Protein 1XG5 (pdb70)

Secondary structure (DSSP, 8-state):
--TT-GGGTT-EEEEESTTSHHHHHHHHHHHHTT-EEEEEES-HHHHHHHHHHHHHTT-SSEEEEEE--TT-HHHHHHHHHHHHHHH---SEEEE---------TTT--HHHHHHHHIIIIIIHHHHHHHHHHHHHHTT--S-EEEEE--GGGTS--S-GGGHHHHHHHHHHHHHHHHHHHHHHHTT---EEEEEEES-B-SSHHHHHTTT-HHHHHHHH--B-HHHHHHHHHHHHHS-TTEEEEEEEEEETT-/--TT-GGGTT-EEEEESTTSHHHHHHHHHHHHTT-EEEEEES--HHHHHHHHHHHHTT-SSEEEEEE--TT-HHHHHHHHHHHHHHH---SEEEE---------TTT--HHHHHHHHIIIIIIHHHHHHHHHHHHHHTT--S-EEEEE--GGGTS--S-GGGHHHHHHHHHHHHHHHHHHHHHHHTT---EEEEEEE-SB--HHHHHH----B-HHHHHHHHHHHHHS-TTEEEEEEEEEETT-/--TT-GGGTT-EEEEESTTSHHHHHHHHHHHHTT-EEEEEES-HHHHHHHHHHHHHHT-SSEEEEEE--TT-HHHHHHHHHHHHHHH---SEEEE---------TTT--HHHHHHHHIIIIIIHHHHHHHHHHHHHHTT--S-EEEEE--GGGTS--S-GGGHHHHHHHHHHHHHHHHHHHHHHHTT---EEEEEEES-B-SSHHHHHTTT-HHHHHHHHHHS--B-HHHHHHHHHHHHHS-TTEEEEEEEEEETT-/--TT-GGGTT-EEEEESTTSHHHHHHHHHHHHTT-EEEEEES-HHHHHHHHHHHHHHT-SSEEEEEE--TT-HHHHHHHHHHHHHTT---SEEEE---------TTT--HHHHHHHHIIIIIIHHHHHHHHHHHHHHTT--S-EEEEE--GGGTS--S-GGGHHHHHHHHHHHHHHHHHHHHHHHTT---EEEEEEES-B-SSHHHHHTTT-HHHHHHHHHSS--B-HHHHHHHHHHHHHS-TTEEEEEEEEEETT-

Foldseek 3Di:
DPALLPVQAAAEEEQEPCLWFLSVLLLLLNQLSHYAYEYEDQPQVSQVVSQVVSVVVVGNYGYDYDYADLLDLVRVVVVQVCCCVPVVAHQEYELEDAAFAQAFPVGGDPVRLSVRCSRLPVSLVSSLVSRVVSCVVVVNQQGEYEYEAAVLLVDPDPDRRCRSVSVSSVNVLVVQVVSQVVSVVVVGLYAGAYEHEYAEPICRLCNNPVVPNVVSCVSPCWHYSNNVSVVVVVQSSDPSVDHHHYHYYYPPPD/DPALLVVQAAAEEEQEPCQDFLNVLLQLLNQLSHYAYEYEDQDFVSQVVSQVVSVVVVRNHGYHYDHADLLDLVSVVVVQVCCCVPPNAHQEYELEDADFFQAFPVGGDPVRLSVRCSRLPVSLVSSLVSRVVSCVVVVNQQGEYEYEAAVLLVDPDPDRRGRSVSVSSVVVLVVQVVSQVVSVVVVGLYAGAYEYEYAADDVVDVVVDVQHHGSNNSSVVVVVQSSPPSVDHHHYHYYYDPVD/DPQQLPVQAAAEEEQEPCLWFLSVLLLLVNQLSHYAYEYEEQPQVSQVVSQVVSVVVVRNYGYHGDYAHLLDLVSVVVVQVCCCVPPNAHQEYELEDAAFAQAFPVGGDPVRLSVRCSRLPVSLVSSVVSRVVSCVVVVNQQGEYEYEAAVLLVDPDPDRRCRSVSVSSVNVLVVQVVSVVVSVVVVGLYAGAYEHEYDELICRLCNNPVVCVVRVVCSCPVDPWHYSNNVSVVVVVQSSPPSVDHYHYHYYTPPPD/DPFLLVVQAAAEEEQEPCLWFLSVLLLLLNQLSHYAYEYEEQVQVSQVVSQVVSVVVPRNYGYHYDYAHLLDLVSLVVVLVVQVVVVHAHQEYELEDAAFAQAFPVGGDPVRLSVRCSRLPVSLVSSLVSRVVRCVVVVNQQGEYEYAAAVLLVDPDPDRRCRSVSVSSVNVLVVQVVSQVVSVVVVGLYAGAYEHEYAEPICRLCVRPVVCNPVSVCVDVVDDFHYSNVVSVVVVVQSSPDSVDHHHYHYYYGPPD

Radius of gyration: 28.91 Å; Cα contacts (8 Å, |Δi|>4): 2492; chains: 4; bounding box: 65×73×88 Å

GO terms:
  GO:0005515 protein binding (F, IPI)
  GO:0072582 17-beta-hydroxysteroid dehydrogenase (NADP+) activity (F, EXP)
  GO:0072582 17-beta-hydroxysteroid dehydrogenase (NADP+) activity (F, IDA)
  GO:0000253 3-beta-hydroxysteroid 3-dehydrogenase (NADP+) activity (F, IDA)
  GO:0004303 estradiol 17-beta-dehydrogenase [NAD(P)+] activity (F, IDA)
  GO:0006694 steroid biosynthetic process (P, IDA)

InterPro domains:
  IPR002347 Short-chain dehydrogenase/reductase SDR [PF00106] (13-210)
  IPR002347 Short-chain dehydrogenase/reductase SDR [PR00080] (89-100)
  IPR002347 Short-chain dehydrogenase/reductase SDR [PR00080] (144-152)
  IPR002347 Short-chain dehydrogenase/reductase SDR [PR00080] (166-185)
  IPR002347 Short-chain dehydrogenase/reductase SDR [PR00081] (13-30)
  IPR002347 Short-chain dehydrogenase/reductase SDR [PR00081] (89-100)
  IPR002347 Short-chain dehydrogenase/reductase SDR [PR00081] (138-154)
  IPR002347 Short-chain dehydrogenase/reductase SDR [PR00081] (166-185)
  IPR002347 Short-chain dehydrogenase/reductase SDR [PR00081] (189-206)
  IPR002347 Short-chain dehydrogenase/reductase SDR [PR00081] (222-242)
  IPR020904 Short-chain dehydrogenase/reductase, conserved site [PS00061] (153-181)
  IPR036291 NAD(P)-binding domain superfamily [SSF51735] (6-250)

Solvent-accessible surface area: 35896 Å² total; per-residue (Å²): 98,85,105,25,0,108,79,0,167,88,51,7,0,0,0,4,16,1,27,35,26,25,0,22,10,0,0,68,12,0,0,69,19,6,0,48,0,1,0,0,8,177,79,38,41,76,0,90,51,16,20,62,92,3,125,102,62,63,58,101,14,76,11,36,47,56,98,1,48,16,66,77,46,121,47,0,57,60,0,15,66,19,3,88,94,129,56,79,4,0,11,0,0,0,5,19,23,31,43,2,70,51,20,25,6,15,78,7,50,9,67,5,0,82,69,0,7,43,26,2,4,15,3,11,4,2,1,6,21,38,0,14,60,8,0,123,99,72,135,24,67,42,0,0,1,0,2,9,4,12,25,15,2,56,56,17,100,91,85,14,36,18,1,2,23,2,0,5,11,30,5,0,31,1,4,0,59,0,3,40,37,4,3,50,115,42,165,22,82,4,2,0,0,4,0,0,7,19,71,15,90,21,106,62,5,74,124,8,36,66,136,74,84,73,35,0,43,75,55,34,126,60,0,47,22,104,12,0,3,72,0,0,4,19,0,0,21,6,66,48,37,3,13,1,9,7,0,27,0,40,14,18,27,60,101,83,107,26,0,109,80,0,67,104,51,7,0,0,0,3,18,1,30,13,22,32,0,22,10,0,0,64,11,0,0,65,20,3,0,57,0,2,0,0,13,178,97,33,43,81,0,91,52,19,20,58,108,4,175,105,64,59,62,100,14,66,12,37,42,55,121,1,44,19,60,76,49,121,20,0,53,58,0,16,66,18,3,86,94,124,44,77,3,0,12,0,0,0,4,22,22,42,53,56,76,99,15,25,6,12,78,7,47,10,66,0,0,86,40,0,7,45,20,2,6,14,2,10,4,2,1,6,20,38,0,14,58,10,0,117,104,71,138,25,65,44,0,0,0,0,2,10,5,12,21,19,2,55,65,16,86,86,100,14,59,34,1,2,40,2,1,6,9,33,4,0,35,1,5,7,44,0,3,32,21,4,2,128,112,43,111,20,93,4,2,2,0,4,0,0,5,12,90,30,56,78,71,150,41,130,137,124,190,145,77,42,0,49,18,104,10,0,4,74,0,0,3,21,0,0,20,8,70,44,73,4,4,0,11,10,0,30,0,65,0,8,41,69,98,85,115,24,0,114,81,0,66,117,53,9,0,0,0,4,15,1,29,35,28,25,0,16,4,0,0,61,14,0,0,67,22,4,0,26,0,1,0,0,10,168,78,16,33,67,0,91,124,11,19,59,74,4,107,102,57,61,64,100,13,78,10,35,42,56,164,1,48,16,64,68,49,120,55,0,54,61,0,18,69,20,3,148,78,126,66,76,4,1,12,0,0,0,4,20,23,31,43,3,55,46,18,24,7,15,79,6,55,8,65,4,0,83,66,0,8,41,26,2,6,15,3,12,4,2,1,6,22,36,0,14,59,12,0,118,100,71,136,24,65,42,0,0,1,0,2,9,4,12,6,14,2,54,79,17,78,101,85,12,34,16,2,1,22,1,0,6,9,31,5,0,32,0,4,8,42,0,2,27,11,4,3,71,112,43,166,19,96,4,2,2,0,5,0,0,7,19,67,14,71,23,107,62,7,68,120,9,30,77,126,42,80,80,130,0,29,54,46,22,140,92,60,131,1,0,60,19,88,12,0,4,74,0,0,4,20,0,0,20,7,71,44,72,3,6,0,12,8,0,26,0,20,2,9,27,47,96,89,105,25,0,111,81,0,67,108,52,12,0,0,0,3,15,1,29,35,26,26,0,12,4,0,0,78,10,0,0,71,22,6,0,86,0,8,0,0,8,169,75,37,40,66,0,87,105,11,18,61,91,6,178,105,63,59,67,102,14,65,10,64,42,65,122,1,31,15,56,72,55,113,26,0,54,48,0,8,54,38,18,98,72,139,176,42,6,0,11,0,0,0,6,19,23,31,40,1,59,50,18,24,6,15,80,6,53,10,64,5,0,83,65,0,7,42,24,2,4,13,2,10,5,2,1,6,21,26,0,12,51,8,0,129,106,77,137,24,62,45,0,0,1,0,2,9,4,13,7,15,2,58,80,17,76,104,91,13,34,18,1,2,23,1,0,5,9,30,5,0,34,1,4,7,43,0,3,25,12,4,2,75,116,42,164,19,94,4,2,2,0,4,0,0,7,16,66,14,84,20,102,60,5,71,119,8,24,83,122,66,87,75,78,0,44,43,48,17,96,147,43,70,17,0,59,19,92,11,0,4,77,0,0,3,22,0,0,18,7,68,42,27,4,3,0,13,11,0,28,0,23,5,9,29,63

B-factor: mean 19.42, std 6.47, range [5.46, 55.23]

CATH classification: 3.40.50.720

Organism: Homo sapiens (NCBI:txid9606)

Sequence (1012 aa):
ARPGMERWRDRLALVTGASGGIGAAVARALVQQGLKVVGCARTVGNIEELAAECKSAGYPGTLIPYRCDLSNEEDILSMFSSAIRSQHSGVDICINNAGLARPDTLLSGSTSGWKDMFNVNVLALSICTREAYQSMKERNVDDGHIININSMSGHRVLPLSVTHFYSSATKYAVTALTEGLRQELREAQTHIRATCCISPGVVETQFAFKLHDKDPEKAAATYECLKPEDVAEAVIYVLSTPAHIQIGDIQMRPTGSARPGMERWRDRLALVTGASSGGGIGAAVARALVQQGLKVVGCARTVGNIEELAAECKSAGYPGTLIPYRCDLSNEEDILSMFSAIRSQHSGVDICINNAGLARPDTLLSGSTSGWKDMFNVNVLALSICTREAYQSMKERNVDDGHIININSMSGHRVLPLSVTHFYSATKYAVTALTEGLRRQELREAQTHIRATCCISPGGVVETQFAFKLHMKCLKPEDVAEAVIYVLSTPAHIQIGDIQMMRPTGSARPGMERWRDRLALVTGASGGIGAAVARALVQQGLKVVGCARTVGNIEELAAECKSAGYPGTLIPYRCDLSNEEDILSMFSAIRSQHSGVDICINNAGLARPDTLLSGSTSGWKDMFNVNVLALSICTREAYQSMKERNVDDGHIININSMSGHRVLPLSVTHFYSSATKYAVTALTEGLRQELREAQTHIRATCCISPGVVETQFAFKLHDKDPEKAAATYEQMKCLKPEDVAEAVIYVLSTPAHIQIGDIQMRPTGSARPGMERWRDRLLALVTGASGGIGAAVARRALVQQGLKVVGCARTVGNIEEELAAECKSAGYPGTLIPYRCDLSNEEDILSMFSSAIRSQHSGVDICINNAGLARPDTLLSGSTSGWKDMFNVNVLALSICTREAYQSMKERNVDDGHIININSMSGHRVLPLSVTHFYSSATKYAVTALTEGLRQELREAQTHIRATCCISPGVVETQFAFKLHDKDPEKAAATYEQMKCLKPEDVAEAVIYVLSTPAHIQIGDIQMMRPTGS

Nearest PDB structures (foldseek):
  1xg5-assembly2_A  TM=1.004E+00  e=4.475E-54  Homo sapiens
  1xg5-assembly1_C  TM=1.003E+00  e=2.222E-51  Homo sapiens
  1xg5-assembly2_B-2  TM=9.754E-01  e=6.259E-47  Homo sapiens
  4is3-assembly1_A  TM=8.538E-01  e=1.773E-18  [Clostridium] scindens
  3ioy-assembly1_A  TM=8.410E-01  e=2.670E-17  Novosphingobium aromaticivorans DSM 12444

Structure (mmCIF, N/CA/C/O backbone):
data_1XG5
#
_entry.id   1XG5
#
_cell.length_a   54.710
_cell.length_b   124.669
_cell.length_c   75.130
_cell.angle_alpha   90.00
_cell.angle_beta   97.23
_cell.angle_gamma   90.00
#
_symmetry.space_group_name_H-M   'P 1 21 1'
#
loop_
_entity.id
_entity.type
_entity.pdbx_description
1 polymer ARPG836
2 non-polymer 'NADP NICOTINAMIDE-ADENINE-DINUCLEOTIDE PHOSPHATE'
3 non-polymer 'ACETIC ACID'
4 water water
#
loop_
_atom_site.group_PDB
_atom_site.id
_atom_site.type_symbol
_atom_site.label_atom_id
_atom_site.label_alt_id
_atom_site.label_comp_id
_atom_site.label_asym_id
_atom_site.label_entity_id
_atom_site.label_seq_id
_atom_site.pdbx_PDB_ins_code
_atom_site.Cartn_x
_atom_site.Cartn_y
_atom_site.Cartn_z
_atom_site.occupancy
_atom_site.B_iso_or_equiv
_atom_site.auth_seq_id
_atom_site.auth_comp_id
_atom_site.auth_asym_id
_atom_site.auth_atom_id
_atom_site.pdbx_PDB_model_num
ATOM 1 N N . ALA A 1 23 ? 15.276 70.101 40.987 1.00 28.48 2 ALA A N 1
ATOM 2 C CA . ALA A 1 23 ? 14.732 69.978 39.598 1.00 28.46 2 ALA A CA 1
ATOM 3 C C . ALA A 1 23 ? 15.088 71.199 38.745 1.00 27.81 2 ALA A C 1
ATOM 4 O O . ALA A 1 23 ? 15.195 72.325 39.262 1.00 28.16 2 ALA A O 1
ATOM 6 N N . ARG A 1 24 ? 15.283 70.957 37.452 1.00 26.90 3 ARG A N 1
ATOM 7 C CA . ARG A 1 24 ? 15.517 72.013 36.471 1.00 26.83 3 ARG A CA 1
ATOM 8 C C . ARG A 1 24 ? 14.343 72.990 36.447 1.00 25.78 3 ARG A C 1
ATOM 9 O O . ARG A 1 24 ? 13.182 72.574 36.570 1.00 24.76 3 ARG A O 1
ATOM 17 N N . PRO A 1 25 ? 14.641 74.299 36.309 1.00 24.92 4 PRO A N 1
ATOM 18 C CA . PRO A 1 25 ? 13.558 75.276 36.126 1.00 23.74 4 PRO A CA 1
ATOM 19 C C . PRO A 1 25 ? 12.639 74.821 34.995 1.00 21.68 4 PRO A C 1
ATOM 20 O O . PRO A 1 25 ? 13.123 74.416 33.920 1.00 21.67 4 PRO A O 1
ATOM 24 N N . GLY A 1 26 ? 11.328 74.870 35.247 1.00 19.32 5 GLY A N 1
ATOM 25 C CA . GLY A 1 26 ? 10.320 74.419 34.293 1.00 17.36 5 GLY A CA 1
ATOM 26 C C . GLY A 1 26 ? 9.872 72.981 34.540 1.00 15.78 5 GLY A C 1
ATOM 27 O O . GLY A 1 26 ? 8.856 72.555 34.016 1.00 15.67 5 GLY A O 1
ATOM 28 N N . MET A 1 27 ? 10.640 72.229 35.330 1.00 15.62 6 MET A N 1
ATOM 29 C CA . MET A 1 27 ? 10.297 70.816 35.575 1.00 16.55 6 MET A CA 1
ATOM 30 C C . MET A 1 27 ? 9.463 70.621 36.847 1.00 15.83 6 MET A C 1
ATOM 31 O O . MET A 1 27 ? 8.938 69.526 37.072 1.00 16.21 6 MET A O 1
ATOM 36 N N . GLU A 1 28 ? 9.321 71.665 37.663 1.00 15.07 7 GLU A N 1
ATOM 37 C CA . GLU A 1 28 ? 8.532 71.543 38.903 1.00 15.90 7 GLU A CA 1
ATOM 38 C C . GLU A 1 28 ? 7.098 71.092 38.650 1.00 15.45 7 GLU A C 1
ATOM 39 O O . GLU A 1 28 ? 6.534 70.295 39.418 1.00 16.19 7 GLU A O 1
ATOM 45 N N . ARG A 1 29 ? 6.505 71.603 37.566 1.00 14.90 8 ARG A N 1
ATOM 46 C CA . ARG A 1 29 ? 5.093 71.351 37.299 1.00 15.58 8 ARG A CA 1
ATOM 47 C C . ARG A 1 29 ? 4.830 69.895 36.925 1.00 15.99 8 ARG A C 1
ATOM 48 O O . ARG A 1 29 ? 3.673 69.460 36.878 1.00 18.06 8 ARG A O 1
ATOM 56 N N . TRP A 1 30 ? 5.908 69.160 36.680 1.00 15.23 9 TRP A N 1
ATOM 57 C CA . TRP A 1 30 ? 5.801 67.760 36.289 1.00 15.60 9 TRP A CA 1
ATOM 58 C C . TRP A 1 30 ? 6.027 66.828 37.490 1.00 15.81 9 TRP A C 1
ATOM 59 O O . TRP A 1 30 ? 5.883 65.611 37.338 1.00 15.84 9 TRP A O 1
ATOM 70 N N . ARG A 1 31 ? 6.370 67.384 38.658 1.00 16.51 10 ARG A N 1
ATOM 71 C CA . ARG A 1 31 ? 6.644 66.567 39.848 1.00 17.46 10 ARG A CA 1
ATOM 72 C C . ARG A 1 31 ? 5.548 65.542 40.104 1.00 18.02 10 ARG A C 1
ATOM 73 O O . ARG A 1 31 ? 4.357 65.892 40.173 1.00 17.30 10 ARG A O 1
ATOM 81 N N . ASP A 1 32 ? 5.964 64.281 40.246 1.00 18.23 11 ASP A N 1
ATOM 82 C CA . ASP A 1 32 ? 5.037 63.165 40.574 1.00 19.55 11 ASP A CA 1
ATOM 83 C C . ASP A 1 32 ? 4.015 62.822 39.491 1.00 19.25 11 ASP A C 1
ATOM 84 O O . ASP A 1 32 ? 3.084 62.041 39.751 1.00 20.85 11 ASP A O 1
ATOM 89 N N . ARG A 1 33 ? 4.127 63.449 38.319 1.00 18.63 12 ARG A N 1
ATOM 90 C CA . ARG A 1 33 ? 3.241 63.105 37.207 1.00 18.45 12 ARG A CA 1
ATOM 91 C C . ARG A 1 33 ? 3.875 61.942 36.461 1.00 18.81 12 ARG A C 1
ATOM 92 O O . ARG A 1 33 ? 5.088 61.718 36.590 1.00 19.66 12 ARG A O 1
ATOM 100 N N . LEU A 1 34 ? 3.061 61.186 35.715 1.00 17.44 13 LEU A N 1
ATOM 101 C CA . LEU A 1 34 ? 3.505 59.921 35.170 1.00 17.32 13 LEU A CA 1
ATOM 102 C C . LEU A 1 34 ? 3.865 60.031 33.704 1.00 16.38 13 LEU A C 1
ATOM 103 O O . LEU A 1 34 ? 3.058 60.515 32.891 1.00 15.89 13 LEU A O 1
ATOM 108 N N . ALA A 1 35 ? 5.075 59.575 33.371 1.00 16.71 14 ALA A N 1
ATOM 109 C CA . ALA A 1 35 ? 5.521 59.455 31.979 1.00 16.42 14 ALA A CA 1
ATOM 110 C C . ALA A 1 35 ? 5.683 58.006 31.626 1.00 16.68 14 ALA A C 1
ATOM 111 O O . ALA A 1 35 ? 6.279 57.255 32.398 1.00 17.13 14 ALA A O 1
ATOM 113 N N . LEU A 1 36 ? 5.154 57.626 30.469 1.00 16.06 15 LEU A N 1
ATOM 114 C CA . LEU A 1 36 ? 5.457 56.318 29.859 1.00 16.11 15 LEU A CA 1
ATOM 115 C C . LEU A 1 36 ? 6.668 56.522 28.935 1.00 15.29 15 LEU A C 1
ATOM 116 O O . LEU A 1 36 ? 6.683 57.438 28.097 1.00 16.12 15 LEU A O 1
ATOM 121 N N . VAL A 1 37 ? 7.682 55.679 29.100 1.00 15.52 16 VAL A N 1
ATOM 122 C CA . VAL A 1 37 ? 8.809 55.656 28.160 1.00 15.58 16 VAL A CA 1
ATOM 123 C C . VAL A 1 37 ? 8.922 54.275 27.528 1.00 14.84 16 VAL A C 1
ATOM 124 O O . VAL A 1 37 ? 9.225 53.299 28.229 1.00 17.10 16 VAL A O 1
ATOM 128 N N . THR A 1 38 ? 8.639 54.200 26.226 1.00 14.90 17 THR A N 1
ATOM 129 C CA . THR A 1 38 ? 8.694 52.896 25.559 1.00 15.82 17 THR A CA 1
ATOM 130 C C . THR A 1 38 ? 10.141 52.602 25.172 1.00 15.79 17 THR A C 1
ATOM 131 O O . THR A 1 38 ? 10.892 53.530 24.861 1.00 16.70 17 THR A O 1
ATOM 135 N N . GLY A 1 39 ? 10.500 51.321 25.131 1.00 15.98 18 GLY A N 1
ATOM 136 C CA . GLY A 1 39 ? 11.888 50.925 24.859 1.00 16.08 18 GLY A CA 1
ATOM 137 C C . GLY A 1 39 ? 12.862 51.441 25.900 1.00 16.35 18 GLY A C 1
ATOM 138 O O . GLY A 1 39 ? 13.851 52.072 25.544 1.00 16.89 18 GLY A O 1
ATOM 139 N N . ALA A 1 40 ? 12.589 51.170 27.184 1.00 14.90 19 ALA A N 1
ATOM 140 C CA . ALA A 1 40 ? 13.375 51.760 28.286 1.00 14.94 19 ALA A CA 1
ATOM 141 C C . ALA A 1 40 ? 14.481 50.820 28.727 1.00 14.95 19 ALA A C 1
ATOM 142 O O . ALA A 1 40 ? 15.202 51.095 29.692 1.00 14.57 19 ALA A O 1
ATOM 144 N N . SER A 1 41 ? 14.628 49.695 28.019 1.00 15.13 20 SER A N 1
ATOM 145 C CA . SER A 1 41 ? 15.613 48.690 28.444 1.00 15.84 20 SER A CA 1
ATOM 146 C C . SER A 1 41 ? 17.044 48.944 27.969 1.00 16.06 20 SER A C 1
ATOM 147 O O . SER A 1 41 ? 17.958 48.206 28.338 1.00 16.44 20 SER A O 1
ATOM 150 N N . GLY A 1 42 ? 17.246 49.957 27.137 1.00 15.99 21 GLY A N 1
ATOM 151 C CA . GLY A 1 42 ? 18.605 50.353 26.777 1.00 15.85 21 GLY A CA 1
ATOM 152 C C . GLY A 1 42 ? 18.583 51.635 25.977 1.00 15.19 21 GLY A C 1
ATOM 153 O O . GLY A 1 42 ? 17.543 52.235 25.800 1.00 14.36 21 GLY A O 1
ATOM 154 N N . GLY A 1 43 ? 19.756 52.078 25.540 1.00 15.57 22 GLY A N 1
ATOM 155 C CA . GLY A 1 43 ? 19.788 53.158 24.541 1.00 14.04 22 GLY A CA 1
ATOM 156 C C . GLY A 1 43 ? 19.148 54.447 25.000 1.00 13.74 22 GLY A C 1
ATOM 157 O O . GLY A 1 43 ? 19.229 54.820 26.192 1.00 14.17 22 GLY A O 1
ATOM 158 N N . ILE A 1 44 ? 18.498 55.125 24.048 1.00 13.87 23 ILE A N 1
ATOM 159 C CA . ILE A 1 44 ? 17.922 56.422 24.296 1.00 14.30 23 ILE A CA 1
ATOM 160 C C . ILE A 1 44 ? 16.848 56.306 25.371 1.00 14.27 23 ILE A C 1
ATOM 161 O O . ILE A 1 44 ? 16.780 57.135 26.278 1.00 14.46 23 ILE A O 1
ATOM 166 N N . GLY A 1 45 ? 16.010 55.267 25.233 1.00 14.98 24 GLY A N 1
ATOM 167 C CA . GLY A 1 45 ? 14.920 55.044 26.174 1.00 15.78 24 GLY A CA 1
ATOM 168 C C . GLY A 1 45 ? 15.336 54.963 27.635 1.00 15.82 24 GLY A C 1
ATOM 169 O O . GLY A 1 45 ? 14.685 55.565 28.518 1.00 16.75 24 GLY A O 1
ATOM 170 N N . ALA A 1 46 ? 16.411 54.210 27.907 1.00 14.92 25 ALA A N 1
ATOM 171 C CA . ALA A 1 46 ? 16.958 54.090 29.252 1.00 15.71 25 ALA A CA 1
ATOM 172 C C . ALA A 1 46 ? 17.426 55.460 29.758 1.00 15.71 25 ALA A C 1
ATOM 173 O O . ALA A 1 46 ? 17.145 55.840 30.902 1.00 15.73 25 ALA A O 1
ATOM 175 N N . ALA A 1 47 ? 18.119 56.204 28.890 1.00 15.59 26 ALA A N 1
ATOM 176 C CA . ALA A 1 47 ? 18.617 57.537 29.262 1.00 15.95 26 ALA A CA 1
ATOM 177 C C . ALA A 1 47 ? 17.466 58.522 29.559 1.00 15.03 26 ALA A C 1
ATOM 178 O O . ALA A 1 47 ? 17.521 59.250 30.552 1.00 15.17 26 ALA A O 1
ATOM 180 N N . VAL A 1 48 ? 16.415 58.489 28.743 1.00 14.71 27 VAL A N 1
ATOM 181 C CA . VAL A 1 48 ? 15.229 59.331 28.965 1.00 15.80 27 VAL A CA 1
ATOM 182 C C . VAL A 1 48 ? 14.552 58.940 30.282 1.00 15.12 27 VAL A C 1
ATOM 183 O O . VAL A 1 48 ? 14.221 59.822 31.112 1.00 14.79 27 VAL A O 1
ATOM 187 N N . ALA A 1 49 ? 14.366 57.638 30.490 1.00 15.39 28 ALA A N 1
ATOM 188 C CA . ALA A 1 49 ? 13.769 57.163 31.750 1.00 15.81 28 ALA A CA 1
ATOM 189 C C . ALA A 1 49 ? 14.544 57.656 32.971 1.00 15.31 28 ALA A C 1
ATOM 190 O O . ALA A 1 49 ? 13.948 58.237 33.888 1.00 16.65 28 ALA A O 1
ATOM 192 N N . ARG A 1 50 ? 15.861 57.463 32.966 1.00 15.33 29 ARG A N 1
ATOM 193 C CA . ARG A 1 50 ? 16.712 57.888 34.100 1.00 15.44 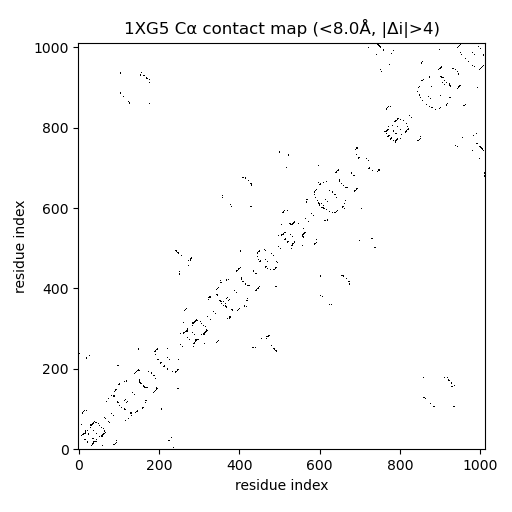29 ARG A CA 1
ATOM 194 C C . ARG A 1 50 ? 16.596 59.408 34.303 1.00 15.44 29 ARG A C 1
ATOM 195 O O . ARG A 1 50 ? 16.490 59.879 35.449 1.00 16.14 29 ARG A O 1
ATOM 203 N N . ALA A 1 51 ? 16.611 60.172 33.201 1.00 15.12 30 ALA A N 1
ATOM 204 C CA . ALA A 1 51 ? 16.558 61.644 33.307 1.00 16.03 30 ALA A CA 1
ATOM 205 C C . ALA A 1 51 ? 15.240 62.099 33.925 1.00 15.27 30 ALA A C 1
ATOM 206 O O . ALA A 1 51 ? 15.231 63.001 34.773 1.00 16.83 30 ALA A O 1
ATOM 208 N N . LEU A 1 52 ? 14.136 61.448 33.554 1.00 15.59 31 LEU A N 1
ATOM 209 C CA . LEU A 1 52 ? 12.835 61.858 34.067 1.00 15.71 31 LEU A CA 1
ATOM 210 C C . LEU A 1 52 ? 12.681 61.514 35.548 1.00 15.88 31 LEU A C 1
ATOM 211 O O . LEU A 1 52 ? 12.047 62.251 36.315 1.00 16.50 31 LEU A O 1
ATOM 216 N N . VAL A 1 53 ? 13.271 60.393 35.948 1.00 15.53 32 VAL A N 1
ATOM 217 C CA . VAL A 1 53 ? 13.246 59.984 37.359 1.00 15.46 32 VAL A CA 1
ATOM 218 C C . VAL A 1 53 ? 14.121 60.949 38.203 1.00 16.33 32 VAL A C 1
ATOM 219 O O . VAL A 1 53 ? 13.772 61.317 39.350 1.00 17.03 32 VAL A O 1
ATOM 223 N N . GLN A 1 54 ? 15.250 61.379 37.632 1.00 17.66 33 GLN A N 1
ATOM 224 C CA . GLN A 1 54 ? 16.101 62.409 38.267 1.00 19.10 33 GLN A CA 1
ATOM 225 C C . GLN A 1 54 ? 15.332 63.697 38.504 1.00 18.56 33 GLN A C 1
ATOM 226 O O . GLN A 1 54 ? 15.552 64.388 39.489 1.00 17.95 33 GLN A O 1
ATOM 232 N N . GLN A 1 55 ? 14.414 64.000 37.591 1.00 18.62 34 GLN A N 1
ATOM 233 C CA . GLN A 1 55 ? 13.617 65.228 37.651 1.00 19.29 34 GLN A CA 1
ATOM 234 C C . GLN A 1 55 ? 12.308 65.114 38.447 1.00 19.49 34 GLN A C 1
ATOM 235 O O . GLN A 1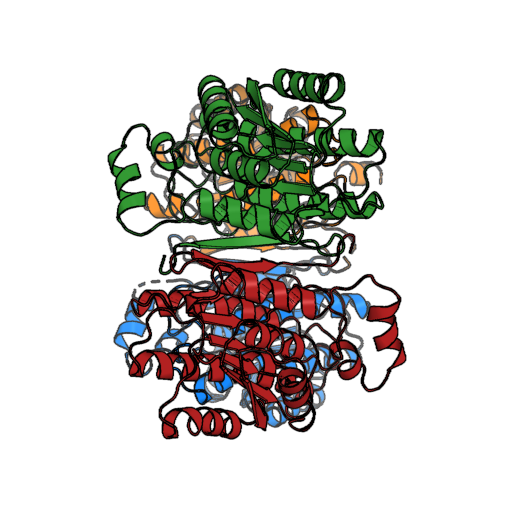 55 ? 11.505 66.040 38.432 1.00 20.43 34 GLN A O 1
ATOM 241 N N . GLY A 1 56 ? 12.095 63.989 39.139 1.00 18.68 35 GLY A N 1
ATOM 242 C CA . GLY A 1 56 ? 10.950 63.867 40.050 1.00 18.67 35 GLY A CA 1
ATOM 243 C C . GLY A 1 56 ? 9.650 63.317 39.493 1.00 18.48 35 GLY A C 1
ATOM 244 O O . GLY A 1 56 ? 8.625 63.346 40.172 1.00 19.00 35 GLY A O 1
ATOM 245 N N . LEU A 1 57 ? 9.703 62.776 38.280 1.00 17.96 36 LEU A N 1
ATOM 246 C CA . LEU A 1 57 ? 8.545 62.111 37.667 1.00 17.92 36 LEU A CA 1
ATOM 247 C C . LEU A 1 57 ? 8.407 60.649 38.100 1.00 17.64 36 LEU A C 1
ATOM 248 O O . LEU A 1 57 ? 9.387 60.021 38.527 1.00 17.49 36 LEU A O 1
ATOM 253 N N . LYS A 1 58 ? 7.178 60.125 38.024 1.00 17.90 37 LYS A N 1
ATOM 254 C CA . LYS A 1 58 ? 6.943 58.666 38.058 1.00 18.96 37 LYS A CA 1
ATOM 255 C C . LYS A 1 58 ? 7.048 58.229 36.605 1.00 18.06 37 LYS A C 1
ATOM 256 O O . LYS A 1 58 ? 6.412 58.827 35.743 1.00 18.50 37 LYS A O 1
ATOM 260 N N . VAL A 1 59 ? 7.866 57.220 36.327 1.00 17.83 38 VAL A N 1
ATOM 261 C CA . VAL A 1 59 ? 8.118 56.782 34.951 1.00 17.78 38 VAL A CA 1
ATOM 262 C C . VAL A 1 59 ? 7.755 55.310 34.867 1.00 17.43 38 VAL A C 1
ATOM 263 O O . VAL A 1 59 ? 8.271 54.510 35.636 1.00 17.75 38 VAL A O 1
ATOM 267 N N . VAL A 1 60 ? 6.846 54.965 33.950 1.00 16.53 39 VAL A N 1
ATOM 268 C CA . VAL A 1 60 ? 6.642 53.572 33.574 1.00 16.98 39 VAL A CA 1
ATOM 269 C C . VAL A 1 60 ? 7.553 53.303 32.370 1.00 16.62 39 VAL A C 1
ATOM 270 O O . VAL A 1 60 ? 7.413 53.925 31.325 1.00 17.60 39 VAL A O 1
ATOM 274 N N . GLY A 1 61 ? 8.532 52.430 32.551 1.00 16.67 40 GLY A N 1
ATOM 275 C CA . GLY A 1 61 ? 9.492 52.133 31.513 1.00 16.13 40 GLY A CA 1
ATOM 276 C C . GLY A 1 61 ? 9.188 50.750 30.981 1.00 15.95 40 GLY A C 1
ATOM 277 O O . GLY A 1 61 ? 9.184 49.795 31.747 1.00 15.65 40 GLY A O 1
ATOM 278 N N . CYS A 1 62 ? 8.910 50.625 29.682 1.00 15.99 41 CYS A N 1
ATOM 279 C CA . CYS A 1 62 ? 8.524 49.298 29.172 1.00 16.64 41 CYS A CA 1
ATOM 280 C C . CYS A 1 62 ? 9.437 48.811 28.066 1.00 16.57 41 CYS A C 1
ATOM 281 O O . CYS A 1 62 ? 10.020 49.609 27.331 1.00 16.62 41 CYS A O 1
ATOM 284 N N . ALA A 1 63 ? 9.565 47.500 27.955 1.00 17.32 42 ALA A N 1
ATOM 285 C CA . ALA A 1 63 ? 10.315 46.881 26.865 1.00 17.35 42 ALA A CA 1
ATOM 286 C C . ALA A 1 63 ? 10.089 45.384 26.992 1.00 16.77 42 ALA A C 1
ATOM 287 O O . ALA A 1 63 ? 9.437 44.922 27.935 1.00 16.25 42 ALA A O 1
ATOM 289 N N . ARG A 1 64 ? 10.669 44.606 26.083 1.00 16.34 43 ARG A N 1
ATOM 290 C CA . ARG A 1 64 ? 10.640 43.145 26.270 1.00 17.40 43 ARG A CA 1
ATOM 291 C C . ARG A 1 64 ? 11.628 42.648 27.349 1.00 17.92 43 ARG A C 1
ATOM 292 O O . ARG A 1 64 ? 11.333 41.720 28.099 1.00 18.19 43 ARG A O 1
ATOM 300 N N . THR A 1 65 ? 12.788 43.303 27.434 1.00 18.98 44 THR A N 1
ATOM 301 C CA . THR A 1 65 ? 13.856 42.888 28.335 1.00 20.35 44 THR A CA 1
ATOM 302 C C . THR A 1 65 ? 13.677 43.638 29.654 1.00 20.06 44 THR A C 1
ATOM 303 O O . THR A 1 65 ? 14.406 44.607 29.941 1.00 20.53 44 THR A O 1
ATOM 307 N N . VAL A 1 66 ? 12.699 43.192 30.447 1.00 19.60 45 VAL A N 1
ATOM 308 C CA . VAL A 1 66 ? 12.281 43.943 31.630 1.00 19.69 45 VAL A CA 1
ATOM 309 C C . VAL A 1 66 ? 13.364 43.975 32.735 1.00 18.98 45 VAL A C 1
ATOM 310 O O . VAL A 1 66 ? 13.380 44.890 33.577 1.00 18.92 45 VAL A O 1
ATOM 314 N N . GLY A 1 67 ? 14.275 42.997 32.709 1.00 19.39 46 GLY A N 1
ATOM 315 C CA . GLY A 1 67 ? 15.343 42.881 33.715 1.00 19.18 46 GLY A CA 1
ATOM 316 C C . GLY A 1 67 ? 16.290 44.062 33.753 1.00 19.53 46 GLY A C 1
ATOM 317 O O . GLY A 1 67 ? 16.716 44.474 34.832 1.00 19.48 46 GLY A O 1
ATOM 318 N N . ASN A 1 68 ? 16.612 44.605 32.574 1.00 19.44 47 ASN A N 1
ATOM 319 C CA . ASN A 1 68 ? 17.410 45.843 32.441 1.00 19.84 47 ASN A CA 1
ATOM 320 C C . ASN A 1 68 ? 16.731 47.060 33.061 1.00 19.73 47 ASN A C 1
ATOM 321 O O . ASN A 1 68 ? 17.394 47.916 33.672 1.00 20.57 47 ASN A O 1
ATOM 326 N N . ILE A 1 69 ? 15.415 47.167 32.850 1.00 18.96 48 ILE A N 1
ATOM 327 C CA . ILE A 1 69 ? 14.642 48.296 33.355 1.00 18.77 48 ILE A CA 1
ATOM 328 C C . ILE A 1 69 ? 14.557 48.180 34.876 1.00 19.97 48 ILE A C 1
ATOM 329 O O . ILE A 1 69 ? 14.581 49.179 35.606 1.00 20.54 48 ILE A O 1
ATOM 334 N N . GLU A 1 70 ? 14.434 46.948 35.350 1.00 22.54 49 GLU A N 1
ATOM 335 C CA . GLU A 1 70 ? 14.457 46.743 36.785 1.00 23.86 49 GLU A CA 1
ATOM 336 C C . GLU A 1 70 ? 15.803 47.221 37.302 1.00 24.99 49 GLU A C 1
ATOM 337 O O . GLU A 1 70 ? 15.868 47.852 38.363 1.00 26.37 49 GLU A O 1
ATOM 343 N N . GLU A 1 71 ? 16.859 46.951 36.531 1.00 26.02 50 GLU A N 1
ATOM 344 C CA . GLU A 1 71 ? 18.212 47.257 36.970 1.00 26.97 50 GLU A CA 1
ATOM 345 C C . GLU A 1 71 ? 18.398 48.765 37.040 1.00 25.66 50 GLU A C 1
ATOM 346 O O . GLU A 1 71 ? 18.963 49.280 38.014 1.00 27.87 50 GLU A O 1
ATOM 348 N N . LEU A 1 72 ? 17.896 49.464 36.022 1.00 25.71 51 LEU A N 1
ATOM 349 C CA . LEU A 1 72 ? 17.961 50.910 36.016 1.00 24.61 51 LEU A CA 1
ATOM 350 C C . LEU A 1 72 ? 17.210 51.460 37.301 1.00 24.77 51 LEU A C 1
ATOM 351 O O . LEU A 1 72 ? 17.703 52.394 37.970 1.00 23.98 51 LEU A O 1
ATOM 356 N N . ALA A 1 73 ? 16.043 50.816 37.725 1.00 25.02 52 ALA A N 1
ATOM 357 C CA . ALA A 1 73 ? 15.293 51.172 39.005 1.00 25.22 52 ALA A CA 1
ATOM 358 C C . ALA A 1 73 ? 16.067 51.046 40.327 1.00 25.90 52 ALA A C 1
ATOM 359 O O . ALA A 1 73 ? 15.913 51.913 41.212 1.00 25.47 52 ALA A O 1
ATOM 361 N N . ALA A 1 74 ? 16.862 49.974 40.481 1.00 24.59 53 ALA A N 1
ATOM 362 C CA . ALA A 1 74 ? 17.669 49.798 41.685 1.00 25.28 53 ALA A CA 1
ATOM 363 C C . ALA A 1 74 ? 18.769 50.893 41.707 1.00 25.12 53 ALA A C 1
ATOM 364 O O . ALA A 1 74 ? 19.081 51.446 42.769 1.00 24.28 53 ALA A O 1
ATOM 366 N N . GLU A 1 75 ? 19.312 51.253 40.524 1.00 25.27 54 GLU A N 1
ATOM 367 C CA . GLU A 1 75 ? 20.369 52.288 40.415 1.00 26.09 54 GLU A CA 1
ATOM 368 C C . GLU A 1 75 ? 19.794 53.657 40.726 1.00 25.43 54 GLU A C 1
ATOM 369 O O . GLU A 1 75 ? 20.396 54.422 41.504 1.00 25.02 54 GLU A O 1
ATOM 375 N N . CYS A 1 76 ? 18.620 53.951 40.098 1.00 24.14 55 CYS A N 1
ATOM 376 C CA . CYS A 1 76 ? 17.891 55.216 40.314 1.00 24.35 55 CYS A CA 1
ATOM 377 C C . CYS A 1 76 ? 17.589 55.386 41.798 1.00 24.24 55 CYS A C 1
ATOM 378 O O . CYS A 1 76 ? 17.812 56.463 42.392 1.00 24.70 55 CYS A O 1
ATOM 381 N N . LYS A 1 77 ? 17.110 54.289 42.387 1.00 24.46 56 LYS A N 1
ATOM 382 C CA . LYS A 1 77 ? 16.778 54.228 43.802 1.00 24.71 56 LYS A CA 1
ATOM 383 C C . LYS A 1 77 ? 18.017 54.336 44.725 1.00 25.10 56 LYS A C 1
ATOM 384 O O . LYS A 1 77 ? 17.973 55.077 45.718 1.00 25.37 56 LYS A O 1
ATOM 388 N N . SER A 1 78 ? 19.114 53.634 44.368 1.00 25.72 57 SER A N 1
ATOM 389 C CA . SER A 1 78 ? 20.405 53.667 45.121 1.00 26.90 57 SER A CA 1
ATOM 390 C C . SER A 1 78 ? 21.013 55.075 45.185 1.00 27.08 57 SER A C 1
ATOM 391 O O . SER A 1 78 ? 21.639 55.466 46.192 1.00 26.66 57 SER A O 1
ATOM 394 N N . ALA A 1 79 ? 20.833 55.816 44.091 1.00 27.57 58 ALA A N 1
ATOM 395 C CA . ALA A 1 79 ? 21.358 57.162 43.942 1.00 28.09 58 ALA A CA 1
ATOM 396 C C . ALA A 1 79 ? 20.520 58.182 44.697 1.00 28.10 58 ALA A C 1
ATOM 397 O O . ALA A 1 79 ? 20.850 59.380 44.740 1.00 28.40 58 ALA A O 1
ATOM 399 N N . GLY A 1 80 ? 19.444 57.691 45.268 1.00 27.25 59 GLY A N 1
ATOM 400 C CA . GLY A 1 80 ? 18.490 58.545 46.053 1.00 25.24 59 GLY A CA 1
ATOM 401 C C . GLY A 1 80 ? 17.730 59.603 45.214 1.00 24.91 59 GLY A C 1
ATOM 402 O O . GLY A 1 80 ? 17.457 60.707 45.708 1.00 24.32 59 GLY A O 1
ATOM 403 N N . TYR A 1 81 ? 17.380 59.291 43.960 1.00 23.32 60 TYR A N 1
ATOM 404 C CA . TYR A 1 81 ? 16.615 60.226 43.077 1.00 23.35 60 TYR A CA 1
ATOM 405 C C . TYR A 1 81 ? 15.195 60.448 43.649 1.00 22.13 60 TYR A C 1
ATOM 406 O O . TYR A 1 81 ? 14.633 59.571 44.318 1.00 21.49 60 TYR A O 1
ATOM 415 N N . PRO A 1 82 ? 14.569 61.620 43.295 1.00 21.00 61 PRO A N 1
ATOM 416 C CA . PRO A 1 82 ? 13.232 61.946 43.815 1.00 20.23 61 PRO A CA 1
ATOM 417 C C . PRO A 1 82 ? 12.086 61.223 43.096 1.00 19.95 61 PRO A C 1
ATOM 418 O O . PRO A 1 82 ? 11.033 61.020 43.697 1.00 19.37 61 PRO A O 1
ATOM 422 N N . GLY A 1 83 ? 12.275 60.866 41.818 1.00 18.99 62 GLY A N 1
ATOM 423 C CA . GLY A 1 83 ? 11.239 60.142 41.069 1.00 19.15 62 GLY A CA 1
ATOM 424 C C . GLY A 1 83 ? 11.274 58.639 41.329 1.00 18.95 62 GLY A C 1
ATOM 425 O O . GLY A 1 83 ? 12.050 58.142 42.153 1.00 18.31 62 GLY A O 1
ATOM 426 N N . THR A 1 84 ? 10.425 57.914 40.611 1.00 18.57 63 THR A N 1
ATOM 427 C CA . THR A 1 84 ? 10.366 56.464 40.715 1.00 19.15 63 THR A CA 1
ATOM 428 C C . THR A 1 84 ? 10.261 55.865 39.312 1.00 19.08 63 THR A C 1
ATOM 429 O O . THR A 1 84 ? 9.490 56.344 38.493 1.00 19.06 63 THR A O 1
ATOM 433 N N . LEU A 1 85 ? 11.030 54.806 39.076 1.00 18.93 64 LEU A N 1
ATOM 434 C CA . LEU A 1 85 ? 10.926 54.006 37.886 1.00 19.39 64 LEU A CA 1
ATOM 435 C C . LEU A 1 85 ? 10.173 52.711 38.172 1.00 18.81 64 LEU A C 1
ATOM 436 O O . LEU A 1 85 ? 10.518 51.917 39.085 1.00 20.03 64 LEU A O 1
ATOM 441 N N . ILE A 1 86 ? 9.128 52.508 37.382 1.00 19.60 65 ILE A N 1
ATOM 442 C CA . ILE A 1 86 ? 8.250 51.353 37.501 1.00 19.22 65 ILE A CA 1
ATOM 443 C C . ILE A 1 86 ? 8.543 50.457 36.286 1.00 19.96 65 ILE A C 1
ATOM 444 O O . ILE A 1 86 ? 8.113 50.777 35.170 1.00 20.17 65 ILE A O 1
ATOM 449 N N . PRO A 1 87 ? 9.257 49.309 36.502 1.00 18.99 66 PRO A N 1
ATOM 450 C CA . PRO A 1 87 ? 9.419 48.521 35.223 1.00 18.87 66 PRO A CA 1
ATOM 451 C C . PRO A 1 87 ? 8.125 47.837 34.717 1.00 18.12 66 PRO A C 1
ATOM 452 O O . PRO A 1 87 ? 7.306 47.399 35.537 1.00 18.55 66 PRO A O 1
ATOM 456 N N . TYR A 1 88 ? 7.960 47.720 33.391 1.00 17.97 67 TYR A N 1
ATOM 457 C CA . TYR A 1 88 ? 6.801 47.017 32.815 1.00 17.87 67 TYR A CA 1
ATOM 458 C C . TYR A 1 88 ? 7.202 46.190 31.587 1.00 16.81 67 TYR A C 1
ATOM 459 O O . TYR A 1 88 ? 7.799 46.719 30.657 1.00 16.53 67 TYR A O 1
ATOM 468 N N . ARG A 1 89 ? 6.886 44.896 31.600 1.00 16.65 68 ARG A N 1
ATOM 469 C CA . ARG A 1 89 ? 7.161 44.033 30.451 1.00 15.99 68 ARG A CA 1
ATOM 470 C C . ARG A 1 89 ? 6.073 44.225 29.380 1.00 16.93 68 ARG A C 1
ATOM 471 O O . ARG A 1 89 ? 4.895 43.947 29.627 1.00 17.68 68 ARG A O 1
ATOM 475 N N . CYS A 1 90 ? 6.462 44.677 28.191 1.00 17.47 69 CYS A N 1
ATOM 476 C CA . CYS A 1 90 ? 5.494 44.856 27.099 1.00 17.43 69 CYS A CA 1
ATOM 477 C C . CYS A 1 90 ? 6.175 44.686 25.743 1.00 17.26 69 CYS A C 1
ATOM 478 O O . CYS A 1 90 ? 7.187 45.343 25.446 1.00 17.60 69 CYS A O 1
ATOM 481 N N . ASP A 1 91 ? 5.623 43.767 24.953 1.00 16.55 70 ASP A N 1
ATOM 482 C CA . ASP A 1 91 ? 6.016 43.613 23.549 1.00 16.53 70 ASP A CA 1
ATOM 483 C C . ASP A 1 91 ? 5.116 44.503 22.694 1.00 16.73 70 ASP A C 1
ATOM 484 O O . ASP A 1 91 ? 3.932 44.217 22.508 1.00 16.83 70 ASP A O 1
ATOM 489 N N . LEU A 1 92 ? 5.703 45.581 22.181 1.00 15.93 71 LEU A N 1
ATOM 490 C CA . LEU A 1 92 ? 4.966 46.585 21.441 1.00 15.49 71 LEU A CA 1
ATOM 491 C C . LEU A 1 92 ? 4.474 46.119 20.090 1.00 15.51 71 LEU A C 1
ATOM 492 O O . LEU A 1 92 ? 3.688 46.832 19.442 1.00 15.51 71 LEU A O 1
ATOM 501 N N . SER A 1 93 ? 4.933 44.939 19.662 1.00 16.52 72 SER A N 1
ATOM 502 C CA . SER A 1 93 ? 4.469 44.404 18.392 1.00 17.83 72 SER A CA 1
ATOM 503 C C . SER A 1 93 ? 3.118 43.705 18.609 1.00 16.92 72 SER A C 1
ATOM 504 O O . SER A 1 93 ? 2.495 43.256 17.653 1.00 18.86 72 SER A O 1
ATOM 507 N N . ASN A 1 94 ? 2.655 43.638 19.861 1.00 15.77 73 ASN A N 1
ATOM 508 C CA . ASN A 1 94 ? 1.373 43.010 20.145 1.00 15.77 73 ASN A CA 1
ATOM 509 C C . ASN A 1 94 ? 0.405 44.035 20.774 1.00 16.68 73 ASN A C 1
ATOM 510 O O . ASN A 1 94 ? 0.600 44.463 21.926 1.00 16.62 73 ASN A O 1
ATOM 515 N N . GLU A 1 95 ? -0.649 44.398 20.038 1.00 17.06 74 GLU A N 1
ATOM 516 C CA . GLU A 1 95 ? -1.566 45.454 20.517 1.00 18.49 74 GLU A CA 1
ATOM 517 C C . GLU A 1 95 ? -2.236 45.105 21.835 1.00 18.13 74 GLU A C 1
ATOM 518 O O . GLU A 1 95 ? -2.342 45.952 22.724 1.00 17.04 74 GLU A O 1
ATOM 524 N N . GLU A 1 96 ? -2.688 43.850 21.986 1.00 18.04 75 GLU A N 1
ATOM 525 C CA . GLU A 1 96 ? -3.291 43.426 23.246 1.00 19.20 75 GLU A CA 1
ATOM 526 C C . GLU A 1 96 ? -2.342 43.632 24.442 1.00 18.65 75 GLU A C 1
ATOM 527 O O . GLU A 1 96 ? -2.777 44.040 25.531 1.00 18.16 75 GLU A O 1
ATOM 533 N N . ASP A 1 97 ? -1.048 43.369 24.233 1.00 18.84 76 ASP A N 1
ATOM 534 C CA . ASP A 1 97 ? -0.037 43.608 25.278 1.00 18.74 76 ASP A CA 1
ATOM 535 C C . ASP A 1 97 ? -0.004 45.097 25.668 1.00 18.38 76 ASP A C 1
ATOM 536 O O . ASP A 1 97 ? 0.006 45.454 26.862 1.00 17.69 76 ASP A O 1
ATOM 541 N N . ILE A 1 98 ? -0.021 45.965 24.656 1.00 17.16 77 ILE A N 1
ATOM 542 C CA . ILE A 1 98 ? -0.027 47.420 24.898 1.00 16.37 77 ILE A CA 1
ATOM 543 C C . ILE A 1 98 ? -1.306 47.837 25.614 1.00 16.78 77 ILE A C 1
ATOM 544 O O . ILE A 1 98 ? -1.247 48.631 26.559 1.00 17.11 77 ILE A O 1
ATOM 549 N N . LEU A 1 99 ? -2.456 47.281 25.205 1.00 16.06 78 LEU A N 1
ATOM 550 C CA . LEU A 1 99 ? -3.733 47.669 25.839 1.00 17.29 78 LEU A CA 1
ATOM 551 C C . LEU A 1 99 ? -3.763 47.274 27.306 1.00 17.35 78 LEU A C 1
ATOM 552 O O . LEU A 1 99 ? -4.248 48.048 28.137 1.00 17.42 78 LEU A O 1
ATOM 557 N N . SER A 1 100 ? -3.232 46.086 27.606 1.00 18.03 79 SER A N 1
ATOM 558 C CA . SER A 1 100 ? -3.101 45.576 28.976 1.00 18.59 79 SER A CA 1
ATOM 559 C C . SER A 1 100 ? -2.224 46.476 29.809 1.00 17.51 79 SER A C 1
ATOM 560 O O . SER A 1 100 ? -2.523 46.715 30.972 1.00 18.14 79 SER A O 1
ATOM 563 N N . MET A 1 101 ? -1.134 46.958 29.194 1.00 17.09 80 MET A N 1
ATOM 564 C CA . MET A 1 101 ? -0.214 47.861 29.886 1.00 17.09 80 MET A CA 1
ATOM 565 C C . MET A 1 101 ? -0.911 49.165 30.307 1.00 17.44 80 MET A C 1
ATOM 566 O O . MET A 1 101 ? -0.825 49.569 31.476 1.00 17.58 80 MET A O 1
ATOM 571 N N . PHE A 1 102 ? -1.616 49.799 29.364 1.00 17.29 81 PHE A N 1
ATOM 572 C CA . PHE A 1 102 ? -2.359 51.027 29.671 1.00 17.40 81 PHE A CA 1
ATOM 573 C C . PHE A 1 102 ? -3.447 50.809 30.690 1.00 17.74 81 PHE A C 1
ATOM 574 O O . PHE A 1 102 ? -3.747 51.681 31.519 1.00 17.46 81 PHE A O 1
ATOM 582 N N . SER A 1 103 ? -4.044 49.627 30.624 1.00 18.66 82 SER A N 1
ATOM 583 C CA A SER A 1 103 ? -5.028 49.258 31.611 0.50 18.84 82 SER A CA 1
ATOM 584 C CA B SER A 1 103 ? -5.034 49.261 31.621 0.50 19.28 82 SER A CA 1
ATOM 585 C C . SER A 1 103 ? -4.402 49.199 33.007 1.00 19.52 82 SER A C 1
ATOM 586 O O . SER A 1 103 ? -4.998 49.665 33.985 1.00 20.07 82 SER A O 1
ATOM 591 N N . ALA A 1 104 ? -3.200 48.625 33.108 1.00 19.66 83 ALA A N 1
ATOM 592 C CA . ALA A 1 104 ? -2.542 48.516 34.427 1.00 20.32 83 ALA A CA 1
ATOM 593 C C . ALA A 1 104 ? -2.088 49.887 34.900 1.00 21.23 83 ALA A C 1
ATOM 594 O O . ALA A 1 104 ? -2.206 50.216 36.088 1.00 20.77 83 ALA A O 1
ATOM 596 N N . ILE A 1 105 ? -1.612 50.712 33.970 1.00 21.09 84 ILE A N 1
ATOM 597 C CA . ILE A 1 105 ? -1.257 52.085 34.321 1.00 22.12 84 ILE A CA 1
ATOM 598 C C . ILE A 1 105 ? -2.454 52.858 34.844 1.00 22.18 84 ILE A C 1
ATOM 599 O O . ILE A 1 105 ? -2.332 53.573 35.836 1.00 22.17 84 ILE A O 1
ATOM 604 N N . ARG A 1 106 ? -3.599 52.725 34.184 1.00 22.98 85 ARG A N 1
ATOM 605 C CA . ARG A 1 106 ? -4.794 53.459 34.602 1.00 24.74 85 ARG A CA 1
ATOM 606 C C . ARG A 1 106 ? -5.316 52.957 35.953 1.00 25.23 85 ARG A C 1
ATOM 607 O O . ARG A 1 106 ? -5.662 53.754 36.840 1.00 26.01 85 ARG A O 1
ATOM 612 N N . SER A 1 107 ? -5.368 51.642 36.133 1.00 25.83 86 SER A N 1
ATOM 613 C CA . SER A 1 107 ? -5.972 51.094 37.348 1.00 26.00 86 SER A CA 1
ATOM 614 C C . SER A 1 107 ? -5.041 51.113 38.561 1.00 25.55 86 SER A C 1
ATOM 615 O O . SER A 1 107 ? -5.513 51.047 39.694 1.00 25.87 86 SER A O 1
ATOM 618 N N . GLN A 1 108 ? -3.733 51.218 38.326 1.00 24.95 87 GLN A N 1
ATOM 619 C CA . GLN A 1 108 ? -2.723 51.190 39.391 1.00 25.16 87 GLN A CA 1
ATOM 620 C C . GLN A 1 108 ? -2.028 52.508 39.634 1.00 24.59 87 GLN A C 1
ATOM 621 O O . GLN A 1 108 ? -1.541 52.745 40.735 1.00 24.15 87 GLN A O 1
ATOM 627 N N . HIS A 1 109 ? -1.940 53.349 38.597 1.00 24.29 88 HIS A N 1
ATOM 628 C CA . HIS A 1 109 ? -1.159 54.583 38.680 1.00 25.15 88 HIS A CA 1
ATOM 629 C C . HIS A 1 109 ? -1.957 55.805 38.209 1.00 24.57 88 HIS A C 1
ATOM 630 O O . HIS A 1 109 ? -1.380 56.876 37.980 1.00 25.99 88 HIS A O 1
ATOM 637 N N . SER A 1 110 ? -3.271 55.616 38.048 1.00 24.11 89 SER A N 1
ATOM 638 C CA . SER A 1 110 ? -4.241 56.636 37.602 1.00 24.17 89 SER A CA 1
ATOM 639 C C . SER A 1 110 ? -4.250 56.875 36.071 1.00 24.13 89 SER A C 1
ATOM 640 O O . SER A 1 110 ? -5.308 56.816 35.420 1.00 24.99 89 SER A O 1
ATOM 643 N N . GLY A 1 111 ? -3.081 57.086 35.496 1.00 22.26 90 GLY A N 1
ATOM 644 C CA . GLY A 1 111 ? -3.024 57.466 34.102 1.00 20.36 90 GLY A CA 1
ATOM 645 C C . GLY A 1 111 ? -1.673 57.982 33.679 1.00 19.45 90 GLY A C 1
ATOM 646 O O . GLY A 1 111 ? -0.745 58.073 34.492 1.00 19.17 90 GLY A O 1
ATOM 647 N N . VAL A 1 112 ? -1.610 58.367 32.414 1.00 18.92 91 VAL A N 1
ATOM 648 C CA . VAL A 1 112 ? -0.366 58.754 31.763 1.00 18.85 91 VAL A CA 1
ATOM 649 C C . VAL A 1 112 ? -0.490 60.218 31.338 1.00 17.94 91 VAL A C 1
ATOM 650 O O . VAL A 1 112 ? -1.441 60.574 30.639 1.00 17.31 91 VAL A O 1
ATOM 654 N N . ASP A 1 113 ? 0.460 61.057 31.766 1.00 17.35 92 ASP A N 1
ATOM 655 C CA . ASP A 1 113 ? 0.476 62.482 31.392 1.00 17.30 92 ASP A CA 1
ATOM 656 C C . ASP A 1 113 ? 1.501 62.825 30.333 1.00 17.46 92 ASP A C 1
ATOM 657 O O . ASP A 1 113 ? 1.325 63.814 29.617 1.00 16.27 92 ASP A O 1
ATOM 662 N N . ILE A 1 114 ? 2.556 62.002 30.214 1.00 16.17 93 ILE A N 1
ATOM 663 C CA . ILE A 1 114 ? 3.617 62.205 29.207 1.00 17.13 93 ILE A CA 1
ATOM 664 C C . ILE A 1 114 ? 3.833 60.842 28.544 1.00 16.48 93 ILE A C 1
ATOM 665 O O . ILE A 1 114 ? 3.967 59.823 29.236 1.00 16.99 93 ILE A O 1
ATOM 670 N N . CYS A 1 115 ? 3.853 60.835 27.213 1.00 16.08 94 CYS A N 1
ATOM 671 C CA . CYS A 1 115 ? 4.127 59.612 26.483 1.00 16.57 94 CYS A CA 1
ATOM 672 C C . CYS A 1 115 ? 5.332 59.833 25.601 1.00 16.83 94 CYS A C 1
ATOM 673 O O . CYS A 1 115 ? 5.288 60.671 24.719 1.00 16.90 94 CYS A O 1
ATOM 676 N N . ILE A 1 116 ? 6.417 59.110 25.873 1.00 16.26 95 ILE A N 1
ATOM 677 C CA . ILE A 1 116 ? 7.624 59.153 25.027 1.00 17.08 95 ILE A CA 1
ATOM 678 C C . ILE A 1 116 ? 7.668 57.885 24.155 1.00 17.00 95 ILE A C 1
ATOM 679 O O . ILE A 1 116 ? 7.985 56.796 24.657 1.00 16.08 95 ILE A O 1
ATOM 684 N N . ASN A 1 117 ? 7.347 58.058 22.868 1.00 16.62 96 ASN A N 1
ATOM 685 C CA . ASN A 1 117 ? 7.354 56.956 21.897 1.00 16.98 96 ASN A CA 1
ATOM 686 C C . ASN A 1 117 ? 8.757 56.813 21.375 1.00 16.01 96 ASN A C 1
ATOM 687 O O . ASN A 1 117 ? 9.115 57.405 20.371 1.00 15.84 96 ASN A O 1
ATOM 692 N N . ASN A 1 118 ? 9.537 56.022 22.103 1.00 15.60 97 ASN A N 1
ATOM 693 C CA . ASN A 1 118 ? 10.936 55.844 21.816 1.00 15.27 97 ASN A CA 1
ATOM 694 C C . ASN A 1 118 ? 11.291 54.517 21.106 1.00 15.56 97 ASN A C 1
ATOM 695 O O . ASN A 1 118 ? 12.210 54.461 20.315 1.00 16.00 97 ASN A O 1
ATOM 700 N N . ALA A 1 119 ? 10.615 53.424 21.474 1.00 15.94 98 ALA A N 1
ATOM 701 C CA . ALA A 1 119 ? 10.979 52.107 20.917 1.00 15.11 98 ALA A CA 1
ATOM 702 C C . ALA A 1 119 ? 10.964 52.208 19.395 1.00 15.83 98 ALA A C 1
ATOM 703 O O . ALA A 1 119 ? 10.033 52.761 18.814 1.00 15.77 98 ALA A O 1
ATOM 705 N N . GLY A 1 120 ? 11.997 51.653 18.770 1.00 16.05 99 GLY A N 1
ATOM 706 C CA . GLY A 1 120 ? 12.095 51.642 17.303 1.00 15.93 99 GLY A CA 1
ATOM 707 C C . GLY A 1 120 ? 13.260 50.773 16.915 1.00 16.41 99 GLY A C 1
ATOM 708 O O . GLY A 1 120 ? 14.115 50.470 17.749 1.00 16.43 99 GLY A O 1
ATOM 709 N N . LEU A 1 121 ? 13.277 50.385 15.644 1.00 16.51 100 LEU A N 1
ATOM 710 C CA . LEU A 1 121 ? 14.336 49.496 15.122 1.00 17.34 100 LEU A CA 1
ATOM 711 C C . LEU A 1 121 ? 14.452 49.651 13.613 1.00 17.10 100 LEU A C 1
ATOM 712 O O . LEU A 1 121 ? 13.520 50.142 12.940 1.00 16.20 100 LEU A O 1
ATOM 717 N N . ALA A 1 122 ? 15.600 49.223 13.088 1.00 15.82 101 ALA A N 1
ATOM 718 C CA . ALA A 1 122 ? 15.783 49.095 11.622 1.00 15.82 101 ALA A CA 1
ATOM 719 C C . ALA A 1 122 ? 16.239 47.672 11.344 1.00 16.70 101 ALA A C 1
ATOM 720 O O . ALA A 1 122 ? 17.083 47.160 12.046 1.00 17.26 101 ALA A O 1
ATOM 722 N N . ARG A 1 123 ? 15.627 47.036 10.351 1.00 16.42 102 ARG A N 1
ATOM 723 C CA . ARG A 1 123 ? 16.080 45.747 9.845 1.00 15.37 102 ARG A CA 1
ATOM 724 C C . ARG A 1 123 ? 16.611 46.007 8.440 1.00 15.05 102 ARG A C 1
ATOM 725 O O . ARG A 1 123 ? 16.054 46.868 7.754 1.00 16.53 102 ARG A O 1
ATOM 739 N N . PRO A 1 124 ? 17.674 45.299 8.029 1.00 14.09 103 PRO A N 1
ATOM 740 C CA . PRO A 1 124 ? 18.390 45.603 6.775 1.00 14.53 103 PRO A CA 1
ATOM 741 C C . PRO A 1 124 ? 17.700 45.034 5.544 1.00 14.96 103 PRO A C 1
ATOM 742 O O . PRO A 1 124 ? 18.304 44.333 4.753 1.00 16.88 103 PRO A O 1
ATOM 746 N N . ASP A 1 125 ? 16.453 45.432 5.358 1.00 14.74 104 ASP A N 1
ATOM 747 C CA . ASP A 1 125 ? 15.618 44.921 4.257 1.00 15.37 104 ASP A CA 1
ATOM 748 C C . ASP A 1 125 ? 15.476 45.988 3.197 1.00 13.74 104 ASP A C 1
ATOM 749 O O . ASP A 1 125 ? 14.653 46.903 3.317 1.00 15.73 104 ASP A O 1
ATOM 754 N N . THR A 1 126 ? 16.328 45.864 2.173 1.00 14.71 105 THR A N 1
ATOM 755 C CA . THR A 1 126 ? 16.353 46.907 1.135 1.00 13.93 105 THR A CA 1
ATOM 756 C C . THR A 1 126 ? 15.037 46.936 0.334 1.00 13.21 105 THR A C 1
ATOM 757 O O . THR A 1 126 ? 14.266 45.975 0.399 1.00 15.22 105 THR A O 1
ATOM 761 N N . LEU A 1 127 ? 14.825 48.006 -0.441 1.00 13.03 106 LEU A N 1
ATOM 762 C CA . LEU A 1 127 ? 13.617 48.076 -1.249 1.00 14.29 106 LEU A CA 1
ATOM 763 C C . LEU A 1 127 ? 13.696 47.093 -2.394 1.00 14.21 106 LEU A C 1
ATOM 764 O O . LEU A 1 127 ? 12.654 46.615 -2.836 1.00 14.73 106 LEU A O 1
ATOM 769 N N . LEU A 1 128 ? 14.896 46.784 -2.904 1.00 12.87 107 LEU A N 1
ATOM 770 C CA . LEU A 1 128 ? 14.992 45.896 -4.081 1.00 12.66 107 LEU A CA 1
ATOM 771 C C . LEU A 1 128 ? 14.968 44.405 -3.761 1.00 12.77 107 LEU A C 1
ATOM 772 O O . LEU A 1 128 ? 14.633 43.576 -4.613 1.00 13.56 107 LEU A O 1
ATOM 777 N N . SER A 1 129 ? 15.323 44.041 -2.529 1.00 13.54 108 SER A N 1
ATOM 778 C CA . SER A 1 129 ? 15.437 42.611 -2.236 1.00 14.01 108 SER A CA 1
ATOM 779 C C . SER A 1 129 ? 15.063 42.280 -0.772 1.00 14.63 108 SER A C 1
ATOM 780 O O . SER A 1 129 ? 15.281 41.145 -0.351 1.00 15.77 108 SER A O 1
ATOM 783 N N . GLY A 1 130 ? 14.514 43.252 -0.027 1.00 13.84 109 GLY A N 1
ATOM 784 C CA . GLY A 1 130 ? 14.232 43.037 1.408 1.00 14.50 109 GLY A CA 1
ATOM 785 C C . GLY A 1 130 ? 13.096 42.048 1.700 1.00 16.14 109 GLY A C 1
ATOM 786 O O . GLY A 1 130 ? 12.273 41.733 0.827 1.00 16.24 109 GLY A O 1
ATOM 787 N N . SER A 1 131 ? 13.101 41.492 2.918 1.00 15.73 110 SER A N 1
ATOM 788 C CA . SER A 1 131 ? 12.000 40.610 3.351 1.00 14.54 110 SER A CA 1
ATOM 789 C C . SER A 1 131 ? 10.795 41.434 3.809 1.00 14.00 110 SER A C 1
ATOM 790 O O . SER A 1 131 ? 10.941 42.428 4.547 1.00 14.53 110 SER A O 1
ATOM 793 N N . THR A 1 132 ? 9.610 40.946 3.440 1.00 14.44 111 THR A N 1
ATOM 794 C CA . THR A 1 132 ? 8.394 41.585 3.881 1.00 15.85 111 THR A CA 1
ATOM 795 C C . THR A 1 132 ? 8.318 41.525 5.403 1.00 15.20 111 THR A C 1
ATOM 796 O O . THR A 1 132 ? 7.825 42.486 6.017 1.00 16.31 111 THR A O 1
ATOM 800 N N . SER A 1 133 ? 8.803 40.427 6.006 1.00 14.46 112 SER A N 1
ATOM 801 C CA . SER A 1 133 ? 8.693 40.307 7.478 1.00 15.67 112 SER A CA 1
ATOM 802 C C . SER A 1 133 ? 9.432 41.459 8.169 1.00 15.59 112 SER A C 1
ATOM 803 O O . SER A 1 133 ? 8.937 42.056 9.141 1.00 15.80 112 SER A O 1
ATOM 806 N N . GLY A 1 134 ? 10.594 41.810 7.633 1.00 15.74 113 GLY A N 1
ATOM 807 C CA . GLY A 1 134 ? 11.374 42.950 8.174 1.00 15.51 113 GLY A CA 1
ATOM 808 C C . GLY A 1 134 ? 10.688 44.305 8.029 1.00 15.16 113 GLY A C 1
ATOM 809 O O . GLY A 1 134 ? 10.703 45.110 8.960 1.00 16.07 113 GLY A O 1
ATOM 810 N N . TRP A 1 135 ? 10.094 44.561 6.850 1.00 15.25 114 TRP A N 1
ATOM 811 C CA . TRP A 1 135 ? 9.310 45.755 6.642 1.00 15.63 114 TRP A CA 1
ATOM 812 C C . TRP A 1 135 ? 8.162 45.819 7.653 1.00 16.33 114 TRP A C 1
ATOM 813 O O . TRP A 1 135 ? 7.914 46.883 8.261 1.00 16.83 114 TRP A O 1
ATOM 824 N N . LYS A 1 136 ? 7.455 44.693 7.826 1.00 15.64 115 LYS A N 1
ATOM 825 C CA . LYS A 1 136 ? 6.303 44.676 8.740 1.00 15.46 115 LYS A CA 1
ATOM 826 C C . LYS A 1 136 ? 6.747 44.965 10.173 1.00 16.33 115 LYS A C 1
ATOM 827 O O . LYS A 1 136 ? 6.069 45.697 10.905 1.00 16.84 115 LYS A O 1
ATOM 833 N N . ASP A 1 137 ? 7.873 44.367 10.561 1.00 16.25 116 ASP A N 1
ATOM 834 C CA . ASP A 1 137 ? 8.416 44.555 11.919 1.00 17.72 116 ASP A CA 1
ATOM 835 C C . ASP A 1 137 ? 8.764 46.019 12.198 1.00 17.76 116 ASP A C 1
ATOM 836 O O . ASP A 1 137 ? 8.424 46.557 13.258 1.00 18.10 116 ASP A O 1
ATOM 841 N N . MET A 1 138 ? 9.416 46.675 11.243 1.00 16.55 117 MET A N 1
ATOM 842 C CA . MET A 1 138 ? 9.703 48.095 11.409 1.00 16.50 117 MET A CA 1
ATOM 843 C C . MET A 1 138 ? 8.416 48.899 11.509 1.00 16.07 117 MET A C 1
ATOM 844 O O . MET A 1 138 ? 8.328 49.756 12.376 1.00 16.01 117 MET A O 1
ATOM 849 N N . PHE A 1 139 ? 7.444 48.648 10.622 1.00 16.58 118 PHE A N 1
ATOM 850 C CA . PHE A 1 139 ? 6.173 49.344 10.720 1.00 17.15 118 PHE A CA 1
ATOM 851 C C . PHE A 1 139 ? 5.507 49.100 12.087 1.00 16.96 118 PHE A C 1
ATOM 852 O O . PHE A 1 139 ? 5.047 50.034 12.725 1.00 17.72 118 PHE A O 1
ATOM 860 N N . ASN A 1 140 ? 5.455 47.845 12.517 1.00 15.78 119 ASN A N 1
ATOM 861 C CA . ASN A 1 140 ? 4.742 47.452 13.736 1.00 16.25 119 ASN A CA 1
ATOM 862 C C . ASN A 1 140 ? 5.191 48.210 14.976 1.00 17.35 119 ASN A C 1
ATOM 863 O O . ASN A 1 140 ? 4.341 48.626 15.773 1.00 17.33 119 ASN A O 1
ATOM 868 N N . VAL A 1 141 ? 6.496 48.430 15.115 1.00 16.73 120 VAL A N 1
ATOM 869 C CA . VAL A 1 141 ? 7.025 49.159 16.279 1.00 16.79 120 VAL A CA 1
ATOM 870 C C . VAL A 1 141 ? 7.127 50.661 16.011 1.00 15.77 120 VAL A C 1
ATOM 871 O O . VAL A 1 141 ? 6.624 51.479 16.812 1.00 16.32 120 VAL A O 1
ATOM 875 N N . ASN A 1 142 ? 7.723 51.044 14.874 1.00 16.08 121 ASN A N 1
ATOM 876 C CA . ASN A 1 142 ? 8.074 52.450 14.657 1.00 16.00 121 ASN A CA 1
ATOM 877 C C . ASN A 1 142 ? 6.846 53.303 14.391 1.00 16.99 121 ASN A C 1
ATOM 878 O O . ASN A 1 142 ? 6.892 54.497 14.628 1.00 18.47 121 ASN A O 1
ATOM 883 N N . VAL A 1 143 ? 5.797 52.679 13.843 1.00 15.27 122 VAL A N 1
ATOM 884 C CA . VAL A 1 143 ? 4.632 53.451 13.396 1.00 16.70 122 VAL A CA 1
ATOM 885 C C . VAL A 1 143 ? 3.353 52.989 14.114 1.00 16.08 122 VAL A C 1
ATOM 886 O O . VAL A 1 143 ? 2.647 53.799 14.724 1.00 16.34 122 VAL A O 1
ATOM 890 N N . LEU A 1 144 ? 3.034 51.701 14.016 1.00 16.19 123 LEU A N 1
ATOM 891 C CA . LEU A 1 144 ? 1.796 51.210 14.615 1.00 16.77 123 LEU A CA 1
ATOM 892 C C . LEU A 1 144 ? 1.792 51.336 16.1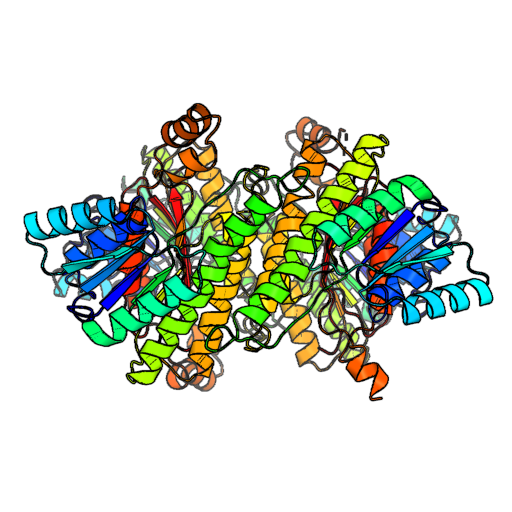37 1.00 16.24 123 LEU A C 1
ATOM 893 O O . LEU A 1 144 ? 0.846 51.907 16.714 1.00 16.79 123 LEU A O 1
ATOM 898 N N . ALA A 1 145 ? 2.815 50.792 16.789 1.00 16.79 124 ALA A N 1
ATOM 899 C CA . ALA A 1 145 ? 2.895 50.860 18.288 1.00 16.29 124 ALA A CA 1
ATOM 900 C C . ALA A 1 145 ? 2.950 52.330 18.759 1.00 15.90 124 ALA A C 1
ATOM 901 O O . ALA A 1 145 ? 2.305 52.724 19.742 1.00 15.93 124 ALA A O 1
ATOM 903 N N . LEU A 1 146 ? 3.678 53.153 17.998 1.00 17.01 125 LEU A N 1
ATOM 904 C CA . LEU A 1 146 ? 3.786 54.582 18.307 1.00 16.82 125 LEU A CA 1
ATOM 905 C C . LEU A 1 146 ? 2.384 55.227 18.262 1.00 16.88 125 LEU A C 1
ATOM 906 O O . LEU A 1 146 ? 2.006 56.036 19.122 1.00 16.90 125 LEU A O 1
ATOM 911 N N . SER A 1 147 ? 1.603 54.825 17.270 1.00 15.71 126 SER A N 1
ATOM 912 C CA . SER A 1 147 ? 0.238 55.356 17.095 1.00 15.81 126 SER A CA 1
ATOM 913 C C . SER A 1 147 ? -0.745 54.798 18.130 1.00 16.24 126 SER A C 1
ATOM 914 O O . SER A 1 147 ? -1.582 55.534 18.656 1.00 15.33 126 SER A O 1
ATOM 917 N N . ILE A 1 148 ? -0.583 53.529 18.486 1.00 16.14 127 ILE A N 1
ATOM 918 C CA . ILE A 1 148 ? -1.461 52.921 19.509 1.00 15.45 127 ILE A CA 1
ATOM 919 C C . ILE A 1 148 ? -1.193 53.601 20.862 1.00 16.31 127 ILE A C 1
ATOM 920 O O . ILE A 1 148 ? -2.125 53.977 21.575 1.00 15.86 127 ILE A O 1
ATOM 925 N N . CYS A 1 149 ? 0.088 53.711 21.225 1.00 15.82 128 CYS A N 1
ATOM 926 C CA . CYS A 1 149 ? 0.442 54.389 22.488 1.00 15.96 128 CYS A CA 1
ATOM 927 C C . CYS A 1 149 ? -0.033 55.855 22.526 1.00 15.73 128 CYS A C 1
ATOM 928 O O . CYS A 1 149 ? -0.492 56.330 23.571 1.00 16.55 128 CYS A O 1
ATOM 931 N N . THR A 1 150 ? 0.123 56.577 21.411 1.00 14.95 129 THR A N 1
ATOM 932 C CA . THR A 1 150 ? -0.383 57.956 21.313 1.00 15.25 129 THR A CA 1
ATOM 933 C C . THR A 1 150 ? -1.893 58.016 21.603 1.00 15.59 129 THR A C 1
ATOM 934 O O . THR A 1 150 ? -2.352 58.834 22.387 1.00 15.46 129 THR A O 1
ATOM 938 N N . ARG A 1 151 ? -2.635 57.128 20.948 1.00 14.71 130 ARG A N 1
ATOM 939 C CA . ARG A 1 151 ? -4.078 57.096 21.082 1.00 14.72 130 ARG A CA 1
ATOM 940 C C . ARG A 1 151 ? -4.432 56.811 22.532 1.00 14.98 130 ARG A C 1
ATOM 941 O O . ARG A 1 151 ? -5.292 57.510 23.131 1.00 13.55 130 ARG A O 1
ATOM 949 N N . GLU A 1 152 ? -3.818 55.775 23.113 1.00 14.75 131 GLU A N 1
ATOM 950 C CA . GLU A 1 152 ? -4.217 55.381 24.494 1.00 14.98 131 GLU A CA 1
ATOM 951 C C . GLU A 1 152 ? -3.786 56.444 25.519 1.00 15.28 131 GLU A C 1
ATOM 952 O O . GLU A 1 152 ? -4.521 56.671 26.511 1.00 15.65 131 GLU A O 1
ATOM 958 N N . ALA A 1 153 ? -2.626 57.073 25.307 1.00 15.69 132 ALA A N 1
ATOM 959 C CA . ALA A 1 153 ? -2.165 58.114 26.239 1.00 15.36 132 ALA A CA 1
ATOM 960 C C . ALA A 1 153 ? -3.135 59.304 26.178 1.00 14.98 132 ALA A C 1
ATOM 961 O O . ALA A 1 153 ? -3.552 59.835 27.216 1.00 16.46 132 ALA A O 1
ATOM 963 N N . TYR A 1 154 ? -3.451 59.741 24.956 1.00 15.22 133 TYR A N 1
ATOM 964 C CA . TYR A 1 154 ? -4.445 60.795 24.798 1.00 15.12 133 TYR A CA 1
ATOM 965 C C . TYR A 1 154 ? -5.759 60.446 25.514 1.00 16.06 133 TYR A C 1
ATOM 966 O O . TYR A 1 154 ? -6.289 61.275 26.287 1.00 15.54 133 TYR A O 1
ATOM 975 N N . GLN A 1 155 ? -6.279 59.234 25.288 1.00 15.59 134 GLN A N 1
ATOM 976 C CA . GLN A 1 155 ? -7.526 58.836 25.928 1.00 16.01 134 GLN A CA 1
ATOM 977 C C . GLN A 1 155 ? -7.466 58.868 27.474 1.00 15.65 134 GLN A C 1
ATOM 978 O O . GLN A 1 155 ? -8.427 59.276 28.151 1.00 15.40 134 GLN A O 1
ATOM 984 N N . SER A 1 156 ? -6.320 58.468 28.015 1.00 15.37 135 SER A N 1
ATOM 985 C CA . SER A 1 156 ? -6.065 58.592 29.445 1.00 16.12 135 SER A CA 1
ATOM 986 C C . SER A 1 156 ? -6.151 60.058 29.887 1.00 15.99 135 SER A C 1
ATOM 987 O O . SER A 1 156 ? -6.820 60.386 30.884 1.00 15.53 135 SER A O 1
ATOM 990 N N . MET A 1 157 ? -5.479 60.947 29.148 1.00 14.87 136 MET A N 1
ATOM 991 C CA . MET A 1 157 ? -5.546 62.370 29.499 1.00 15.61 136 MET A CA 1
ATOM 992 C C . MET A 1 157 ? -6.972 62.906 29.415 1.00 14.87 136 MET A C 1
ATOM 993 O O . MET A 1 157 ? -7.435 63.610 30.310 1.00 15.51 136 MET A O 1
ATOM 998 N N . LYS A 1 158 ? -7.690 62.529 28.356 1.00 16.52 137 LYS A N 1
ATOM 999 C CA . LYS A 1 158 ? -9.067 62.996 28.156 1.00 16.71 137 LYS A CA 1
ATOM 1000 C C . LYS A 1 158 ? -9.982 62.620 29.322 1.00 17.60 137 LYS A C 1
ATOM 1001 O O . LYS A 1 158 ? -10.772 63.432 29.815 1.00 16.98 137 LYS A O 1
ATOM 1007 N N . GLU A 1 159 ? -9.883 61.369 29.751 1.00 18.00 138 GLU A N 1
ATOM 1008 C CA . GLU A 1 159 ? -10.798 60.882 30.793 1.00 19.09 138 GLU A CA 1
ATOM 1009 C C . GLU A 1 159 ? -10.515 61.510 32.167 1.00 18.48 138 GLU A C 1
ATOM 1010 O O . GLU A 1 159 ? -11.396 61.536 33.037 1.00 17.58 138 GLU A O 1
ATOM 1016 N N . ARG A 1 160 ? -9.292 62.006 32.353 1.00 18.61 139 ARG A N 1
ATOM 1017 C CA . ARG A 1 160 ? -8.905 62.663 33.608 1.00 18.69 139 ARG A CA 1
ATOM 1018 C C . ARG A 1 160 ? -8.921 64.206 33.503 1.00 18.98 139 ARG A C 1
ATOM 1019 O O . ARG A 1 160 ? -8.465 64.908 34.425 1.00 20.17 139 ARG A O 1
ATOM 1027 N N . ASN A 1 161 ? -9.460 64.722 32.391 1.00 18.78 140 ASN A N 1
ATOM 1028 C CA . ASN A 1 161 ? -9.486 66.165 32.108 1.00 19.21 140 ASN A CA 1
ATOM 1029 C C . ASN A 1 161 ? -8.110 66.802 32.208 1.00 19.15 140 ASN A C 1
ATOM 1030 O O . ASN A 1 161 ? -7.958 67.926 32.716 1.00 19.15 140 ASN A O 1
ATOM 1035 N N . VAL A 1 162 ? -7.105 66.055 31.750 1.00 17.27 141 VAL A N 1
ATOM 1036 C CA . VAL A 1 162 ? -5.753 66.581 31.653 1.00 17.69 141 VAL A CA 1
ATOM 1037 C C . VAL A 1 162 ? -5.644 67.396 30.342 1.00 16.99 141 VAL A C 1
ATOM 1038 O O . VAL A 1 162 ? -5.848 66.858 29.221 1.00 18.44 141 VAL A O 1
ATOM 1042 N N . ASP A 1 163 ? -5.342 68.686 30.501 1.00 17.98 142 ASP A N 1
ATOM 1043 C CA . ASP A 1 163 ? -5.331 69.602 29.368 1.00 17.91 142 ASP A CA 1
ATOM 1044 C C . ASP A 1 163 ? -3.915 69.990 28.940 1.00 17.90 142 ASP A C 1
ATOM 1045 O O . ASP A 1 163 ? -3.741 70.755 27.986 1.00 17.87 142 ASP A O 1
ATOM 1050 N N . ASP A 1 164 ? -2.898 69.447 29.611 1.00 17.73 143 ASP A N 1
ATOM 1051 C CA . ASP A 1 164 ? -1.536 69.949 29.446 1.00 18.15 143 ASP A CA 1
ATOM 1052 C C . ASP A 1 164 ? -0.494 68.839 29.345 1.00 17.83 143 ASP A C 1
ATOM 1053 O O . ASP A 1 164 ? 0.700 69.076 29.618 1.00 17.75 143 ASP A O 1
ATOM 1058 N N . GLY A 1 165 ? -0.930 67.644 28.933 1.00 15.84 144 GLY A N 1
ATOM 1059 C CA . GLY A 1 165 ? -0.007 66.515 28.782 1.00 15.87 144 GLY A CA 1
ATOM 1060 C C . GLY A 1 165 ? 0.942 66.720 27.606 1.00 15.31 144 GLY A C 1
ATOM 1061 O O . GLY A 1 165 ? 0.864 67.759 26.921 1.00 15.37 144 GLY A O 1
ATOM 1062 N N . HIS A 1 166 ? 1.837 65.758 27.361 1.00 14.92 145 HIS A N 1
ATOM 1063 C CA . HIS A 1 166 ? 2.844 65.933 26.303 1.00 15.84 145 HIS A CA 1
ATOM 1064 C C . HIS A 1 166 ? 3.165 64.587 25.695 1.00 16.75 145 HIS A C 1
ATOM 1065 O O . HIS A 1 166 ? 3.489 63.656 26.428 1.00 16.00 145 HIS A O 1
ATOM 1072 N N . ILE A 1 167 ? 3.066 64.526 24.369 1.00 16.88 146 ILE A N 1
ATOM 1073 C CA . ILE A 1 167 ? 3.476 63.340 23.615 1.00 17.40 146 ILE A CA 1
ATOM 1074 C C . ILE A 1 167 ? 4.698 63.685 22.824 1.00 17.16 146 ILE A C 1
ATOM 1075 O O . ILE A 1 167 ? 4.704 64.689 22.101 1.00 17.32 146 ILE A O 1
ATOM 1080 N N . ILE A 1 168 ? 5.759 62.892 23.016 1.00 16.32 147 ILE A N 1
ATOM 1081 C CA . ILE A 1 168 ? 7.066 63.146 22.359 1.00 16.21 147 ILE A CA 1
ATOM 1082 C C . ILE A 1 168 ? 7.456 61.883 21.585 1.00 16.32 147 ILE A C 1
ATOM 1083 O O . ILE A 1 168 ? 7.598 60.794 22.174 1.00 15.84 147 ILE A O 1
ATOM 1088 N N . ASN A 1 169 ? 7.552 62.062 20.270 1.00 15.31 148 ASN A N 1
ATOM 1089 C CA . ASN A 1 169 ? 7.953 60.985 19.373 1.00 16.94 148 ASN A CA 1
ATOM 1090 C C . ASN A 1 169 ? 9.429 61.070 19.092 1.00 16.62 148 ASN A C 1
ATOM 1091 O O . ASN A 1 169 ? 9.957 62.136 18.696 1.00 16.17 148 ASN A O 1
ATOM 1096 N N . ILE A 1 170 ? 10.121 59.949 19.318 1.00 16.19 149 ILE A N 1
ATOM 1097 C CA . ILE A 1 170 ? 11.505 59.900 18.893 1.00 16.62 149 ILE A CA 1
ATOM 1098 C C . ILE A 1 170 ? 11.565 59.578 17.379 1.00 17.52 149 ILE A C 1
ATOM 1099 O O . ILE A 1 170 ? 11.318 58.427 16.951 1.00 18.34 149 ILE A O 1
ATOM 1104 N N . ASN A 1 171 ? 11.878 60.621 16.613 1.00 17.16 150 ASN A N 1
ATOM 1105 C CA . ASN A 1 171 ? 12.008 60.569 15.153 1.00 17.10 150 ASN A CA 1
ATOM 1106 C C . ASN A 1 171 ? 13.470 60.267 14.792 1.00 17.69 150 ASN A C 1
ATOM 1107 O O . ASN A 1 171 ? 14.131 59.497 15.483 1.00 20.47 150 ASN A O 1
ATOM 1112 N N . SER A 1 172 ? 13.964 60.850 13.708 1.00 16.29 151 SER A N 1
ATOM 1113 C CA . SER A 1 172 ? 15.347 60.690 13.275 1.00 16.97 151 SER A CA 1
ATOM 1114 C C . SER A 1 172 ? 15.566 61.722 12.172 1.00 15.91 151 SER A C 1
ATOM 1115 O O . SER A 1 172 ? 14.602 62.175 11.514 1.00 16.60 151 SER A O 1
ATOM 1118 N N . MET A 1 173 ? 16.837 62.062 11.946 1.00 16.21 152 MET A N 1
ATOM 1119 C CA . MET A 1 173 ? 17.154 62.867 10.769 1.00 15.50 152 MET A CA 1
ATOM 1120 C C . MET A 1 173 ? 16.622 62.096 9.515 1.00 16.42 152 MET A C 1
ATOM 1121 O O . MET A 1 173 ? 16.290 62.709 8.496 1.00 16.83 152 MET A O 1
ATOM 1126 N N . SER A 1 174 ? 16.525 60.760 9.640 1.00 17.59 153 SER A N 1
ATOM 1127 C CA . SER A 1 174 ? 16.030 59.926 8.519 1.00 17.87 153 SER A CA 1
ATOM 1128 C C . SER A 1 174 ? 14.552 60.046 8.293 1.00 17.17 153 SER A C 1
ATOM 1129 O O . SER A 1 174 ? 14.018 59.496 7.321 1.00 17.52 153 SER A O 1
ATOM 1132 N N . GLY A 1 175 ? 13.874 60.786 9.173 1.00 16.81 154 GLY A N 1
ATOM 1133 C CA . GLY A 1 175 ? 12.485 61.148 8.967 1.00 16.15 154 GLY A CA 1
ATOM 1134 C C . GLY A 1 175 ? 12.322 62.420 8.140 1.00 16.01 154 GLY A C 1
ATOM 1135 O O . GLY A 1 175 ? 11.202 62.879 7.895 1.00 16.80 154 GLY A O 1
ATOM 1136 N N . HIS A 1 176 ? 13.434 63.025 7.728 1.00 16.60 155 HIS A N 1
ATOM 1137 C CA . HIS A 1 176 ? 13.442 64.292 6.964 1.00 16.77 155 HIS A CA 1
ATOM 1138 C C . HIS A 1 176 ? 14.256 64.279 5.680 1.00 16.84 155 HIS A C 1
ATOM 1139 O O . HIS A 1 176 ? 14.112 65.175 4.897 1.00 17.45 155 HIS A O 1
ATOM 1146 N N . ARG A 1 177 ? 15.111 63.285 5.511 1.00 16.63 156 ARG A N 1
ATOM 1147 C CA . ARG A 1 177 ? 15.862 63.104 4.262 1.00 18.15 156 ARG A CA 1
ATOM 1148 C C . ARG A 1 177 ? 16.140 61.620 4.119 1.00 17.96 156 ARG A C 1
ATOM 1149 O O . ARG A 1 177 ? 16.204 60.903 5.111 1.00 18.48 156 ARG A O 1
ATOM 1152 N N . VAL A 1 178 ? 16.248 61.160 2.881 1.00 16.79 157 VAL A N 1
ATOM 1153 C CA . VAL A 1 178 ? 16.518 59.761 2.606 1.00 16.57 157 VAL A CA 1
ATOM 1154 C C . VAL A 1 178 ? 17.998 59.614 2.255 1.00 15.60 157 VAL A C 1
ATOM 1155 O O . VAL A 1 178 ? 18.436 60.067 1.221 1.00 15.75 157 VAL A O 1
ATOM 1159 N N . LEU A 1 179 ? 18.743 58.984 3.172 1.00 17.08 158 LEU A N 1
ATOM 1160 C CA . LEU A 1 179 ? 20.175 58.772 2.943 1.00 17.44 158 LEU A CA 1
ATOM 1161 C C . LEU A 1 179 ? 20.397 57.570 2.029 1.00 17.40 158 LEU A C 1
ATOM 1162 O O . LEU A 1 179 ? 19.659 56.589 2.093 1.00 16.16 158 LEU A O 1
ATOM 1167 N N . PRO A 1 180 ? 21.435 57.626 1.195 1.00 16.55 159 PRO A N 1
ATOM 1168 C CA . PRO A 1 180 ? 21.686 56.537 0.228 1.00 18.12 159 PRO A CA 1
ATOM 1169 C C . PRO A 1 180 ? 22.333 55.296 0.852 1.00 18.89 159 PRO A C 1
ATOM 1170 O O . PRO A 1 180 ? 23.459 54.909 0.467 1.00 20.34 159 PRO A O 1
ATOM 1174 N N . LEU A 1 181 ? 21.650 54.746 1.850 1.00 17.46 160 LEU A N 1
ATOM 1175 C CA . LEU A 1 181 ? 22.093 53.523 2.514 1.00 18.40 160 LEU A CA 1
ATOM 1176 C C . LEU A 1 181 ? 20.922 52.571 2.340 1.00 15.51 160 LEU A C 1
ATOM 1177 O O . LEU A 1 181 ? 19.860 52.784 2.934 1.00 14.37 160 LEU A O 1
ATOM 1182 N N . SER A 1 182 ? 21.094 51.571 1.489 1.00 16.24 161 SER A N 1
ATOM 1183 C CA . SER A 1 182 ? 19.936 50.772 1.075 1.00 14.57 161 SER A CA 1
ATOM 1184 C C . SER A 1 182 ? 19.264 50.051 2.262 1.00 15.55 161 SER A C 1
ATOM 1185 O O . SER A 1 182 ? 18.017 49.951 2.309 1.00 16.59 161 SER A O 1
ATOM 1188 N N . VAL A 1 183 ? 20.108 49.559 3.196 1.00 14.98 162 VAL A N 1
ATOM 1189 C CA . VAL A 1 183 ? 19.586 48.863 4.367 1.00 15.42 162 VAL A CA 1
ATOM 1190 C C . VAL A 1 183 ? 18.762 49.698 5.347 1.00 16.06 162 VAL A C 1
ATOM 1191 O O . VAL A 1 183 ? 18.143 49.143 6.261 1.00 17.31 162 VAL A O 1
ATOM 1195 N N . THR A 1 184 ? 18.732 51.020 5.168 1.00 14.45 163 THR A N 1
ATOM 1196 C CA . THR A 1 184 ? 17.872 51.859 6.019 1.00 15.13 163 THR A CA 1
ATOM 1197 C C . THR A 1 184 ? 16.807 52.612 5.227 1.00 14.14 163 THR A C 1
ATOM 1198 O O . THR A 1 184 ? 16.092 53.428 5.821 1.00 14.29 163 THR A O 1
ATOM 1202 N N . HIS A 1 185 ? 16.637 52.298 3.928 1.00 14.00 164 HIS A N 1
ATOM 1203 C CA . HIS A 1 185 ? 15.554 52.990 3.181 1.00 14.66 164 HIS A CA 1
ATOM 1204 C C . HIS A 1 185 ? 14.149 52.780 3.761 1.00 14.18 164 HIS A C 1
ATOM 1205 O O . HIS A 1 185 ? 13.370 53.741 3.914 1.00 14.91 164 HIS A O 1
ATOM 1212 N N . PHE A 1 186 ? 13.806 51.534 4.078 1.00 14.01 165 PHE A N 1
ATOM 1213 C CA . PHE A 1 186 ? 12.442 51.291 4.588 1.00 14.46 165 PHE A CA 1
ATOM 1214 C C . PHE A 1 186 ? 12.257 51.945 5.970 1.00 15.34 165 PHE A C 1
ATOM 1215 O O . PHE A 1 186 ? 11.231 52.584 6.251 1.00 15.14 165 PHE A O 1
ATOM 1223 N N . TYR A 1 187 ? 13.275 51.779 6.816 1.00 15.52 166 TYR A N 1
ATOM 1224 C CA . TYR A 1 187 ? 13.336 52.469 8.098 1.00 15.86 166 TYR A CA 1
ATOM 1225 C C . TYR A 1 187 ? 13.076 53.979 7.919 1.00 15.27 166 TYR A C 1
ATOM 1226 O O . TYR A 1 187 ? 12.254 54.591 8.643 1.00 16.45 166 TYR A O 1
ATOM 1235 N N . SER A 1 188 ? 13.764 54.608 6.973 1.00 15.98 167 SER A N 1
ATOM 1236 C CA A SER A 1 188 ? 13.579 56.030 6.698 0.50 15.20 167 SER A CA 1
ATOM 1237 C CA B SER A 1 188 ? 13.568 56.043 6.715 0.50 16.03 167 SER A CA 1
ATOM 1238 C C . SER A 1 188 ? 12.117 56.334 6.367 1.00 16.18 167 SER A C 1
ATOM 1239 O O . SER A 1 188 ? 11.531 57.319 6.885 1.00 15.60 167 SER A O 1
ATOM 1244 N N . ALA A 1 189 ? 11.519 55.471 5.548 1.00 15.53 168 ALA A N 1
ATOM 1245 C CA . ALA A 1 189 ? 10.103 55.665 5.200 1.00 15.06 168 ALA A CA 1
ATOM 1246 C C . ALA A 1 189 ? 9.227 55.610 6.442 1.00 16.27 168 ALA A C 1
ATOM 1247 O O . ALA A 1 189 ? 8.269 56.396 6.567 1.00 16.17 168 ALA A O 1
ATOM 1249 N N . THR A 1 190 ? 9.543 54.714 7.398 1.00 16.22 169 THR A N 1
ATOM 1250 C CA . THR A 1 190 ? 8.720 54.710 8.640 1.00 15.96 169 THR A CA 1
ATOM 1251 C C . THR A 1 190 ? 8.930 55.988 9.440 1.00 16.11 169 THR A C 1
ATOM 1252 O O . THR A 1 190 ? 7.990 56.458 10.097 1.00 16.24 169 THR A O 1
ATOM 1256 N N . LYS A 1 191 ? 10.129 56.559 9.409 1.00 14.60 170 LYS A N 1
ATOM 1257 C CA . LYS A 1 191 ? 10.377 57.852 10.106 1.00 15.55 170 LYS A CA 1
ATOM 1258 C C . LYS A 1 191 ? 9.712 59.048 9.403 1.00 15.64 170 LYS A C 1
ATOM 1259 O O . LYS A 1 191 ? 9.189 59.978 10.075 1.00 16.86 170 LYS A O 1
ATOM 1265 N N . TYR A 1 192 ? 9.645 59.014 8.074 1.00 15.01 171 TYR A N 1
ATOM 1266 C CA . TYR A 1 192 ? 8.822 60.016 7.363 1.00 15.98 171 TYR A CA 1
ATOM 1267 C C . TYR A 1 192 ? 7.348 59.933 7.847 1.00 16.10 171 TYR A C 1
ATOM 1268 O O . TYR A 1 192 ? 6.665 60.964 8.008 1.00 17.01 171 TYR A O 1
ATOM 1277 N N . ALA A 1 193 ? 6.858 58.707 8.047 1.00 16.59 172 ALA A N 1
ATOM 1278 C CA . ALA A 1 193 ? 5.490 58.543 8.564 1.00 16.19 172 ALA A CA 1
ATOM 1279 C C . ALA A 1 193 ? 5.390 59.193 9.954 1.00 16.56 172 ALA A C 1
ATOM 1280 O O . ALA A 1 193 ? 4.443 59.958 10.220 1.00 16.67 172 ALA A O 1
ATOM 1282 N N . VAL A 1 194 ? 6.386 58.969 10.805 1.00 16.43 173 VAL A N 1
ATOM 1283 C CA . VAL A 1 194 ? 6.438 59.648 12.126 1.00 16.60 173 VAL A CA 1
ATOM 1284 C C . VAL A 1 194 ? 6.401 61.186 11.994 1.00 17.10 173 VAL A C 1
ATOM 1285 O O . VAL A 1 194 ? 5.666 61.848 12.760 1.00 17.16 173 VAL A O 1
ATOM 1289 N N . THR A 1 195 ? 7.178 61.747 11.053 1.00 16.79 174 THR A N 1
ATOM 1290 C CA . THR A 1 195 ? 7.123 63.189 10.837 1.00 16.42 174 THR A CA 1
ATOM 1291 C C . THR A 1 195 ? 5.696 63.659 10.595 1.00 15.70 174 THR A C 1
ATOM 1292 O O . THR A 1 195 ? 5.216 64.601 11.246 1.00 16.25 174 THR A O 1
ATOM 1296 N N . ALA A 1 196 ? 4.996 62.931 9.707 1.00 15.25 175 ALA A N 1
ATOM 1297 C CA . ALA A 1 196 ? 3.628 63.342 9.341 1.00 14.32 175 ALA A CA 1
ATOM 1298 C C . ALA A 1 196 ? 2.667 63.100 10.497 1.00 15.41 175 ALA A C 1
ATOM 1299 O O . ALA A 1 196 ? 1.788 63.890 10.707 1.00 15.63 175 ALA A O 1
ATOM 1301 N N . LEU A 1 197 ? 2.822 61.981 11.206 1.00 15.45 176 LEU A N 1
ATOM 1302 C CA . LEU A 1 197 ? 1.901 61.692 12.316 1.00 14.49 176 LEU A CA 1
ATOM 1303 C C . LEU A 1 197 ? 2.025 62.707 13.429 1.00 15.12 176 LEU A C 1
ATOM 1304 O O . LEU A 1 197 ? 1.029 63.039 14.088 1.00 16.68 176 LEU A O 1
ATOM 1309 N N . THR A 1 198 ? 3.243 63.157 13.710 1.00 14.59 177 THR A N 1
ATOM 1310 C CA . THR A 1 198 ? 3.411 64.127 14.811 1.00 15.55 177 THR A CA 1
ATOM 1311 C C . THR A 1 198 ? 2.749 65.465 14.484 1.00 16.21 177 THR A C 1
ATOM 1312 O O . THR A 1 198 ? 2.133 66.097 15.352 1.00 17.14 177 THR A O 1
ATOM 1316 N N . GLU A 1 199 ? 2.892 65.911 13.237 1.00 16.62 178 GLU A N 1
ATOM 1317 C CA . GLU A 1 199 ? 2.156 67.107 12.789 1.00 16.28 178 GLU A CA 1
ATOM 1318 C C . GLU A 1 199 ? 0.626 66.898 12.819 1.00 16.60 178 GLU A C 1
ATOM 1319 O O . GLU A 1 199 ? -0.095 67.756 13.317 1.00 16.29 178 GLU A O 1
ATOM 1325 N N . GLY A 1 200 ? 0.162 65.755 12.306 1.00 15.35 179 GLY A N 1
ATOM 1326 C CA . GLY A 1 200 ? -1.272 65.379 12.366 1.00 15.47 179 GLY A CA 1
ATOM 1327 C C . GLY A 1 200 ? -1.761 65.393 13.810 1.00 15.69 179 GLY A C 1
ATOM 1328 O O . GLY A 1 200 ? -2.869 65.922 14.094 1.00 15.48 179 GLY A O 1
ATOM 1329 N N . LEU A 1 201 ? -0.956 64.849 14.723 1.00 15.66 180 LEU A N 1
ATOM 1330 C CA . LEU A 1 201 ? -1.305 64.828 16.136 1.00 14.95 180 LEU A CA 1
ATOM 1331 C C . LEU A 1 201 ? -1.512 66.226 16.677 1.00 15.58 180 LEU A C 1
ATOM 1332 O O . LEU A 1 201 ? -2.522 66.492 17.330 1.00 16.30 180 LEU A O 1
ATOM 1337 N N . ARG A 1 202 ? -0.561 67.127 16.403 1.00 15.44 181 ARG A N 1
ATOM 1338 C CA . ARG A 1 202 ? -0.704 68.520 16.848 1.00 16.07 181 ARG A CA 1
ATOM 1339 C C . ARG A 1 202 ? -2.057 69.086 16.358 1.00 15.14 181 ARG A C 1
ATOM 1340 O O . ARG A 1 202 ? -2.780 69.719 17.122 1.00 14.86 181 ARG A O 1
ATOM 1348 N N . GLN A 1 203 ? -2.364 68.870 15.086 1.00 14.58 182 GLN A N 1
ATOM 1349 C CA . GLN A 1 203 ? -3.584 69.399 14.505 1.00 15.42 182 GLN A CA 1
ATOM 1350 C C . GLN A 1 203 ? -4.831 68.846 15.224 1.00 14.75 182 GLN A C 1
ATOM 1351 O O . GLN A 1 203 ? -5.774 69.583 15.468 1.00 14.96 182 GLN A O 1
ATOM 1357 N N . GLU A 1 204 ? -4.798 67.555 15.564 1.00 15.10 183 GLU A N 1
ATOM 1358 C CA . GLU A 1 204 ? -5.938 66.924 16.243 1.00 14.41 183 GLU A CA 1
ATOM 1359 C C . GLU A 1 204 ? -6.104 67.422 17.656 1.00 14.29 183 GLU A C 1
ATOM 1360 O O . GLU A 1 204 ? -7.221 67.604 18.131 1.00 13.79 183 GLU A O 1
ATOM 1366 N N . LEU A 1 205 ? -4.983 67.681 18.311 1.00 14.21 184 LEU A N 1
ATOM 1367 C CA . LEU A 1 205 ? -5.022 68.195 19.694 1.00 15.82 184 LEU A CA 1
ATOM 1368 C C . LEU A 1 205 ? -5.566 69.622 19.764 1.00 15.99 184 LEU A C 1
ATOM 1369 O O . LEU A 1 205 ? -6.218 70.017 20.759 1.00 16.59 184 LEU A O 1
ATOM 1374 N N . ARG A 1 206 ? -5.352 70.362 18.675 1.00 15.93 185 ARG A N 1
ATOM 1375 C CA . ARG A 1 206 ? -5.851 71.723 18.546 1.00 16.78 185 ARG A CA 1
ATOM 1376 C C . ARG A 1 206 ? -7.345 71.650 18.233 1.00 16.76 185 ARG A C 1
ATOM 1377 O O . ARG A 1 206 ? -8.136 72.398 18.808 1.00 16.80 185 ARG A O 1
ATOM 1379 N N . GLU A 1 207 ? -7.727 70.707 17.366 1.00 15.60 186 GLU A N 1
ATOM 1380 C CA . GLU A 1 207 ? -9.148 70.527 17.016 1.00 15.44 186 GLU A CA 1
ATOM 1381 C C . GLU A 1 207 ? -9.957 70.118 18.247 1.00 15.51 186 GLU A C 1
ATOM 1382 O O . GLU A 1 207 ? -11.106 70.559 18.421 1.00 16.24 186 GLU A O 1
ATOM 1388 N N . ALA A 1 208 ? -9.339 69.295 19.099 1.00 15.99 187 ALA A N 1
ATOM 1389 C CA . ALA A 1 208 ? -9.918 68.856 20.376 1.00 15.99 187 ALA A CA 1
ATOM 1390 C C . ALA A 1 208 ? -9.995 69.955 21.433 1.00 17.01 187 ALA A C 1
ATOM 1391 O O . ALA A 1 208 ? -10.533 69.722 22.523 1.00 17.30 187 ALA A O 1
ATOM 1393 N N . GLN A 1 209 ? -9.487 71.145 21.095 1.00 17.07 188 GLN A N 1
ATOM 1394 C CA . GLN A 1 209 ? -9.458 72.301 21.995 1.00 19.09 188 GLN A CA 1
ATOM 1395 C C . GLN A 1 209 ? -8.711 71.989 23.295 1.00 18.42 188 GLN A C 1
ATOM 1396 O O . GLN A 1 209 ? -9.197 72.312 24.376 1.00 18.59 188 GLN A O 1
ATOM 1402 N N . THR A 1 210 ? -7.533 71.363 23.171 1.00 17.40 189 THR A N 1
ATOM 1403 C CA . THR A 1 210 ? -6.712 71.049 24.337 1.00 17.62 189 THR A CA 1
ATOM 1404 C C . THR A 1 210 ? -5.427 71.845 24.254 1.00 17.10 189 THR A C 1
ATOM 1405 O O . THR A 1 210 ? -5.113 72.408 23.199 1.00 17.31 189 THR A O 1
ATOM 1409 N N . HIS A 1 211 ? -4.666 71.840 25.346 1.00 16.88 190 HIS A N 1
ATOM 1410 C CA . HIS A 1 211 ? -3.316 72.381 25.333 1.00 15.75 190 HIS A CA 1
ATOM 1411 C C . HIS A 1 211 ? -2.320 71.243 25.494 1.00 16.10 190 HIS A C 1
ATOM 1412 O O . HIS A 1 211 ? -1.199 71.439 25.955 1.00 15.63 190 HIS A O 1
ATOM 1419 N N . ILE A 1 212 ? -2.733 70.044 25.092 1.00 14.35 191 ILE A N 1
ATOM 1420 C CA . ILE A 1 212 ? -1.794 68.913 25.085 1.00 14.61 191 ILE A CA 1
ATOM 1421 C C . ILE A 1 212 ? -0.781 69.139 23.975 1.00 15.81 191 ILE A C 1
ATOM 1422 O O . ILE A 1 212 ? -1.119 69.589 22.890 1.00 16.80 191 ILE A O 1
ATOM 1427 N N . ARG A 1 213 ? 0.485 68.876 24.295 1.00 15.87 192 ARG A N 1
ATOM 1428 C CA . ARG A 1 213 ? 1.574 69.161 23.349 1.00 15.18 192 ARG A CA 1
ATOM 1429 C C . ARG A 1 213 ? 2.109 67.921 22.615 1.00 16.17 192 ARG A C 1
ATOM 1430 O O . ARG A 1 213 ? 2.090 66.804 23.145 1.00 16.51 192 ARG A O 1
ATOM 1438 N N . ALA A 1 214 ? 2.572 68.145 21.391 1.00 16.11 193 ALA A N 1
ATOM 1439 C CA . ALA A 1 214 ? 3.090 67.056 20.562 1.00 16.76 193 ALA A CA 1
ATOM 1440 C C . ALA A 1 214 ? 4.379 67.513 19.907 1.00 17.37 193 ALA A C 1
ATOM 1441 O O . ALA A 1 214 ? 4.399 68.551 19.240 1.00 17.61 193 ALA A O 1
ATOM 1443 N N . THR A 1 215 ? 5.444 66.729 20.077 1.00 15.90 194 THR A N 1
ATOM 1444 C CA . THR A 1 215 ? 6.765 67.135 19.651 1.00 17.05 194 THR A CA 1
ATOM 1445 C C . THR A 1 215 ? 7.500 65.931 19.061 1.00 16.83 194 THR A C 1
ATOM 1446 O O . THR A 1 215 ? 7.315 64.822 19.555 1.00 17.62 194 THR A O 1
ATOM 1450 N N . CYS A 1 216 ? 8.334 66.136 18.050 1.00 16.31 195 CYS A N 1
ATOM 1451 C CA A CYS A 1 216 ? 9.300 65.077 17.820 0.50 16.58 195 CYS A CA 1
ATOM 1452 C CA B CYS A 1 216 ? 9.362 65.170 17.632 0.50 16.84 195 CYS A CA 1
ATOM 1453 C C . CYS A 1 216 ? 10.729 65.575 18.083 1.00 16.33 195 CYS A C 1
ATOM 1454 O O . CYS A 1 216 ? 11.039 66.774 18.088 1.00 16.97 195 CYS A O 1
ATOM 1459 N N . ILE A 1 217 ? 11.579 64.591 18.382 1.00 16.55 196 ILE A N 1
ATOM 1460 C CA . ILE A 1 217 ? 12.999 64.868 18.486 1.00 16.31 196 ILE A CA 1
ATOM 1461 C C . ILE A 1 217 ? 13.646 64.009 17.392 1.00 15.78 196 ILE A C 1
ATOM 1462 O O . ILE A 1 217 ? 13.370 62.824 17.311 1.00 16.61 196 ILE A O 1
ATOM 1467 N N . SER A 1 218 ? 14.469 64.630 16.557 1.00 14.79 197 SER A N 1
ATOM 1468 C CA . SER A 1 218 ? 14.997 64.012 15.335 1.00 14.85 197 SER A CA 1
ATOM 1469 C C . SER A 1 218 ? 16.522 63.960 15.378 1.00 16.02 197 SER A C 1
ATOM 1470 O O . SER A 1 218 ? 17.212 64.847 14.810 1.00 15.64 197 SER A O 1
ATOM 1473 N N . PRO A 1 219 ? 17.086 62.916 16.045 1.00 15.81 198 PRO A N 1
ATOM 1474 C CA . PRO A 1 219 ? 18.565 62.809 16.073 1.00 15.69 198 PRO A CA 1
ATOM 1475 C C . PRO A 1 219 ? 19.202 62.192 14.824 1.00 15.25 198 PRO A C 1
ATOM 1476 O O . PRO A 1 219 ? 18.546 61.417 14.098 1.00 15.40 198 PRO A O 1
ATOM 1480 N N . GLY A 1 220 ? 20.454 62.581 14.584 1.00 15.16 199 GLY A N 1
ATOM 1481 C CA . GLY A 1 220 ? 21.379 61.845 13.723 1.00 16.34 199 GLY A CA 1
ATOM 1482 C C . GLY A 1 220 ? 21.915 60.666 14.523 1.00 15.28 199 GLY A C 1
ATOM 1483 O O . GLY A 1 220 ? 21.254 60.202 15.455 1.00 16.30 199 GLY A O 1
ATOM 1484 N N . VAL A 1 221 ? 23.071 60.159 14.124 1.00 16.10 200 VAL A N 1
ATOM 1485 C CA . VAL A 1 221 ? 23.641 58.933 14.726 1.00 16.55 200 VAL A CA 1
ATOM 1486 C C . VAL A 1 221 ? 23.818 59.050 16.240 1.00 15.89 200 VAL A C 1
ATOM 1487 O O . VAL A 1 221 ? 24.401 60.011 16.751 1.00 15.76 200 VAL A O 1
ATOM 1491 N N . VAL A 1 222 ? 23.233 58.080 16.955 1.00 15.22 201 VAL A N 1
ATOM 1492 C CA . VAL A 1 222 ? 23.390 57.999 18.425 1.00 14.48 201 VAL A CA 1
ATOM 1493 C C . VAL A 1 222 ? 24.013 56.644 18.776 1.00 15.00 201 VAL A C 1
ATOM 1494 O O . VAL A 1 222 ? 23.588 55.595 18.256 1.00 15.32 201 VAL A O 1
ATOM 1498 N N . GLU A 1 223 ? 25.011 56.679 19.652 1.00 14.35 202 GLU A N 1
ATOM 1499 C CA . GLU A 1 223 ? 25.710 55.444 20.019 1.00 15.81 202 GLU A CA 1
ATOM 1500 C C . GLU A 1 223 ? 24.869 54.603 20.994 1.00 16.84 202 GLU A C 1
ATOM 1501 O O . GLU A 1 223 ? 24.907 54.826 22.205 1.00 18.29 202 GLU A O 1
ATOM 1507 N N . THR A 1 224 ? 24.139 53.635 20.446 1.00 16.69 203 THR A N 1
ATOM 1508 C CA . THR A 1 224 ? 23.272 52.748 21.228 1.00 16.77 203 THR A CA 1
ATOM 1509 C C . THR A 1 224 ? 23.484 51.302 20.728 1.00 16.50 203 THR A C 1
ATOM 1510 O O . THR A 1 224 ? 24.520 50.983 20.153 1.00 17.73 203 THR A O 1
ATOM 1514 N N . GLN A 1 225 ? 22.488 50.441 20.890 1.00 17.25 204 GLN A N 1
ATOM 1515 C CA . GLN A 1 225 ? 22.600 49.098 20.312 1.00 17.59 204 GLN A CA 1
ATOM 1516 C C . GLN A 1 225 ? 21.973 49.075 18.917 1.00 16.54 204 GLN A C 1
ATOM 1517 O O . GLN A 1 225 ? 22.010 48.045 18.246 1.00 17.30 204 GLN A O 1
ATOM 1523 N N . PHE A 1 226 ? 21.378 50.202 18.493 1.00 15.65 205 PHE A N 1
ATOM 1524 C CA . PHE A 1 226 ? 20.623 50.258 17.264 1.00 16.18 205 PHE A CA 1
ATOM 1525 C C . PHE A 1 226 ? 21.387 49.680 16.048 1.00 16.76 205 PHE A C 1
ATOM 1526 O O . PHE A 1 226 ? 20.836 48.855 15.289 1.00 16.54 205 PHE A O 1
ATOM 1534 N N . ALA A 1 227 ? 22.637 50.102 15.846 1.00 16.00 206 ALA A N 1
ATOM 1535 C CA . ALA A 1 227 ? 23.374 49.665 14.660 1.00 16.89 206 ALA A CA 1
ATOM 1536 C C . ALA A 1 227 ? 23.783 48.200 14.774 1.00 17.01 206 ALA A C 1
ATOM 1537 O O . ALA A 1 227 ? 23.907 47.510 13.768 1.00 17.34 206 ALA A O 1
ATOM 1539 N N . PHE A 1 228 ? 24.053 47.735 15.993 1.00 18.27 207 PHE A N 1
ATOM 1540 C CA . PHE A 1 228 ? 24.425 46.331 16.209 1.00 18.81 207 PHE A CA 1
ATOM 1541 C C . PHE A 1 228 ? 23.296 45.401 15.851 1.00 19.74 207 PHE A C 1
ATOM 1542 O O . PHE A 1 228 ? 23.541 44.295 15.355 1.00 20.88 207 PHE A O 1
ATOM 1550 N N . LYS A 1 229 ? 22.065 45.866 16.056 1.00 19.99 208 LYS A N 1
ATOM 1551 C CA . LYS A 1 229 ? 20.879 45.087 15.691 1.00 20.88 208 LYS A CA 1
ATOM 1552 C C . LYS A 1 229 ? 20.648 45.133 14.196 1.00 21.15 208 LYS A C 1
ATOM 1553 O O . LYS A 1 229 ? 20.454 44.086 13.559 1.00 21.37 208 LYS A O 1
ATOM 1559 N N . LEU A 1 230 ? 20.689 46.339 13.625 1.00 20.77 209 LEU A N 1
ATOM 1560 C CA . LEU A 1 230 ? 20.558 46.476 12.172 1.00 21.34 209 LEU A CA 1
ATOM 1561 C C . LEU A 1 230 ? 21.596 45.612 11.450 1.00 22.14 209 LEU A C 1
ATOM 1562 O O . LEU A 1 230 ? 21.259 44.883 10.512 1.00 21.49 209 LEU A O 1
ATOM 1567 N N . HIS A 1 231 ? 22.852 45.675 11.889 1.00 22.81 210 HIS A N 1
ATOM 1568 C CA . HIS A 1 231 ? 23.919 44.899 11.249 1.00 25.43 210 HIS A CA 1
ATOM 1569 C C . HIS A 1 231 ? 24.210 43.606 12.027 1.00 27.02 210 HIS A C 1
ATOM 1570 O O . HIS A 1 231 ? 25.384 43.246 12.257 1.00 28.27 210 HIS A O 1
ATOM 1577 N N . ASP A 1 232 ? 23.144 42.912 12.433 1.00 29.52 211 ASP A N 1
ATOM 1578 C CA . ASP A 1 232 ? 23.246 41.688 13.237 1.00 32.39 211 ASP A CA 1
ATOM 1579 C C . ASP A 1 232 ? 24.120 40.633 12.553 1.00 34.36 211 ASP A C 1
ATOM 1580 O O . ASP A 1 232 ? 24.781 39.847 13.241 1.00 34.19 211 ASP A O 1
ATOM 1582 N N . LYS A 1 233 ? 24.140 40.645 11.215 1.00 36.83 212 LYS A N 1
ATOM 1583 C CA . LYS A 1 233 ? 24.989 39.732 10.430 1.00 39.71 212 LYS A CA 1
ATOM 1584 C C . LYS A 1 233 ? 26.382 40.297 10.098 1.00 41.12 212 LYS A C 1
ATOM 1585 O O . LYS A 1 233 ? 27.210 39.605 9.491 1.00 41.66 212 LYS A O 1
ATOM 1588 N N . ASP A 1 234 ? 26.647 41.534 10.517 1.00 42.65 213 ASP A N 1
ATOM 1589 C CA . ASP A 1 234 ? 27.949 42.179 10.293 1.00 44.01 213 ASP A CA 1
ATOM 1590 C C . ASP A 1 234 ? 28.300 43.173 11.422 1.00 44.33 213 ASP A C 1
ATOM 1591 O O . ASP A 1 234 ? 28.269 44.393 11.212 1.00 44.22 213 ASP A O 1
ATOM 1596 N N . PRO A 1 235 ? 28.637 42.653 12.626 1.00 44.84 214 PRO A N 1
ATOM 1597 C CA . PRO A 1 235 ? 28.920 43.527 13.788 1.00 45.25 214 PRO A CA 1
ATOM 1598 C C . PRO A 1 235 ? 30.112 44.491 13.602 1.00 45.53 214 PRO A C 1
ATOM 1599 O O . PRO A 1 235 ? 30.196 45.506 14.313 1.00 46.01 214 PRO A O 1
ATOM 1603 N N . GLU A 1 236 ? 31.009 44.178 12.662 1.00 45.24 215 GLU A N 1
ATOM 1604 C CA . GLU A 1 236 ? 32.113 45.070 12.292 1.00 44.76 215 GLU A CA 1
ATOM 1605 C C . GLU A 1 236 ? 31.613 46.383 11.673 1.00 44.26 215 GLU A C 1
ATOM 1606 O O . GLU A 1 236 ? 32.169 47.448 11.949 1.00 43.98 215 GLU A O 1
ATOM 1608 N N . LYS A 1 237 ? 30.569 46.294 10.841 1.00 43.93 216 LYS A N 1
ATOM 1609 C CA . LYS A 1 237 ? 29.915 47.468 10.239 1.00 43.51 216 LYS A CA 1
ATOM 1610 C C . LYS A 1 237 ? 29.204 48.304 11.304 1.00 43.16 216 LYS A C 1
ATOM 1611 O O . LYS A 1 237 ? 29.146 49.535 11.209 1.00 43.38 216 LYS A O 1
ATOM 1613 N N . ALA A 1 238 ? 28.664 47.621 12.314 1.00 42.52 217 ALA A N 1
ATOM 1614 C CA . ALA A 1 238 ? 27.984 48.272 13.431 1.00 41.98 217 ALA A CA 1
ATOM 1615 C C . ALA A 1 238 ? 28.987 49.064 14.262 1.00 41.93 217 ALA A C 1
ATOM 1616 O O . ALA A 1 238 ? 28.717 50.208 14.624 1.00 41.73 217 ALA A O 1
ATOM 1618 N N . ALA A 1 239 ? 30.144 48.450 14.541 1.00 41.64 218 ALA A N 1
ATOM 1619 C CA . ALA A 1 239 ? 31.253 49.103 15.257 1.00 41.56 218 ALA A CA 1
ATOM 1620 C C . ALA A 1 239 ? 31.847 50.309 14.507 1.00 41.42 218 ALA A C 1
ATOM 1621 O O . ALA A 1 239 ? 32.232 51.303 15.135 1.00 41.70 218 ALA A O 1
ATOM 1623 N N . ALA A 1 240 ? 31.927 50.212 13.176 1.00 40.84 219 ALA A N 1
ATOM 1624 C CA . ALA A 1 240 ? 32.401 51.315 12.326 1.00 40.05 219 ALA A CA 1
ATOM 1625 C C . ALA A 1 240 ? 31.495 52.563 12.433 1.00 39.54 219 ALA A C 1
ATOM 1626 O O . ALA A 1 240 ? 31.989 53.705 12.437 1.00 39.76 219 ALA A O 1
ATOM 1628 N N . THR A 1 241 ? 30.183 52.332 12.531 1.00 38.16 220 THR A N 1
ATOM 1629 C CA . THR A 1 241 ? 29.192 53.392 12.736 1.00 37.31 220 THR A CA 1
ATOM 1630 C C . THR A 1 241 ? 29.578 54.305 13.911 1.00 36.18 220 THR A C 1
ATOM 1631 O O . THR A 1 241 ? 29.377 55.521 13.848 1.00 36.29 220 THR A O 1
ATOM 1635 N N . TYR A 1 242 ? 30.138 53.711 14.965 1.00 34.35 221 TYR A N 1
ATOM 1636 C CA . TYR A 1 242 ? 30.355 54.421 16.212 1.00 33.23 221 TYR A CA 1
ATOM 1637 C C . TYR A 1 242 ? 31.837 54.726 16.490 1.00 34.03 221 TYR A C 1
ATOM 1638 O O . TYR A 1 242 ? 32.146 55.741 17.120 1.00 34.26 221 TYR A O 1
ATOM 1647 N N . GLU A 1 243 ? 32.737 53.843 16.044 1.00 34.85 222 GLU A N 1
ATOM 1648 C CA . GLU A 1 243 ? 34.180 54.039 16.199 1.00 35.75 222 GLU A CA 1
ATOM 1649 C C . GLU A 1 243 ? 34.780 54.593 14.910 1.00 36.11 222 GLU A C 1
ATOM 1650 O O . GLU A 1 243 ? 35.196 55.755 14.869 1.00 36.73 222 GLU A O 1
ATOM 1652 N N . CYS A 1 247 ? 29.633 60.660 17.441 1.00 21.72 226 CYS A N 1
ATOM 1653 C CA . CYS A 1 247 ? 28.203 60.381 17.574 1.00 20.77 226 CYS A CA 1
ATOM 1654 C C . CYS A 1 247 ? 27.607 61.065 18.787 1.00 18.94 226 CYS A C 1
ATOM 1655 O O . CYS A 1 247 ? 28.310 61.395 19.743 1.00 17.62 226 CYS A O 1
ATOM 1658 N N . LEU A 1 248 ? 26.292 61.216 18.755 1.00 16.30 227 LEU A N 1
ATOM 1659 C CA . LEU A 1 248 ? 25.516 61.631 19.911 1.00 15.78 227 LEU A CA 1
ATOM 1660 C C . LEU A 1 248 ? 25.467 60.467 20.895 1.00 16.72 227 LEU A C 1
ATOM 1661 O O . LEU A 1 248 ? 25.645 59.297 20.506 1.00 16.14 227 LEU A O 1
ATOM 1666 N N . LYS A 1 249 ? 25.247 60.814 22.154 1.00 15.93 228 LYS A N 1
ATOM 1667 C CA . LYS A 1 249 ? 25.088 59.840 23.239 1.00 15.91 228 LYS A CA 1
ATOM 1668 C C . LYS A 1 249 ? 23.621 59.847 23.620 1.00 15.15 228 LYS A C 1
ATOM 1669 O O . LYS A 1 249 ? 22.933 60.856 23.443 1.00 15.62 228 LYS A O 1
ATOM 1672 N N . PRO A 1 250 ? 23.128 58.729 24.162 1.00 15.81 229 PRO A N 1
ATOM 1673 C CA . PRO A 1 250 ? 21.701 58.672 24.554 1.00 16.09 229 PRO A CA 1
ATOM 1674 C C . PRO A 1 250 ? 21.314 59.805 25.542 1.00 15.13 229 PRO A C 1
ATOM 1675 O O . PRO A 1 250 ? 20.195 60.322 25.500 1.00 14.19 229 PRO A O 1
ATOM 1679 N N . GLU A 1 251 ? 22.239 60.169 26.430 1.00 14.45 230 GLU A N 1
ATOM 1680 C CA . GLU A 1 251 ? 22.039 61.271 27.402 1.00 15.21 230 GLU A CA 1
ATOM 1681 C C . GLU A 1 251 ? 21.733 62.604 26.710 1.00 14.66 230 GLU A C 1
ATOM 1682 O O . GLU A 1 251 ? 21.028 63.458 27.279 1.00 14.50 230 GLU A O 1
ATOM 1688 N N . ASP A 1 252 ? 22.298 62.775 25.512 1.00 14.49 231 ASP A N 1
ATOM 1689 C CA . ASP A 1 252 ? 22.078 63.982 24.682 1.00 14.24 231 ASP A CA 1
ATOM 1690 C C . ASP A 1 252 ? 20.646 64.129 24.253 1.00 15.08 231 ASP A C 1
ATOM 1691 O O . ASP A 1 252 ? 20.103 65.251 24.262 1.00 14.16 231 ASP A O 1
ATOM 1696 N N . VAL A 1 253 ? 20.038 63.005 23.857 1.00 14.71 232 VAL A N 1
ATOM 1697 C CA . VAL A 1 253 ? 18.649 62.974 23.461 1.00 15.29 232 VAL A CA 1
ATOM 1698 C C . VAL A 1 253 ? 17.752 63.150 24.695 1.00 15.32 232 VAL A C 1
ATOM 1699 O O . VAL A 1 253 ? 16.742 63.876 24.671 1.00 14.72 232 VAL A O 1
ATOM 1703 N N . ALA A 1 254 ? 18.157 62.552 25.812 1.00 14.41 233 ALA A N 1
ATOM 1704 C CA . ALA A 1 254 ? 17.425 62.765 27.051 1.00 14.69 233 ALA A CA 1
ATOM 1705 C C . ALA A 1 254 ? 17.419 64.240 27.468 1.00 15.09 233 ALA A C 1
ATOM 1706 O O . ALA A 1 254 ? 16.380 64.748 27.929 1.00 16.22 233 ALA A O 1
ATOM 1708 N N . GLU A 1 255 ? 18.541 64.935 27.242 1.00 14.17 234 GLU A N 1
ATOM 1709 C CA . GLU A 1 255 ? 18.613 66.358 27.581 1.00 14.08 234 GLU A CA 1
ATOM 1710 C C . GLU A 1 255 ? 17.661 67.167 26.688 1.00 13.33 234 GLU A C 1
ATOM 1711 O O . GLU A 1 255 ? 17.095 68.148 27.147 1.00 14.15 234 GLU A O 1
ATOM 1717 N N . ALA A 1 256 ? 17.512 66.767 25.431 1.00 13.87 235 ALA A N 1
ATOM 1718 C CA . ALA A 1 256 ? 16.528 67.428 24.537 1.00 14.52 235 ALA A CA 1
ATOM 1719 C C . ALA A 1 256 ? 15.083 67.192 25.042 1.00 15.20 235 ALA A C 1
ATOM 1720 O O . ALA A 1 256 ? 14.244 68.116 25.015 1.00 16.31 235 ALA A O 1
ATOM 1722 N N . VAL A 1 257 ? 14.807 65.978 25.536 1.00 15.24 236 VAL A N 1
ATOM 1723 C CA . VAL A 1 257 ? 13.483 65.684 26.111 1.00 16.02 236 VAL A CA 1
ATOM 1724 C C . VAL A 1 257 ? 13.226 66.582 27.339 1.00 15.76 236 VAL A C 1
ATOM 1725 O O . VAL A 1 257 ? 12.141 67.156 27.485 1.00 15.91 236 VAL A O 1
ATOM 1729 N N . ILE A 1 258 ? 14.245 66.750 28.190 1.00 14.68 237 ILE A N 1
ATOM 1730 C CA . ILE A 1 258 ? 14.116 67.642 29.349 1.00 14.65 237 ILE A CA 1
ATOM 1731 C C . ILE A 1 258 ? 13.880 69.084 28.918 1.00 14.67 237 ILE A C 1
ATOM 1732 O O . ILE A 1 258 ? 13.013 69.764 29.478 1.00 14.11 237 ILE A O 1
ATOM 1737 N N . TYR A 1 259 ? 14.625 69.559 27.919 1.00 14.77 238 TYR A N 1
ATOM 1738 C CA . TYR A 1 259 ? 14.389 70.909 27.454 1.00 15.30 238 TYR A CA 1
ATOM 1739 C C . TYR A 1 259 ? 12.928 71.029 26.999 1.00 14.50 238 TYR A C 1
ATOM 1740 O O . TYR A 1 259 ? 12.217 71.949 27.413 1.00 15.72 238 TYR A O 1
ATOM 1749 N N . VAL A 1 260 ? 12.478 70.094 26.179 1.00 14.38 239 VAL A N 1
ATOM 1750 C CA . VAL A 1 260 ? 11.083 70.142 25.663 1.00 13.91 239 VAL A CA 1
ATOM 1751 C C . VAL A 1 260 ? 10.044 70.181 26.804 1.00 14.09 239 VAL A C 1
ATOM 1752 O O . VAL A 1 260 ? 9.156 71.038 26.808 1.00 15.53 239 VAL A O 1
ATOM 1756 N N . LEU A 1 261 ? 10.164 69.277 27.760 1.00 13.49 240 LEU A N 1
ATOM 1757 C CA . LEU A 1 261 ? 9.200 69.266 28.839 1.00 15.20 240 LEU A CA 1
ATOM 1758 C C . LEU A 1 261 ? 9.283 70.530 29.678 1.00 14.89 240 LEU A C 1
ATOM 1759 O O . LEU A 1 261 ? 8.245 71.015 30.180 1.00 16.83 240 LEU A O 1
ATOM 1764 N N . SER A 1 262 ? 10.498 71.075 29.829 1.00 14.36 241 SER A N 1
ATOM 1765 C CA . SER A 1 262 ? 10.739 72.252 30.691 1.00 14.88 241 SER A CA 1
ATOM 1766 C C . SER A 1 262 ? 10.173 73.561 30.123 1.00 15.03 241 SER A C 1
ATOM 1767 O O . SER A 1 262 ? 10.068 74.561 30.864 1.00 16.16 241 SER A O 1
ATOM 1772 N N . THR A 1 263 ? 9.799 73.546 28.843 1.00 14.41 242 THR A N 1
ATOM 1773 C CA . THR A 1 263 ? 9.316 74.784 28.225 1.00 15.32 242 THR A CA 1
ATOM 1774 C C . THR A 1 263 ? 7.960 75.129 28.814 1.00 14.64 242 THR A C 1
ATOM 1775 O O . THR A 1 263 ? 7.167 74.227 29.122 1.00 16.01 242 THR A O 1
ATOM 1779 N N . PRO A 1 264 ? 7.718 76.423 29.051 1.00 15.21 243 PRO A N 1
ATOM 1780 C CA . PRO A 1 264 ? 6.386 76.899 29.422 1.00 14.36 243 PRO A CA 1
ATOM 1781 C C . PRO A 1 264 ? 5.250 76.237 28.631 1.00 14.86 243 PRO A C 1
ATOM 1782 O O . PRO A 1 264 ? 5.388 75.919 27.455 1.00 14.75 243 PRO A O 1
ATOM 1786 N N . ALA A 1 265 ? 4.094 76.097 29.303 1.00 15.14 244 ALA A N 1
ATOM 1787 C CA . ALA A 1 265 ? 2.944 75.415 28.712 1.00 15.60 244 ALA A CA 1
ATOM 1788 C C . ALA A 1 265 ? 2.484 75.996 27.380 1.00 15.08 244 ALA A C 1
ATOM 1789 O O . ALA A 1 265 ? 1.980 75.230 26.527 1.00 15.63 244 ALA A O 1
ATOM 1791 N N . HIS A 1 266 ? 2.684 77.308 27.182 1.00 15.14 245 HIS A N 1
ATOM 1792 C CA . HIS A 1 266 ? 2.207 77.979 25.953 1.00 14.01 245 HIS A CA 1
ATOM 1793 C C . HIS A 1 266 ? 3.165 77.762 24.782 1.00 14.77 245 HIS A C 1
ATOM 1794 O O . HIS A 1 266 ? 2.872 78.247 23.681 1.00 15.07 245 HIS A O 1
ATOM 1801 N N . ILE A 1 267 ? 4.285 77.056 24.991 1.00 14.46 246 ILE A N 1
ATOM 1802 C CA . ILE A 1 267 ? 5.232 76.790 23.874 1.00 15.83 246 ILE A CA 1
ATOM 1803 C C . ILE A 1 267 ? 5.069 75.351 23.431 1.00 15.47 246 ILE A C 1
ATOM 1804 O O . ILE A 1 267 ? 5.096 74.450 24.281 1.00 16.63 246 ILE A O 1
ATOM 1809 N N . GLN A 1 268 ? 4.944 75.139 22.124 1.00 14.91 247 GLN A N 1
ATOM 1810 C CA . GLN A 1 268 ? 4.903 73.798 21.609 1.00 16.13 247 GLN A CA 1
ATOM 1811 C C . GLN A 1 268 ? 6.109 73.634 20.680 1.00 16.51 247 GLN A C 1
ATOM 1812 O O . GLN A 1 268 ? 6.103 74.147 19.555 1.00 17.02 247 GLN A O 1
ATOM 1818 N N . ILE A 1 269 ? 7.150 72.972 21.190 1.00 15.23 248 ILE A N 1
ATOM 1819 C CA . ILE A 1 269 ? 8.272 72.637 20.336 1.00 16.12 248 ILE A CA 1
ATOM 1820 C C . ILE A 1 269 ? 7.742 71.607 19.310 1.00 16.68 248 ILE A C 1
ATOM 1821 O O . ILE A 1 269 ? 7.198 70.549 19.674 1.00 17.91 248 ILE A O 1
ATOM 1826 N N . GLY A 1 270 ? 7.900 71.881 18.021 1.00 16.17 249 GLY A N 1
ATOM 1827 C CA . GLY A 1 270 ? 7.427 70.942 17.024 1.00 16.77 249 GLY A CA 1
ATOM 1828 C C . GLY A 1 270 ? 8.467 69.868 16.705 1.00 16.78 249 GLY A C 1
ATOM 1829 O O . GLY A 1 270 ? 8.149 68.702 16.514 1.00 17.73 249 GLY A O 1
ATOM 1830 N N . ASP A 1 271 ? 9.727 70.299 16.640 1.00 16.38 250 ASP A N 1
ATOM 1831 C CA . ASP A 1 271 ? 10.832 69.379 16.276 1.00 16.31 250 ASP A CA 1
ATOM 1832 C C . ASP A 1 271 ? 12.134 69.966 16.733 1.00 16.68 250 ASP A C 1
ATOM 1833 O O . ASP A 1 271 ? 12.341 71.182 16.679 1.00 16.63 250 ASP A O 1
ATOM 1838 N N . ILE A 1 272 ? 13.011 69.089 17.187 1.00 15.83 251 ILE A N 1
ATOM 1839 C CA . ILE A 1 272 ? 14.418 69.471 17.427 1.00 15.47 251 ILE A CA 1
ATOM 1840 C C . ILE A 1 272 ? 15.226 68.517 16.566 1.00 15.79 251 ILE A C 1
ATOM 1841 O O . ILE A 1 272 ? 15.220 67.294 16.827 1.00 16.39 251 ILE A O 1
ATOM 1846 N N . GLN A 1 273 ? 15.889 69.073 15.561 1.00 15.73 252 GLN A N 1
ATOM 1847 C CA . GLN A 1 273 ? 16.789 68.277 14.713 1.00 15.71 252 GLN A CA 1
ATOM 1848 C C . GLN A 1 273 ? 18.196 68.419 15.276 1.00 15.70 252 GLN A C 1
ATOM 1849 O O . GLN A 1 273 ? 18.665 69.542 15.485 1.00 16.67 252 GLN A O 1
ATOM 1855 N N . MET A 1 274 ? 18.879 67.287 15.505 1.00 15.42 253 MET A N 1
ATOM 1856 C CA . MET A 1 274 ? 20.191 67.377 16.157 1.00 16.80 253 MET A CA 1
ATOM 1857 C C . MET A 1 274 ? 21.137 66.346 15.544 1.00 15.45 253 MET A C 1
ATOM 1858 O O . MET A 1 274 ? 20.682 65.248 15.243 1.00 16.08 253 MET A O 1
ATOM 1863 N N . ARG A 1 275 ? 22.404 66.702 15.340 1.00 14.93 254 ARG A N 1
ATOM 1864 C CA . ARG A 1 275 ? 23.359 65.758 14.755 1.00 15.37 254 ARG A CA 1
ATOM 1865 C C . ARG A 1 275 ? 24.664 65.884 15.535 1.00 14.17 254 ARG A C 1
ATOM 1866 O O . ARG A 1 275 ? 24.920 66.890 16.214 1.00 12.56 254 ARG A O 1
ATOM 1874 N N . PRO A 1 276 ? 25.538 64.857 15.410 1.00 13.98 255 PRO A N 1
ATOM 1875 C CA . PRO A 1 276 ? 26.870 65.062 15.990 1.00 14.04 255 PRO A CA 1
ATOM 1876 C C . PRO A 1 276 ? 27.598 66.201 15.270 1.00 15.69 255 PRO A C 1
ATOM 1877 O O . PRO A 1 276 ? 27.460 66.347 14.050 1.00 15.75 255 PRO A O 1
ATOM 1881 N N . THR A 1 277 ? 28.346 67.009 16.012 1.00 15.62 256 THR A N 1
ATOM 1882 C CA . THR A 1 277 ? 29.112 68.102 15.408 1.00 16.67 256 THR A CA 1
ATOM 1883 C C . THR A 1 277 ? 30.120 67.566 14.400 1.00 19.56 256 THR A C 1
ATOM 1884 O O . THR A 1 277 ? 30.830 66.604 14.690 1.00 20.42 256 THR A O 1
ATOM 1888 N N . GLY A 1 278 ? 30.166 68.171 13.218 1.00 22.30 257 GLY A N 1
ATOM 1889 C CA . GLY A 1 278 ? 31.085 67.755 12.167 1.00 27.09 257 GLY A CA 1
ATOM 1890 C C . GLY A 1 278 ? 30.688 66.505 11.392 1.00 30.05 257 GLY A C 1
ATOM 1891 O O . GLY A 1 278 ? 31.463 66.016 10.551 1.00 31.04 257 GLY A O 1
ATOM 1892 N N . SER A 1 279 ? 29.494 65.979 11.665 1.00 32.55 258 SER A N 1
ATOM 1893 C CA . SER A 1 279 ? 29.000 64.795 10.961 1.00 35.07 258 SER A CA 1
ATOM 1894 C C . SER A 1 279 ? 28.364 65.178 9.625 1.00 36.16 258 SER A C 1
ATOM 1895 O O . SER A 1 279 ? 27.914 66.320 9.463 1.00 37.02 258 SER A O 1
ATOM 1899 N N . ALA B 1 23 ? 25.192 80.519 36.822 1.00 35.12 2 ALA B N 1
ATOM 1900 C CA . ALA B 1 23 ? 25.138 80.156 35.377 1.00 35.56 2 ALA B CA 1
ATOM 1901 C C . ALA B 1 23 ? 24.425 78.806 35.160 1.00 35.39 2 ALA B C 1
ATOM 1902 O O . ALA B 1 23 ? 24.681 77.850 35.901 1.00 35.94 2 ALA B O 1
ATOM 1904 N N . ARG B 1 24 ? 23.529 78.747 34.168 1.00 34.55 3 ARG B N 1
ATOM 1905 C CA . ARG B 1 24 ? 22.930 77.489 33.670 1.00 33.87 3 ARG B CA 1
ATOM 1906 C C . ARG B 1 24 ? 24.005 76.451 33.346 1.00 32.71 3 ARG B C 1
ATOM 1907 O O . ARG B 1 24 ? 25.087 76.805 32.858 1.00 32.34 3 ARG B O 1
ATOM 1915 N N . PRO B 1 25 ? 23.725 75.164 33.643 1.00 31.26 4 PRO B N 1
ATOM 1916 C CA . PRO B 1 25 ? 24.716 74.145 33.321 1.00 29.83 4 PRO B CA 1
ATOM 1917 C C . PRO B 1 25 ? 24.935 74.061 31.812 1.00 28.25 4 PRO B C 1
ATOM 1918 O O . PRO B 1 25 ? 23.973 74.043 31.029 1.00 28.15 4 PRO B O 1
ATOM 1922 N N . GLY B 1 26 ? 26.205 74.052 31.426 1.00 26.21 5 GLY B N 1
ATOM 1923 C CA . GLY B 1 26 ? 26.583 74.050 30.032 1.00 23.73 5 GLY B CA 1
ATOM 1924 C C . GLY B 1 26 ? 26.985 75.427 29.528 1.00 21.38 5 GLY B C 1
ATOM 1925 O O . GLY B 1 26 ? 27.647 75.513 28.500 1.00 21.40 5 GLY B O 1
ATOM 1926 N N . MET B 1 27 ? 26.602 76.499 30.232 1.00 20.31 6 MET B N 1
ATOM 1927 C CA . MET B 1 27 ? 27.032 77.876 29.837 1.00 19.00 6 MET B CA 1
ATOM 1928 C C . MET B 1 27 ? 28.404 78.318 30.383 1.00 18.93 6 MET B C 1
ATOM 1929 O O . MET B 1 27 ? 28.990 79.319 29.920 1.00 18.62 6 MET B O 1
ATOM 1934 N N . GLU B 1 28 ? 28.931 77.553 31.329 1.00 19.31 7 GLU B N 1
ATOM 1935 C CA . GLU B 1 28 ? 30.222 77.890 31.931 1.00 19.10 7 GLU B CA 1
ATOM 1936 C C . GLU B 1 28 ? 31.321 78.103 30.904 1.00 18.95 7 GLU B C 1
ATOM 1937 O O . GLU B 1 28 ? 32.116 79.054 31.029 1.00 19.04 7 GLU B O 1
ATOM 1943 N N . ARG B 1 29 ? 31.367 77.246 29.887 1.00 18.30 8 ARG B N 1
ATOM 1944 C CA . ARG B 1 29 ? 32.448 77.310 28.912 1.00 18.29 8 ARG B CA 1
ATOM 1945 C C . ARG B 1 29 ? 32.346 78.551 28.000 1.00 18.47 8 ARG B C 1
ATOM 1946 O O . ARG B 1 29 ? 33.285 78.859 27.262 1.00 19.34 8 ARG B O 1
ATOM 1954 N N . TRP B 1 30 ? 31.214 79.262 28.055 1.00 17.16 9 TRP B N 1
ATOM 1955 C CA . TRP B 1 30 ? 31.066 80.475 27.273 1.00 16.93 9 TRP B CA 1
ATOM 1956 C C . TRP B 1 30 ? 31.398 81.766 28.025 1.00 17.67 9 TRP B C 1
ATOM 1957 O O . TRP B 1 30 ? 31.369 82.848 27.422 1.00 17.74 9 TRP B O 1
ATOM 1968 N N . ARG B 1 31 ? 31.717 81.638 29.317 1.00 18.12 10 ARG B N 1
ATOM 1969 C CA . ARG B 1 31 ? 32.007 82.797 30.174 1.00 19.14 10 ARG B CA 1
ATOM 1970 C C . ARG B 1 31 ? 33.067 83.692 29.551 1.00 19.73 10 ARG B C 1
ATOM 1971 O O . ARG B 1 31 ? 34.132 83.216 29.149 1.00 18.97 10 ARG B O 1
ATOM 1974 N N . ASP B 1 32 ? 32.751 84.984 29.485 1.00 20.89 11 ASP B N 1
ATOM 1975 C CA . ASP B 1 32 ? 33.651 86.014 28.950 1.00 21.92 11 ASP B CA 1
ATOM 1976 C C . ASP B 1 32 ? 33.925 85.926 27.438 1.00 21.64 11 ASP B C 1
ATOM 1977 O O . ASP B 1 32 ? 34.664 86.766 26.899 1.00 21.56 11 ASP B O 1
ATOM 1982 N N . ARG B 1 33 ? 33.333 84.944 26.752 1.00 19.93 12 ARG B N 1
ATOM 1983 C CA . ARG B 1 33 ? 33.474 84.865 25.290 1.00 19.26 12 ARG B CA 1
ATOM 1984 C C . ARG B 1 33 ? 32.491 85.842 24.650 1.00 19.05 12 ARG B C 1
ATOM 1985 O O . ARG B 1 33 ? 31.559 86.301 25.314 1.00 19.86 12 ARG B O 1
ATOM 1993 N N . LEU B 1 34 ? 32.757 86.236 23.405 1.00 16.63 13 LEU B N 1
ATOM 1994 C CA . LEU B 1 34 ? 32.005 87.335 22.797 1.00 16.99 13 LEU B CA 1
ATOM 1995 C C . LEU B 1 34 ? 30.921 86.829 21.844 1.00 16.28 13 LEU B C 1
ATOM 1996 O O . LEU B 1 34 ? 31.205 86.085 20.911 1.00 16.05 13 LEU B O 1
ATOM 2001 N N . ALA B 1 35 ? 29.693 87.301 22.065 1.00 15.89 14 ALA B N 1
ATOM 2002 C CA . ALA B 1 35 ? 28.565 87.027 21.177 1.00 14.77 14 ALA B CA 1
ATOM 2003 C C . ALA B 1 35 ? 28.130 88.315 20.481 1.00 16.00 14 ALA B C 1
ATOM 2004 O O . ALA B 1 35 ? 27.938 89.339 21.157 1.00 16.90 14 ALA B O 1
ATOM 2006 N N . LEU B 1 36 ? 27.974 88.265 19.162 1.00 14.76 15 LEU B N 1
ATOM 2007 C CA . LEU B 1 36 ? 27.351 89.340 18.420 1.00 15.20 15 LEU B CA 1
ATOM 2008 C C . LEU B 1 36 ? 25.883 88.999 18.317 1.00 14.44 15 LEU B C 1
ATOM 2009 O O . LEU B 1 36 ? 25.535 87.931 17.819 1.00 15.36 15 LEU B O 1
ATOM 2014 N N . VAL B 1 37 ? 25.028 89.934 18.729 1.00 15.65 16 VAL B N 1
ATOM 2015 C CA . VAL B 1 37 ? 23.590 89.767 18.543 1.00 15.58 16 VAL B CA 1
ATOM 2016 C C . VAL B 1 37 ? 23.092 90.923 17.676 1.00 15.13 16 VAL B C 1
ATOM 2017 O O . VAL B 1 37 ? 23.146 92.082 18.074 1.00 15.98 16 VAL B O 1
ATOM 2021 N N . THR B 1 38 ? 22.691 90.587 16.463 1.00 15.32 17 THR B N 1
ATOM 2022 C CA . THR B 1 38 ? 22.183 91.634 15.564 1.00 14.99 17 THR B CA 1
ATOM 2023 C C . THR B 1 38 ? 20.717 91.936 15.839 1.00 14.73 17 THR B C 1
ATOM 2024 O O . THR B 1 38 ? 19.954 91.049 16.242 1.00 15.91 17 THR B O 1
ATOM 2028 N N . GLY B 1 39 ? 20.313 93.179 15.614 1.00 15.75 18 GLY B N 1
ATOM 2029 C CA . GLY B 1 39 ? 18.962 93.607 15.982 1.00 16.61 18 GLY B CA 1
ATOM 2030 C C . GLY B 1 39 ? 18.678 93.467 17.476 1.00 16.41 18 GLY B C 1
ATOM 2031 O O . GLY B 1 39 ? 17.624 92.899 17.874 1.00 16.87 18 GLY B O 1
ATOM 2032 N N . ALA B 1 40 ? 19.604 93.960 18.308 1.00 15.49 19 ALA B N 1
ATOM 2033 C CA . ALA B 1 40 ? 19.505 93.844 19.757 1.00 15.69 19 ALA B CA 1
ATOM 2034 C C . ALA B 1 40 ? 18.665 94.912 20.441 1.00 16.08 19 ALA B C 1
ATOM 2035 O O . ALA B 1 40 ? 18.624 94.960 21.675 1.00 16.48 19 ALA B O 1
ATOM 2037 N N A SER B 1 41 ? 18.010 95.814 19.704 0.50 15.47 20 SER B N 1
ATOM 2038 N N B SER B 1 41 ? 18.055 95.769 19.619 0.50 16.06 20 SER B N 1
ATOM 2039 C CA A SER B 1 41 ? 17.395 96.985 20.380 0.50 15.32 20 SER B CA 1
ATOM 2040 C CA B SER B 1 41 ? 17.106 96.760 20.080 0.50 16.67 20 SER B CA 1
ATOM 2041 C C A SER B 1 41 ? 15.957 96.767 20.880 0.50 15.74 20 SER B C 1
ATOM 2042 C C B SER B 1 41 ? 15.739 96.065 20.095 0.50 17.45 20 SER B C 1
ATOM 2043 O O A SER B 1 41 ? 15.368 97.629 21.558 0.50 15.53 20 SER B O 1
ATOM 2044 O O B SER B 1 41 ? 15.276 95.538 19.084 0.50 18.04 20 SER B O 1
ATOM 2049 N N A GLY B 1 42 ? 15.402 95.605 20.552 0.50 16.18 21 GLY B N 1
ATOM 2050 N N B GLY B 1 42 ? 15.139 96.001 21.272 0.50 18.74 21 GLY B N 1
ATOM 2051 C CA A GLY B 1 42 ? 14.073 95.228 21.045 0.50 17.53 21 GLY B CA 1
ATOM 2052 C CA B GLY B 1 42 ? 13.873 95.299 21.455 0.50 18.80 21 GLY B CA 1
ATOM 2053 C C A GLY B 1 42 ? 13.712 93.801 20.674 0.50 17.75 21 GLY B C 1
ATOM 2054 C C B GLY B 1 42 ? 13.770 93.852 20.974 0.50 18.60 21 GLY B C 1
ATOM 2055 O O A GLY B 1 42 ? 14.452 93.168 19.932 0.50 18.15 21 GLY B O 1
ATOM 2056 O O B GLY B 1 42 ? 14.716 93.275 20.480 0.50 18.32 21 GLY B O 1
ATOM 2057 N N . GLY B 1 43 ? 12.575 93.300 21.183 1.00 19.47 22 GLY B N 1
ATOM 2058 C CA . GLY B 1 43 ? 12.093 92.020 20.694 1.00 17.83 22 GLY B CA 1
ATOM 2059 C C . GLY B 1 43 ? 12.985 90.853 21.041 1.00 17.11 22 GLY B C 1
ATOM 2060 O O . GLY B 1 43 ? 13.587 90.798 22.146 1.00 17.25 22 GLY B O 1
ATOM 2061 N N . ILE B 1 44 ? 13.099 89.930 20.098 1.00 15.72 23 ILE B N 1
ATOM 2062 C CA . ILE B 1 44 ? 13.914 88.740 20.305 1.00 15.52 23 ILE B CA 1
ATOM 2063 C C . ILE B 1 44 ? 15.375 89.078 20.586 1.00 14.99 23 ILE B C 1
ATOM 2064 O O . ILE B 1 44 ? 15.995 88.507 21.492 1.00 16.01 23 ILE B O 1
ATOM 2069 N N . GLY B 1 45 ? 15.930 89.998 19.787 1.00 14.67 24 GLY B N 1
ATOM 2070 C CA . GLY B 1 45 ? 17.341 90.354 19.957 1.00 13.91 24 GLY B CA 1
ATOM 2071 C C . GLY B 1 45 ? 17.655 90.900 21.339 1.00 14.29 24 GLY B C 1
ATOM 2072 O O . GLY B 1 45 ? 18.642 90.520 21.947 1.00 14.89 24 GLY B O 1
ATOM 2073 N N . ALA B 1 46 ? 16.800 91.770 21.875 1.00 14.31 25 ALA B N 1
ATOM 2074 C CA . ALA B 1 46 ? 17.040 92.310 23.206 1.00 14.10 25 ALA B CA 1
ATOM 2075 C C . ALA B 1 46 ? 16.966 91.183 24.259 1.00 14.11 25 ALA B C 1
ATOM 2076 O O . ALA B 1 46 ? 17.759 91.154 25.195 1.00 14.42 25 ALA B O 1
ATOM 2078 N N . ALA B 1 47 ? 16.001 90.276 24.085 1.00 14.48 26 ALA B N 1
ATOM 2079 C CA . ALA B 1 47 ? 15.833 89.169 25.043 1.00 14.69 26 ALA B CA 1
ATOM 2080 C C . ALA B 1 47 ? 17.050 88.253 24.993 1.00 13.44 26 ALA B C 1
ATOM 2081 O O . ALA B 1 47 ? 17.509 87.774 26.046 1.00 15.36 26 ALA B O 1
ATOM 2083 N N . VAL B 1 48 ? 17.525 87.974 23.779 1.00 13.47 27 VAL B N 1
ATOM 2084 C CA . VAL B 1 48 ? 18.690 87.122 23.594 1.00 13.94 27 VAL B CA 1
ATOM 2085 C C . VAL B 1 48 ? 19.900 87.793 24.209 1.00 13.66 27 VAL B C 1
ATOM 2086 O O . VAL B 1 48 ? 20.642 87.170 24.963 1.00 14.12 27 VAL B O 1
ATOM 2090 N N . ALA B 1 49 ? 20.078 89.087 23.943 1.00 12.93 28 ALA B N 1
ATOM 2091 C CA . ALA B 1 49 ? 21.249 89.803 24.515 1.00 13.09 28 ALA B CA 1
ATOM 2092 C C . ALA B 1 49 ? 21.218 89.776 26.054 1.00 13.55 28 ALA B C 1
ATOM 2093 O O . ALA B 1 49 ? 22.227 89.448 26.725 1.00 14.37 28 ALA B O 1
ATOM 2095 N N . ARG B 1 50 ? 20.069 90.108 26.638 1.00 13.39 29 ARG B N 1
ATOM 2096 C CA . ARG B 1 50 ? 19.903 90.092 28.124 1.00 14.69 29 ARG B CA 1
ATOM 2097 C C . ARG B 1 50 ? 20.257 88.708 28.691 1.00 13.97 29 ARG B C 1
ATOM 2098 O O . ARG B 1 50 ? 20.993 88.585 29.673 1.00 14.64 29 ARG B O 1
ATOM 2103 N N . ALA B 1 51 ? 19.758 87.666 28.018 1.00 14.73 30 ALA B N 1
ATOM 2104 C CA . ALA B 1 51 ? 19.967 86.318 28.528 1.00 14.51 30 ALA B CA 1
ATOM 2105 C C . ALA B 1 51 ? 21.442 85.931 28.488 1.00 14.62 30 ALA B C 1
ATOM 2106 O O . ALA B 1 51 ? 21.933 85.311 29.415 1.00 14.93 30 ALA B O 1
ATOM 2108 N N . LEU B 1 52 ? 22.155 86.332 27.437 1.00 14.86 31 LEU B N 1
ATOM 2109 C CA . LEU B 1 52 ? 23.561 85.995 27.300 1.00 14.13 31 LEU B CA 1
ATOM 2110 C C . LEU B 1 52 ? 24.401 86.796 28.311 1.00 14.39 31 LEU B C 1
ATOM 2111 O O . LEU B 1 52 ? 25.402 86.289 28.868 1.00 14.72 31 LEU B O 1
ATOM 2116 N N . VAL B 1 53 ? 23.983 88.040 28.563 1.00 13.67 32 VAL B N 1
ATOM 2117 C CA . VAL B 1 53 ? 24.673 88.864 29.582 1.00 14.25 32 VAL B CA 1
ATOM 2118 C C . VAL B 1 53 ? 24.469 88.234 30.972 1.00 15.57 32 VAL B C 1
ATOM 2119 O O . VAL B 1 53 ? 25.419 88.134 31.756 1.00 15.94 32 VAL B O 1
ATOM 2123 N N . GLN B 1 54 ? 23.254 87.746 31.233 1.00 15.84 33 GLN B N 1
ATOM 2124 C CA . GLN B 1 54 ? 22.977 87.081 32.520 1.00 17.84 33 GLN B CA 1
ATOM 2125 C C . GLN B 1 54 ? 23.867 85.859 32.676 1.00 16.72 33 GLN B C 1
ATOM 2126 O O . GLN B 1 54 ? 24.215 85.493 33.790 1.00 16.98 33 GLN B O 1
ATOM 2132 N N . GLN B 1 55 ? 24.195 85.206 31.562 1.00 15.92 34 GLN B N 1
ATOM 2133 C CA . GLN B 1 55 ? 25.036 84.016 31.581 1.00 17.69 34 GLN B CA 1
ATOM 2134 C C . GLN B 1 55 ? 26.543 84.305 31.544 1.00 18.87 34 GLN B C 1
ATOM 2135 O O . GLN B 1 55 ? 27.351 83.371 31.503 1.00 20.20 34 GLN B O 1
ATOM 2141 N N . GLY B 1 56 ? 26.918 85.585 31.541 1.00 18.43 35 GLY B N 1
ATOM 2142 C CA . GLY B 1 56 ? 28.315 85.991 31.722 1.00 18.81 35 GLY B CA 1
ATOM 2143 C C . GLY B 1 56 ? 29.107 86.157 30.428 1.00 19.00 35 GLY B C 1
ATOM 2144 O O . GLY B 1 56 ? 30.342 86.187 30.445 1.00 18.85 35 GLY B O 1
ATOM 2145 N N . LEU B 1 57 ? 28.398 86.278 29.315 1.00 18.68 36 LEU B N 1
ATOM 2146 C CA . LEU B 1 57 ? 29.029 86.552 28.029 1.00 18.60 36 LEU B CA 1
ATOM 2147 C C . LEU B 1 57 ? 29.320 88.045 27.836 1.00 18.71 36 LEU B C 1
ATOM 2148 O O . LEU B 1 57 ? 28.672 88.904 28.447 1.00 17.10 36 LEU B O 1
ATOM 2153 N N . LYS B 1 58 ? 30.327 88.346 27.012 1.00 18.74 37 LYS B N 1
ATOM 2154 C CA . LYS B 1 58 ? 30.485 89.691 26.469 1.00 19.14 37 LYS B CA 1
ATOM 2155 C C . LYS B 1 58 ? 29.585 89.721 25.249 1.00 17.82 37 LYS B C 1
ATOM 2156 O O . LYS B 1 58 ? 29.710 88.864 24.388 1.00 18.79 37 LYS B O 1
ATOM 2167 N N . VAL B 1 59 ? 28.644 90.648 25.195 1.00 15.93 38 VAL B N 1
ATOM 2168 C CA . VAL B 1 59 ? 27.723 90.700 24.086 1.00 15.68 38 VAL B CA 1
ATOM 2169 C C . VAL B 1 59 ? 27.843 92.048 23.373 1.00 15.94 38 VAL B C 1
ATOM 2170 O O . VAL B 1 59 ? 27.771 93.088 24.030 1.00 15.96 38 VAL B O 1
ATOM 2174 N N . VAL B 1 60 ? 28.070 92.010 22.058 1.00 14.73 39 VAL B N 1
ATOM 2175 C CA . VAL B 1 60 ? 27.933 93.210 21.218 1.00 14.65 39 VAL B CA 1
ATOM 2176 C C . VAL B 1 60 ? 26.547 93.166 20.598 1.00 14.88 39 VAL B C 1
ATOM 2177 O O . VAL B 1 60 ? 26.253 92.261 19.814 1.00 15.22 39 VAL B O 1
ATOM 2181 N N . GLY B 1 61 ? 25.711 94.144 20.949 1.00 14.78 40 GLY B N 1
ATOM 2182 C CA . GLY B 1 61 ? 24.366 94.223 20.396 1.00 15.09 40 GLY B CA 1
ATOM 2183 C C . GLY B 1 61 ? 24.301 95.414 19.468 1.00 14.57 40 GLY B C 1
ATOM 2184 O O . GLY B 1 61 ? 24.686 96.541 19.868 1.00 15.01 40 GLY B O 1
ATOM 2185 N N . CYS B 1 62 ? 23.850 95.158 18.236 1.00 15.25 41 CYS B N 1
ATOM 2186 C CA . CYS B 1 62 ? 23.787 96.208 17.239 1.00 16.15 41 CYS B CA 1
ATOM 2187 C C . CYS B 1 62 ? 22.379 96.447 16.702 1.00 16.25 41 CYS B C 1
ATOM 2188 O O . CYS B 1 62 ? 21.511 95.545 16.735 1.00 17.20 41 CYS B O 1
ATOM 2191 N N . ALA B 1 63 ? 22.179 97.661 16.216 1.00 16.23 42 ALA B N 1
ATOM 2192 C CA . ALA B 1 63 ? 20.928 98.057 15.583 1.00 17.11 42 ALA B CA 1
ATOM 2193 C C . ALA B 1 63 ? 21.188 99.423 14.974 1.00 18.24 42 ALA B C 1
ATOM 2194 O O . ALA B 1 63 ? 22.270 99.992 15.175 1.00 17.51 42 ALA B O 1
ATOM 2196 N N . ARG B 1 64 ? 20.215 99.968 14.250 1.00 18.18 43 ARG B N 1
ATOM 2197 C CA . ARG B 1 64 ? 20.403 101.273 13.589 1.00 18.97 43 ARG B CA 1
ATOM 2198 C C . ARG B 1 64 ? 20.481 102.448 14.513 1.00 19.89 43 ARG B C 1
ATOM 2199 O O . ARG B 1 64 ? 20.962 103.529 14.123 1.00 21.29 43 ARG B O 1
ATOM 2207 N N . THR B 1 65 ? 19.971 102.252 15.717 1.00 19.88 44 THR B N 1
ATOM 2208 C CA . THR B 1 65 ? 20.047 103.257 16.749 1.00 21.24 44 THR B CA 1
ATOM 2209 C C . THR B 1 65 ? 20.209 102.529 18.096 1.00 21.09 44 THR B C 1
ATOM 2210 O O . THR B 1 65 ? 19.581 101.515 18.347 1.00 22.41 44 THR B O 1
ATOM 2214 N N . VAL B 1 66 ? 21.060 103.062 18.957 1.00 20.98 45 VAL B N 1
ATOM 2215 C CA . VAL B 1 66 ? 21.586 102.316 20.095 1.00 21.49 45 VAL B CA 1
ATOM 2216 C C . VAL B 1 66 ? 20.954 102.652 21.445 1.00 21.04 45 VAL B C 1
ATOM 2217 O O . VAL B 1 66 ? 21.321 102.024 22.449 1.00 22.35 45 VAL B O 1
ATOM 2221 N N . GLY B 1 67 ? 20.077 103.664 21.498 1.00 20.99 46 GLY B N 1
ATOM 2222 C CA . GLY B 1 67 ? 19.482 104.125 22.778 1.00 19.83 46 GLY B CA 1
ATOM 2223 C C . GLY B 1 67 ? 18.894 103.009 23.631 1.00 19.93 46 GLY B C 1
ATOM 2224 O O . GLY B 1 67 ? 19.149 102.937 24.842 1.00 19.68 46 GLY B O 1
ATOM 2225 N N . ASN B 1 68 ? 18.117 102.123 22.988 1.00 20.35 47 ASN B N 1
ATOM 2226 C CA . ASN B 1 68 ? 17.504 100.997 23.701 1.00 20.41 47 ASN B CA 1
ATOM 2227 C C . ASN B 1 68 ? 18.542 99.998 24.197 1.00 19.27 47 ASN B C 1
ATOM 2228 O O . ASN B 1 68 ? 18.386 99.427 25.286 1.00 19.11 47 ASN B O 1
ATOM 2233 N N . ILE B 1 69 ? 19.605 99.817 23.410 1.00 17.34 48 ILE B N 1
ATOM 2234 C CA . ILE B 1 69 ? 20.681 98.885 23.787 1.00 17.99 48 ILE B CA 1
ATOM 2235 C C . ILE B 1 69 ? 21.517 99.467 24.944 1.00 17.87 48 ILE B C 1
ATOM 2236 O O . ILE B 1 69 ? 21.919 98.734 25.856 1.00 17.70 48 ILE B O 1
ATOM 2241 N N . GLU B 1 70 ? 21.742 100.785 24.930 1.00 17.63 49 GLU B N 1
ATOM 2242 C CA . GLU B 1 70 ? 22.350 101.479 26.072 1.00 18.10 49 GLU B CA 1
ATOM 2243 C C . GLU B 1 70 ? 21.512 101.319 27.331 1.00 17.65 49 GLU B C 1
ATOM 2244 O O . GLU B 1 70 ? 22.051 101.037 28.412 1.00 17.82 49 GLU B O 1
ATOM 2250 N N . GLU B 1 71 ? 20.194 101.471 27.197 1.00 17.12 50 GLU B N 1
ATOM 2251 C CA . GLU B 1 71 ? 19.305 101.363 28.353 1.00 17.61 50 GLU B CA 1
ATOM 2252 C C . GLU B 1 71 ? 19.347 99.922 28.874 1.00 17.54 50 GLU B C 1
ATOM 2253 O O . GLU B 1 71 ? 19.434 99.714 30.082 1.00 16.69 50 GLU B O 1
ATOM 2255 N N . LEU B 1 72 ? 19.337 98.946 27.955 1.00 17.00 51 LEU B N 1
ATOM 2256 C CA . LEU B 1 72 ? 19.477 97.544 28.356 1.00 17.19 51 LEU B CA 1
ATOM 2257 C C . LEU B 1 72 ? 20.820 97.261 29.078 1.00 17.17 51 LEU B C 1
ATOM 2258 O O . LEU B 1 72 ? 20.845 96.628 30.127 1.00 16.71 51 LEU B O 1
ATOM 2263 N N . ALA B 1 73 ? 21.924 97.765 28.530 1.00 17.33 52 ALA B N 1
ATOM 2264 C CA . ALA B 1 73 ? 23.230 97.604 29.161 1.00 16.99 52 ALA B CA 1
ATOM 2265 C C . ALA B 1 73 ? 23.255 98.161 30.595 1.00 17.41 52 ALA B C 1
ATOM 2266 O O . ALA B 1 73 ? 23.813 97.523 31.510 1.00 16.74 52 ALA B O 1
ATOM 2268 N N . ALA B 1 74 ? 22.637 99.329 30.783 1.00 16.62 53 ALA B N 1
ATOM 2269 C CA . ALA B 1 74 ? 22.498 99.935 32.124 1.00 17.49 53 ALA B CA 1
ATOM 2270 C C . ALA B 1 74 ? 21.627 99.093 33.073 1.00 17.85 53 ALA B C 1
ATOM 2271 O O . ALA B 1 74 ? 21.948 98.967 34.247 1.00 18.51 53 ALA B O 1
ATOM 2273 N N . GLU B 1 75 ? 20.531 98.532 32.558 1.00 18.40 54 GLU B N 1
ATOM 2274 C CA . GLU B 1 75 ? 19.689 97.603 33.329 1.00 19.37 54 GLU B CA 1
ATOM 2275 C C . GLU B 1 75 ? 20.469 96.359 33.780 1.00 19.24 54 GLU B C 1
ATOM 2276 O O . GLU B 1 75 ? 20.389 95.950 34.944 1.00 19.01 54 GLU B O 1
ATOM 2282 N N . CYS B 1 76 ? 21.227 95.768 32.854 1.00 18.59 55 CYS B N 1
ATOM 2283 C CA . CYS B 1 76 ? 22.084 94.621 33.163 1.00 19.02 55 CYS B CA 1
ATOM 2284 C C . CYS B 1 76 ? 23.135 94.933 34.207 1.00 19.26 55 CYS B C 1
ATOM 2285 O O . CYS B 1 76 ? 23.404 94.110 35.098 1.00 19.90 55 CYS B O 1
ATOM 2288 N N . LYS B 1 77 ? 23.733 96.117 34.099 1.00 19.88 56 LYS B N 1
ATOM 2289 C CA . LYS B 1 77 ? 24.758 96.531 35.062 1.00 20.78 56 LYS B CA 1
ATOM 2290 C C . LYS B 1 77 ? 24.138 96.769 36.447 1.00 20.99 56 LYS B C 1
ATOM 2291 O O . LYS B 1 77 ? 24.753 96.442 37.472 1.00 21.19 56 LYS B O 1
ATOM 2297 N N . SER B 1 78 ? 22.930 97.334 36.470 1.00 21.52 57 SER B N 1
ATOM 2298 C CA . SER B 1 78 ? 22.194 97.590 37.729 1.00 22.24 57 SER B CA 1
ATOM 2299 C C . SER B 1 78 ? 21.766 96.296 38.427 1.00 22.08 57 SER B C 1
ATOM 2300 O O . SER B 1 78 ? 21.753 96.226 39.658 1.00 21.77 57 SER B O 1
ATOM 2303 N N . ALA B 1 79 ? 21.409 95.292 37.623 1.00 21.76 58 ALA B N 1
ATOM 2304 C CA . ALA B 1 79 ? 21.020 93.975 38.121 1.00 21.81 58 ALA B CA 1
ATOM 2305 C C . ALA B 1 79 ? 22.209 93.136 38.589 1.00 21.88 58 ALA B C 1
ATOM 2306 O O . ALA B 1 79 ? 22.017 92.068 39.180 1.00 23.09 58 ALA B O 1
ATOM 2308 N N . GLY B 1 80 ? 23.427 93.599 38.318 1.00 21.38 59 GLY B N 1
ATOM 2309 C CA . GLY B 1 80 ? 24.636 92.879 38.730 1.00 20.59 59 GLY B CA 1
ATOM 2310 C C . GLY B 1 80 ? 24.946 91.652 37.882 1.00 20.53 59 GLY B C 1
ATOM 2311 O O . GLY B 1 80 ? 25.605 90.708 38.337 1.00 19.36 59 GLY B O 1
ATOM 2312 N N . TYR B 1 81 ? 24.468 91.647 36.644 1.00 20.20 60 TYR B N 1
ATOM 2313 C CA . TYR B 1 81 ? 24.766 90.534 35.747 1.00 20.03 60 TYR B CA 1
ATOM 2314 C C . TYR B 1 81 ? 26.297 90.362 35.572 1.00 19.91 60 TYR B C 1
ATOM 2315 O O . TYR B 1 81 ? 27.026 91.358 35.561 1.00 20.10 60 TYR B O 1
ATOM 2324 N N . PRO B 1 82 ? 26.780 89.102 35.465 1.00 19.54 61 PRO B N 1
ATOM 2325 C CA . PRO B 1 82 ? 28.227 88.862 35.297 1.00 19.41 61 PRO B CA 1
ATOM 2326 C C . PRO B 1 82 ? 28.777 89.262 33.919 1.00 19.15 61 PRO B C 1
ATOM 2327 O O . PRO B 1 82 ? 29.974 89.567 33.805 1.00 19.88 61 PRO B O 1
ATOM 2331 N N . GLY B 1 83 ? 27.926 89.271 32.890 1.00 17.50 62 GLY B N 1
ATOM 2332 C CA . GLY B 1 83 ? 28.392 89.658 31.565 1.00 16.70 62 GLY B CA 1
ATOM 2333 C C . GLY B 1 83 ? 28.340 91.158 31.351 1.00 16.56 62 GLY B C 1
ATOM 2334 O O . GLY B 1 83 ? 28.019 91.923 32.258 1.00 16.86 62 GLY B O 1
ATOM 2335 N N . THR B 1 84 ? 28.667 91.583 30.138 1.00 16.12 63 THR B N 1
ATOM 2336 C CA . THR B 1 84 ? 28.576 92.988 29.766 1.00 16.62 63 THR B CA 1
ATOM 2337 C C . THR B 1 84 ? 27.955 93.124 28.379 1.00 16.71 63 THR B C 1
ATOM 2338 O O . THR B 1 84 ? 28.200 92.292 27.511 1.00 16.22 63 THR B O 1
ATOM 2345 N N . LEU B 1 85 ? 27.118 94.139 28.200 1.00 15.63 64 LEU B N 1
ATOM 2346 C CA . LEU B 1 85 ? 26.498 94.420 26.922 1.00 16.41 64 LEU B CA 1
ATOM 2347 C C . LEU B 1 85 ? 27.155 95.692 26.348 1.00 16.26 64 LEU B C 1
ATOM 2348 O O . LEU B 1 85 ? 27.246 96.734 27.024 1.00 16.48 64 LEU B O 1
ATOM 2353 N N . ILE B 1 86 ? 27.620 95.568 25.109 1.00 16.07 65 ILE B N 1
ATOM 2354 C CA . ILE B 1 86 ? 28.293 96.638 24.392 1.00 16.63 65 ILE B CA 1
ATOM 2355 C C . ILE B 1 86 ? 27.443 97.077 23.204 1.00 17.03 65 ILE B C 1
ATOM 2356 O O . ILE B 1 86 ? 27.283 96.327 22.243 1.00 16.78 65 ILE B O 1
ATOM 2361 N N . PRO B 1 87 ? 26.830 98.266 23.284 1.00 17.12 66 PRO B N 1
ATOM 2362 C CA . PRO B 1 87 ? 26.047 98.769 22.154 1.00 17.25 66 PRO B CA 1
ATOM 2363 C C . PRO B 1 87 ? 26.928 99.114 20.948 1.00 17.33 66 PRO B C 1
ATOM 2364 O O . PRO B 1 87 ? 28.033 99.631 21.125 1.00 17.68 66 PRO B O 1
ATOM 2368 N N . TYR B 1 88 ? 26.447 98.807 19.748 1.00 17.15 67 TYR B N 1
ATOM 2369 C CA . TYR B 1 88 ? 27.140 99.200 18.512 1.00 16.53 67 TYR B CA 1
ATOM 2370 C C . TYR B 1 88 ? 26.085 99.638 17.515 1.00 16.62 67 TYR B C 1
ATOM 2371 O O . TYR B 1 88 ? 25.114 98.932 17.288 1.00 15.91 67 TYR B O 1
ATOM 2380 N N . ARG B 1 89 ? 26.275 100.813 16.922 1.00 16.92 68 ARG B N 1
ATOM 2381 C CA . ARG B 1 89 ? 25.355 101.297 15.891 1.00 17.75 68 ARG B CA 1
ATOM 2382 C C . ARG B 1 89 ? 25.774 100.715 14.556 1.00 17.80 68 ARG B C 1
ATOM 2383 O O . ARG B 1 89 ? 26.892 100.979 14.077 1.00 17.82 68 ARG B O 1
ATOM 2391 N N . CYS B 1 90 ? 24.869 99.983 13.914 1.00 18.03 69 CYS B N 1
ATOM 2392 C CA . CYS B 1 90 ? 25.188 99.432 12.616 1.00 17.26 69 CYS B CA 1
ATOM 2393 C C . CYS B 1 90 ? 23.903 99.275 11.802 1.00 17.47 69 CYS B C 1
ATOM 2394 O O . CYS B 1 90 ? 22.951 98.660 12.289 1.00 17.62 69 CYS B O 1
ATOM 2397 N N . ASP B 1 91 ? 23.888 99.853 10.596 1.00 17.04 70 ASP B N 1
ATOM 2398 C CA . ASP B 1 91 ? 22.816 99.602 9.615 1.00 16.82 70 ASP B CA 1
ATOM 2399 C C . ASP B 1 91 ? 23.222 98.408 8.729 1.00 16.79 70 ASP B C 1
ATOM 2400 O O . ASP B 1 91 ? 24.117 98.516 7.891 1.00 16.90 70 ASP B O 1
ATOM 2405 N N . LEU B 1 92 ? 22.560 97.273 8.957 1.00 16.14 71 LEU B N 1
ATOM 2406 C CA . LEU B 1 92 ? 22.858 96.028 8.258 1.00 17.74 71 LEU B CA 1
ATOM 2407 C C . LEU B 1 92 ? 22.570 96.062 6.753 1.00 18.38 71 LEU B C 1
ATOM 2408 O O . LEU B 1 92 ? 22.991 95.134 6.026 1.00 19.01 71 LEU B O 1
ATOM 2413 N N . SER B 1 93 ? 21.863 97.090 6.273 1.00 19.34 72 SER B N 1
ATOM 2414 C CA . SER B 1 93 ? 21.644 97.251 4.802 1.00 19.82 72 SER B CA 1
ATOM 2415 C C . SER B 1 93 ? 22.863 97.853 4.088 1.00 20.14 72 SER B C 1
ATOM 2416 O O . SER B 1 93 ? 22.903 97.925 2.853 1.00 20.90 72 SER B O 1
ATOM 2419 N N . ASN B 1 94 ? 23.858 98.262 4.877 1.00 18.47 73 ASN B N 1
ATOM 2420 C CA . ASN B 1 94 ? 25.082 98.857 4.363 1.00 18.79 73 ASN B CA 1
ATOM 2421 C C . ASN B 1 94 ? 26.272 97.925 4.679 1.00 18.93 73 ASN B C 1
ATOM 2422 O O . ASN B 1 94 ? 26.716 97.830 5.849 1.00 18.35 73 ASN B O 1
ATOM 2427 N N . GLU B 1 95 ? 26.794 97.234 3.661 1.00 19.09 74 GLU B N 1
ATOM 2428 C CA . GLU B 1 95 ? 27.908 96.303 3.893 1.00 19.88 74 GLU B CA 1
ATOM 2429 C C . GLU B 1 95 ? 29.131 96.948 4.571 1.00 19.30 74 GLU B C 1
ATOM 2430 O O . GLU B 1 95 ? 29.774 96.349 5.453 1.00 19.78 74 GLU B O 1
ATOM 2436 N N . GLU B 1 96 ? 29.503 98.145 4.132 1.00 18.86 75 GLU B N 1
ATOM 2437 C CA . GLU B 1 96 ? 30.601 98.838 4.775 1.00 19.12 75 GLU B CA 1
ATOM 2438 C C . GLU B 1 96 ? 30.382 99.051 6.281 1.00 17.36 75 GLU B C 1
ATOM 2439 O O . GLU B 1 96 ? 31.346 98.960 7.040 1.00 16.22 75 GLU B O 1
ATOM 2445 N N . ASP B 1 97 ? 29.142 99.313 6.706 1.00 16.51 76 ASP B N 1
ATOM 2446 C CA . ASP B 1 97 ? 28.826 99.477 8.133 1.00 16.97 76 ASP B CA 1
ATOM 2447 C C . ASP B 1 97 ? 29.092 98.120 8.811 1.00 16.96 76 ASP B C 1
ATOM 2448 O O . ASP B 1 97 ? 29.642 98.068 9.902 1.00 16.56 76 ASP B O 1
ATOM 2453 N N . ILE B 1 98 ? 28.716 97.029 8.152 1.00 15.78 77 ILE B N 1
ATOM 2454 C CA . ILE B 1 98 ? 28.900 95.735 8.792 1.00 15.19 77 ILE B CA 1
ATOM 2455 C C . ILE B 1 98 ? 30.380 95.416 8.921 1.00 14.91 77 ILE B C 1
ATOM 2456 O O . ILE B 1 98 ? 30.809 94.950 9.952 1.00 16.22 77 ILE B O 1
ATOM 2461 N N . LEU B 1 99 ? 31.162 95.690 7.877 1.00 14.49 78 LEU B N 1
ATOM 2462 C CA . LEU B 1 99 ? 32.591 95.356 7.895 1.00 15.25 78 LEU B CA 1
ATOM 2463 C C . LEU B 1 99 ? 33.258 96.196 8.959 1.00 14.79 78 LEU B C 1
ATOM 2464 O O . LEU B 1 99 ? 34.129 95.717 9.675 1.00 13.66 78 LEU B O 1
ATOM 2469 N N . SER B 1 100 ? 32.813 97.443 9.103 1.00 13.98 79 SER B N 1
ATOM 2470 C CA . SER B 1 100 ? 33.386 98.325 10.112 1.00 14.22 79 SER B CA 1
ATOM 2471 C C . SER B 1 100 ? 33.087 97.791 11.516 1.00 13.23 79 SER B C 1
ATOM 2472 O O . SER B 1 100 ? 33.924 97.906 12.429 1.00 14.02 79 SER B O 1
ATOM 2475 N N . MET B 1 101 ? 31.893 97.242 11.676 1.00 12.98 80 MET B N 1
ATOM 2476 C CA . MET B 1 101 ? 31.531 96.667 12.983 1.00 13.83 80 MET B CA 1
ATOM 2477 C C . MET B 1 101 ? 32.477 95.501 13.322 1.00 13.72 80 MET B C 1
ATOM 2478 O O . MET B 1 101 ? 32.998 95.429 14.449 1.00 13.50 80 MET B O 1
ATOM 2483 N N . PHE B 1 102 ? 32.676 94.583 12.368 1.00 13.93 81 PHE B N 1
ATOM 2484 C CA . PHE B 1 102 ? 33.616 93.470 12.631 1.00 13.03 81 PHE B CA 1
ATOM 2485 C C . PHE B 1 102 ? 35.058 93.953 12.880 1.00 12.99 81 PHE B C 1
ATOM 2486 O O . PHE B 1 102 ? 35.778 93.389 13.708 1.00 13.81 81 PHE B O 1
ATOM 2494 N N . SER B 1 103 ? 35.481 94.979 12.155 1.00 12.41 82 SER B N 1
ATOM 2495 C CA . SER B 1 103 ? 36.808 95.547 12.379 1.00 12.23 82 SER B CA 1
ATOM 2496 C C . SER B 1 103 ? 36.929 96.100 13.787 1.00 12.66 82 SER B C 1
ATOM 2497 O O . SER B 1 103 ? 37.958 95.956 14.418 1.00 13.29 82 SER B O 1
ATOM 2500 N N . ALA B 1 104 ? 35.874 96.755 14.271 1.00 11.90 83 ALA B N 1
ATOM 2501 C CA . ALA B 1 104 ? 35.890 97.303 15.628 1.00 12.50 83 ALA B CA 1
ATOM 2502 C C . ALA B 1 104 ? 35.899 96.187 16.680 1.00 11.57 83 ALA B C 1
ATOM 2503 O O . ALA B 1 104 ? 36.611 96.293 17.697 1.00 11.94 83 ALA B O 1
ATOM 2505 N N . ILE B 1 105 ? 35.070 95.173 16.449 1.00 12.03 84 ILE B N 1
ATOM 2506 C CA . ILE B 1 105 ? 35.042 94.041 17.373 1.00 12.75 84 ILE B CA 1
ATOM 2507 C C . ILE B 1 105 ? 36.427 93.382 17.429 1.00 13.43 84 ILE B C 1
ATOM 2508 O O . ILE B 1 105 ? 36.925 93.096 18.514 1.00 14.22 84 ILE B O 1
ATOM 2513 N N . ARG B 1 106 ? 37.060 93.177 16.266 1.00 13.38 85 ARG B N 1
ATOM 2514 C CA . ARG B 1 106 ? 38.407 92.561 16.237 1.00 15.78 85 ARG B CA 1
ATOM 2515 C C . ARG B 1 106 ? 39.435 93.420 17.011 1.00 15.05 85 ARG B C 1
ATOM 2516 O O . ARG B 1 106 ? 40.230 92.941 17.849 1.00 14.75 85 ARG B O 1
ATOM 2521 N N . SER B 1 107 ? 39.412 94.719 16.760 1.00 13.91 86 SER B N 1
ATOM 2522 C CA . SER B 1 107 ? 40.325 95.642 17.390 1.00 14.38 86 SER B CA 1
ATOM 2523 C C . SER B 1 107 ? 40.151 95.751 18.908 1.00 13.42 86 SER B C 1
ATOM 2524 O O . SER B 1 107 ? 41.144 95.755 19.648 1.00 15.45 86 SER B O 1
ATOM 2527 N N . GLN B 1 108 ? 38.890 95.881 19.352 1.00 13.62 87 GLN B N 1
ATOM 2528 C CA . GLN B 1 108 ? 38.623 96.288 20.739 1.00 15.14 87 GLN B CA 1
ATOM 2529 C C . GLN B 1 108 ? 38.270 95.099 21.630 1.00 15.71 87 GLN B C 1
ATOM 2530 O O . GLN B 1 108 ? 38.430 95.172 22.852 1.00 15.89 87 GLN B O 1
ATOM 2536 N N . HIS B 1 109 ? 37.799 94.023 21.010 1.00 15.96 88 HIS B N 1
ATOM 2537 C CA . HIS B 1 109 ? 37.324 92.870 21.766 1.00 16.99 88 HIS B CA 1
ATOM 2538 C C . HIS B 1 109 ? 37.769 91.498 21.202 1.00 17.46 88 HIS B C 1
ATOM 2539 O O . HIS B 1 109 ? 37.119 90.496 21.488 1.00 18.85 88 HIS B O 1
ATOM 2546 N N . SER B 1 110 ? 38.870 91.483 20.440 1.00 17.10 89 SER B N 1
ATOM 2547 C CA . SER B 1 110 ? 39.533 90.287 19.849 1.00 17.62 89 SER B CA 1
ATOM 2548 C C . SER B 1 110 ? 38.833 89.682 18.634 1.00 17.25 89 SER B C 1
ATOM 2549 O O . SER B 1 110 ? 39.467 89.478 17.576 1.00 16.69 89 SER B O 1
ATOM 2552 N N . GLY B 1 111 ? 37.549 89.372 18.794 1.00 17.71 90 GLY B N 1
ATOM 2553 C CA . GLY B 1 111 ? 36.823 88.689 17.737 1.00 16.30 90 GLY B CA 1
ATOM 2554 C C . GLY B 1 111 ? 35.478 88.199 18.209 1.00 17.25 90 GLY B C 1
ATOM 2555 O O . GLY B 1 111 ? 35.098 88.433 19.361 1.00 17.62 90 GLY B O 1
ATOM 2556 N N . VAL B 1 112 ? 34.778 87.503 17.317 1.00 16.05 91 VAL B N 1
ATOM 2557 C CA . VAL B 1 112 ? 33.418 87.035 17.573 1.00 15.87 91 VAL B CA 1
ATOM 2558 C C . VAL B 1 112 ? 33.487 85.500 17.705 1.00 15.48 91 VAL B C 1
ATOM 2559 O O . VAL B 1 112 ? 33.960 84.802 16.783 1.00 16.32 91 VAL B O 1
ATOM 2563 N N . ASP B 1 113 ? 32.973 84.976 18.820 1.00 15.08 92 ASP B N 1
ATOM 2564 C CA . ASP B 1 113 ? 32.881 83.528 19.014 1.00 15.75 92 ASP B CA 1
ATOM 2565 C C . ASP B 1 113 ? 31.488 82.949 18.784 1.00 16.05 92 ASP B C 1
ATOM 2566 O O . ASP B 1 113 ? 31.372 81.774 18.461 1.00 16.37 92 ASP B O 1
ATOM 2571 N N . ILE B 1 114 ? 30.457 83.783 18.979 1.00 15.35 93 ILE B N 1
ATOM 2572 C CA . ILE B 1 114 ? 29.055 83.401 18.723 1.00 14.54 93 ILE B CA 1
ATOM 2573 C C . ILE B 1 114 ? 28.438 84.522 17.886 1.00 14.34 93 ILE B C 1
ATOM 2574 O O . ILE B 1 114 ? 28.554 85.706 18.248 1.00 15.40 93 ILE B O 1
ATOM 2579 N N . CYS B 1 115 ? 27.807 84.150 16.773 1.00 14.96 94 CYS B N 1
ATOM 2580 C CA . CYS B 1 115 ? 27.074 85.119 15.981 1.00 14.78 94 CYS B CA 1
ATOM 2581 C C . CYS B 1 115 ? 25.595 84.721 15.978 1.00 15.15 94 CYS B C 1
ATOM 2582 O O . CYS B 1 115 ? 25.250 83.634 15.470 1.00 16.28 94 CYS B O 1
ATOM 2585 N N . ILE B 1 116 ? 24.745 85.630 16.482 1.00 15.25 95 ILE B N 1
ATOM 2586 C CA . ILE B 1 116 ? 23.288 85.423 16.445 1.00 15.68 95 ILE B CA 1
ATOM 2587 C C . ILE B 1 116 ? 22.743 86.358 15.386 1.00 15.43 95 ILE B C 1
ATOM 2588 O O . ILE B 1 116 ? 22.643 87.560 15.608 1.00 14.86 95 ILE B O 1
ATOM 2593 N N . ASN B 1 117 ? 22.402 85.786 14.226 1.00 14.87 96 ASN B N 1
ATOM 2594 C CA . ASN B 1 117 ? 21.813 86.562 13.145 1.00 15.61 96 ASN B CA 1
ATOM 2595 C C . ASN B 1 117 ? 20.303 86.698 13.374 1.00 16.20 96 ASN B C 1
ATOM 2596 O O . ASN B 1 117 ? 19.497 85.863 12.855 1.00 16.74 96 ASN B O 1
ATOM 2601 N N . ASN B 1 118 ? 19.932 87.712 14.155 1.00 16.13 97 ASN B N 1
ATOM 2602 C CA . ASN B 1 118 ? 18.551 87.913 14.586 1.00 15.98 97 ASN B CA 1
ATOM 2603 C C . ASN B 1 118 ? 17.873 89.043 13.784 1.00 16.58 97 ASN B C 1
ATOM 2604 O O . ASN B 1 118 ? 16.670 88.958 13.538 1.00 15.96 97 ASN B O 1
ATOM 2609 N N . ALA B 1 119 ? 18.612 90.071 13.368 1.00 15.70 98 ALA B N 1
ATOM 2610 C CA . ALA B 1 119 ? 17.944 91.180 12.638 1.00 16.30 98 ALA B CA 1
ATOM 2611 C C . ALA B 1 119 ? 17.192 90.637 11.441 1.00 15.39 98 ALA B C 1
ATOM 2612 O O . ALA B 1 119 ? 17.686 89.799 10.673 1.00 16.26 98 ALA B O 1
ATOM 2614 N N . GLY B 1 120 ? 16.012 91.191 11.232 1.00 16.49 99 GLY B N 1
ATOM 2615 C CA . GLY B 1 120 ? 15.121 90.625 10.215 1.00 17.22 99 GLY B CA 1
ATOM 2616 C C . GLY B 1 120 ? 13.966 91.571 10.061 1.00 18.37 99 GLY B C 1
ATOM 2617 O O . GLY B 1 120 ? 13.618 92.333 10.973 1.00 19.54 99 GLY B O 1
ATOM 2618 N N . LEU B 1 121 ? 13.348 91.522 8.887 1.00 17.70 100 LEU B N 1
ATOM 2619 C CA . LEU B 1 121 ? 12.086 92.231 8.734 1.00 18.90 100 LEU B CA 1
ATOM 2620 C C . LEU B 1 121 ? 11.167 91.667 7.686 1.00 17.19 100 LEU B C 1
ATOM 2621 O O . LEU B 1 121 ? 11.595 91.027 6.723 1.00 16.22 100 LEU B O 1
ATOM 2626 N N . ALA B 1 122 ? 9.869 91.898 7.919 1.00 16.64 101 ALA B N 1
ATOM 2627 C CA . ALA B 1 122 ? 8.817 91.518 6.997 1.00 14.84 101 ALA B CA 1
ATOM 2628 C C . ALA B 1 122 ? 8.129 92.796 6.565 1.00 14.54 101 ALA B C 1
ATOM 2629 O O . ALA B 1 122 ? 7.791 93.641 7.389 1.00 15.99 101 ALA B O 1
ATOM 2631 N N . ARG B 1 123 ? 7.938 92.945 5.265 1.00 14.25 102 ARG B N 1
ATOM 2632 C CA . ARG B 1 123 ? 7.236 94.080 4.692 1.00 13.36 102 ARG B CA 1
ATOM 2633 C C . ARG B 1 123 ? 6.105 93.484 3.825 1.00 12.16 102 ARG B C 1
ATOM 2634 O O . ARG B 1 123 ? 6.316 92.428 3.205 1.00 13.34 102 ARG B O 1
ATOM 2642 N N . PRO B 1 124 ? 4.963 94.175 3.778 1.00 12.68 103 PRO B N 1
ATOM 2643 C CA . PRO B 1 124 ? 3.778 93.577 3.162 1.00 13.08 103 PRO B CA 1
ATOM 2644 C C . PRO B 1 124 ? 3.720 93.767 1.629 1.00 12.44 103 PRO B C 1
ATOM 2645 O O . PRO B 1 124 ? 2.755 94.300 1.097 1.00 15.04 103 PRO B O 1
ATOM 2649 N N . ASP B 1 125 ? 4.792 93.341 0.972 1.00 11.83 104 ASP B N 1
ATOM 2650 C CA . ASP B 1 125 ? 4.897 93.503 -0.488 1.00 13.08 104 ASP B CA 1
ATOM 2651 C C . ASP B 1 125 ? 4.534 92.178 -1.136 1.00 11.97 104 ASP B C 1
ATOM 2652 O O . ASP B 1 125 ? 5.352 91.254 -1.191 1.00 13.28 104 ASP B O 1
ATOM 2657 N N . THR B 1 126 ? 3.286 92.111 -1.576 1.00 13.91 105 THR B N 1
ATOM 2658 C CA . THR B 1 126 ? 2.795 90.860 -2.146 1.00 13.17 105 THR B CA 1
ATOM 2659 C C . THR B 1 126 ? 3.517 90.499 -3.472 1.00 13.99 105 THR B C 1
ATOM 2660 O O . THR B 1 126 ? 4.177 91.346 -4.102 1.00 13.41 105 THR B O 1
ATOM 2664 N N . LEU B 1 127 ? 3.398 89.241 -3.882 1.00 12.83 106 LEU B N 1
ATOM 2665 C CA . LEU B 1 127 ? 3.972 88.834 -5.159 1.00 13.25 106 LEU B CA 1
ATOM 2666 C C . LEU B 1 127 ? 3.252 89.485 -6.337 1.00 14.39 106 LEU B C 1
ATOM 2667 O O . LEU B 1 127 ? 3.882 89.708 -7.384 1.00 14.34 106 LEU B O 1
ATOM 2672 N N . LEU B 1 128 ? 1.948 89.729 -6.210 1.00 13.42 107 LEU B N 1
ATOM 2673 C CA . LEU B 1 128 ? 1.196 90.249 -7.336 1.00 13.58 107 LEU B CA 1
ATOM 2674 C C . LEU B 1 128 ? 1.274 91.756 -7.485 1.00 14.43 107 LEU B C 1
ATOM 2675 O O . LEU B 1 128 ? 1.017 92.256 -8.569 1.00 13.54 107 LEU B O 1
ATOM 2680 N N . SER B 1 129 ? 1.547 92.471 -6.379 1.00 14.16 108 SER B N 1
ATOM 2681 C CA . SER B 1 129 ? 1.431 93.920 -6.369 1.00 15.62 108 SER B CA 1
ATOM 2682 C C . SER B 1 129 ? 2.529 94.634 -5.556 1.00 13.98 108 SER B C 1
ATOM 2683 O O . SER B 1 129 ? 2.448 95.866 -5.433 1.00 14.91 108 SER B O 1
ATOM 2686 N N . GLY B 1 130 ? 3.479 93.882 -4.980 1.00 13.71 109 GLY B N 1
ATOM 2687 C CA . GLY B 1 130 ? 4.435 94.435 -4.030 1.00 13.94 109 GLY B CA 1
ATOM 2688 C C . GLY B 1 130 ? 5.426 95.385 -4.646 1.00 13.88 109 GLY B C 1
ATOM 2689 O O . GLY B 1 130 ? 5.631 95.358 -5.856 1.00 14.20 109 GLY B O 1
ATOM 2690 N N . SER B 1 131 ? 6.032 96.225 -3.799 1.00 14.46 110 SER B N 1
ATOM 2691 C CA . SER B 1 131 ? 7.140 97.115 -4.222 1.00 14.00 110 SER B CA 1
ATOM 2692 C C . SER B 1 131 ? 8.481 96.392 -4.296 1.00 14.38 110 SER B C 1
ATOM 2693 O O . SER B 1 131 ? 8.871 95.631 -3.411 1.00 13.54 110 SER B O 1
ATOM 2696 N N . THR B 1 132 ? 9.229 96.694 -5.363 1.00 13.20 111 THR B N 1
ATOM 2697 C CA . THR B 1 132 ? 10.559 96.165 -5.475 1.00 14.58 111 THR B CA 1
ATOM 2698 C C . THR B 1 132 ? 11.451 96.629 -4.319 1.00 13.83 111 THR B C 1
ATOM 2699 O O . THR B 1 132 ? 12.287 95.844 -3.833 1.00 13.37 111 THR B O 1
ATOM 2703 N N . SER B 1 133 ? 11.276 97.878 -3.879 1.00 15.47 112 SER B N 1
ATOM 2704 C CA . SER B 1 133 ? 12.093 98.401 -2.739 1.00 15.32 112 SER B CA 1
ATOM 2705 C C . SER B 1 133 ? 11.876 97.532 -1.498 1.00 14.21 112 SER B C 1
ATOM 2706 O O . SER B 1 133 ? 12.845 97.209 -0.799 1.00 14.79 112 SER B O 1
ATOM 2709 N N . GLY B 1 134 ? 10.621 97.098 -1.257 1.00 13.77 113 GLY B N 1
ATOM 2710 C CA . GLY B 1 134 ? 10.364 96.230 -0.077 1.00 13.81 113 GLY B CA 1
ATOM 2711 C C . GLY B 1 134 ? 10.986 94.849 -0.212 1.00 15.18 113 GLY B C 1
ATOM 2712 O O . GLY B 1 134 ? 11.586 94.324 0.741 1.00 15.02 113 GLY B O 1
ATOM 2713 N N . TRP B 1 135 ? 10.903 94.243 -1.412 1.00 14.01 114 TRP B N 1
ATOM 2714 C CA . TRP B 1 135 ? 11.555 92.970 -1.654 1.00 14.76 114 TRP B CA 1
ATOM 2715 C C . TRP B 1 135 ? 13.035 93.090 -1.419 1.00 14.39 114 TRP B C 1
ATOM 2716 O O . TRP B 1 135 ? 13.623 92.240 -0.765 1.00 15.51 114 TRP B O 1
ATOM 2727 N N . LYS B 1 136 ? 13.645 94.137 -1.969 1.00 14.83 115 LYS B N 1
ATOM 2728 C CA . LYS B 1 136 ? 15.078 94.302 -1.808 1.00 15.64 115 LYS B CA 1
ATOM 2729 C C . LYS B 1 136 ? 15.488 94.495 -0.341 1.00 15.10 115 LYS B C 1
ATOM 2730 O O . LYS B 1 136 ? 16.475 93.921 0.113 1.00 15.42 115 LYS B O 1
ATOM 2736 N N . ASP B 1 137 ? 14.690 95.263 0.400 1.00 15.05 116 ASP B N 1
ATOM 2737 C CA . ASP B 1 137 ? 15.008 95.519 1.820 1.00 15.46 116 ASP B CA 1
ATOM 2738 C C . ASP B 1 137 ? 14.953 94.192 2.595 1.00 14.69 116 ASP B C 1
ATOM 2739 O O . ASP B 1 137 ? 15.847 93.875 3.394 1.00 15.66 116 ASP B O 1
ATOM 2744 N N . MET B 1 138 ? 13.896 93.406 2.382 1.00 14.50 117 MET B N 1
ATOM 2745 C CA . MET B 1 138 ? 13.829 92.108 3.041 1.00 14.34 117 MET B CA 1
ATOM 2746 C C . MET B 1 138 ? 14.993 91.206 2.697 1.00 14.32 117 MET B C 1
ATOM 2747 O O . MET B 1 138 ? 15.575 90.577 3.578 1.00 15.15 117 MET B O 1
ATOM 2752 N N . PHE B 1 139 ? 15.360 91.122 1.416 1.00 14.70 118 PHE B N 1
ATOM 2753 C CA . PHE B 1 139 ? 16.527 90.335 1.071 1.00 16.18 118 PHE B CA 1
ATOM 2754 C C . PHE B 1 139 ? 17.783 90.895 1.712 1.00 15.14 118 PHE B C 1
ATOM 2755 O O . PHE B 1 139 ? 18.611 90.135 2.261 1.00 16.21 118 PHE B O 1
ATOM 2763 N N . ASN B 1 140 ? 17.953 92.222 1.669 1.00 15.21 119 ASN B N 1
ATOM 2764 C CA . ASN B 1 140 ? 19.184 92.858 2.132 1.00 16.39 119 ASN B CA 1
ATOM 2765 C C . ASN B 1 140 ? 19.457 92.532 3.596 1.00 16.59 119 ASN B C 1
ATOM 2766 O O . ASN B 1 140 ? 20.603 92.284 3.973 1.00 17.47 119 ASN B O 1
ATOM 2771 N N . VAL B 1 141 ? 18.409 92.532 4.412 1.00 15.71 120 VAL B N 1
ATOM 2772 C CA . VAL B 1 141 ? 18.602 92.305 5.857 1.00 16.25 120 VAL B CA 1
ATOM 2773 C C . VAL B 1 141 ? 18.497 90.815 6.145 1.00 15.89 120 VAL B C 1
ATOM 2774 O O . VAL B 1 141 ? 19.383 90.268 6.817 1.00 16.54 120 VAL B O 1
ATOM 2778 N N . ASN B 1 142 ? 17.446 90.169 5.646 1.00 14.62 121 ASN B N 1
ATOM 2779 C CA . ASN B 1 142 ? 17.155 88.783 6.072 1.00 15.49 121 ASN B CA 1
ATOM 2780 C C . ASN B 1 142 ? 18.170 87.752 5.550 1.00 16.25 121 ASN B C 1
ATOM 2781 O O . ASN B 1 142 ? 18.430 86.728 6.206 1.00 15.88 121 ASN B O 1
ATOM 2786 N N . VAL B 1 143 ? 18.730 88.046 4.366 1.00 16.87 122 VAL B N 1
ATOM 2787 C CA . VAL B 1 143 ? 19.586 87.087 3.685 1.00 16.09 122 VAL B CA 1
ATOM 2788 C C . VAL B 1 143 ? 21.000 87.624 3.472 1.00 16.00 122 VAL B C 1
ATOM 2789 O O . VAL B 1 143 ? 21.974 86.960 3.859 1.00 16.56 122 VAL B O 1
ATOM 2793 N N . LEU B 1 144 ? 21.130 88.796 2.832 1.00 15.74 123 LEU B N 1
ATOM 2794 C CA . LEU B 1 144 ? 22.473 89.309 2.562 1.00 16.27 123 LEU B CA 1
ATOM 2795 C C . LEU B 1 144 ? 23.243 89.690 3.831 1.00 15.70 123 LEU B C 1
ATOM 2796 O O . LEU B 1 144 ? 24.393 89.238 3.988 1.00 16.78 123 LEU B O 1
ATOM 2801 N N . ALA B 1 145 ? 22.631 90.486 4.715 1.00 16.12 124 ALA B N 1
ATOM 2802 C CA . ALA B 1 145 ? 23.324 90.849 5.982 1.00 14.77 124 ALA B CA 1
ATOM 2803 C C . ALA B 1 145 ? 23.645 89.629 6.825 1.00 15.23 124 ALA B C 1
ATOM 2804 O O . ALA B 1 145 ? 24.739 89.508 7.404 1.00 16.11 124 ALA B O 1
ATOM 2806 N N . LEU B 1 146 ? 22.697 88.692 6.875 1.00 15.43 125 LEU B N 1
ATOM 2807 C CA . LEU B 1 146 ? 22.916 87.472 7.620 1.00 15.68 125 LEU B CA 1
ATOM 2808 C C . LEU B 1 146 ? 24.126 86.733 7.047 1.00 15.81 125 LEU B C 1
ATOM 2809 O O . LEU B 1 146 ? 24.930 86.179 7.791 1.00 16.41 125 LEU B O 1
ATOM 2814 N N . SER B 1 147 ? 24.232 86.702 5.704 1.00 15.17 126 SER B N 1
ATOM 2815 C CA . SER B 1 147 ? 25.317 85.961 5.064 1.00 15.20 126 SER B CA 1
ATOM 2816 C C . SER B 1 147 ? 26.652 86.722 5.262 1.00 15.32 126 SER B C 1
ATOM 2817 O O . SER B 1 147 ? 27.731 86.111 5.500 1.00 14.92 126 SER B O 1
ATOM 2820 N N . ILE B 1 148 ? 26.578 88.062 5.237 1.00 15.24 127 ILE B N 1
ATOM 2821 C CA . ILE B 1 148 ? 27.810 88.849 5.464 1.00 15.43 127 ILE B CA 1
ATOM 2822 C C . ILE B 1 148 ? 28.295 88.644 6.905 1.00 16.24 127 ILE B C 1
ATOM 2823 O O . ILE B 1 148 ? 29.496 88.398 7.142 1.00 15.69 127 ILE B O 1
ATOM 2828 N N . CYS B 1 149 ? 27.379 88.761 7.877 1.00 15.08 128 CYS B N 1
ATOM 2829 C CA . CYS B 1 149 ? 27.762 88.515 9.282 1.00 15.13 128 CYS B CA 1
ATOM 2830 C C . CYS B 1 149 ? 28.294 87.111 9.496 1.00 14.95 128 CYS B C 1
ATOM 2831 O O . CYS B 1 149 ? 29.306 86.936 10.191 1.00 14.75 128 CYS B O 1
ATOM 2834 N N . THR B 1 150 ? 27.655 86.108 8.869 1.00 14.72 129 THR B N 1
ATOM 2835 C CA . THR B 1 150 ? 28.132 84.715 8.957 1.00 15.79 129 THR B CA 1
ATOM 2836 C C . THR B 1 150 ? 29.594 84.570 8.518 1.00 15.46 129 THR B C 1
ATOM 2837 O O . THR B 1 150 ? 30.428 83.954 9.185 1.00 16.72 129 THR B O 1
ATOM 2841 N N . ARG B 1 151 ? 29.860 85.154 7.348 1.00 15.32 130 ARG B N 1
ATOM 2842 C CA . ARG B 1 151 ? 31.163 85.103 6.715 1.00 15.85 130 ARG B CA 1
ATOM 2843 C C . ARG B 1 151 ? 32.233 85.771 7.614 1.00 15.80 130 ARG B C 1
ATOM 2844 O O . ARG B 1 151 ? 33.283 85.189 7.892 1.00 15.09 130 ARG B O 1
ATOM 2852 N N . GLU B 1 152 ? 31.916 86.969 8.118 1.00 15.39 131 GLU B N 1
ATOM 2853 C CA . GLU B 1 152 ? 32.904 87.754 8.862 1.00 15.24 131 GLU B CA 1
ATOM 2854 C C . GLU B 1 152 ? 33.131 87.077 10.220 1.00 15.13 131 GLU B C 1
ATOM 2855 O O . GLU B 1 152 ? 34.257 87.052 10.761 1.00 15.09 131 GLU B O 1
ATOM 2861 N N . ALA B 1 153 ? 32.063 86.538 10.783 1.00 14.98 132 ALA B N 1
ATOM 2862 C CA . ALA B 1 153 ? 32.204 85.793 12.043 1.00 14.52 132 ALA B CA 1
ATOM 2863 C C . ALA B 1 153 ? 33.051 84.541 11.892 1.00 15.52 132 ALA B C 1
ATOM 2864 O O . ALA B 1 153 ? 33.910 84.279 12.718 1.00 15.95 132 ALA B O 1
ATOM 2866 N N . TYR B 1 154 ? 32.758 83.729 10.869 1.00 14.68 133 TYR B N 1
ATOM 2867 C CA . TYR B 1 154 ? 33.667 82.615 10.562 1.00 15.43 133 TYR B CA 1
ATOM 2868 C C . TYR B 1 154 ? 35.105 83.088 10.365 1.00 15.90 133 TYR B C 1
ATOM 2869 O O . TYR B 1 154 ? 36.013 82.494 10.926 1.00 13.97 133 TYR B O 1
ATOM 2878 N N . GLN B 1 155 ? 35.326 84.125 9.568 1.00 14.54 134 GLN B N 1
ATOM 2879 C CA . GLN B 1 155 ? 36.704 84.557 9.326 1.00 14.81 134 GLN B CA 1
ATOM 2880 C C . GLN B 1 155 ? 37.393 85.032 10.614 1.00 15.13 134 GLN B C 1
ATOM 2881 O O . GLN B 1 155 ? 38.590 84.790 10.812 1.00 15.31 134 GLN B O 1
ATOM 2887 N N . SER B 1 156 ? 36.608 85.628 11.524 1.00 15.84 135 SER B N 1
ATOM 2888 C CA . SER B 1 156 ? 37.121 86.002 12.845 1.00 15.33 135 SER B CA 1
ATOM 2889 C C . SER B 1 156 ? 37.570 84.752 13.620 1.00 15.46 135 SER B C 1
ATOM 2890 O O . SER B 1 156 ? 38.626 84.737 14.251 1.00 14.36 135 SER B O 1
ATOM 2893 N N . MET B 1 157 ? 36.762 83.701 13.592 1.00 12.91 136 MET B N 1
ATOM 2894 C CA . MET B 1 157 ? 37.113 82.490 14.327 1.00 14.42 136 MET B CA 1
ATOM 2895 C C . MET B 1 157 ? 38.311 81.851 13.709 1.00 13.81 136 MET B C 1
ATOM 2896 O O . MET B 1 157 ? 39.223 81.448 14.425 1.00 14.88 136 MET B O 1
ATOM 2901 N N . LYS B 1 158 ? 38.341 81.778 12.384 1.00 12.77 137 LYS B N 1
ATOM 2902 C CA . LYS B 1 158 ? 39.458 81.141 11.682 1.00 13.98 137 LYS B CA 1
ATOM 2903 C C . LYS B 1 158 ? 40.803 81.812 12.029 1.00 14.36 137 LYS B C 1
ATOM 2904 O O . LYS B 1 158 ? 41.807 81.126 12.287 1.00 15.04 137 LYS B O 1
ATOM 2910 N N . GLU B 1 159 ? 40.845 83.148 12.022 1.00 15.55 138 GLU B N 1
ATOM 2911 C CA . GLU B 1 159 ? 42.109 83.874 12.263 1.00 17.62 138 GLU B CA 1
ATOM 2912 C C . GLU B 1 159 ? 42.608 83.749 13.700 1.00 17.16 138 GLU B C 1
ATOM 2913 O O . GLU B 1 159 ? 43.786 83.998 13.968 1.00 17.63 138 GLU B O 1
ATOM 2919 N N . ARG B 1 160 ? 41.726 83.352 14.612 1.00 17.45 139 ARG B N 1
ATOM 2920 C CA . ARG B 1 160 ? 42.074 83.142 16.010 1.00 17.56 139 ARG B CA 1
ATOM 2921 C C . ARG B 1 160 ? 42.168 81.641 16.381 1.00 17.73 139 ARG B C 1
ATOM 2922 O O . ARG B 1 160 ? 42.394 81.274 17.566 1.00 18.11 139 ARG B O 1
ATOM 2930 N N . ASN B 1 161 ? 42.055 80.770 15.382 1.00 17.74 140 ASN B N 1
ATOM 2931 C CA . ASN B 1 161 ? 42.073 79.308 15.627 1.00 18.78 140 ASN B CA 1
ATOM 2932 C C . ASN B 1 161 ? 40.988 78.894 16.611 1.00 18.86 140 ASN B C 1
ATOM 2933 O O . ASN B 1 161 ? 41.207 78.044 17.525 1.00 18.92 140 ASN B O 1
ATOM 2938 N N . VAL B 1 162 ? 39.834 79.534 16.473 1.00 17.61 141 VAL B N 1
ATOM 2939 C CA . VAL B 1 162 ? 38.722 79.142 17.305 1.00 17.60 141 VAL B CA 1
ATOM 2940 C C . VAL B 1 162 ? 38.000 78.008 16.570 1.00 17.63 141 VAL B C 1
ATOM 2941 O O . VAL B 1 162 ? 37.571 78.182 15.429 1.00 16.58 141 VAL B O 1
ATOM 2945 N N . ASP B 1 163 ? 37.900 76.850 17.228 1.00 16.59 142 ASP B N 1
ATOM 2946 C CA . ASP B 1 163 ? 37.381 75.665 16.562 1.00 16.76 142 ASP B CA 1
ATOM 2947 C C . ASP B 1 163 ? 35.986 75.279 17.008 1.00 17.23 142 ASP B C 1
ATOM 2948 O O . ASP B 1 163 ? 35.435 74.292 16.512 1.00 17.00 142 ASP B O 1
ATOM 2953 N N . ASP B 1 164 ? 35.417 76.047 17.945 1.00 16.51 143 ASP B N 1
ATOM 2954 C CA . ASP B 1 164 ? 34.194 75.624 18.643 1.00 16.47 143 ASP B CA 1
ATOM 2955 C C . ASP B 1 164 ? 33.162 76.756 18.733 1.00 16.09 143 ASP B C 1
ATOM 2956 O O . ASP B 1 164 ? 32.319 76.748 19.638 1.00 16.66 143 ASP B O 1
ATOM 2961 N N . GLY B 1 165 ? 33.265 77.738 17.839 1.00 15.43 144 GLY B N 1
ATOM 2962 C CA . GLY B 1 165 ? 32.324 78.861 17.857 1.00 15.05 144 GLY B CA 1
ATOM 2963 C C . GLY B 1 165 ? 30.933 78.386 17.447 1.00 15.18 144 GLY B C 1
ATOM 2964 O O . GLY B 1 165 ? 30.711 77.186 17.158 1.00 15.78 144 GLY B O 1
ATOM 2965 N N . HIS B 1 166 ? 29.990 79.320 17.398 1.00 15.28 145 HIS B N 1
ATOM 2966 C CA . HIS B 1 166 ? 28.601 78.950 17.092 1.00 14.99 145 HIS B CA 1
ATOM 2967 C C . HIS B 1 166 ? 27.904 80.077 16.357 1.00 15.81 145 HIS B C 1
ATOM 2968 O O . HIS B 1 166 ? 27.918 81.201 16.799 1.00 16.50 145 HIS B O 1
ATOM 2975 N N . ILE B 1 167 ? 27.272 79.730 15.255 1.00 15.97 146 ILE B N 1
ATOM 2976 C CA . ILE B 1 167 ? 26.524 80.717 14.491 1.00 15.01 146 ILE B CA 1
ATOM 2977 C C . ILE B 1 167 ? 25.060 80.253 14.536 1.00 15.40 146 ILE B C 1
ATOM 2978 O O . ILE B 1 167 ? 24.774 79.103 14.229 1.00 15.29 146 ILE B O 1
ATOM 2983 N N . ILE B 1 168 ? 24.155 81.155 14.947 1.00 14.96 147 ILE B N 1
ATOM 2984 C CA . ILE B 1 168 ? 22.776 80.821 15.141 1.00 14.98 147 ILE B CA 1
ATOM 2985 C C . ILE B 1 168 ? 21.921 81.814 14.334 1.00 14.90 147 ILE B C 1
ATOM 2986 O O . ILE B 1 168 ? 22.039 83.022 14.546 1.00 15.15 147 ILE B O 1
ATOM 2991 N N . ASN B 1 169 ? 21.146 81.290 13.382 1.00 15.98 148 ASN B N 1
ATOM 2992 C CA . ASN B 1 169 ? 20.235 82.110 12.596 1.00 15.55 148 ASN B CA 1
ATOM 2993 C C . ASN B 1 169 ? 18.833 82.051 13.164 1.00 15.79 148 ASN B C 1
ATOM 2994 O O . ASN B 1 169 ? 18.303 80.952 13.364 1.00 16.00 148 ASN B O 1
ATOM 2999 N N . ILE B 1 170 ? 18.212 83.221 13.403 1.00 16.84 149 ILE B N 1
ATOM 3000 C CA . ILE B 1 170 ? 16.795 83.256 13.794 1.00 17.16 149 ILE B CA 1
ATOM 3001 C C . ILE B 1 170 ? 15.932 83.274 12.534 1.00 17.83 149 ILE B C 1
ATOM 3002 O O . ILE B 1 170 ? 15.952 84.253 11.722 1.00 18.49 149 ILE B O 1
ATOM 3007 N N . ASN B 1 171 ? 15.289 82.136 12.319 1.00 18.17 150 ASN B N 1
ATOM 3008 C CA . ASN B 1 171 ? 14.505 81.791 11.128 1.00 20.11 150 ASN B CA 1
ATOM 3009 C C . ASN B 1 171 ? 13.057 82.032 11.526 1.00 20.51 150 ASN B C 1
ATOM 3010 O O . ASN B 1 171 ? 12.752 82.971 12.262 1.00 21.57 150 ASN B O 1
ATOM 3015 N N . SER B 1 172 ? 12.148 81.208 11.011 1.00 19.51 151 SER B N 1
ATOM 3016 C CA . SER B 1 172 ? 10.717 81.398 11.229 1.00 19.02 151 SER B CA 1
ATOM 3017 C C . SER B 1 172 ? 10.075 80.122 10.760 1.00 19.08 151 SER B C 1
ATOM 3018 O O . SER B 1 172 ? 10.629 79.437 9.877 1.00 19.51 151 SER B O 1
ATOM 3021 N N . MET B 1 173 ? 8.913 79.792 11.305 1.00 17.98 152 MET B N 1
ATOM 3022 C CA . MET B 1 173 ? 8.134 78.710 10.734 1.00 19.18 152 MET B CA 1
ATOM 3023 C C . MET B 1 173 ? 7.793 79.040 9.254 1.00 19.74 152 MET B C 1
ATOM 3024 O O . MET B 1 173 ? 7.561 78.124 8.454 1.00 20.50 152 MET B O 1
ATOM 3029 N N . SER B 1 174 ? 7.760 80.332 8.897 1.00 21.48 153 SER B N 1
ATOM 3030 C CA . SER B 1 174 ? 7.593 80.732 7.469 1.00 22.55 153 SER B CA 1
ATOM 3031 C C . SER B 1 174 ? 8.756 80.279 6.604 1.00 21.88 153 SER B C 1
ATOM 3032 O O . SER B 1 174 ? 8.701 80.374 5.372 1.00 22.00 153 SER B O 1
ATOM 3035 N N . GLY B 1 175 ? 9.832 79.822 7.222 1.00 19.89 154 GLY B N 1
ATOM 3036 C CA . GLY B 1 175 ? 10.941 79.289 6.414 1.00 20.08 154 GLY B CA 1
ATOM 3037 C C . GLY B 1 175 ? 10.788 77.811 6.101 1.00 20.45 154 GLY B C 1
ATOM 3038 O O . GLY B 1 175 ? 11.679 77.191 5.510 1.00 20.40 154 GLY B O 1
ATOM 3039 N N . HIS B 1 176 ? 9.631 77.234 6.477 1.00 20.19 155 HIS B N 1
ATOM 3040 C CA . HIS B 1 176 ? 9.367 75.789 6.342 1.00 20.62 155 HIS B CA 1
ATOM 3041 C C . HIS B 1 176 ? 8.052 75.485 5.665 1.00 20.71 155 HIS B C 1
ATOM 3042 O O . HIS B 1 176 ? 7.796 74.341 5.248 1.00 22.68 155 HIS B O 1
ATOM 3049 N N . ARG B 1 177 ? 7.185 76.482 5.574 1.00 21.60 156 ARG B N 1
ATOM 3050 C CA . ARG B 1 177 ? 5.926 76.292 4.859 1.00 21.87 156 ARG B CA 1
ATOM 3051 C C . ARG B 1 177 ? 5.445 77.665 4.482 1.00 21.26 156 ARG B C 1
ATOM 3052 O O . ARG B 1 177 ? 5.802 78.657 5.144 1.00 22.41 156 ARG B O 1
ATOM 3060 N N . VAL B 1 178 ? 4.708 77.713 3.383 1.00 20.58 157 VAL B N 1
ATOM 3061 C CA . VAL B 1 178 ? 4.155 78.983 2.873 1.00 20.68 157 VAL B CA 1
ATOM 3062 C C . VAL B 1 178 ? 2.680 79.103 3.252 1.00 21.47 157 VAL B C 1
ATOM 3063 O O . VAL B 1 178 ? 1.811 78.343 2.753 1.00 21.17 157 VAL B O 1
ATOM 3067 N N . LEU B 1 179 ? 2.409 80.046 4.153 1.00 21.95 158 LEU B N 1
ATOM 3068 C CA . LEU B 1 179 ? 1.053 80.275 4.624 1.00 22.03 158 LEU B CA 1
ATOM 3069 C C . LEU B 1 179 ? 0.297 81.166 3.627 1.00 21.36 158 LEU B C 1
ATOM 3070 O O . LEU B 1 179 ? 0.939 82.047 3.017 1.00 22.27 158 LEU B O 1
ATOM 3075 N N . PRO B 1 180 ? -1.021 80.932 3.433 1.00 21.70 159 PRO B N 1
ATOM 3076 C CA . PRO B 1 180 ? -1.826 81.742 2.488 1.00 20.78 159 PRO B CA 1
ATOM 3077 C C . PRO B 1 180 ? -2.172 83.157 2.995 1.00 21.11 159 PRO B C 1
ATOM 3078 O O . PRO B 1 180 ? -3.345 83.568 3.007 1.00 23.24 159 PRO B O 1
ATOM 3082 N N . LEU B 1 181 ? -1.140 83.893 3.377 1.00 21.03 160 LEU B N 1
ATOM 3083 C CA . LEU B 1 181 ? -1.244 85.309 3.750 1.00 19.59 160 LEU B CA 1
ATOM 3084 C C . LEU B 1 181 ? -0.361 86.071 2.788 1.00 18.63 160 LEU B C 1
ATOM 3085 O O . LEU B 1 181 ? 0.893 85.942 2.856 1.00 18.73 160 LEU B O 1
ATOM 3090 N N . SER B 1 182 ? -0.973 86.858 1.915 1.00 18.75 161 SER B N 1
ATOM 3091 C CA . SER B 1 182 ? -0.248 87.399 0.751 1.00 17.16 161 SER B CA 1
ATOM 3092 C C . SER B 1 182 ? 0.873 88.294 1.161 1.00 17.67 161 SER B C 1
ATOM 3093 O O . SER B 1 182 ? 1.997 88.326 0.504 1.00 18.24 161 SER B O 1
ATOM 3096 N N . VAL B 1 183 ? 0.619 88.991 2.290 1.00 17.68 162 VAL B N 1
ATOM 3097 C CA . VAL B 1 183 ? 1.561 90.007 2.676 1.00 16.20 162 VAL B CA 1
ATOM 3098 C C . VAL B 1 183 ? 2.807 89.463 3.297 1.00 16.64 162 VAL B C 1
ATOM 3099 O O . VAL B 1 183 ? 3.718 90.244 3.588 1.00 19.28 162 VAL B O 1
ATOM 3103 N N . THR B 1 184 ? 2.886 88.148 3.521 1.00 14.26 163 THR B N 1
ATOM 3104 C CA . THR B 1 184 ? 4.148 87.601 4.051 1.00 15.87 163 THR B CA 1
ATOM 3105 C C . THR B 1 184 ? 4.842 86.627 3.073 1.00 15.28 163 THR B C 1
ATOM 3106 O O . THR B 1 184 ? 5.815 85.958 3.431 1.00 14.97 163 THR B O 1
ATOM 3110 N N . HIS B 1 185 ? 4.327 86.526 1.840 1.00 13.38 164 HIS B N 1
ATOM 3111 C CA . HIS B 1 185 ? 4.962 85.528 0.929 1.00 12.85 164 HIS B CA 1
ATOM 3112 C C . HIS B 1 185 ? 6.402 85.752 0.563 1.00 13.53 164 HIS B C 1
ATOM 3113 O O . HIS B 1 185 ? 7.176 84.805 0.557 1.00 13.93 164 HIS B O 1
ATOM 3120 N N . PHE B 1 186 ? 6.764 87.001 0.266 1.00 14.72 165 PHE B N 1
ATOM 3121 C CA . PHE B 1 186 ? 8.154 87.269 -0.044 1.00 13.46 165 PHE B CA 1
ATOM 3122 C C . PHE B 1 186 ? 9.029 87.056 1.207 1.00 13.03 165 PHE B C 1
ATOM 3123 O O . PHE B 1 186 ? 10.110 86.475 1.141 1.00 14.10 165 PHE B O 1
ATOM 3131 N N . TYR B 1 187 ? 8.522 87.545 2.350 1.00 14.50 166 TYR B N 1
ATOM 3132 C CA . TYR B 1 187 ? 9.239 87.305 3.604 1.00 13.39 166 TYR B CA 1
ATOM 3133 C C . TYR B 1 187 ? 9.463 85.797 3.806 1.00 13.31 166 TYR B C 1
ATOM 3134 O O . TYR B 1 187 ? 10.597 85.384 4.149 1.00 14.36 166 TYR B O 1
ATOM 3143 N N . SER B 1 188 ? 8.411 84.994 3.632 1.00 12.85 167 SER B N 1
ATOM 3144 C CA . SER B 1 188 ? 8.553 83.539 3.731 1.00 13.91 167 SER B CA 1
ATOM 3145 C C . SER B 1 188 ? 9.650 83.008 2.799 1.00 13.51 167 SER B C 1
ATOM 3146 O O . SER B 1 188 ? 10.433 82.160 3.215 1.00 14.22 167 SER B O 1
ATOM 3151 N N . ALA B 1 189 ? 9.741 83.537 1.579 1.00 13.66 168 ALA B N 1
ATOM 3152 C CA . ALA B 1 189 ? 10.739 83.058 0.632 1.00 14.43 168 ALA B CA 1
ATOM 3153 C C . ALA B 1 189 ? 12.112 83.400 1.194 1.00 14.04 168 ALA B C 1
ATOM 3154 O O . ALA B 1 189 ? 13.070 82.567 1.108 1.00 14.50 168 ALA B O 1
ATOM 3156 N N . THR B 1 190 ? 12.239 84.563 1.845 1.00 14.07 169 THR B N 1
ATOM 3157 C CA . THR B 1 190 ? 13.578 84.850 2.436 1.00 14.27 169 THR B CA 1
ATOM 3158 C C . THR B 1 190 ? 13.933 83.920 3.583 1.00 14.50 169 THR B C 1
ATOM 3159 O O . THR B 1 190 ? 15.107 83.553 3.769 1.00 15.14 169 THR B O 1
ATOM 3163 N N . LYS B 1 191 ? 12.922 83.481 4.321 1.00 14.45 170 LYS B N 1
ATOM 3164 C CA . LYS B 1 191 ? 13.167 82.523 5.405 1.00 15.85 170 LYS B CA 1
ATOM 3165 C C . LYS B 1 191 ? 13.478 81.117 4.886 1.00 14.88 170 LYS B C 1
ATOM 3166 O O . LYS B 1 191 ? 14.387 80.477 5.423 1.00 14.88 170 LYS B O 1
ATOM 3172 N N . TYR B 1 192 ? 12.849 80.704 3.789 1.00 14.54 171 TYR B N 1
ATOM 3173 C CA . TYR B 1 192 ? 13.289 79.451 3.117 1.00 16.05 171 TYR B CA 1
ATOM 3174 C C . TYR B 1 192 ? 14.758 79.549 2.701 1.00 15.46 171 TYR B C 1
ATOM 3175 O O . TYR B 1 192 ? 15.523 78.593 2.848 1.00 15.59 171 TYR B O 1
ATOM 3184 N N . ALA B 1 193 ? 15.1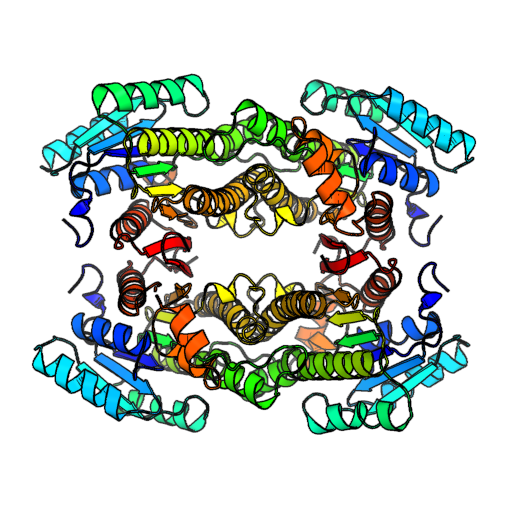46 80.705 2.153 1.00 15.43 172 ALA B N 1
ATOM 3185 C CA . ALA B 1 193 ? 16.571 80.898 1.856 1.00 14.67 172 ALA B CA 1
ATOM 3186 C C . ALA B 1 193 ? 17.474 80.697 3.106 1.00 15.14 172 ALA B C 1
ATOM 3187 O O . ALA B 1 193 ? 18.522 80.039 3.057 1.00 15.37 172 ALA B O 1
ATOM 3189 N N . VAL B 1 194 ? 17.009 81.236 4.237 1.00 15.08 173 VAL B N 1
ATOM 3190 C CA . VAL B 1 194 ? 17.816 81.092 5.466 1.00 15.31 173 VAL B CA 1
ATOM 3191 C C . VAL B 1 194 ? 17.904 79.599 5.886 1.00 16.03 173 VAL B C 1
ATOM 3192 O O . VAL B 1 194 ? 18.967 79.144 6.344 1.00 16.84 173 VAL B O 1
ATOM 3196 N N . THR B 1 195 ? 16.798 78.855 5.736 1.00 15.90 174 THR B N 1
ATOM 3197 C CA . THR B 1 195 ? 16.816 77.380 5.990 1.00 16.09 174 THR B CA 1
ATOM 3198 C C . THR B 1 195 ? 17.931 76.728 5.170 1.00 15.79 174 THR B C 1
ATOM 3199 O O . THR B 1 195 ? 18.809 76.025 5.716 1.00 15.83 174 THR B O 1
ATOM 3203 N N . ALA B 1 196 ? 17.969 77.063 3.877 1.00 15.11 175 ALA B N 1
ATOM 3204 C CA . ALA B 1 196 ? 19.000 76.502 3.018 1.00 15.81 175 ALA B CA 1
ATOM 3205 C C . ALA B 1 196 ? 20.428 76.981 3.370 1.00 14.68 175 ALA B C 1
ATOM 3206 O O . ALA B 1 196 ? 21.409 76.219 3.284 1.00 16.42 175 ALA B O 1
ATOM 3208 N N . LEU B 1 197 ? 20.567 78.253 3.717 1.00 13.87 176 LEU B N 1
ATOM 3209 C CA . LEU B 1 197 ? 21.911 78.781 4.096 1.00 14.50 176 LEU B CA 1
ATOM 3210 C C . LEU B 1 197 ? 22.429 78.123 5.353 1.00 15.40 176 LEU B C 1
ATOM 3211 O O . LEU B 1 197 ? 23.619 77.889 5.441 1.00 16.09 176 LEU B O 1
ATOM 3216 N N . THR B 1 198 ? 21.557 77.877 6.338 1.00 16.07 177 THR B N 1
ATOM 3217 C CA . THR B 1 198 ? 22.034 77.274 7.590 1.00 16.42 177 THR B CA 1
ATOM 3218 C C . THR B 1 198 ? 22.573 75.865 7.349 1.00 15.97 177 THR B C 1
ATOM 3219 O O . THR B 1 198 ? 23.613 75.512 7.912 1.00 17.16 177 THR B O 1
ATOM 3223 N N . GLU B 1 199 ? 21.882 75.103 6.498 1.00 15.90 178 GLU B N 1
ATOM 3224 C CA . GLU B 1 199 ? 22.341 73.749 6.143 1.00 15.68 178 GLU B CA 1
ATOM 3225 C C . GLU B 1 199 ? 23.648 73.818 5.329 1.00 15.72 178 GLU B C 1
ATOM 3226 O O . GLU B 1 199 ? 24.646 73.101 5.617 1.00 15.75 178 GLU B O 1
ATOM 3232 N N . GLY B 1 200 ? 23.687 74.730 4.342 1.00 15.73 179 GLY B N 1
ATOM 3233 C CA . GLY B 1 200 ? 24.920 74.891 3.559 1.00 16.52 179 GLY B CA 1
ATOM 3234 C C . GLY B 1 200 ? 26.096 75.316 4.468 1.00 15.23 179 GLY B C 1
ATOM 3235 O O . GLY B 1 200 ? 27.252 74.857 4.332 1.00 16.31 179 GLY B O 1
ATOM 3236 N N . LEU B 1 201 ? 25.806 76.161 5.449 1.00 15.06 180 LEU B N 1
ATOM 3237 C CA . LEU B 1 201 ? 26.830 76.611 6.418 1.00 14.81 180 LEU B CA 1
ATOM 3238 C C . LEU B 1 201 ? 27.392 75.436 7.226 1.00 15.88 180 LEU B C 1
ATOM 3239 O O . LEU B 1 201 ? 28.626 75.258 7.348 1.00 16.86 180 LEU B O 1
ATOM 3244 N N . ARG B 1 202 ? 26.492 74.596 7.750 1.00 15.44 181 ARG B N 1
ATOM 3245 C CA A ARG B 1 202 ? 26.903 73.362 8.420 0.50 15.70 181 ARG B CA 1
ATOM 3246 C CA B ARG B 1 202 ? 26.954 73.392 8.434 0.50 15.94 181 ARG B CA 1
ATOM 3247 C C . ARG B 1 202 ? 27.878 72.588 7.541 1.00 15.06 181 ARG B C 1
ATOM 3248 O O . ARG B 1 202 ? 28.947 72.150 7.994 1.00 15.95 181 ARG B O 1
ATOM 3263 N N . GLN B 1 203 ? 27.455 72.375 6.290 1.00 15.20 182 GLN B N 1
ATOM 3264 C CA . GLN B 1 203 ? 28.268 71.624 5.316 1.00 15.24 182 GLN B CA 1
ATOM 3265 C C . GLN B 1 203 ? 29.683 72.226 5.132 1.00 15.43 182 GLN B C 1
ATOM 3266 O O . GLN B 1 203 ? 30.694 71.499 5.126 1.00 16.10 182 GLN B O 1
ATOM 3272 N N . GLU B 1 204 ? 29.745 73.566 5.006 1.00 15.20 183 GLU B N 1
ATOM 3273 C CA . GLU B 1 204 ? 31.050 74.239 4.799 1.00 15.53 183 GLU B CA 1
ATOM 3274 C C . GLU B 1 204 ? 31.952 74.193 6.039 1.00 15.82 183 GLU B C 1
ATOM 3275 O O . GLU B 1 204 ? 33.158 74.035 5.910 1.00 16.02 183 GLU B O 1
ATOM 3281 N N . LEU B 1 205 ? 31.362 74.292 7.233 1.00 15.72 184 LEU B N 1
ATOM 3282 C CA . LEU B 1 205 ? 32.096 74.233 8.482 1.00 17.33 184 LEU B CA 1
ATOM 3283 C C . LEU B 1 205 ? 32.681 72.843 8.703 1.00 17.69 184 LEU B C 1
ATOM 3284 O O . LEU B 1 205 ? 33.796 72.693 9.250 1.00 17.77 184 LEU B O 1
ATOM 3289 N N . ARG B 1 206 ? 31.930 71.819 8.270 1.00 17.81 185 ARG B N 1
ATOM 3290 C CA . ARG B 1 206 ? 32.441 70.441 8.303 1.00 19.56 185 ARG B CA 1
ATOM 3291 C C . ARG B 1 206 ? 33.567 70.272 7.270 1.00 18.92 185 ARG B C 1
ATOM 3292 O O . ARG B 1 206 ? 34.617 69.685 7.553 1.00 18.93 185 ARG B O 1
ATOM 3300 N N . GLU B 1 207 ? 33.344 70.794 6.066 1.00 18.42 186 GLU B N 1
ATOM 3301 C CA . GLU B 1 207 ? 34.362 70.729 4.994 1.00 19.11 186 GLU B CA 1
ATOM 3302 C C . GLU B 1 207 ? 35.679 71.409 5.389 1.00 18.68 186 GLU B C 1
ATOM 3303 O O . GLU B 1 207 ? 36.755 70.928 5.029 1.00 17.97 186 GLU B O 1
ATOM 3309 N N . ALA B 1 208 ? 35.582 72.514 6.143 1.00 18.40 187 ALA B N 1
ATOM 3310 C CA . ALA B 1 208 ? 36.747 73.262 6.649 1.00 17.88 187 ALA B CA 1
ATOM 3311 C C . ALA B 1 208 ? 37.428 72.551 7.825 1.00 18.09 187 ALA B C 1
ATOM 3312 O O . ALA B 1 208 ? 38.406 73.063 8.397 1.00 18.80 187 ALA B O 1
ATOM 3314 N N . GLN B 1 209 ? 36.858 71.413 8.224 1.00 18.63 188 GLN B N 1
ATOM 3315 C CA . GLN B 1 209 ? 37.431 70.543 9.274 1.00 19.49 188 GLN B CA 1
ATOM 3316 C C . GLN B 1 209 ? 37.412 71.244 10.641 1.00 19.28 188 GLN B C 1
ATOM 3317 O O . GLN B 1 209 ? 38.359 71.146 11.409 1.00 20.89 188 GLN B O 1
ATOM 3320 N N . THR B 1 210 ? 36.299 71.914 10.930 1.00 17.99 189 THR B N 1
ATOM 3321 C CA . THR B 1 210 ? 36.118 72.625 12.205 1.00 17.64 189 THR B CA 1
ATOM 3322 C C . THR B 1 210 ? 34.987 71.983 12.978 1.00 16.57 189 THR B C 1
ATOM 3323 O O . THR B 1 210 ? 34.213 71.173 12.427 1.00 18.65 189 THR B O 1
ATOM 3327 N N . HIS B 1 211 ? 34.905 72.358 14.252 1.00 17.05 190 HIS B N 1
ATOM 3328 C CA . HIS B 1 211 ? 33.784 71.975 15.106 1.00 16.01 190 HIS B CA 1
ATOM 3329 C C . HIS B 1 211 ? 32.947 73.185 15.443 1.00 15.59 190 HIS B C 1
ATOM 3330 O O . HIS B 1 211 ? 32.256 73.192 16.443 1.00 14.46 190 HIS B O 1
ATOM 3337 N N . ILE B 1 212 ? 33.031 74.212 14.591 1.00 15.12 191 ILE B N 1
ATOM 3338 C CA . ILE B 1 212 ? 32.161 75.383 14.695 1.00 14.77 191 ILE B CA 1
ATOM 3339 C C . ILE B 1 212 ? 30.739 74.908 14.358 1.00 15.16 191 ILE B C 1
ATOM 3340 O O . ILE B 1 212 ? 30.543 74.125 13.398 1.00 15.46 191 ILE B O 1
ATOM 3345 N N . ARG B 1 213 ? 29.758 75.340 15.155 1.00 15.34 192 ARG B N 1
ATOM 3346 C CA . ARG B 1 213 ? 28.396 74.840 15.048 1.00 15.65 192 ARG B CA 1
ATOM 3347 C C . ARG B 1 213 ? 27.514 75.835 14.325 1.00 15.99 192 ARG B C 1
ATOM 3348 O O . ARG B 1 213 ? 27.775 77.030 14.377 1.00 15.20 192 ARG B O 1
ATOM 3356 N N . ALA B 1 214 ? 26.483 75.326 13.644 1.00 15.59 193 ALA B N 1
ATOM 3357 C CA . ALA B 1 214 ? 25.528 76.171 12.923 1.00 17.07 193 ALA B CA 1
ATOM 3358 C C . ALA B 1 214 ? 24.133 75.697 13.274 1.00 16.53 193 ALA B C 1
ATOM 3359 O O . ALA B 1 214 ? 23.848 74.507 13.154 1.00 18.47 193 ALA B O 1
ATOM 3361 N N . THR B 1 215 ? 23.232 76.622 13.616 1.00 15.09 194 THR B N 1
ATOM 3362 C CA . THR B 1 215 ? 21.904 76.230 14.083 1.00 16.04 194 THR B CA 1
ATOM 3363 C C . THR B 1 215 ? 20.899 77.243 13.571 1.00 16.01 194 THR B C 1
ATOM 3364 O O . THR B 1 215 ? 21.201 78.437 13.462 1.00 15.64 194 THR B O 1
ATOM 3368 N N . CYS B 1 216 ? 19.687 76.794 13.269 1.00 16.74 195 CYS B N 1
ATOM 3369 C CA A CYS B 1 216 ? 18.540 77.668 13.020 0.50 17.21 195 CYS B CA 1
ATOM 3370 C CA B CYS B 1 216 ? 18.638 77.818 13.171 0.50 16.54 195 CYS B CA 1
ATOM 3371 C C . CYS B 1 216 ? 17.557 77.557 14.193 1.00 16.88 195 CYS B C 1
ATOM 3372 O O . CYS B 1 216 ? 17.352 76.432 14.697 1.00 16.64 195 CYS B O 1
ATOM 3377 N N . ILE B 1 217 ? 16.938 78.662 14.607 1.00 14.73 196 ILE B N 1
ATOM 3378 C CA . ILE B 1 217 ? 15.811 78.565 15.523 1.00 14.67 196 ILE B CA 1
ATOM 3379 C C . ILE B 1 217 ? 14.629 79.126 14.731 1.00 14.08 196 ILE B C 1
ATOM 3380 O O . ILE B 1 217 ? 14.739 80.209 14.160 1.00 15.58 196 ILE B O 1
ATOM 3385 N N . SER B 1 218 ? 13.522 78.372 14.685 1.00 14.19 197 SER B N 1
ATOM 3386 C CA . SER B 1 218 ? 12.421 78.684 13.811 1.00 14.42 197 SER B CA 1
ATOM 3387 C C . SER B 1 218 ? 11.123 78.870 14.569 1.00 14.16 197 SER B C 1
ATOM 3388 O O . SER B 1 218 ? 10.294 77.978 14.615 1.00 13.79 197 SER B O 1
ATOM 3391 N N . PRO B 1 219 ? 10.942 80.050 15.156 1.00 14.43 198 PRO B N 1
ATOM 3392 C CA . PRO B 1 219 ? 9.661 80.263 15.863 1.00 14.92 198 PRO B CA 1
ATOM 3393 C C . PRO B 1 219 ? 8.493 80.721 14.975 1.00 16.04 198 PRO B C 1
ATOM 3394 O O . PRO B 1 219 ? 8.713 81.369 13.913 1.00 16.63 198 PRO B O 1
ATOM 3398 N N A GLY B 1 220 ? 7.273 80.389 15.373 0.60 14.25 199 GLY B N 1
ATOM 3399 N N B GLY B 1 220 ? 7.287 80.363 15.407 0.40 14.48 199 GLY B N 1
ATOM 3400 C CA A GLY B 1 220 ? 6.099 80.893 14.681 0.60 15.50 199 GLY B CA 1
ATOM 3401 C CA B GLY B 1 220 ? 6.040 80.808 14.808 0.40 14.92 199 GLY B CA 1
ATOM 3402 C C A GLY B 1 220 ? 5.783 82.259 15.259 0.60 16.04 199 GLY B C 1
ATOM 3403 C C B GLY B 1 220 ? 5.320 81.702 15.806 0.40 14.96 199 GLY B C 1
ATOM 3404 O O A GLY B 1 220 ? 6.693 82.999 15.636 0.60 17.80 199 GLY B O 1
ATOM 3405 O O B GLY B 1 220 ? 5.413 81.498 17.007 0.40 14.38 199 GLY B O 1
ATOM 3406 N N . VAL B 1 221 ? 4.506 82.603 15.274 1.00 15.58 200 VAL B N 1
ATOM 3407 C CA . VAL B 1 221 ? 4.052 83.852 15.904 1.00 18.16 200 VAL B CA 1
ATOM 3408 C C . VAL B 1 221 ? 4.596 84.281 17.249 1.00 17.68 200 VAL B C 1
ATOM 3409 O O . VAL B 1 221 ? 4.183 83.805 18.303 1.00 19.05 200 VAL B O 1
ATOM 3413 N N . VAL B 1 222 ? 5.481 85.245 17.162 1.00 17.16 201 VAL B N 1
ATOM 3414 C CA . VAL B 1 222 ? 6.070 85.857 18.331 1.00 17.34 201 VAL B CA 1
ATOM 3415 C C . VAL B 1 222 ? 5.430 87.240 18.518 1.00 17.10 201 VAL B C 1
ATOM 3416 O O . VAL B 1 222 ? 5.209 87.965 17.535 1.00 18.43 201 VAL B O 1
ATOM 3420 N N . GLU B 1 223 ? 5.130 87.599 19.754 1.00 17.74 202 GLU B N 1
ATOM 3421 C CA . GLU B 1 223 ? 4.680 88.951 20.077 1.00 18.75 202 GLU B CA 1
ATOM 3422 C C . GLU B 1 223 ? 5.670 90.000 19.577 1.00 18.87 202 GLU B C 1
ATOM 3423 O O . GLU B 1 223 ? 6.854 89.933 19.926 1.00 21.51 202 GLU B O 1
ATOM 3429 N N . THR B 1 224 ? 5.182 90.970 18.791 1.00 19.58 203 THR B N 1
ATOM 3430 C CA . THR B 1 224 ? 6.036 92.051 18.253 1.00 20.28 203 THR B CA 1
ATOM 3431 C C . THR B 1 224 ? 6.172 93.189 19.271 1.00 19.47 203 THR B C 1
ATOM 3432 O O . THR B 1 224 ? 5.341 93.338 20.148 1.00 18.91 203 THR B O 1
ATOM 3436 N N . GLN B 1 225 ? 7.210 94.016 19.120 1.00 19.90 204 GLN B N 1
ATOM 3437 C CA . GLN B 1 225 ? 7.429 95.146 20.003 1.00 20.09 204 GLN B CA 1
ATOM 3438 C C . GLN B 1 225 ? 6.279 96.139 19.828 1.00 18.30 204 GLN B C 1
ATOM 3439 O O . GLN B 1 225 ? 5.847 96.767 20.757 1.00 18.76 204 GLN B O 1
ATOM 3445 N N . PHE B 1 226 ? 5.823 96.245 18.590 1.00 18.64 205 PHE B N 1
ATOM 3446 C CA . PHE B 1 226 ? 4.658 97.062 18.292 1.00 17.72 205 PHE B CA 1
ATOM 3447 C C . PHE B 1 226 ? 3.482 96.707 19.225 1.00 17.36 205 PHE B C 1
ATOM 3448 O O . PHE B 1 226 ? 2.945 97.554 19.952 1.00 17.00 205 PHE B O 1
ATOM 3456 N N . ALA B 1 227 ? 3.092 95.435 19.183 1.00 17.93 206 ALA B N 1
ATOM 3457 C CA . ALA B 1 227 ? 2.003 94.933 20.018 1.00 18.95 206 ALA B CA 1
ATOM 3458 C C . ALA B 1 227 ? 2.287 95.134 21.485 1.00 20.72 206 ALA B C 1
ATOM 3459 O O . ALA B 1 227 ? 1.420 95.576 22.219 1.00 20.86 206 ALA B O 1
ATOM 3461 N N . PHE B 1 228 ? 3.506 94.795 21.899 1.00 22.46 207 PHE B N 1
ATOM 3462 C CA . PHE B 1 228 ? 3.901 94.978 23.282 1.00 25.60 207 PHE B CA 1
ATOM 3463 C C . PHE B 1 228 ? 3.654 96.435 23.729 1.00 26.12 207 PHE B C 1
ATOM 3464 O O . PHE B 1 228 ? 2.959 96.670 24.710 1.00 26.37 207 PHE B O 1
ATOM 3472 N N . LYS B 1 229 ? 4.183 97.403 22.975 1.00 26.95 208 LYS B N 1
ATOM 3473 C CA . LYS B 1 229 ? 4.022 98.837 23.317 1.00 27.97 208 LYS B CA 1
ATOM 3474 C C . LYS B 1 229 ? 2.577 99.339 23.296 1.00 29.01 208 LYS B C 1
ATOM 3475 O O . LYS B 1 229 ? 2.192 100.178 24.123 1.00 29.10 208 LYS B O 1
ATOM 3481 N N . LEU B 1 230 ? 1.765 98.831 22.365 1.00 29.85 209 LEU B N 1
ATOM 3482 C CA . LEU B 1 230 ? 0.354 99.213 22.298 1.00 30.78 209 LEU B CA 1
ATOM 3483 C C . LEU B 1 230 ? -0.411 98.819 23.548 1.00 32.17 209 LEU B C 1
ATOM 3484 O O . LEU B 1 230 ? -1.348 99.523 23.933 1.00 32.28 209 LEU B O 1
ATOM 3489 N N . HIS B 1 231 ? 0.017 97.714 24.175 1.00 33.58 210 HIS B N 1
ATOM 3490 C CA . HIS B 1 231 ? -0.707 97.026 25.265 1.00 34.84 210 HIS B CA 1
ATOM 3491 C C . HIS B 1 231 ? -2.064 96.514 24.763 1.00 35.57 210 HIS B C 1
ATOM 3492 O O . HIS B 1 231 ? -2.174 95.993 23.643 1.00 36.31 210 HIS B O 1
ATOM 3499 N N . MET B 1 245 ? -1.590 79.686 24.942 1.00 30.94 224 MET B N 1
ATOM 3500 C CA . MET B 1 245 ? -1.449 81.045 24.375 1.00 30.37 224 MET B CA 1
ATOM 3501 C C . MET B 1 245 ? -1.420 81.046 22.856 1.00 28.76 224 MET B C 1
ATOM 3502 O O . MET B 1 245 ? -1.084 80.033 22.220 1.00 27.73 224 MET B O 1
ATOM 3507 N N . LYS B 1 246 ? -1.736 82.207 22.283 1.00 26.45 225 LYS B N 1
ATOM 3508 C CA . LYS B 1 246 ? -1.798 82.374 20.845 1.00 25.52 225 LYS B CA 1
ATOM 3509 C C . LYS B 1 246 ? -0.505 82.977 20.314 1.00 23.19 225 LYS B C 1
ATOM 3510 O O . LYS B 1 246 ? -0.366 83.172 19.103 1.00 24.10 225 LYS B O 1
ATOM 3512 N N . CYS B 1 247 ? 0.444 83.276 21.212 1.00 22.10 226 CYS B N 1
ATOM 3513 C CA . CYS B 1 247 ? 1.767 83.806 20.803 1.00 20.39 226 CYS B CA 1
ATOM 3514 C C . CYS B 1 247 ? 2.977 83.367 21.659 1.00 17.87 226 CYS B C 1
ATOM 3515 O O . CYS B 1 247 ? 2.843 83.037 22.857 1.00 17.51 226 CYS B O 1
ATOM 3518 N N . LEU B 1 248 ? 4.128 83.321 21.009 1.00 15.16 227 LEU B N 1
ATOM 3519 C CA . LEU B 1 248 ? 5.413 83.141 21.681 1.00 14.19 227 LEU B CA 1
ATOM 3520 C C . LEU B 1 248 ? 5.868 84.497 22.178 1.00 15.10 227 LEU B C 1
ATOM 3521 O O . LEU B 1 248 ? 5.394 85.512 21.658 1.00 16.65 227 LEU B O 1
ATOM 3526 N N . LYS B 1 249 ? 6.690 84.523 23.231 1.00 13.59 228 LYS B N 1
ATOM 3527 C CA . LYS B 1 249 ? 7.349 85.761 23.684 1.00 14.26 228 LYS B CA 1
ATOM 3528 C C . LYS B 1 249 ? 8.810 85.744 23.315 1.00 14.47 228 LYS B C 1
ATOM 3529 O O . LYS B 1 249 ? 9.410 84.682 23.102 1.00 14.83 228 LYS B O 1
ATOM 3533 N N . PRO B 1 250 ? 9.434 86.940 23.193 1.00 14.28 229 PRO B N 1
ATOM 3534 C CA . PRO B 1 250 ? 10.864 87.002 22.865 1.00 14.08 229 PRO B CA 1
ATOM 3535 C C . PRO B 1 250 ? 11.731 86.136 23.821 1.00 13.94 229 PRO B C 1
ATOM 3536 O O . PRO B 1 250 ? 12.684 85.514 23.358 1.00 13.68 229 PRO B O 1
ATOM 3540 N N . GLU B 1 251 ? 11.374 86.086 25.111 1.00 13.15 230 GLU B N 1
ATOM 3541 C CA . GLU B 1 251 ? 12.083 85.289 26.102 1.00 13.23 230 GLU B CA 1
ATOM 3542 C C . GLU B 1 251 ? 12.101 83.785 25.757 1.00 13.27 230 GLU B C 1
ATOM 3543 O O . GLU B 1 251 ? 13.058 83.075 26.075 1.00 13.35 230 GLU B O 1
ATOM 3549 N N . ASP B 1 252 ? 11.032 83.321 25.100 1.00 13.09 231 ASP B N 1
ATOM 3550 C CA . ASP B 1 252 ? 10.927 81.904 24.695 1.00 12.93 231 ASP B CA 1
ATOM 3551 C C . ASP B 1 252 ? 11.997 81.605 23.670 1.00 13.04 231 ASP B C 1
ATOM 3552 O O . ASP B 1 252 ? 12.626 80.551 23.712 1.00 13.03 231 ASP B O 1
ATOM 3557 N N . VAL B 1 253 ? 12.222 82.548 22.769 1.00 12.80 232 VAL B N 1
ATOM 3558 C CA . VAL B 1 253 ? 13.246 82.341 21.760 1.00 13.39 232 VAL B CA 1
ATOM 3559 C C . VAL B 1 253 ? 14.643 82.437 22.396 1.00 14.12 232 VAL B C 1
ATOM 3560 O O . VAL B 1 253 ? 15.527 81.634 22.084 1.00 15.11 232 VAL B O 1
ATOM 3564 N N . ALA B 1 254 ? 14.833 83.385 23.308 1.00 13.21 233 ALA B N 1
ATOM 3565 C CA . ALA B 1 254 ? 16.089 83.476 24.046 1.00 13.42 233 ALA B CA 1
ATOM 3566 C C . ALA B 1 254 ? 16.397 82.172 24.810 1.00 13.79 233 ALA B C 1
ATOM 3567 O O . ALA B 1 254 ? 17.550 81.740 24.857 1.00 15.18 233 ALA B O 1
ATOM 3569 N N . GLU B 1 255 ? 15.390 81.566 25.444 1.00 12.88 234 GLU B N 1
ATOM 3570 C CA . GLU B 1 255 ? 15.593 80.292 26.120 1.00 13.92 234 GLU B CA 1
ATOM 3571 C C . GLU B 1 255 ? 16.015 79.170 25.148 1.00 13.71 234 GLU B C 1
ATOM 3572 O O . GLU B 1 255 ? 16.787 78.298 25.527 1.00 13.76 234 GLU B O 1
ATOM 3578 N N . ALA B 1 256 ? 15.545 79.217 23.907 1.00 12.59 235 ALA B N 1
ATOM 3579 C CA . ALA B 1 256 ? 15.973 78.215 22.920 1.00 12.43 235 ALA B CA 1
ATOM 3580 C C . ALA B 1 256 ? 17.417 78.451 22.528 1.00 13.34 235 ALA B C 1
ATOM 3581 O O . ALA B 1 256 ? 18.182 77.490 22.394 1.00 14.30 235 ALA B O 1
ATOM 3583 N N . VAL B 1 257 ? 17.808 79.721 22.406 1.00 14.44 236 VAL B N 1
ATOM 3584 C CA . VAL B 1 257 ? 19.247 80.070 22.190 1.00 15.12 236 VAL B CA 1
ATOM 3585 C C . VAL B 1 257 ? 20.135 79.559 23.329 1.00 15.24 236 VAL B C 1
ATOM 3586 O O . VAL B 1 257 ? 21.203 78.963 23.071 1.00 15.50 236 VAL B O 1
ATOM 3590 N N . ILE B 1 258 ? 19.706 79.770 24.589 1.00 13.58 237 ILE B N 1
ATOM 3591 C CA . ILE B 1 258 ? 20.480 79.259 25.740 1.00 13.76 237 ILE B CA 1
ATOM 3592 C C . ILE B 1 258 ? 20.581 77.728 25.694 1.00 13.48 237 ILE B C 1
ATOM 3593 O O . ILE B 1 258 ? 21.667 77.181 25.920 1.00 12.75 237 ILE B O 1
ATOM 3598 N N . TYR B 1 259 ? 19.480 77.041 25.388 1.00 14.25 238 TYR B N 1
ATOM 3599 C CA . TYR B 1 259 ? 19.532 75.575 25.270 1.00 13.52 238 TYR B CA 1
ATOM 3600 C C . TYR B 1 259 ? 20.577 75.200 24.183 1.00 13.18 238 TYR B C 1
ATOM 3601 O O . TYR B 1 259 ? 21.485 74.368 24.453 1.00 12.93 238 TYR B O 1
ATOM 3610 N N . VAL B 1 260 ? 20.477 75.808 23.014 1.00 13.06 239 VAL B N 1
ATOM 3611 C CA . VAL B 1 260 ? 21.424 75.498 21.934 1.00 13.24 239 VAL B CA 1
ATOM 3612 C C . VAL B 1 260 ? 22.895 75.727 22.362 1.00 14.39 239 VAL B C 1
ATOM 3613 O O . VAL B 1 260 ? 23.771 74.867 22.148 1.00 15.59 239 VAL B O 1
ATOM 3617 N N . LEU B 1 261 ? 23.192 76.883 22.965 1.00 14.11 240 LEU B N 1
ATOM 3618 C CA . LEU B 1 261 ? 24.573 77.170 23.324 1.00 14.16 240 LEU B CA 1
ATOM 3619 C C . LEU B 1 261 ? 25.022 76.251 24.445 1.00 15.51 240 LEU B C 1
ATOM 3620 O O . LEU B 1 261 ? 26.188 75.884 24.496 1.00 15.66 240 LEU B O 1
ATOM 3625 N N . SER B 1 262 ? 24.092 75.871 25.329 1.00 15.18 241 SER B N 1
ATOM 3626 C CA . SER B 1 262 ? 24.462 75.062 26.497 1.00 15.51 241 SER B CA 1
ATOM 3627 C C . SER B 1 262 ? 24.787 73.604 26.151 1.00 14.73 241 SER B C 1
ATOM 3628 O O . SER B 1 262 ? 25.427 72.913 26.964 1.00 15.16 241 SER B O 1
ATOM 3633 N N . THR B 1 263 ? 24.352 73.127 24.977 1.00 15.69 242 THR B N 1
ATOM 3634 C CA . THR B 1 263 ? 24.656 71.746 24.593 1.00 15.72 242 THR B CA 1
ATOM 3635 C C . THR B 1 263 ? 26.184 71.563 24.545 1.00 15.98 242 THR B C 1
ATOM 3636 O O . THR B 1 263 ? 26.884 72.445 24.041 1.00 16.59 242 THR B O 1
ATOM 3640 N N . PRO B 1 264 ? 26.694 70.427 25.065 1.00 16.17 243 PRO B N 1
ATOM 3641 C CA . PRO B 1 264 ? 28.114 70.144 24.924 1.00 16.65 243 PRO B CA 1
ATOM 3642 C C . PRO B 1 264 ? 28.565 70.237 23.460 1.00 16.31 243 PRO B C 1
ATOM 3643 O O . PRO B 1 264 ? 27.760 70.031 22.531 1.00 17.02 243 PRO B O 1
ATOM 3647 N N . ALA B 1 265 ? 29.868 70.483 23.297 1.00 15.79 244 ALA B N 1
ATOM 3648 C CA . ALA B 1 265 ? 30.456 70.795 21.991 1.00 15.97 244 ALA B CA 1
ATOM 3649 C C . ALA B 1 265 ? 30.221 69.750 20.893 1.00 16.11 244 ALA B C 1
ATOM 3650 O O . ALA B 1 265 ? 30.247 70.082 19.724 1.00 17.24 244 ALA B O 1
ATOM 3652 N N . HIS B 1 266 ? 30.020 68.490 21.266 1.00 15.82 245 HIS B N 1
ATOM 3653 C CA . HIS B 1 266 ? 29.891 67.419 20.267 1.00 15.30 245 HIS B CA 1
ATOM 3654 C C . HIS B 1 266 ? 28.476 67.325 19.705 1.00 15.67 245 HIS B C 1
ATOM 3655 O O . HIS B 1 266 ? 28.222 66.483 18.872 1.00 15.45 245 HIS B O 1
ATOM 3662 N N . ILE B 1 267 ? 27.580 68.168 20.220 1.00 15.59 246 ILE B N 1
ATOM 3663 C CA . ILE B 1 267 ? 26.185 68.182 19.794 1.00 16.63 246 ILE B CA 1
ATOM 3664 C C . ILE B 1 267 ? 25.982 69.396 18.914 1.00 17.04 246 ILE B C 1
ATOM 3665 O O . ILE B 1 267 ? 26.365 70.511 19.276 1.00 16.58 246 ILE B O 1
ATOM 3670 N N . GLN B 1 268 ? 25.375 69.169 17.756 1.00 16.21 247 GLN B N 1
ATOM 3671 C CA . GLN B 1 268 ? 24.993 70.257 16.882 1.00 17.54 247 GLN B CA 1
ATOM 3672 C C . GLN B 1 268 ? 23.482 70.288 16.607 1.00 17.68 247 GLN B C 1
ATOM 3673 O O . GLN B 1 268 ? 22.975 69.517 15.790 1.00 16.82 247 GLN B O 1
ATOM 3679 N N . ILE B 1 269 ? 22.765 71.167 17.302 1.00 16.26 248 ILE B N 1
ATOM 3680 C CA . ILE B 1 269 ? 21.349 71.350 17.049 1.00 16.10 248 ILE B CA 1
ATOM 3681 C C . ILE B 1 269 ? 21.226 71.976 15.657 1.00 15.41 248 ILE B C 1
ATOM 3682 O O . ILE B 1 269 ? 21.829 73.009 15.396 1.00 17.93 248 ILE B O 1
ATOM 3687 N N . GLY B 1 270 ? 20.466 71.365 14.754 1.00 15.88 249 GLY B N 1
ATOM 3688 C CA . GLY B 1 270 ? 20.305 71.954 13.442 1.00 15.81 249 GLY B CA 1
ATOM 3689 C C . GLY B 1 270 ? 19.131 72.932 13.380 1.00 16.20 249 GLY B C 1
ATOM 3690 O O . GLY B 1 270 ? 19.196 73.966 12.721 1.00 17.83 249 GLY B O 1
ATOM 3691 N N . ASP B 1 271 ? 18.026 72.566 14.007 1.00 15.21 250 ASP B N 1
ATOM 3692 C CA . ASP B 1 271 ? 16.809 73.413 13.934 1.00 14.92 250 ASP B CA 1
ATOM 3693 C C . ASP B 1 271 ? 15.981 73.138 15.150 1.00 14.71 250 ASP B C 1
ATOM 3694 O O . ASP B 1 271 ? 15.881 71.978 15.606 1.00 14.94 250 ASP B O 1
ATOM 3699 N N . ILE B 1 272 ? 15.370 74.195 15.676 1.00 14.46 251 ILE B N 1
ATOM 3700 C CA . ILE B 1 272 ? 14.308 74.008 16.674 1.00 14.04 251 ILE B CA 1
ATOM 3701 C C . ILE B 1 272 ? 13.087 74.726 16.138 1.00 13.99 251 ILE B C 1
ATOM 3702 O O . ILE B 1 272 ? 13.128 75.939 15.950 1.00 15.45 251 ILE B O 1
ATOM 3707 N N . GLN B 1 273 ? 12.033 73.979 15.836 1.00 12.18 252 GLN B N 1
ATOM 3708 C CA . GLN B 1 273 ? 10.800 74.571 15.311 1.00 11.97 252 GLN B CA 1
ATOM 3709 C C . GLN B 1 273 ? 9.880 74.703 16.505 1.00 12.58 252 GLN B C 1
ATOM 3710 O O . GLN B 1 273 ? 9.712 73.750 17.263 1.00 12.91 252 GLN B O 1
ATOM 3716 N N . MET B 1 274 ? 9.313 75.898 16.702 1.00 12.90 253 MET B N 1
ATOM 3717 C CA A MET B 1 274 ? 8.410 76.080 17.841 0.50 13.65 253 MET B CA 1
ATOM 3718 C CA B MET B 1 274 ? 8.457 76.126 17.873 0.50 12.53 253 MET B CA 1
ATOM 3719 C C . MET B 1 274 ? 7.268 77.012 17.497 1.00 12.53 253 MET B C 1
ATOM 3720 O O . MET B 1 274 ? 7.434 77.916 16.686 1.00 13.06 253 MET B O 1
ATOM 3729 N N . ARG B 1 275 ? 6.105 76.741 18.071 1.00 13.31 254 ARG B N 1
ATOM 3730 C CA . ARG B 1 275 ? 4.916 77.540 17.809 1.00 13.21 254 ARG B CA 1
ATOM 3731 C C . ARG B 1 275 ? 4.198 77.666 19.145 1.00 12.99 254 ARG B C 1
ATOM 3732 O O . ARG B 1 275 ? 4.440 76.854 20.059 1.00 11.57 254 ARG B O 1
ATOM 3740 N N . PRO B 1 276 ? 3.248 78.616 19.246 1.00 12.48 255 PRO B N 1
ATOM 3741 C CA . PRO B 1 276 ? 2.422 78.642 20.446 1.00 12.68 255 PRO B CA 1
ATOM 3742 C C . PRO B 1 276 ? 1.514 77.431 20.505 1.00 13.08 255 PRO B C 1
ATOM 3743 O O . PRO B 1 276 ? 0.982 77.013 19.468 1.00 12.99 255 PRO B O 1
ATOM 3747 N N . THR B 1 277 ? 1.308 76.877 21.692 1.00 12.18 256 THR B N 1
ATOM 3748 C CA . THR B 1 277 ? 0.461 75.696 21.855 1.00 13.91 256 THR B CA 1
ATOM 3749 C C . THR B 1 277 ? -0.957 75.895 21.312 1.00 16.95 256 THR B C 1
ATOM 3750 O O . THR B 1 277 ? -1.568 74.976 20.720 1.00 17.61 256 THR B O 1
ATOM 3754 N N . GLY B 1 278 ? -1.487 77.091 21.544 1.00 19.73 257 GLY B N 1
ATOM 3755 C CA . GLY B 1 278 ? -2.835 77.430 21.127 1.00 25.59 257 GLY B CA 1
ATOM 3756 C C . GLY B 1 278 ? -2.997 77.933 19.700 1.00 29.06 257 GLY B C 1
ATOM 3757 O O . GLY B 1 278 ? -4.086 78.427 19.342 1.00 30.30 257 GLY B O 1
ATOM 3758 N N . SER B 1 279 ? -1.953 77.793 18.881 1.00 31.48 258 SER B N 1
ATOM 3759 C CA . SER B 1 279 ? -1.991 78.252 17.499 1.00 33.85 258 SER B CA 1
ATOM 3760 C C . SER B 1 279 ? -2.547 77.160 16.592 1.00 35.03 258 SER B C 1
ATOM 3761 O O . SER B 1 279 ? -2.037 76.038 16.505 1.00 36.31 258 SER B O 1
ATOM 3765 N N . ALA C 1 23 ? 0.435 71.666 -34.176 1.00 41.99 2 ALA C N 1
ATOM 3766 C CA . ALA C 1 23 ? 0.590 71.828 -32.709 1.00 41.82 2 ALA C CA 1
ATOM 3767 C C . ALA C 1 23 ? 0.400 70.487 -32.003 1.00 41.54 2 ALA C C 1
ATOM 3768 O O . ALA C 1 23 ? -0.222 69.556 -32.546 1.00 42.46 2 ALA C O 1
ATOM 3770 N N . ARG C 1 24 ? 0.969 70.389 -30.808 1.00 40.42 3 ARG C N 1
ATOM 3771 C CA . ARG C 1 24 ? 0.769 69.255 -29.897 1.00 39.43 3 ARG C CA 1
ATOM 3772 C C . ARG C 1 24 ? -0.642 69.325 -29.315 1.00 37.55 3 ARG C C 1
ATOM 3773 O O . ARG C 1 24 ? -1.137 70.432 -29.046 1.00 37.56 3 ARG C O 1
ATOM 3781 N N . PRO C 1 25 ? -1.307 68.156 -29.142 1.00 35.34 4 PRO C N 1
ATOM 3782 C CA . PRO C 1 25 ? -2.602 68.156 -28.453 1.00 32.96 4 PRO C CA 1
ATOM 3783 C C . PRO C 1 25 ? -2.521 68.964 -27.149 1.00 30.42 4 PRO C C 1
ATOM 3784 O O . PRO C 1 25 ? -1.700 68.649 -26.284 1.00 29.50 4 PRO C O 1
ATOM 3788 N N . GLY C 1 26 ? -3.348 70.002 -27.037 1.00 26.66 5 GLY C N 1
ATOM 3789 C CA . GLY C 1 26 ? -3.372 70.837 -25.856 1.00 24.22 5 GLY C CA 1
ATOM 3790 C C . GLY C 1 26 ? -2.768 72.213 -26.094 1.00 21.92 5 GLY C C 1
ATOM 3791 O O . GLY C 1 26 ? -3.065 73.158 -25.370 1.00 21.81 5 GLY C O 1
ATOM 3792 N N . MET C 1 27 ? -1.917 72.337 -27.112 1.00 20.62 6 MET C N 1
ATOM 3793 C CA . MET C 1 27 ? -1.245 73.623 -27.354 1.00 19.96 6 MET C CA 1
ATOM 3794 C C . MET C 1 27 ? -2.068 74.558 -28.257 1.00 19.88 6 MET C C 1
ATOM 3795 O O . MET C 1 27 ? -1.717 75.738 -28.402 1.00 19.17 6 MET C O 1
ATOM 3800 N N . GLU C 1 28 ? -3.163 74.060 -28.842 1.00 19.74 7 GLU C N 1
ATOM 3801 C CA . GLU C 1 28 ? -3.932 74.875 -29.796 1.00 20.88 7 GLU C CA 1
ATOM 3802 C C . GLU C 1 28 ? -4.476 76.141 -29.147 1.00 19.67 7 GLU C C 1
ATOM 3803 O O . GLU C 1 28 ? -4.503 77.197 -29.781 1.00 20.28 7 GLU C O 1
ATOM 3809 N N . ARG C 1 29 ? -4.921 76.042 -27.895 1.00 19.19 8 ARG C N 1
ATOM 3810 C CA . ARG C 1 29 ? -5.523 77.200 -27.222 1.00 19.74 8 ARG C CA 1
ATOM 3811 C C . ARG C 1 29 ? -4.522 78.330 -26.954 1.00 19.51 8 ARG C C 1
ATOM 3812 O O . ARG C 1 29 ? -4.927 79.468 -26.640 1.00 20.97 8 ARG C O 1
ATOM 3820 N N . TRP C 1 30 ? -3.230 78.018 -27.117 1.00 17.25 9 TRP C N 1
ATOM 3821 C CA . TRP C 1 30 ? -2.174 78.999 -26.937 1.00 17.93 9 TRP C CA 1
ATOM 3822 C C . TRP C 1 30 ? -1.742 79.648 -28.246 1.00 16.46 9 TRP C C 1
ATOM 3823 O O . TRP C 1 30 ? -0.974 80.591 -28.242 1.00 16.57 9 TRP C O 1
ATOM 3834 N N . ARG C 1 31 ? -2.240 79.156 -29.373 1.00 16.98 10 ARG C N 1
ATOM 3835 C CA . ARG C 1 31 ? -1.827 79.702 -30.660 1.00 18.78 10 ARG C CA 1
ATOM 3836 C C . ARG C 1 31 ? -1.926 81.241 -30.706 1.00 18.31 10 ARG C C 1
ATOM 3837 O O . ARG C 1 31 ? -2.948 81.828 -30.313 1.00 17.20 10 ARG C O 1
ATOM 3840 N N . ASP C 1 32 ? -0.852 81.877 -31.197 1.00 17.41 11 ASP C N 1
ATOM 3841 C CA . ASP C 1 32 ? -0.781 83.349 -31.366 1.00 18.88 11 ASP C CA 1
ATOM 3842 C C . ASP C 1 32 ? -0.818 84.139 -30.060 1.00 19.48 11 ASP C C 1
ATOM 3843 O O . ASP C 1 32 ? -0.804 85.363 -30.093 1.00 21.29 11 ASP C O 1
ATOM 3848 N N . ARG C 1 33 ? -0.873 83.460 -28.917 1.00 19.00 12 ARG C N 1
ATOM 3849 C CA . ARG C 1 33 ? -0.755 84.183 -27.630 1.00 19.54 12 ARG C CA 1
ATOM 3850 C C . ARG C 1 33 ? 0.698 84.384 -27.280 1.00 19.74 12 ARG C C 1
ATOM 3851 O O . ARG C 1 33 ? 1.578 83.718 -27.817 1.00 20.22 12 ARG C O 1
ATOM 3859 N N . LEU C 1 34 ? 0.947 85.349 -26.413 1.00 18.88 13 LEU C N 1
ATOM 3860 C CA . LEU C 1 34 ? 2.302 85.824 -26.219 1.00 18.49 13 LEU C CA 1
ATOM 3861 C C . LEU C 1 34 ? 2.947 85.258 -24.970 1.00 18.01 13 LEU C C 1
ATOM 3862 O O . LEU C 1 34 ? 2.444 85.445 -23.846 1.00 17.59 13 LEU C O 1
ATOM 3867 N N . ALA C 1 35 ? 4.100 84.619 -25.165 1.00 16.97 14 ALA C N 1
ATOM 3868 C CA . ALA C 1 35 ? 4.928 84.146 -24.057 1.00 16.82 14 ALA C CA 1
ATOM 3869 C C . ALA C 1 35 ? 6.180 85.012 -23.971 1.00 16.77 14 ALA C C 1
ATOM 3870 O O . ALA C 1 35 ? 6.801 85.275 -24.986 1.00 17.49 14 ALA C O 1
ATOM 3872 N N . LEU C 1 36 ? 6.542 85.406 -22.763 1.00 15.52 15 LEU C N 1
ATOM 3873 C CA . LEU C 1 36 ? 7.851 86.014 -22.469 1.00 15.24 15 LEU C CA 1
ATOM 3874 C C . LEU C 1 36 ? 8.758 84.902 -21.971 1.00 15.97 15 LEU C C 1
ATOM 3875 O O . LEU C 1 36 ? 8.379 84.177 -21.027 1.00 17.01 15 LEU C O 1
ATOM 3880 N N . VAL C 1 37 ? 9.931 84.745 -22.593 1.00 15.63 16 VAL C N 1
ATOM 3881 C CA . VAL C 1 37 ? 10.910 83.762 -22.097 1.00 15.51 16 VAL C CA 1
ATOM 3882 C C . VAL C 1 37 ? 12.139 84.562 -21.743 1.00 15.37 16 VAL C C 1
ATOM 3883 O O . VAL C 1 37 ? 12.756 85.150 -22.640 1.00 15.58 16 VAL C O 1
ATOM 3887 N N . THR C 1 38 ? 12.446 84.631 -20.432 1.00 16.09 17 THR C N 1
ATOM 3888 C CA . THR C 1 38 ? 13.640 85.354 -20.035 1.00 16.73 17 THR C CA 1
ATOM 3889 C C . THR C 1 38 ? 14.878 84.482 -20.176 1.00 16.78 17 THR C C 1
ATOM 3890 O O . THR C 1 38 ? 14.782 83.262 -20.015 1.00 17.78 17 THR C O 1
ATOM 3894 N N . GLY C 1 39 ? 16.024 85.090 -20.473 1.00 16.54 18 GLY C N 1
ATOM 3895 C CA . GLY C 1 39 ? 17.229 84.293 -20.647 1.00 15.63 18 GLY C CA 1
ATOM 3896 C C . GLY C 1 39 ? 17.166 83.430 -21.922 1.00 16.22 18 GLY C C 1
ATOM 3897 O O . GLY C 1 39 ? 17.480 82.224 -21.882 1.00 16.80 18 GLY C O 1
ATOM 3898 N N . ALA C 1 40 ? 16.752 84.033 -23.041 1.00 15.86 19 ALA C N 1
ATOM 3899 C CA . ALA C 1 40 ? 16.526 83.268 -24.279 1.00 14.62 19 ALA C CA 1
ATOM 3900 C C . ALA C 1 40 ? 17.739 83.172 -25.192 1.00 15.75 19 ALA C C 1
ATOM 3901 O O . ALA C 1 40 ? 17.640 82.624 -26.303 1.00 15.44 19 ALA C O 1
ATOM 3903 N N . SER C 1 41 ? 18.887 83.717 -24.749 1.00 15.09 20 SER C N 1
ATOM 3904 C CA . SER C 1 41 ? 20.080 83.741 -25.608 1.00 15.40 20 SER C CA 1
ATOM 3905 C C . SER C 1 41 ? 20.907 82.449 -25.598 1.00 16.07 20 SER C C 1
ATOM 3906 O O . SER C 1 41 ? 21.942 82.367 -26.263 1.00 16.15 20 SER C O 1
ATOM 3909 N N . GLY C 1 42 ? 20.447 81.438 -24.842 1.00 16.41 21 GLY C N 1
ATOM 3910 C CA . GLY C 1 42 ? 21.155 80.145 -24.844 1.00 16.47 21 GLY C CA 1
ATOM 3911 C C . GLY C 1 42 ? 20.482 79.181 -23.881 1.00 15.38 21 GLY C C 1
ATOM 3912 O O . GLY C 1 42 ? 19.481 79.507 -23.259 1.00 15.91 21 GLY C O 1
ATOM 3913 N N . GLY C 1 43 ? 21.029 77.970 -23.804 1.00 15.85 22 GLY C N 1
ATOM 3914 C CA . GLY C 1 43 ? 20.617 77.029 -22.766 1.00 15.36 22 GLY C CA 1
ATOM 3915 C C . GLY C 1 43 ? 19.138 76.712 -22.789 1.00 15.23 22 GLY C C 1
ATOM 3916 O O . GLY C 1 43 ? 18.486 76.577 -23.850 1.00 15.76 22 GLY C O 1
ATOM 3917 N N . ILE C 1 44 ? 18.601 76.548 -21.595 1.00 14.35 23 ILE C N 1
ATOM 3918 C CA . ILE C 1 44 ? 17.198 76.131 -21.486 1.00 15.10 23 ILE C CA 1
ATOM 3919 C C . ILE C 1 44 ? 16.264 77.183 -22.096 1.00 15.49 23 ILE C C 1
ATOM 3920 O O . ILE C 1 44 ? 15.300 76.849 -22.805 1.00 15.92 23 ILE C O 1
ATOM 3925 N N . GLY C 1 45 ? 16.531 78.460 -21.828 1.00 16.00 24 GLY C N 1
ATOM 3926 C CA . GLY C 1 45 ? 15.591 79.505 -22.344 1.00 15.15 24 GLY C CA 1
ATOM 3927 C C . GLY C 1 45 ? 15.546 79.517 -23.885 1.00 14.91 24 GLY C C 1
ATOM 3928 O O . GLY C 1 45 ? 14.471 79.671 -24.461 1.00 15.80 24 GLY C O 1
ATOM 3929 N N . ALA C 1 46 ? 16.680 79.313 -24.557 1.00 14.16 25 ALA C N 1
ATOM 3930 C CA . ALA C 1 46 ? 16.661 79.277 -26.038 1.00 14.39 25 ALA C CA 1
ATOM 3931 C C . ALA C 1 46 ? 15.822 78.066 -26.488 1.00 15.09 25 ALA C C 1
ATOM 3932 O O . ALA C 1 46 ? 15.043 78.131 -27.432 1.00 15.40 25 ALA C O 1
ATOM 3934 N N . ALA C 1 47 ? 16.005 76.927 -25.812 1.00 14.77 26 ALA C N 1
ATOM 3935 C CA . ALA C 1 47 ? 15.188 75.745 -26.149 1.00 14.93 26 ALA C CA 1
ATOM 3936 C C . ALA C 1 47 ? 13.681 75.912 -25.926 1.00 14.44 26 ALA C C 1
ATOM 3937 O O . ALA C 1 47 ? 12.864 75.456 -26.743 1.00 15.57 26 ALA C O 1
ATOM 3939 N N . VAL C 1 48 ? 13.318 76.544 -24.813 1.00 14.78 27 VAL C N 1
ATOM 3940 C CA . VAL C 1 48 ? 11.925 76.832 -24.523 1.00 14.55 27 VAL C CA 1
ATOM 3941 C C . VAL C 1 48 ? 11.365 77.794 -25.576 1.00 14.16 27 VAL C C 1
ATOM 3942 O O . VAL C 1 48 ? 10.281 77.542 -26.118 1.00 14.53 27 VAL C O 1
ATOM 3946 N N . ALA C 1 49 ? 12.110 78.858 -25.885 1.00 14.44 28 ALA C N 1
ATOM 3947 C CA . ALA C 1 49 ? 11.645 79.817 -26.900 1.00 14.79 28 ALA C CA 1
ATOM 3948 C C . ALA C 1 49 ? 11.411 79.078 -28.230 1.00 14.13 28 ALA C C 1
ATOM 3949 O O . ALA C 1 49 ? 10.378 79.275 -28.887 1.00 15.40 28 ALA C O 1
ATOM 3951 N N . ARG C 1 50 ? 12.365 78.229 -28.639 1.00 14.02 29 ARG C N 1
ATOM 3952 C CA . ARG C 1 50 ? 12.215 77.495 -29.903 1.00 14.71 29 ARG C CA 1
ATOM 3953 C C . ARG C 1 50 ? 10.965 76.598 -29.864 1.00 13.88 29 ARG C C 1
ATOM 3954 O O . ARG C 1 50 ? 10.168 76.560 -30.827 1.00 14.98 29 ARG C O 1
ATOM 3962 N N . ALA C 1 51 ? 10.803 75.880 -28.757 1.00 14.26 30 ALA C N 1
ATOM 3963 C CA . ALA C 1 51 ? 9.661 74.954 -28.656 1.00 15.10 30 ALA C CA 1
ATOM 3964 C C . ALA C 1 51 ? 8.351 75.719 -28.747 1.00 14.40 30 ALA C C 1
ATOM 3965 O O . ALA C 1 51 ? 7.409 75.282 -29.396 1.00 15.17 30 ALA C O 1
ATOM 3967 N N . LEU C 1 52 ? 8.282 76.863 -28.074 1.00 14.77 31 LEU C N 1
ATOM 3968 C CA . LEU C 1 52 ? 7.025 77.624 -28.110 1.00 14.46 31 LEU C CA 1
ATOM 3969 C C . LEU C 1 52 ? 6.752 78.181 -29.497 1.00 14.95 31 LEU C C 1
ATOM 3970 O O . LEU C 1 52 ? 5.585 78.193 -29.938 1.00 15.87 31 LEU C O 1
ATOM 3975 N N . VAL C 1 53 ? 7.801 78.617 -30.206 1.00 14.08 32 VAL C N 1
ATOM 3976 C CA . VAL C 1 53 ? 7.634 79.095 -31.597 1.00 13.39 32 VAL C CA 1
ATOM 3977 C C . VAL C 1 53 ? 7.185 77.936 -32.502 1.00 13.77 32 VAL C C 1
ATOM 3978 O O . VAL C 1 53 ? 6.310 78.105 -33.349 1.00 15.18 32 VAL C O 1
ATOM 3982 N N . GLN C 1 54 ? 7.764 76.752 -32.294 1.00 14.36 33 GLN C N 1
ATOM 3983 C CA . GLN C 1 54 ? 7.291 75.546 -33.021 1.00 16.27 33 GLN C CA 1
ATOM 3984 C C . GLN C 1 54 ? 5.816 75.262 -32.817 1.00 16.34 33 GLN C C 1
ATOM 3985 O O . GLN C 1 54 ? 5.178 74.731 -33.723 1.00 15.96 33 GLN C O 1
ATOM 3991 N N . GLN C 1 55 ? 5.306 75.607 -31.624 1.00 16.42 34 GLN C N 1
ATOM 3992 C CA . GLN C 1 55 ? 3.927 75.298 -31.237 1.00 17.94 34 GLN C CA 1
ATOM 3993 C C . GLN C 1 55 ? 2.997 76.458 -31.584 1.00 18.69 34 GLN C C 1
ATOM 3994 O O . GLN C 1 55 ? 1.813 76.453 -31.210 1.00 19.57 34 GLN C O 1
ATOM 4000 N N . GLY C 1 56 ? 3.535 77.466 -32.274 1.00 17.21 35 GLY C N 1
ATOM 4001 C CA . GLY C 1 56 ? 2.697 78.525 -32.820 1.00 17.35 35 GLY C CA 1
ATOM 4002 C C . GLY C 1 56 ? 2.448 79.734 -31.941 1.00 17.40 35 GLY C C 1
ATOM 4003 O O . GLY C 1 56 ? 1.536 80.534 -32.227 1.00 18.39 35 GLY C O 1
ATOM 4004 N N . LEU C 1 57 ? 3.267 79.916 -30.912 1.00 16.52 36 LEU C N 1
ATOM 4005 C CA . LEU C 1 57 ? 3.112 81.100 -30.071 1.00 16.96 36 LEU C CA 1
ATOM 4006 C C . LEU C 1 57 ? 3.912 82.273 -30.640 1.00 17.81 36 LEU C C 1
ATOM 4007 O O . LEU C 1 57 ? 4.900 82.084 -31.362 1.00 17.40 36 LEU C O 1
ATOM 4012 N N . LYS C 1 58 ? 3.500 83.484 -30.261 1.00 17.88 37 LYS C N 1
ATOM 4013 C CA . LYS C 1 58 ? 4.381 84.648 -30.350 1.00 17.67 37 LYS C CA 1
ATOM 4014 C C . LYS C 1 58 ? 5.231 84.657 -29.100 1.00 17.15 37 LYS C C 1
ATOM 4015 O O . LYS C 1 58 ? 4.694 84.568 -28.005 1.00 17.79 37 LYS C O 1
ATOM 4018 N N . VAL C 1 59 ? 6.549 84.690 -29.245 1.00 15.95 38 VAL C N 1
ATOM 4019 C CA . VAL C 1 59 ? 7.435 84.655 -28.089 1.00 15.41 38 VAL C CA 1
ATOM 4020 C C . VAL C 1 59 ? 8.331 85.878 -28.060 1.00 15.91 38 VAL C C 1
ATOM 4021 O O . VAL C 1 59 ? 9.019 86.172 -29.043 1.00 16.47 38 VAL C O 1
ATOM 4025 N N . VAL C 1 60 ? 8.303 86.601 -26.940 1.00 14.81 39 VAL C N 1
ATOM 4026 C CA . VAL C 1 60 ? 9.351 87.596 -26.697 1.00 16.15 39 VAL C CA 1
ATOM 4027 C C . VAL C 1 60 ? 10.454 86.927 -25.914 1.00 15.85 39 VAL C C 1
ATOM 4028 O O . VAL C 1 60 ? 10.215 86.497 -24.787 1.00 16.63 39 VAL C O 1
ATOM 4032 N N . GLY C 1 61 ? 11.634 86.831 -26.531 1.00 15.68 40 GLY C N 1
ATOM 4033 C CA . GLY C 1 61 ? 12.782 86.225 -25.870 1.00 15.26 40 GLY C CA 1
ATOM 4034 C C . GLY C 1 61 ? 13.749 87.315 -25.516 1.00 15.13 40 GLY C C 1
ATOM 4035 O O . GLY C 1 61 ? 14.054 88.145 -26.395 1.00 15.81 40 GLY C O 1
ATOM 4036 N N . CYS C 1 62 ? 14.185 87.364 -24.242 1.00 15.01 41 CYS C N 1
ATOM 4037 C CA . CYS C 1 62 ? 15.045 88.474 -23.815 1.00 15.08 41 CYS C CA 1
ATOM 4038 C C . CYS C 1 62 ? 16.262 87.956 -23.096 1.00 15.44 41 CYS C C 1
ATOM 4039 O O . CYS C 1 62 ? 16.230 86.874 -22.506 1.00 15.73 41 CYS C O 1
ATOM 4042 N N . ALA C 1 63 ? 17.331 88.759 -23.171 1.00 15.57 42 ALA C N 1
ATOM 4043 C CA . ALA C 1 63 ? 18.598 88.521 -22.484 1.00 15.67 42 ALA C CA 1
ATOM 4044 C C . ALA C 1 63 ? 19.500 89.713 -22.809 1.00 16.75 42 ALA C C 1
ATOM 4045 O O . ALA C 1 63 ? 19.130 90.630 -23.594 1.00 16.98 42 ALA C O 1
ATOM 4047 N N . ARG C 1 64 ? 20.701 89.715 -22.257 1.00 16.18 43 ARG C N 1
ATOM 4048 C CA . ARG C 1 64 ? 21.673 90.753 -22.643 1.00 16.94 43 ARG C CA 1
ATOM 4049 C C . ARG C 1 64 ? 22.254 90.502 -24.040 1.00 17.13 43 ARG C C 1
ATOM 4050 O O . ARG C 1 64 ? 22.501 91.446 -24.810 1.00 17.36 43 ARG C O 1
ATOM 4058 N N . THR C 1 65 ? 22.503 89.227 -24.369 1.00 17.58 44 THR C N 1
ATOM 4059 C CA . THR C 1 65 ? 23.145 88.858 -25.640 1.00 17.33 44 THR C CA 1
ATOM 4060 C C . THR C 1 65 ? 22.077 88.715 -26.717 1.00 16.97 44 THR C C 1
ATOM 4061 O O . THR C 1 65 ? 21.768 87.599 -27.175 1.00 16.54 44 THR C O 1
ATOM 4065 N N . VAL C 1 66 ? 21.513 89.858 -27.132 1.00 15.85 45 VAL C N 1
ATOM 4066 C CA . VAL C 1 66 ? 20.328 89.844 -28.003 1.00 16.39 45 VAL C CA 1
ATOM 4067 C C . VAL C 1 66 ? 20.658 89.248 -29.392 1.00 15.62 45 VAL C C 1
ATOM 4068 O O . VAL C 1 66 ? 19.767 88.688 -30.035 1.00 15.04 45 VAL C O 1
ATOM 4072 N N . GLY C 1 67 ? 21.928 89.327 -29.813 1.00 15.72 46 GLY C N 1
ATOM 4073 C CA . GLY C 1 67 ? 22.385 88.783 -31.111 1.00 15.18 46 GLY C CA 1
ATOM 4074 C C . GLY C 1 67 ? 22.090 87.295 -31.228 1.00 15.60 46 GLY C C 1
ATOM 4075 O O . GLY C 1 67 ? 21.712 86.810 -32.297 1.00 14.90 46 GLY C O 1
ATOM 4076 N N . ASN C 1 68 ? 22.271 86.573 -30.129 1.00 16.57 47 ASN C N 1
ATOM 4077 C CA . ASN C 1 68 ? 21.928 85.149 -30.098 1.00 16.42 47 ASN C CA 1
ATOM 4078 C C . ASN C 1 68 ? 20.444 84.882 -30.339 1.00 16.29 47 ASN C C 1
ATOM 4079 O O . ASN C 1 68 ? 20.070 83.917 -31.025 1.00 17.15 47 ASN C O 1
ATOM 4084 N N . ILE C 1 69 ? 19.603 85.755 -29.801 1.00 15.66 48 ILE C N 1
ATOM 4085 C CA . ILE C 1 69 ? 18.151 85.600 -29.904 1.00 15.08 48 ILE C CA 1
ATOM 4086 C C . ILE C 1 69 ? 17.726 85.998 -31.337 1.00 15.01 48 ILE C C 1
ATOM 4087 O O . ILE C 1 69 ? 16.802 85.414 -31.910 1.00 15.20 48 ILE C O 1
ATOM 4092 N N . GLU C 1 70 ? 18.392 86.975 -31.931 1.00 14.50 49 GLU C N 1
ATOM 4093 C CA . GLU C 1 70 ? 18.119 87.308 -33.325 1.00 14.96 49 GLU C CA 1
ATOM 4094 C C . GLU C 1 70 ? 18.451 86.115 -34.223 1.00 15.00 49 GLU C C 1
ATOM 4095 O O . GLU C 1 70 ? 17.720 85.795 -35.174 1.00 15.46 49 GLU C O 1
ATOM 4101 N N . GLU C 1 71 ? 19.554 85.431 -33.916 1.00 15.06 50 GLU C N 1
ATOM 4102 C CA . GLU C 1 71 ? 19.942 84.276 -34.743 1.00 16.35 50 GLU C CA 1
ATOM 4103 C C . GLU C 1 71 ? 18.926 83.135 -34.582 1.00 14.84 50 GLU C C 1
ATOM 4104 O O . GLU C 1 71 ? 18.554 82.463 -35.568 1.00 14.48 50 GLU C O 1
ATOM 4110 N N . LEU C 1 72 ? 18.471 82.942 -33.347 1.00 14.62 51 LEU C N 1
ATOM 4111 C CA . LEU C 1 72 ? 17.447 81.940 -33.097 1.00 14.09 51 LEU C CA 1
ATOM 4112 C C . LEU C 1 72 ? 16.146 82.304 -33.848 1.00 15.04 51 LEU C C 1
ATOM 4113 O O . LEU C 1 72 ? 15.536 81.441 -34.462 1.00 15.15 51 LEU C O 1
ATOM 4118 N N . ALA C 1 73 ? 15.759 83.588 -33.841 1.00 14.32 52 ALA C N 1
ATOM 4119 C CA . ALA C 1 73 ? 14.545 83.992 -34.555 1.00 14.62 52 ALA C CA 1
ATOM 4120 C C . ALA C 1 73 ? 14.717 83.686 -36.047 1.00 13.88 52 ALA C C 1
ATOM 4121 O O . ALA C 1 73 ? 13.778 83.200 -36.715 1.00 13.78 52 ALA C O 1
ATOM 4123 N N . ALA C 1 74 ? 15.920 83.946 -36.579 1.00 12.63 53 ALA C N 1
ATOM 4124 C CA . ALA C 1 74 ? 16.213 83.656 -38.013 1.00 12.85 53 ALA C CA 1
ATOM 4125 C C . ALA C 1 74 ? 16.143 82.139 -38.324 1.00 12.67 53 ALA C C 1
ATOM 4126 O O . ALA C 1 74 ? 15.607 81.735 -39.346 1.00 14.39 53 ALA C O 1
ATOM 4128 N N . GLU C 1 75 ? 16.683 81.325 -37.417 1.00 13.46 54 GLU C N 1
ATOM 4129 C CA . GLU C 1 75 ? 16.580 79.864 -37.514 1.00 14.91 54 GLU C CA 1
ATOM 4130 C C . GLU C 1 75 ? 15.102 79.406 -37.525 1.00 13.62 54 GLU C C 1
ATOM 4131 O O . GLU C 1 75 ? 14.712 78.581 -38.381 1.00 14.03 54 GLU C O 1
ATOM 4137 N N . CYS C 1 76 ? 14.289 79.965 -36.620 1.00 13.98 55 CYS C N 1
ATOM 4138 C CA . CYS C 1 76 ? 12.876 79.605 -36.543 1.00 12.81 55 CYS C CA 1
ATOM 4139 C C . CYS C 1 76 ? 12.119 79.982 -37.833 1.00 13.74 55 CYS C C 1
ATOM 4140 O O . CYS C 1 76 ? 11.327 79.200 -38.355 1.00 14.66 55 CYS C O 1
ATOM 4143 N N . LYS C 1 77 ? 12.382 81.184 -38.339 1.00 14.09 56 LYS C N 1
ATOM 4144 C CA . LYS C 1 77 ? 11.765 81.667 -39.595 1.00 13.10 56 LYS C CA 1
ATOM 4145 C C . LYS C 1 77 ? 12.191 80.762 -40.773 1.00 12.99 56 LYS C C 1
ATOM 4146 O O . LYS C 1 77 ? 11.376 80.349 -41.635 1.00 14.62 56 LYS C O 1
ATOM 4149 N N . SER C 1 78 ? 13.481 80.439 -40.797 1.00 12.91 57 SER C N 1
ATOM 4150 C CA . SER C 1 78 ? 14.034 79.559 -41.834 1.00 13.61 57 SER C CA 1
ATOM 4151 C C . SER C 1 78 ? 13.420 78.166 -41.805 1.00 13.36 57 SER C C 1
ATOM 4152 O O . SER C 1 78 ? 13.261 77.538 -42.880 1.00 13.77 57 SER C O 1
ATOM 4155 N N . ALA C 1 79 ? 13.112 77.687 -40.590 1.00 14.22 58 ALA C N 1
ATOM 4156 C CA . ALA C 1 79 ? 12.465 76.394 -40.390 1.00 14.49 58 ALA C CA 1
ATOM 4157 C C . ALA C 1 79 ? 10.990 76.406 -40.790 1.00 15.38 58 ALA C C 1
ATOM 4158 O O . ALA C 1 79 ? 10.377 75.353 -40.933 1.00 17.48 58 ALA C O 1
ATOM 4160 N N . GLY C 1 80 ? 10.418 77.593 -40.959 1.00 15.15 59 GLY C N 1
ATOM 4161 C CA . GLY C 1 80 ? 9.012 77.727 -41.345 1.00 15.12 59 GLY C CA 1
ATOM 4162 C C . GLY C 1 80 ? 8.060 77.429 -40.186 1.00 15.11 59 GLY C C 1
ATOM 4163 O O . GLY C 1 80 ? 6.942 76.976 -40.420 1.00 15.17 59 GLY C O 1
ATOM 4164 N N . TYR C 1 81 ? 8.520 77.616 -38.942 1.00 14.24 60 TYR C N 1
ATOM 4165 C CA . TYR C 1 81 ? 7.657 77.415 -37.754 1.00 15.00 60 TYR C CA 1
ATOM 4166 C C . TYR C 1 81 ? 6.456 78.384 -37.773 1.00 15.73 60 TYR C C 1
ATOM 4167 O O . TYR C 1 81 ? 6.546 79.474 -38.356 1.00 16.41 60 TYR C O 1
ATOM 4176 N N . PRO C 1 82 ? 5.303 77.937 -37.227 1.00 16.24 61 PRO C N 1
ATOM 4177 C CA . PRO C 1 82 ? 4.096 78.771 -37.259 1.00 15.99 61 PRO C CA 1
ATOM 4178 C C . PRO C 1 82 ? 4.187 80.004 -36.364 1.00 16.13 61 PRO C C 1
ATOM 4179 O O . PRO C 1 82 ? 3.597 81.022 -36.701 1.00 16.56 61 PRO C O 1
ATOM 4183 N N . GLY C 1 83 ? 4.911 79.908 -35.237 1.00 14.56 62 GLY C N 1
ATOM 4184 C CA . GLY C 1 83 ? 5.050 81.023 -34.290 1.00 14.86 62 GLY C CA 1
ATOM 4185 C C . GLY C 1 83 ? 6.091 82.034 -34.747 1.00 13.76 62 GLY C C 1
ATOM 4186 O O . GLY C 1 83 ? 6.641 81.925 -35.863 1.00 14.89 62 GLY C O 1
ATOM 4187 N N . THR C 1 84 ? 6.374 83.028 -33.898 1.00 15.00 63 THR C N 1
ATOM 4188 C CA . THR C 1 84 ? 7.355 84.054 -34.223 1.00 16.24 63 THR C CA 1
ATOM 4189 C C . THR C 1 84 ? 8.156 84.369 -32.980 1.00 16.43 63 THR C C 1
ATOM 4190 O O . THR C 1 84 ? 7.574 84.499 -31.896 1.00 17.51 63 THR C O 1
ATOM 4194 N N . LEU C 1 85 ? 9.465 84.519 -33.140 1.00 15.88 64 LEU C N 1
ATOM 4195 C CA . LEU C 1 85 ? 10.298 84.949 -32.014 1.00 16.03 64 LEU C CA 1
ATOM 4196 C C . LEU C 1 85 ? 10.650 86.423 -32.206 1.00 15.50 64 LEU C C 1
ATOM 4197 O O . LEU C 1 85 ? 11.142 86.832 -33.270 1.00 16.40 64 LEU C O 1
ATOM 4202 N N . ILE C 1 86 ? 10.380 87.190 -31.138 1.00 15.06 65 ILE C N 1
ATOM 4203 C CA . ILE C 1 86 ? 10.689 88.612 -31.080 1.00 16.08 65 ILE C CA 1
ATOM 4204 C C . ILE C 1 86 ? 11.874 88.792 -30.118 1.00 15.44 65 ILE C C 1
ATOM 4205 O O . ILE C 1 86 ? 11.709 88.675 -28.894 1.00 16.31 65 ILE C O 1
ATOM 4210 N N . PRO C 1 87 ? 13.065 89.115 -30.648 1.00 15.86 66 PRO C N 1
ATOM 4211 C CA . PRO C 1 87 ? 14.180 89.319 -29.710 1.00 16.05 66 PRO C CA 1
ATOM 4212 C C . PRO C 1 87 ? 14.033 90.634 -28.979 1.00 16.48 66 PRO C C 1
ATOM 4213 O O . PRO C 1 87 ? 13.527 91.612 -29.560 1.00 17.14 66 PRO C O 1
ATOM 4217 N N . TYR C 1 88 ? 14.481 90.661 -27.735 1.00 17.28 67 TYR C N 1
ATOM 4218 C CA . TYR C 1 88 ? 14.469 91.904 -26.969 1.00 16.64 67 TYR C CA 1
ATOM 4219 C C . TYR C 1 88 ? 15.691 91.940 -26.043 1.00 16.20 67 TYR C C 1
ATOM 4220 O O . TYR C 1 88 ? 15.917 90.992 -25.282 1.00 16.20 67 TYR C O 1
ATOM 4229 N N . ARG C 1 89 ? 16.490 93.011 -26.125 1.00 16.87 68 ARG C N 1
ATOM 4230 C CA . ARG C 1 89 ? 17.639 93.168 -25.226 1.00 16.96 68 ARG C CA 1
ATOM 4231 C C . ARG C 1 89 ? 17.154 93.677 -23.874 1.00 16.91 68 ARG C C 1
ATOM 4232 O O . ARG C 1 89 ? 16.556 94.768 -23.792 1.00 18.28 68 ARG C O 1
ATOM 4240 N N . CYS C 1 90 ? 17.456 92.940 -22.814 1.00 15.97 69 CYS C N 1
ATOM 4241 C CA . CYS C 1 90 ? 17.069 93.397 -21.508 1.00 17.06 69 CYS C CA 1
ATOM 4242 C C . CYS C 1 90 ? 18.060 92.814 -20.490 1.00 17.13 69 CYS C C 1
ATOM 4243 O O . CYS C 1 90 ? 18.282 91.609 -20.468 1.00 18.27 69 CYS C O 1
ATOM 4246 N N . ASP C 1 91 ? 18.630 93.693 -19.665 1.00 15.96 70 ASP C N 1
ATOM 4247 C CA . ASP C 1 91 ? 19.406 93.260 -18.537 1.00 16.57 70 ASP C CA 1
ATOM 4248 C C . ASP C 1 91 ? 18.504 93.199 -17.329 1.00 16.14 70 ASP C C 1
ATOM 4249 O O . ASP C 1 91 ? 18.025 94.242 -16.815 1.00 16.64 70 ASP C O 1
ATOM 4254 N N . LEU C 1 92 ? 18.268 91.972 -16.886 1.00 16.75 71 LEU C N 1
ATOM 4255 C CA . LEU C 1 92 ? 17.282 91.689 -15.845 1.00 16.00 71 LEU C CA 1
ATOM 4256 C C . LEU C 1 92 ? 17.711 92.182 -14.461 1.00 17.44 71 LEU C C 1
ATOM 4257 O O . LEU C 1 92 ? 16.868 92.219 -13.541 1.00 18.49 71 LEU C O 1
ATOM 4262 N N . SER C 1 93 ? 18.994 92.547 -14.328 1.00 17.25 72 SER C N 1
ATOM 4263 C CA . SER C 1 93 ? 19.536 93.174 -13.094 1.00 19.56 72 SER C CA 1
ATOM 4264 C C . SER C 1 93 ? 19.110 94.639 -12.986 1.00 20.22 72 SER C C 1
ATOM 4265 O O . SER C 1 93 ? 19.353 95.281 -11.970 1.00 21.01 72 SER C O 1
ATOM 4268 N N . ASN C 1 94 ? 18.478 95.171 -14.031 1.00 19.14 73 ASN C N 1
ATOM 4269 C CA . ASN C 1 94 ? 18.075 96.575 -14.063 1.00 18.81 73 ASN C CA 1
ATOM 4270 C C . ASN C 1 94 ? 16.562 96.640 -14.131 1.00 18.84 73 ASN C C 1
ATOM 4271 O O . ASN C 1 94 ? 15.971 96.335 -15.165 1.00 17.58 73 ASN C O 1
ATOM 4276 N N . GLU C 1 95 ? 15.910 97.031 -13.030 1.00 18.67 74 GLU C N 1
ATOM 4277 C CA . GLU C 1 95 ? 14.454 97.067 -13.036 1.00 18.30 74 GLU C CA 1
ATOM 4278 C C . GLU C 1 95 ? 13.849 97.961 -14.126 1.00 18.08 74 GLU C C 1
ATOM 4279 O O . GLU C 1 95 ? 12.833 97.595 -14.728 1.00 17.41 74 GLU C O 1
ATOM 4285 N N . GLU C 1 96 ? 14.456 99.119 -14.364 1.00 18.17 75 GLU C N 1
ATOM 4286 C CA . GLU C 1 96 ? 13.938 100.016 -15.379 1.00 19.95 75 GLU C CA 1
ATOM 4287 C C . GLU C 1 96 ? 13.960 99.355 -16.758 1.00 19.77 75 GLU C C 1
ATOM 4288 O O . GLU C 1 96 ? 13.014 99.527 -17.551 1.00 19.52 75 GLU C O 1
ATOM 4294 N N . ASP C 1 97 ? 15.016 98.576 -17.026 1.00 19.45 76 ASP C N 1
ATOM 4295 C CA . ASP C 1 97 ? 15.110 97.813 -18.275 1.00 19.05 76 ASP C CA 1
ATOM 4296 C C . ASP C 1 97 ? 13.912 96.844 -18.368 1.00 18.47 76 ASP C C 1
ATOM 4297 O O . ASP C 1 97 ? 13.238 96.770 -19.388 1.00 18.90 76 ASP C O 1
ATOM 4306 N N . ILE C 1 98 ? 13.607 96.155 -17.266 1.00 16.19 77 ILE C N 1
ATOM 4307 C CA . ILE C 1 98 ? 12.457 95.241 -17.301 1.00 16.18 77 ILE C CA 1
ATOM 4308 C C . ILE C 1 98 ? 11.120 95.963 -17.512 1.00 16.06 77 ILE C C 1
ATOM 4309 O O . ILE C 1 98 ? 10.287 95.524 -18.328 1.00 14.81 77 ILE C O 1
ATOM 4314 N N . LEU C 1 99 ? 10.908 97.053 -16.767 1.00 15.58 78 LEU C N 1
ATOM 4315 C CA . LEU C 1 99 ? 9.698 97.843 -16.964 1.00 16.17 78 LEU C CA 1
ATOM 4316 C C . LEU C 1 99 ? 9.566 98.342 -18.398 1.00 16.00 78 LEU C C 1
ATOM 4317 O O . LEU C 1 99 ? 8.477 98.323 -18.949 1.00 16.51 78 LEU C O 1
ATOM 4322 N N . SER C 1 100 ? 10.664 98.784 -19.002 1.00 15.23 79 SER C N 1
ATOM 4323 C CA . SER C 1 100 ? 10.576 99.287 -20.381 1.00 16.24 79 SER C CA 1
ATOM 4324 C C . SER C 1 100 ? 10.205 98.135 -21.355 1.00 15.44 79 SER C C 1
ATOM 4325 O O . SER C 1 100 ? 9.474 98.354 -22.337 1.00 15.49 79 SER C O 1
ATOM 4330 N N . MET C 1 101 ? 10.702 96.932 -21.064 1.00 16.58 80 MET C N 1
ATOM 4331 C CA . MET C 1 101 ? 10.364 95.772 -21.887 1.00 16.35 80 MET C CA 1
ATOM 4332 C C . MET C 1 101 ? 8.866 95.479 -21.840 1.00 16.30 80 MET C C 1
ATOM 4333 O O . MET C 1 101 ? 8.224 95.320 -22.874 1.00 16.31 80 MET C O 1
ATOM 4338 N N . PHE C 1 102 ? 8.314 95.420 -20.620 1.00 15.01 81 PHE C N 1
ATOM 4339 C CA . PHE C 1 102 ? 6.869 95.229 -20.492 1.00 15.35 81 PHE C CA 1
ATOM 4340 C C . PHE C 1 102 ? 6.054 96.315 -21.174 1.00 14.81 81 PHE C C 1
ATOM 4341 O O . PHE C 1 102 ? 4.992 96.016 -21.760 1.00 17.08 81 PHE C O 1
ATOM 4349 N N . SER C 1 103 ? 6.525 97.562 -21.093 1.00 16.50 82 SER C N 1
ATOM 4350 C CA . SER C 1 103 ? 5.886 98.695 -21.771 1.00 16.79 82 SER C CA 1
ATOM 4351 C C . SER C 1 103 ? 5.856 98.501 -23.304 1.00 16.17 82 SER C C 1
ATOM 4352 O O . SER C 1 103 ? 4.830 98.765 -23.990 1.00 17.01 82 SER C O 1
ATOM 4355 N N . ALA C 1 104 ? 6.987 98.032 -23.827 1.00 15.65 83 ALA C N 1
ATOM 4356 C CA . ALA C 1 104 ? 7.133 97.741 -25.249 1.00 17.03 83 ALA C CA 1
ATOM 4357 C C . ALA C 1 104 ? 6.215 96.604 -25.651 1.00 16.60 83 ALA C C 1
ATOM 4358 O O . ALA C 1 104 ? 5.544 96.706 -26.676 1.00 18.21 83 ALA C O 1
ATOM 4360 N N . ILE C 1 105 ? 6.173 95.540 -24.848 1.00 17.03 84 ILE C N 1
ATOM 4361 C CA . ILE C 1 105 ? 5.249 94.422 -25.135 1.00 17.90 84 ILE C CA 1
ATOM 4362 C C . ILE C 1 105 ? 3.788 94.890 -25.148 1.00 17.95 84 ILE C C 1
ATOM 4363 O O . ILE C 1 105 ? 3.030 94.559 -26.074 1.00 17.67 84 ILE C O 1
ATOM 4368 N N . ARG C 1 106 ? 3.400 95.685 -24.141 1.00 17.13 85 ARG C N 1
ATOM 4369 C CA . ARG C 1 106 ? 2.044 96.245 -24.102 1.00 18.74 85 ARG C CA 1
ATOM 4370 C C . ARG C 1 106 ? 1.708 97.042 -25.368 1.00 18.99 85 ARG C C 1
ATOM 4371 O O . ARG C 1 106 ? 0.663 96.818 -25.996 1.00 18.92 85 ARG C O 1
ATOM 4379 N N . SER C 1 107 ? 2.583 97.968 -25.739 1.00 19.63 86 SER C N 1
ATOM 4380 C CA . SER C 1 107 ? 2.274 98.869 -26.843 1.00 20.67 86 SER C CA 1
ATOM 4381 C C . SER C 1 107 ? 2.287 98.161 -28.196 1.00 20.87 86 SER C C 1
ATOM 4382 O O . SER C 1 107 ? 1.505 98.502 -29.090 1.00 21.43 86 SER C O 1
ATOM 4385 N N . GLN C 1 108 ? 3.159 97.168 -28.344 1.00 20.96 87 GLN C N 1
ATOM 4386 C CA . GLN C 1 108 ? 3.381 96.562 -29.649 1.00 22.57 87 GLN C CA 1
ATOM 4387 C C . GLN C 1 108 ? 2.718 95.220 -29.808 1.00 22.32 87 GLN C C 1
ATOM 4388 O O . GLN C 1 108 ? 2.393 94.848 -30.912 1.00 23.23 87 GLN C O 1
ATOM 4394 N N . HIS C 1 109 ? 2.519 94.492 -28.704 1.00 22.47 88 HIS C N 1
ATOM 4395 C CA . HIS C 1 109 ? 2.006 93.109 -28.745 1.00 23.58 88 HIS C CA 1
ATOM 4396 C C . HIS C 1 109 ? 0.889 92.827 -27.719 1.00 23.29 88 HIS C C 1
ATOM 4397 O O . HIS C 1 109 ? 0.671 91.673 -27.353 1.00 24.03 88 HIS C O 1
ATOM 4404 N N . SER C 1 110 ? 0.194 93.881 -27.269 1.00 23.31 89 SER C N 1
ATOM 4405 C CA . SER C 1 110 ? -0.913 93.820 -26.293 1.00 23.14 89 SER C CA 1
ATOM 4406 C C . SER C 1 110 ? -0.477 93.509 -24.847 1.00 21.77 89 SER C C 1
ATOM 4407 O O . SER C 1 110 ? -0.800 94.258 -23.916 1.00 22.89 89 SER C O 1
ATOM 4410 N N . GLY C 1 111 ? 0.242 92.425 -24.664 1.00 20.50 90 GLY C N 1
ATOM 4411 C CA . GLY C 1 111 ? 0.555 91.976 -23.303 1.00 18.93 90 GLY C CA 1
ATOM 4412 C C . GLY C 1 111 ? 1.093 90.565 -23.274 1.00 19.71 90 GLY C C 1
ATOM 4413 O O . GLY C 1 111 ? 1.165 89.903 -24.303 1.00 19.97 90 GLY C O 1
ATOM 4414 N N . VAL C 1 112 ? 1.398 90.098 -22.063 1.00 18.90 91 VAL C N 1
ATOM 4415 C CA . VAL C 1 112 ? 2.053 88.814 -21.803 1.00 17.89 91 VAL C CA 1
ATOM 4416 C C . VAL C 1 112 ? 1.023 87.832 -21.206 1.00 17.58 91 VAL C C 1
ATOM 4417 O O . VAL C 1 112 ? 0.413 88.149 -20.174 1.00 18.30 91 VAL C O 1
ATOM 4421 N N . ASP C 1 113 ? 0.817 86.687 -21.850 1.00 15.58 92 ASP C N 1
ATOM 4422 C CA . ASP C 1 113 ? -0.139 85.699 -21.324 1.00 15.88 92 ASP C CA 1
ATOM 4423 C C . ASP C 1 113 ? 0.567 84.525 -20.638 1.00 15.97 92 ASP C C 1
ATOM 4424 O O . ASP C 1 113 ? -0.053 83.826 -19.828 1.00 16.11 92 ASP C O 1
ATOM 4429 N N . ILE C 1 114 ? 1.828 84.294 -21.021 1.00 14.51 93 ILE C N 1
ATOM 4430 C CA . ILE C 1 114 ? 2.668 83.232 -20.404 1.00 14.76 93 ILE C CA 1
ATOM 4431 C C . ILE C 1 114 ? 4.016 83.880 -20.061 1.00 16.54 93 ILE C C 1
ATOM 4432 O O . ILE C 1 114 ? 4.571 84.589 -20.880 1.00 17.05 93 ILE C O 1
ATOM 4437 N N . CYS C 1 115 ? 4.514 83.636 -18.859 1.00 16.69 94 CYS C N 1
ATOM 4438 C CA . CYS C 1 115 ? 5.799 84.214 -18.439 1.00 16.32 94 CYS C CA 1
ATOM 4439 C C . CYS C 1 115 ? 6.662 83.050 -17.985 1.00 17.58 94 CYS C C 1
ATOM 4440 O O . CYS C 1 115 ? 6.303 82.386 -16.997 1.00 16.93 94 CYS C O 1
ATOM 4443 N N . ILE C 1 116 ? 7.765 82.810 -18.703 1.00 16.48 95 ILE C N 1
ATOM 4444 C CA . ILE C 1 116 ? 8.722 81.780 -18.295 1.00 16.97 95 ILE C CA 1
ATOM 4445 C C . ILE C 1 116 ? 9.902 82.492 -17.672 1.00 15.81 95 ILE C C 1
ATOM 4446 O O . ILE C 1 116 ? 10.732 83.106 -18.385 1.00 16.68 95 ILE C O 1
ATOM 4451 N N . ASN C 1 117 ? 10.020 82.382 -16.332 1.00 16.93 96 ASN C N 1
ATOM 4452 C CA . ASN C 1 117 ? 11.123 82.981 -15.606 1.00 16.06 96 ASN C CA 1
ATOM 4453 C C . ASN C 1 117 ? 12.257 82.010 -15.602 1.00 16.87 96 ASN C C 1
ATOM 4454 O O . ASN C 1 117 ? 12.385 81.205 -14.687 1.00 16.88 96 ASN C O 1
ATOM 4459 N N . ASN C 1 118 ? 13.063 82.092 -16.661 1.00 16.07 97 ASN C N 1
ATOM 4460 C CA . ASN C 1 118 ? 14.171 81.149 -16.884 1.00 15.88 97 ASN C CA 1
ATOM 4461 C C . ASN C 1 118 ? 15.589 81.692 -16.553 1.00 16.61 97 ASN C C 1
ATOM 4462 O O . ASN C 1 118 ? 16.447 80.915 -16.137 1.00 16.46 97 ASN C O 1
ATOM 4467 N N . ALA C 1 119 ? 15.850 82.988 -16.772 1.00 16.43 98 ALA C N 1
ATOM 4468 C CA . ALA C 1 119 ? 17.211 83.523 -16.600 1.00 17.07 98 ALA C CA 1
ATOM 4469 C C . ALA C 1 119 ? 17.654 83.212 -15.170 1.00 17.04 98 ALA C C 1
ATOM 4470 O O . ALA C 1 119 ? 16.834 83.373 -14.247 1.00 17.05 98 ALA C O 1
ATOM 4472 N N . GLY C 1 120 ? 18.908 82.768 -15.014 1.00 16.79 99 GLY C N 1
ATOM 4473 C CA . GLY C 1 120 ? 19.403 82.392 -13.692 1.00 15.74 99 GLY C CA 1
ATOM 4474 C C . GLY C 1 120 ? 20.853 82.072 -13.849 1.00 16.34 99 GLY C C 1
ATOM 4475 O O . GLY C 1 120 ? 21.313 81.743 -14.933 1.00 16.31 99 GLY C O 1
ATOM 4476 N N . LEU C 1 121 ? 21.545 82.155 -12.728 1.00 15.08 100 LEU C N 1
ATOM 4477 C CA . LEU C 1 121 ? 22.986 81.896 -12.710 1.00 16.13 100 LEU C CA 1
ATOM 4478 C C . LEU C 1 121 ? 23.488 81.457 -11.343 1.00 17.00 100 LEU C C 1
ATOM 4479 O O . LEU C 1 121 ? 22.855 81.744 -10.346 1.00 16.72 100 LEU C O 1
ATOM 4484 N N . ALA C 1 122 ? 24.676 80.825 -11.321 1.00 16.17 101 ALA C N 1
ATOM 4485 C CA . ALA C 1 122 ? 25.368 80.598 -10.053 1.00 16.26 101 ALA C CA 1
ATOM 4486 C C . ALA C 1 122 ? 26.748 81.195 -10.144 1.00 16.58 101 ALA C C 1
ATOM 4487 O O . ALA C 1 122 ? 27.458 81.001 -11.128 1.00 17.11 101 ALA C O 1
ATOM 4489 N N . ARG C 1 123 ? 27.116 81.959 -9.123 1.00 17.12 102 ARG C N 1
ATOM 4490 C CA . ARG C 1 123 ? 28.490 82.397 -8.991 1.00 17.02 102 ARG C CA 1
ATOM 4491 C C . ARG C 1 123 ? 29.139 81.595 -7.845 1.00 16.57 102 ARG C C 1
ATOM 4492 O O . ARG C 1 123 ? 28.425 81.234 -6.903 1.00 15.93 102 ARG C O 1
ATOM 4500 N N . PRO C 1 124 ? 30.453 81.296 -7.943 1.00 16.43 103 PRO C N 1
ATOM 4501 C CA . PRO C 1 124 ? 31.135 80.397 -6.990 1.00 15.36 103 PRO C CA 1
ATOM 4502 C C . PRO C 1 124 ? 31.551 81.073 -5.667 1.00 14.15 103 PRO C C 1
ATOM 4503 O O . PRO C 1 124 ? 32.709 81.003 -5.292 1.00 15.32 103 PRO C O 1
ATOM 4507 N N . ASP C 1 125 ? 30.604 81.749 -5.011 1.00 13.89 104 ASP C N 1
ATOM 4508 C CA . ASP C 1 125 ? 30.873 82.523 -3.810 1.00 14.34 104 ASP C CA 1
ATOM 4509 C C . ASP C 1 125 ? 30.332 81.735 -2.616 1.00 13.28 104 ASP C C 1
ATOM 4510 O O . ASP C 1 125 ? 29.121 81.713 -2.330 1.00 14.22 104 ASP C O 1
ATOM 4515 N N . THR C 1 126 ? 31.260 81.051 -1.958 1.00 13.30 105 THR C N 1
ATOM 4516 C CA . THR C 1 126 ? 30.880 80.148 -0.874 1.00 12.40 105 THR C CA 1
ATOM 4517 C C . THR C 1 126 ? 30.361 80.968 0.321 1.00 12.80 105 THR C C 1
ATOM 4518 O O . THR C 1 126 ? 30.567 82.178 0.383 1.00 13.27 105 THR C O 1
ATOM 4522 N N . LEU C 1 127 ? 29.717 80.300 1.282 1.00 11.89 106 LEU C N 1
ATOM 4523 C CA . LEU C 1 127 ? 29.181 81.025 2.424 1.00 12.05 106 LEU C CA 1
ATOM 4524 C C . LEU C 1 127 ? 30.304 81.495 3.356 1.00 12.59 106 LEU C C 1
ATOM 4525 O O . LEU C 1 127 ? 30.197 82.547 4.028 1.00 13.22 106 LEU C O 1
ATOM 4530 N N . LEU C 1 128 ? 31.398 80.738 3.400 1.00 10.92 107 LEU C N 1
ATOM 4531 C CA . LEU C 1 128 ? 32.500 81.077 4.305 1.00 10.55 107 LEU C CA 1
ATOM 4532 C C . LEU C 1 128 ? 33.471 82.138 3.795 1.00 10.51 107 LEU C C 1
ATOM 4533 O O . LEU C 1 128 ? 34.104 82.813 4.596 1.00 12.19 107 LEU C O 1
ATOM 4538 N N . SER C 1 129 ? 33.616 82.252 2.472 1.00 12.72 108 SER C N 1
ATOM 4539 C CA . SER C 1 129 ? 34.557 83.231 1.921 1.00 13.13 108 SER C CA 1
ATOM 4540 C C . SER C 1 129 ? 34.117 83.953 0.646 1.00 13.74 108 SER C C 1
ATOM 4541 O O . SER C 1 129 ? 34.934 84.658 0.037 1.00 13.32 108 SER C O 1
ATOM 4544 N N . GLY C 1 130 ? 32.849 83.807 0.264 1.00 14.16 109 GLY C N 1
ATOM 4545 C CA . GLY C 1 130 ? 32.331 84.354 -1.013 1.00 14.68 109 GLY C CA 1
ATOM 4546 C C . GLY C 1 130 ? 32.279 85.868 -1.059 1.00 14.87 109 GLY C C 1
ATOM 4547 O O . GLY C 1 130 ? 32.219 86.519 -0.011 1.00 15.33 109 GLY C O 1
ATOM 4548 N N . SER C 1 131 ? 32.304 86.438 -2.272 1.00 14.77 110 SER C N 1
ATOM 4549 C CA . SER C 1 131 ? 32.128 87.882 -2.444 1.00 14.87 110 SER C CA 1
ATOM 4550 C C . SER C 1 131 ? 30.614 88.219 -2.402 1.00 14.00 110 SER C C 1
ATOM 4551 O O . SER C 1 131 ? 29.722 87.555 -2.985 1.00 15.16 110 SER C O 1
ATOM 4554 N N . THR C 1 132 ? 30.342 89.306 -1.696 1.00 14.46 111 THR C N 1
ATOM 4555 C CA . THR C 1 132 ? 28.983 89.829 -1.650 1.00 14.67 111 THR C CA 1
ATOM 4556 C C . THR C 1 132 ? 28.424 90.182 -3.046 1.00 15.08 111 THR C C 1
ATOM 4557 O O . THR C 1 132 ? 27.238 89.935 -3.319 1.00 15.07 111 THR C O 1
ATOM 4561 N N . SER C 1 133 ? 29.253 90.730 -3.938 1.00 15.22 112 SER C N 1
ATOM 4562 C CA . SER C 1 133 ? 28.748 91.027 -5.294 1.00 16.84 112 SER C CA 1
ATOM 4563 C C . SER C 1 133 ? 28.200 89.779 -6.006 1.00 15.98 112 SER C C 1
ATOM 4564 O O . SER C 1 133 ? 27.212 89.859 -6.732 1.00 16.48 112 SER C O 1
ATOM 4567 N N . GLY C 1 134 ? 28.840 88.620 -5.798 1.00 15.19 113 GLY C N 1
ATOM 4568 C CA . GLY C 1 134 ? 28.326 87.382 -6.406 1.00 15.65 113 GLY C CA 1
ATOM 4569 C C . GLY C 1 134 ? 26.959 86.984 -5.837 1.00 15.27 113 GLY C C 1
ATOM 4570 O O . GLY C 1 134 ? 26.048 86.578 -6.561 1.00 15.44 113 GLY C O 1
ATOM 4571 N N . TRP C 1 135 ? 26.817 87.105 -4.517 1.00 14.81 114 TRP C N 1
ATOM 4572 C CA . TRP C 1 135 ? 25.532 86.838 -3.868 1.00 14.64 114 TRP C CA 1
ATOM 4573 C C . TRP C 1 135 ? 24.438 87.784 -4.391 1.00 14.75 114 TRP C C 1
ATOM 4574 O O . TRP C 1 135 ? 23.303 87.350 -4.703 1.00 15.22 114 TRP C O 1
ATOM 4585 N N . LYS C 1 136 ? 24.777 89.073 -4.488 1.00 15.04 115 LYS C N 1
ATOM 4586 C CA . LYS C 1 136 ? 23.791 90.045 -5.004 1.00 16.18 115 LYS C CA 1
ATOM 4587 C C . LYS C 1 136 ? 23.440 89.740 -6.462 1.00 16.03 115 LYS C C 1
ATOM 4588 O O . LYS C 1 136 ? 22.267 89.751 -6.852 1.00 17.24 115 LYS C O 1
ATOM 4594 N N . ASP C 1 137 ? 24.436 89.371 -7.271 1.00 15.97 116 ASP C N 1
ATOM 4595 C CA . ASP C 1 137 ? 24.125 89.033 -8.674 1.00 18.01 116 ASP C CA 1
ATOM 4596 C C . ASP C 1 137 ? 23.140 87.857 -8.752 1.00 16.93 116 ASP C C 1
ATOM 4597 O O . ASP C 1 137 ? 22.138 87.878 -9.513 1.00 17.55 116 ASP C O 1
ATOM 4602 N N . MET C 1 138 ? 23.411 86.797 -7.971 1.00 15.97 117 MET C N 1
ATOM 4603 C CA . MET C 1 138 ? 22.500 85.649 -7.951 1.00 15.88 117 MET C CA 1
ATOM 4604 C C . MET C 1 138 ? 21.100 86.084 -7.519 1.00 16.14 117 MET C C 1
ATOM 4605 O O . MET C 1 138 ? 20.099 85.689 -8.101 1.00 17.05 117 MET C O 1
ATOM 4610 N N . PHE C 1 139 ? 21.008 86.862 -6.440 1.00 15.27 118 PHE C N 1
ATOM 4611 C CA . PHE C 1 139 ? 19.660 87.323 -6.027 1.00 15.54 118 PHE C CA 1
ATOM 4612 C C . PHE C 1 139 ? 18.980 88.153 -7.103 1.00 16.60 118 PHE C C 1
ATOM 4613 O O . PHE C 1 139 ? 17.794 87.948 -7.382 1.00 16.62 118 PHE C O 1
ATOM 4621 N N . ASN C 1 140 ? 19.724 89.101 -7.668 1.00 16.44 119 ASN C N 1
ATOM 4622 C CA . ASN C 1 140 ? 19.162 90.067 -8.601 1.00 16.09 119 ASN C CA 1
ATOM 4623 C C . ASN C 1 140 ? 18.480 89.379 -9.788 1.00 16.30 119 ASN C C 1
ATOM 4624 O O . ASN C 1 140 ? 17.401 89.804 -10.248 1.00 16.24 119 ASN C O 1
ATOM 4629 N N . VAL C 1 141 ? 19.106 88.311 -10.297 1.00 16.47 120 VAL C N 1
ATOM 4630 C CA . VAL C 1 141 ? 18.494 87.599 -11.430 1.00 16.54 120 VAL C CA 1
ATOM 4631 C C . VAL C 1 141 ? 17.562 86.491 -10.978 1.00 16.07 120 VAL C C 1
ATOM 4632 O O . VAL C 1 141 ? 16.430 86.385 -11.429 1.00 16.59 120 VAL C O 1
ATOM 4636 N N . ASN C 1 142 ? 18.045 85.640 -10.063 1.00 15.74 121 ASN C N 1
ATOM 4637 C CA . ASN C 1 142 ? 17.313 84.401 -9.768 1.00 16.05 121 ASN C CA 1
ATOM 4638 C C . ASN C 1 142 ? 16.019 84.628 -8.989 1.00 17.40 121 ASN C C 1
ATOM 4639 O O . ASN C 1 142 ? 15.110 83.812 -9.064 1.00 17.16 121 ASN C O 1
ATOM 4644 N N . VAL C 1 143 ? 15.982 85.697 -8.207 1.00 15.86 122 VAL C N 1
ATOM 4645 C CA . VAL C 1 143 ? 14.839 85.924 -7.297 1.00 17.38 122 VAL C CA 1
ATOM 4646 C C . VAL C 1 143 ? 14.194 87.261 -7.610 1.00 16.28 122 VAL C C 1
ATOM 4647 O O . VAL C 1 143 ? 12.980 87.324 -7.805 1.00 16.43 122 VAL C O 1
ATOM 4651 N N . LEU C 1 144 ? 14.984 88.324 -7.660 1.00 15.24 123 LEU C N 1
ATOM 4652 C CA . LEU C 1 144 ? 14.372 89.658 -7.837 1.00 16.17 123 LEU C CA 1
ATOM 4653 C C . LEU C 1 144 ? 13.788 89.841 -9.234 1.00 16.30 123 LEU C C 1
ATOM 4654 O O . LEU C 1 144 ? 12.623 90.247 -9.360 1.00 16.61 123 LEU C O 1
ATOM 4659 N N . ALA C 1 145 ? 14.575 89.537 -10.280 1.00 16.65 124 ALA C N 1
ATOM 4660 C CA . ALA C 1 145 ? 14.061 89.707 -11.653 1.00 16.36 124 ALA C CA 1
ATOM 4661 C C . ALA C 1 145 ? 12.863 88.772 -11.851 1.00 16.52 124 ALA C C 1
ATOM 4662 O O . ALA C 1 145 ? 11.900 89.160 -12.488 1.00 16.57 124 ALA C O 1
ATOM 4664 N N . LEU C 1 146 ? 12.947 87.544 -11.318 1.00 15.59 125 LEU C N 1
ATOM 4665 C CA . LEU C 1 146 ? 11.881 86.569 -11.434 1.00 15.73 125 LEU C CA 1
ATOM 4666 C C . LEU C 1 146 ? 10.600 87.149 -10.795 1.00 15.91 125 LEU C C 1
ATOM 4667 O O . LEU C 1 146 ? 9.488 86.992 -11.335 1.00 17.38 125 LEU C O 1
ATOM 4672 N N . SER C 1 147 ? 10.762 87.835 -9.649 1.00 15.47 126 SER C N 1
ATOM 4673 C CA . SER C 1 147 ? 9.577 88.409 -8.953 1.00 15.05 126 SER C CA 1
ATOM 4674 C C . SER C 1 147 ? 9.033 89.638 -9.694 1.00 15.31 126 SER C C 1
ATOM 4675 O O . SER C 1 147 ? 7.809 89.871 -9.760 1.00 16.02 126 SER C O 1
ATOM 4678 N N . ILE C 1 148 ? 9.938 90.447 -10.229 1.00 13.92 127 ILE C N 1
ATOM 4679 C CA . ILE C 1 148 ? 9.498 91.630 -10.995 1.00 14.81 127 ILE C CA 1
ATOM 4680 C C . ILE C 1 148 ? 8.709 91.197 -12.242 1.00 15.02 127 ILE C C 1
ATOM 4681 O O . ILE C 1 148 ? 7.627 91.750 -12.522 1.00 14.68 127 ILE C O 1
ATOM 4686 N N . CYS C 1 149 ? 9.251 90.275 -13.014 1.00 16.10 128 CYS C N 1
ATOM 4687 C CA . CYS C 1 149 ? 8.577 89.781 -14.204 1.00 16.08 128 CYS C CA 1
ATOM 4688 C C . CYS C 1 149 ? 7.260 89.113 -13.856 1.00 14.82 128 CYS C C 1
ATOM 4689 O O . CYS C 1 149 ? 6.228 89.290 -14.569 1.00 15.73 128 CYS C O 1
ATOM 4692 N N . THR C 1 150 ? 7.232 88.351 -12.755 1.00 15.32 129 THR C N 1
ATOM 4693 C CA . THR C 1 150 ? 5.940 87.745 -12.305 1.00 14.45 129 THR C CA 1
ATOM 4694 C C . THR C 1 150 ? 4.862 88.813 -12.059 1.00 15.28 129 THR C C 1
ATOM 4695 O O . THR C 1 150 ? 3.716 88.712 -12.521 1.00 16.11 129 THR C O 1
ATOM 4699 N N . ARG C 1 151 ? 5.223 89.844 -11.293 1.00 13.48 130 ARG C N 1
ATOM 4700 C CA . ARG C 1 151 ? 4.278 90.898 -10.956 1.00 14.41 130 ARG C CA 1
ATOM 4701 C C . ARG C 1 151 ? 3.779 91.628 -12.226 1.00 13.43 130 ARG C C 1
ATOM 4702 O O . ARG C 1 151 ? 2.588 91.898 -12.405 1.00 14.85 130 ARG C O 1
ATOM 4710 N N . GLU C 1 152 ? 4.718 91.984 -13.107 1.00 14.12 131 GLU C N 1
ATOM 4711 C CA . GLU C 1 152 ? 4.330 92.766 -14.308 1.00 14.81 131 GLU C CA 1
ATOM 4712 C C . GLU C 1 152 ? 3.504 91.920 -15.279 1.00 14.68 131 GLU C C 1
ATOM 4713 O O . GLU C 1 152 ? 2.621 92.422 -15.948 1.00 15.34 131 GLU C O 1
ATOM 4719 N N . ALA C 1 153 ? 3.851 90.632 -15.345 1.00 15.75 132 ALA C N 1
ATOM 4720 C CA . ALA C 1 153 ? 3.073 89.689 -16.190 1.00 15.55 132 ALA C CA 1
ATOM 4721 C C . ALA C 1 153 ? 1.672 89.553 -15.614 1.00 15.45 132 ALA C C 1
ATOM 4722 O O . ALA C 1 153 ? 0.687 89.699 -16.339 1.00 15.04 132 ALA C O 1
ATOM 4724 N N . TYR C 1 154 ? 1.562 89.301 -14.297 1.00 14.53 133 TYR C N 1
ATOM 4725 C CA . TYR C 1 154 ? 0.221 89.313 -13.675 1.00 14.57 133 TYR C CA 1
ATOM 4726 C C . TYR C 1 154 ? -0.557 90.626 -13.959 1.00 14.81 133 TYR C C 1
ATOM 4727 O O . TYR C 1 154 ? -1.722 90.586 -14.333 1.00 14.61 133 TYR C O 1
ATOM 4736 N N . GLN C 1 155 ? 0.085 91.776 -13.804 1.00 15.09 134 GLN C N 1
ATOM 4737 C CA . GLN C 1 155 ? -0.615 93.042 -13.961 1.00 15.86 134 GLN C CA 1
ATOM 4738 C C . GLN C 1 155 ? -1.059 93.213 -15.425 1.00 15.54 134 GLN C C 1
ATOM 4739 O O . GLN C 1 155 ? -2.096 93.790 -15.689 1.00 16.67 134 GLN C O 1
ATOM 4745 N N . SER C 1 156 ? -0.244 92.682 -16.338 1.00 15.23 135 SER C N 1
ATOM 4746 C CA . SER C 1 156 ? -0.582 92.704 -17.765 1.00 15.24 135 SER C CA 1
ATOM 4747 C C . SER C 1 156 ? -1.851 91.872 -18.004 1.00 15.37 135 SER C C 1
ATOM 4748 O O . SER C 1 156 ? -2.757 92.302 -18.718 1.00 15.64 135 SER C O 1
ATOM 4751 N N . MET C 1 157 ? -1.907 90.674 -17.418 1.00 14.40 136 MET C N 1
ATOM 4752 C CA . MET C 1 157 ? -3.116 89.846 -17.523 1.00 15.16 136 MET C CA 1
ATOM 4753 C C . MET C 1 157 ? -4.341 90.517 -16.913 1.00 14.25 136 MET C C 1
ATOM 4754 O O . MET C 1 157 ? -5.416 90.534 -17.506 1.00 14.88 136 MET C O 1
ATOM 4759 N N . LYS C 1 158 ? -4.150 91.098 -15.729 1.00 13.88 137 LYS C N 1
ATOM 4760 C CA . LYS C 1 158 ? -5.222 91.708 -15.012 1.00 14.67 137 LYS C CA 1
ATOM 4761 C C . LYS C 1 158 ? -5.854 92.833 -15.843 1.00 14.38 137 LYS C C 1
ATOM 4762 O O . LYS C 1 158 ? -7.096 92.960 -15.944 1.00 13.32 137 LYS C O 1
ATOM 4768 N N . GLU C 1 159 ? -5.009 93.674 -16.432 1.00 15.31 138 GLU C N 1
ATOM 4769 C CA . GLU C 1 159 ? -5.540 94.832 -17.172 1.00 18.99 138 GLU C CA 1
ATOM 4770 C C . GLU C 1 159 ? -6.299 94.418 -18.445 1.00 17.51 138 GLU C C 1
ATOM 4771 O O . GLU C 1 159 ? -7.200 95.132 -18.937 1.00 18.48 138 GLU C O 1
ATOM 4777 N N . ARG C 1 160 ? -5.949 93.244 -18.966 1.00 17.46 139 ARG C N 1
ATOM 4778 C CA . ARG C 1 160 ? -6.628 92.723 -20.142 1.00 18.18 139 ARG C CA 1
ATOM 4779 C C . ARG C 1 160 ? -7.736 91.708 -19.841 1.00 18.05 139 ARG C C 1
ATOM 4780 O O . ARG C 1 160 ? -8.232 91.033 -20.765 1.00 17.90 139 ARG C O 1
ATOM 4788 N N . ASN C 1 161 ? -8.068 91.544 -18.558 1.00 18.32 140 ASN C N 1
ATOM 4789 C CA . ASN C 1 161 ? -9.061 90.551 -18.116 1.00 19.19 140 ASN C CA 1
ATOM 4790 C C . ASN C 1 161 ? -8.742 89.137 -18.609 1.00 18.86 140 ASN C C 1
ATOM 4791 O O . ASN C 1 161 ? -9.609 88.367 -19.026 1.00 18.75 140 ASN C O 1
ATOM 4796 N N . VAL C 1 162 ? -7.462 88.827 -18.605 1.00 17.28 141 VAL C N 1
ATOM 4797 C CA . VAL C 1 162 ? -7.013 87.469 -18.910 1.00 16.53 141 VAL C CA 1
ATOM 4798 C C . VAL C 1 162 ? -7.091 86.614 -17.637 1.00 16.53 141 VAL C C 1
ATOM 4799 O O . VAL C 1 162 ? -6.430 86.925 -16.640 1.00 16.29 141 VAL C O 1
ATOM 4803 N N . ASP C 1 163 ? -7.878 85.546 -17.670 1.00 15.53 142 ASP C N 1
ATOM 4804 C CA . ASP C 1 163 ? -8.096 84.727 -16.461 1.00 15.90 142 ASP C CA 1
ATOM 4805 C C . ASP C 1 163 ? -7.410 83.357 -16.495 1.00 16.00 142 ASP C C 1
ATOM 4806 O O . ASP C 1 163 ? -7.444 82.603 -15.504 1.00 14.30 142 ASP C O 1
ATOM 4811 N N . ASP C 1 164 ? -6.712 83.073 -17.597 1.00 16.15 143 ASP C N 1
ATOM 4812 C CA . ASP C 1 164 ? -6.143 81.735 -17.850 1.00 16.83 143 ASP C CA 1
ATOM 4813 C C . ASP C 1 164 ? -4.654 81.771 -18.221 1.00 16.62 143 ASP C C 1
ATOM 4814 O O . ASP C 1 164 ? -4.149 80.821 -18.844 1.00 15.82 143 ASP C O 1
ATOM 4819 N N . GLY C 1 165 ? -3.918 82.825 -17.864 1.00 15.19 144 GLY C N 1
ATOM 4820 C CA . GLY C 1 165 ? -2.470 82.831 -18.143 1.00 14.85 144 GLY C CA 1
ATOM 4821 C C . GLY C 1 165 ? -1.691 81.796 -17.335 1.00 15.15 144 GLY C C 1
ATOM 4822 O O . GLY C 1 165 ? -2.273 81.058 -16.533 1.00 14.95 144 GLY C O 1
ATOM 4823 N N . HIS C 1 166 ? -0.399 81.751 -17.578 1.00 14.93 145 HIS C N 1
ATOM 4824 C CA . HIS C 1 166 ? 0.499 80.797 -16.920 1.00 15.31 145 HIS C CA 1
ATOM 4825 C C . HIS C 1 166 ? 1.853 81.412 -16.648 1.00 15.80 145 HIS C C 1
ATOM 4826 O O . HIS C 1 166 ? 2.479 81.958 -17.549 1.00 17.16 145 HIS C O 1
ATOM 4833 N N . ILE C 1 167 ? 2.280 81.316 -15.392 1.00 15.05 146 ILE C N 1
ATOM 4834 C CA . ILE C 1 167 ? 3.617 81.746 -14.983 1.00 16.30 146 ILE C CA 1
ATOM 4835 C C . ILE C 1 167 ? 4.382 80.475 -14.618 1.00 17.07 146 ILE C C 1
ATOM 4836 O O . ILE C 1 167 ? 3.925 79.678 -13.799 1.00 16.57 146 ILE C O 1
ATOM 4841 N N . ILE C 1 168 ? 5.530 80.285 -15.253 1.00 16.35 147 ILE C N 1
ATOM 4842 C CA . ILE C 1 168 ? 6.360 79.074 -14.996 1.00 17.16 147 ILE C CA 1
ATOM 4843 C C . ILE C 1 168 ? 7.739 79.523 -14.587 1.00 17.40 147 ILE C C 1
ATOM 4844 O O . ILE C 1 168 ? 8.416 80.219 -15.373 1.00 17.66 147 ILE C O 1
ATOM 4849 N N . ASN C 1 169 ? 8.154 79.115 -13.385 1.00 17.20 148 ASN C N 1
ATOM 4850 C CA . ASN C 1 169 ? 9.467 79.409 -12.915 1.00 15.83 148 ASN C CA 1
ATOM 4851 C C . ASN C 1 169 ? 10.423 78.257 -13.114 1.00 16.86 148 ASN C C 1
ATOM 4852 O O . ASN C 1 169 ? 10.104 77.098 -12.782 1.00 16.92 148 ASN C O 1
ATOM 4857 N N . ILE C 1 170 ? 11.593 78.547 -13.661 1.00 16.58 149 ILE C N 1
ATOM 4858 C CA . ILE C 1 170 ? 12.601 77.468 -13.768 1.00 16.24 149 ILE C CA 1
ATOM 4859 C C . ILE C 1 170 ? 13.380 77.445 -12.433 1.00 16.47 149 ILE C C 1
ATOM 4860 O O . ILE C 1 170 ? 14.202 78.348 -12.124 1.00 17.23 149 ILE C O 1
ATOM 4865 N N . ASN C 1 171 ? 13.062 76.430 -11.656 1.00 15.99 150 ASN C N 1
ATOM 4866 C CA . ASN C 1 171 ? 13.642 76.160 -10.360 1.00 16.17 150 ASN C CA 1
ATOM 4867 C C . ASN C 1 171 ? 14.851 75.247 -10.578 1.00 15.44 150 ASN C C 1
ATOM 4868 O O . ASN C 1 171 ? 15.557 75.383 -11.569 1.00 18.73 150 ASN C O 1
ATOM 4873 N N . SER C 1 172 ? 15.068 74.306 -9.674 1.00 15.54 151 SER C N 1
ATOM 4874 C CA . SER C 1 172 ? 16.192 73.373 -9.723 1.00 15.68 151 SER C CA 1
ATOM 4875 C C . SER C 1 172 ? 15.966 72.325 -8.633 1.00 15.53 151 SER C C 1
ATOM 4876 O O . SER C 1 172 ? 15.337 72.646 -7.603 1.00 16.02 151 SER C O 1
ATOM 4879 N N . MET C 1 173 ? 16.539 71.134 -8.782 1.00 14.73 152 MET C N 1
ATOM 4880 C CA . MET C 1 173 ? 16.538 70.239 -7.628 1.00 14.68 152 MET C CA 1
ATOM 4881 C C . MET C 1 173 ? 17.244 70.902 -6.435 1.00 15.65 152 MET C C 1
ATOM 4882 O O . MET C 1 173 ? 16.945 70.544 -5.297 1.00 15.90 152 MET C O 1
ATOM 4887 N N . SER C 1 174 ? 18.187 71.819 -6.704 1.00 14.89 153 SER C N 1
ATOM 4888 C CA . SER C 1 174 ? 18.831 72.578 -5.639 1.00 15.02 153 SER C CA 1
ATOM 4889 C C . SER C 1 174 ? 17.887 73.540 -4.915 1.00 15.32 153 SER C C 1
ATOM 4890 O O . SER C 1 174 ? 18.295 74.124 -3.882 1.00 17.35 153 SER C O 1
ATOM 4893 N N . GLY C 1 175 ? 16.648 73.703 -5.420 1.00 15.34 154 GLY C N 1
ATOM 4894 C CA . GLY C 1 175 ? 15.615 74.423 -4.634 1.00 15.81 154 GLY C CA 1
ATOM 4895 C C . GLY C 1 175 ? 14.870 73.530 -3.626 1.00 15.02 154 GLY C C 1
ATOM 4896 O O . GLY C 1 175 ? 13.935 73.986 -2.928 1.00 16.51 154 GLY C O 1
ATOM 4897 N N . HIS C 1 176 ? 15.289 72.257 -3.540 1.00 14.38 155 HIS C N 1
ATOM 4898 C CA . HIS C 1 176 ? 14.632 71.273 -2.689 1.00 16.20 155 HIS C CA 1
ATOM 4899 C C . HIS C 1 176 ? 15.546 70.518 -1.756 1.00 16.14 155 HIS C C 1
ATOM 4900 O O . HIS C 1 176 ? 15.036 69.874 -0.834 1.00 17.81 155 HIS C O 1
ATOM 4907 N N . ARG C 1 177 ? 16.865 70.560 -1.986 1.00 15.98 156 ARG C N 1
ATOM 4908 C CA . ARG C 1 177 ? 17.845 69.923 -1.108 1.00 17.53 156 ARG C CA 1
ATOM 4909 C C . ARG C 1 177 ? 19.147 70.719 -1.318 1.00 16.52 156 ARG C C 1
ATOM 4910 O O . ARG C 1 177 ? 19.378 71.229 -2.428 1.00 17.89 156 ARG C O 1
ATOM 4918 N N . VAL C 1 178 ? 19.956 70.833 -0.252 1.00 14.94 157 VAL C N 1
ATOM 4919 C CA . VAL C 1 178 ? 21.249 71.543 -0.284 1.00 15.20 157 VAL C CA 1
ATOM 4920 C C . VAL C 1 178 ? 22.332 70.502 -0.438 1.00 14.63 157 VAL C C 1
ATOM 4921 O O . VAL C 1 178 ? 22.598 69.725 0.490 1.00 14.76 157 VAL C O 1
ATOM 4925 N N . LEU C 1 179 ? 22.937 70.479 -1.609 1.00 16.25 158 LEU C N 1
ATOM 4926 C CA . LEU C 1 179 ? 24.084 69.586 -1.847 1.00 16.91 158 LEU C CA 1
ATOM 4927 C C . LEU C 1 179 ? 25.386 70.135 -1.258 1.00 16.59 158 LEU C C 1
ATOM 4928 O O . LEU C 1 179 ? 25.584 71.352 -1.308 1.00 15.02 158 LEU C O 1
ATOM 4933 N N . PRO C 1 180 ? 26.298 69.245 -0.766 1.00 16.46 159 PRO C N 1
ATOM 4934 C CA . PRO C 1 180 ? 27.585 69.670 -0.172 1.00 16.92 159 PRO C CA 1
ATOM 4935 C C . PRO C 1 180 ? 28.613 70.106 -1.236 1.00 17.39 159 PRO C C 1
ATOM 4936 O O . PRO C 1 180 ? 29.717 69.564 -1.322 1.00 18.28 159 PRO C O 1
ATOM 4940 N N . LEU C 1 181 ? 28.211 71.054 -2.064 1.00 17.40 160 LEU C N 1
ATOM 4941 C CA . LEU C 1 181 ? 29.128 71.683 -2.995 1.00 17.16 160 LEU C CA 1
ATOM 4942 C C . LEU C 1 181 ? 29.166 73.147 -2.588 1.00 15.97 160 LEU C C 1
ATOM 4943 O O . LEU C 1 181 ? 28.172 73.855 -2.763 1.00 15.29 160 LEU C O 1
ATOM 4948 N N . SER C 1 182 ? 30.269 73.592 -2.003 1.00 15.09 161 SER C N 1
ATOM 4949 C CA . SER C 1 182 ? 30.219 74.924 -1.409 1.00 14.89 161 SER C CA 1
ATOM 4950 C C . SER C 1 182 ? 29.951 76.055 -2.407 1.00 14.26 161 SER C C 1
ATOM 4951 O O . SER C 1 182 ? 29.290 77.037 -2.042 1.00 13.24 161 SER C O 1
ATOM 4954 N N . VAL C 1 183 ? 30.511 75.932 -3.621 1.00 14.09 162 VAL C N 1
ATOM 4955 C CA . VAL C 1 183 ? 30.292 76.939 -4.673 1.00 14.19 162 VAL C CA 1
ATOM 4956 C C . VAL C 1 183 ? 28.863 77.127 -5.128 1.00 14.65 162 VAL C C 1
ATOM 4957 O O . VAL C 1 183 ? 28.604 78.101 -5.859 1.00 16.12 162 VAL C O 1
ATOM 4961 N N . THR C 1 184 ? 27.946 76.217 -4.751 1.00 13.44 163 THR C N 1
ATOM 4962 C CA . THR C 1 184 ? 26.520 76.410 -5.091 1.00 14.55 163 THR C CA 1
ATOM 4963 C C . THR C 1 184 ? 25.598 76.580 -3.873 1.00 13.76 163 THR C C 1
ATOM 4964 O O . THR C 1 184 ? 24.388 76.622 -4.063 1.00 15.02 163 THR C O 1
ATOM 4968 N N . HIS C 1 185 ? 26.175 76.769 -2.681 1.00 12.79 164 HIS C N 1
ATOM 4969 C CA . HIS C 1 185 ? 25.322 76.968 -1.503 1.00 12.83 164 HIS C CA 1
ATOM 4970 C C . HIS C 1 185 ? 24.428 78.177 -1.622 1.00 12.48 164 HIS C C 1
ATOM 4971 O O . HIS C 1 185 ? 23.253 78.075 -1.333 1.00 14.57 164 HIS C O 1
ATOM 4978 N N . PHE C 1 186 ? 25.003 79.298 -2.052 1.00 13.16 165 PHE C N 1
ATOM 4979 C CA . PHE C 1 186 ? 24.138 80.501 -2.082 1.00 14.25 165 PHE C CA 1
ATOM 4980 C C . PHE C 1 186 ? 23.125 80.404 -3.204 1.00 13.42 165 PHE C C 1
ATOM 4981 O O . PHE C 1 186 ? 21.942 80.744 -3.042 1.00 14.55 165 PHE C O 1
ATOM 4989 N N . TYR C 1 187 ? 23.566 79.899 -4.361 1.00 13.61 166 TYR C N 1
ATOM 4990 C CA . TYR C 1 187 ? 22.620 79.616 -5.467 1.00 13.95 166 TYR C CA 1
ATOM 4991 C C . TYR C 1 187 ? 21.485 78.709 -4.975 1.00 14.27 166 TYR C C 1
ATOM 4992 O O . TYR C 1 187 ? 20.345 78.974 -5.267 1.00 15.30 166 TYR C O 1
ATOM 5001 N N . SER C 1 188 ? 21.797 77.677 -4.197 1.00 14.02 167 SER C N 1
ATOM 5002 C CA A SER C 1 188 ? 20.735 76.762 -3.704 0.50 14.32 167 SER C CA 1
ATOM 5003 C CA B SER C 1 188 ? 20.769 76.757 -3.709 0.50 14.36 167 SER C CA 1
ATOM 5004 C C . SER C 1 188 ? 19.748 77.541 -2.860 1.00 14.91 167 SER C C 1
ATOM 5005 O O . SER C 1 188 ? 18.576 77.353 -2.972 1.00 15.75 167 SER C O 1
ATOM 5010 N N . ALA C 1 189 ? 20.252 78.459 -2.034 1.00 14.41 168 ALA C N 1
ATOM 5011 C CA . ALA C 1 189 ? 19.342 79.270 -1.215 1.00 15.44 168 ALA C CA 1
ATOM 5012 C C . ALA C 1 189 ? 18.450 80.143 -2.093 1.00 15.07 168 ALA C C 1
ATOM 5013 O O . ALA C 1 189 ? 17.262 80.312 -1.774 1.00 14.59 168 ALA C O 1
ATOM 5015 N N . THR C 1 190 ? 18.954 80.636 -3.220 1.00 14.30 169 THR C N 1
ATOM 5016 C CA . THR C 1 190 ? 18.085 81.434 -4.123 1.00 14.69 169 THR C CA 1
ATOM 5017 C C . THR C 1 190 ? 16.987 80.572 -4.723 1.00 14.80 169 THR C C 1
ATOM 5018 O O . THR C 1 190 ? 15.845 81.037 -4.885 1.00 15.84 169 THR C O 1
ATOM 5022 N N . LYS C 1 191 ? 17.315 79.303 -5.016 1.00 14.66 170 LYS C N 1
ATOM 5023 C CA . LYS C 1 191 ? 16.326 78.363 -5.527 1.00 14.87 170 LYS C CA 1
ATOM 5024 C C . LYS C 1 191 ? 15.334 77.914 -4.471 1.00 15.04 170 LYS C C 1
ATOM 5025 O O . LYS C 1 191 ? 14.156 77.732 -4.793 1.00 15.43 170 LYS C O 1
ATOM 5031 N N . TYR C 1 192 ? 15.739 77.785 -3.205 1.00 14.11 171 TYR C N 1
ATOM 5032 C CA . TYR C 1 192 ? 14.743 77.585 -2.122 1.00 15.50 171 TYR C CA 1
ATOM 5033 C C . TYR C 1 192 ? 13.758 78.751 -2.112 1.00 15.12 171 TYR C C 1
ATOM 5034 O O . TYR C 1 192 ? 12.558 78.532 -1.942 1.00 15.31 171 TYR C O 1
ATOM 5043 N N . ALA C 1 193 ? 14.233 79.973 -2.294 1.00 15.28 172 ALA C N 1
ATOM 5044 C CA . ALA C 1 193 ? 13.321 81.125 -2.388 1.00 15.00 172 ALA C CA 1
ATOM 5045 C C . ALA C 1 193 ? 12.342 80.940 -3.559 1.00 15.02 172 ALA C C 1
ATOM 5046 O O . ALA C 1 193 ? 11.174 81.196 -3.403 1.00 16.67 172 ALA C O 1
ATOM 5048 N N . VAL C 1 194 ? 12.830 80.462 -4.711 1.00 16.67 173 VAL C N 1
ATOM 5049 C CA . VAL C 1 194 ? 11.924 80.212 -5.837 1.00 16.00 173 VAL C CA 1
ATOM 5050 C C . VAL C 1 194 ? 10.835 79.161 -5.524 1.00 15.88 173 VAL C C 1
ATOM 5051 O O . VAL C 1 194 ? 9.674 79.348 -5.916 1.00 17.92 173 VAL C O 1
ATOM 5055 N N . THR C 1 195 ? 11.211 78.075 -4.826 1.00 15.76 174 THR C N 1
ATOM 5056 C CA . THR C 1 195 ? 10.226 77.102 -4.367 1.00 15.81 174 THR C CA 1
ATOM 5057 C C . THR C 1 195 ? 9.106 77.811 -3.605 1.00 15.31 174 THR C C 1
ATOM 5058 O O . THR C 1 195 ? 7.900 77.586 -3.887 1.00 16.01 174 THR C O 1
ATOM 5062 N N . ALA C 1 196 ? 9.500 78.647 -2.637 1.00 15.73 175 ALA C N 1
ATOM 5063 C CA . ALA C 1 196 ? 8.509 79.274 -1.777 1.00 16.28 175 ALA C CA 1
ATOM 5064 C C . ALA C 1 196 ? 7.680 80.323 -2.556 1.00 15.64 175 ALA C C 1
ATOM 5065 O O . ALA C 1 196 ? 6.458 80.476 -2.343 1.00 16.86 175 ALA C O 1
ATOM 5067 N N . LEU C 1 197 ? 8.359 81.069 -3.447 1.00 15.57 176 LEU C N 1
ATOM 5068 C CA . LEU C 1 197 ? 7.685 82.116 -4.224 1.00 15.96 176 LEU C CA 1
ATOM 5069 C C . LEU C 1 197 ? 6.622 81.483 -5.114 1.00 16.22 176 LEU C C 1
ATOM 5070 O O . LEU C 1 197 ? 5.545 82.040 -5.303 1.00 16.72 176 LEU C O 1
ATOM 5075 N N . THR C 1 198 ? 6.941 80.320 -5.692 1.00 16.92 177 THR C N 1
ATOM 5076 C CA . THR C 1 198 ? 5.996 79.723 -6.646 1.00 16.33 177 THR C CA 1
ATOM 5077 C C . THR C 1 198 ? 4.716 79.281 -5.907 1.00 16.70 177 THR C C 1
ATOM 5078 O O . THR C 1 198 ? 3.566 79.434 -6.393 1.00 18.09 177 THR C O 1
ATOM 5082 N N . GLU C 1 199 ? 4.924 78.764 -4.707 1.00 16.54 178 GLU C N 1
ATOM 5083 C CA . GLU C 1 199 ? 3.816 78.331 -3.920 1.00 16.23 178 GLU C CA 1
ATOM 5084 C C . GLU C 1 199 ? 2.988 79.544 -3.409 1.00 16.36 178 GLU C C 1
ATOM 5085 O O . GLU C 1 199 ? 1.764 79.529 -3.472 1.00 17.08 178 GLU C O 1
ATOM 5091 N N . GLY C 1 200 ? 3.697 80.600 -2.980 1.00 17.01 179 GLY C N 1
ATOM 5092 C CA . GLY C 1 200 ? 2.991 81.837 -2.586 1.00 16.39 179 GLY C CA 1
ATOM 5093 C C . GLY C 1 200 ? 2.253 82.445 -3.769 1.00 14.81 179 GLY C C 1
ATOM 5094 O O . GLY C 1 200 ? 1.126 82.951 -3.599 1.00 15.98 179 GLY C O 1
ATOM 5095 N N . LEU C 1 201 ? 2.847 82.342 -4.954 1.00 15.78 180 LEU C N 1
ATOM 5096 C CA . LEU C 1 201 ? 2.174 82.865 -6.160 1.00 16.21 180 LEU C CA 1
ATOM 5097 C C . LEU C 1 201 ? 0.874 82.140 -6.452 1.00 16.68 180 LEU C C 1
ATOM 5098 O O . LEU C 1 201 ? -0.164 82.773 -6.690 1.00 16.99 180 LEU C O 1
ATOM 5103 N N . ARG C 1 202 ? 0.907 80.806 -6.398 1.00 15.89 181 ARG C N 1
ATOM 5104 C CA . ARG C 1 202 ? -0.333 80.031 -6.475 1.00 16.21 181 ARG C CA 1
ATOM 5105 C C . ARG C 1 202 ? -1.390 80.546 -5.495 1.00 16.30 181 ARG C C 1
ATOM 5106 O O . ARG C 1 202 ? -2.574 80.710 -5.867 1.00 16.35 181 ARG C O 1
ATOM 5121 N N . GLN C 1 203 ? -1.007 80.721 -4.234 1.00 15.72 182 GLN C N 1
ATOM 5122 C CA . GLN C 1 203 ? -1.998 81.131 -3.226 1.00 15.43 182 GLN C CA 1
ATOM 5123 C C . GLN C 1 203 ? -2.554 82.517 -3.544 1.00 15.94 182 GLN C C 1
ATOM 5124 O O . GLN C 1 203 ? -3.758 82.728 -3.409 1.00 16.07 182 GLN C O 1
ATOM 5130 N N . GLU C 1 204 ? -1.700 83.439 -4.035 1.00 15.80 183 GLU C N 1
ATOM 5131 C CA . GLU C 1 204 ? -2.222 84.787 -4.381 1.00 16.12 183 GLU C CA 1
ATOM 5132 C C . GLU C 1 204 ? -3.162 84.782 -5.592 1.00 15.50 183 GLU C C 1
ATOM 5133 O O . GLU C 1 204 ? -4.164 85.527 -5.632 1.00 15.20 183 GLU C O 1
ATOM 5139 N N . LEU C 1 205 ? -2.834 83.971 -6.594 1.00 14.92 184 LEU C N 1
ATOM 5140 C CA . LEU C 1 205 ? -3.691 83.865 -7.786 1.00 15.39 184 LEU C CA 1
ATOM 5141 C C . LEU C 1 205 ? -5.023 83.258 -7.443 1.00 15.38 184 LEU C C 1
ATOM 5142 O O . LEU C 1 205 ? -6.051 83.586 -8.053 1.00 17.44 184 LEU C O 1
ATOM 5147 N N . ARG C 1 206 ? -5.028 82.390 -6.445 1.00 15.28 185 ARG C N 1
ATOM 5148 C CA . ARG C 1 206 ? -6.260 81.788 -5.932 1.00 17.22 185 ARG C CA 1
ATOM 5149 C C . ARG C 1 206 ? -7.093 82.833 -5.192 1.00 17.27 185 ARG C C 1
ATOM 5150 O O . ARG C 1 206 ? -8.311 82.970 -5.400 1.00 16.86 185 ARG C O 1
ATOM 5158 N N . GLU C 1 207 ? -6.440 83.596 -4.333 1.00 16.87 186 GLU C N 1
ATOM 5159 C CA . GLU C 1 207 ? -7.118 84.663 -3.581 1.00 17.58 186 GLU C CA 1
ATOM 5160 C C . GLU C 1 207 ? -7.697 85.755 -4.479 1.00 16.91 186 GLU C C 1
ATOM 5161 O O . GLU C 1 207 ? -8.752 86.347 -4.156 1.00 17.41 186 GLU C O 1
ATOM 5167 N N . ALA C 1 208 ? -7.025 86.011 -5.607 1.00 16.94 187 ALA C N 1
ATOM 5168 C CA . ALA C 1 208 ? -7.449 87.010 -6.594 1.00 17.90 187 ALA C CA 1
ATOM 5169 C C . ALA C 1 208 ? -8.633 86.485 -7.406 1.00 18.88 187 ALA C C 1
ATOM 5170 O O . ALA C 1 208 ? -9.096 87.152 -8.322 1.00 19.24 187 ALA C O 1
ATOM 5172 N N . GLN C 1 209 ? -9.085 85.273 -7.089 1.00 18.34 188 GLN C N 1
ATOM 5173 C CA . GLN C 1 209 ? -10.195 84.630 -7.800 1.00 19.23 188 GLN C CA 1
ATOM 5174 C C . GLN C 1 209 ? -9.937 84.515 -9.317 1.00 17.57 188 GLN C C 1
ATOM 5175 O O . GLN C 1 209 ? -10.824 84.813 -10.138 1.00 18.90 188 GLN C O 1
ATOM 5181 N N . THR C 1 210 ? -8.735 84.056 -9.676 1.00 17.03 189 THR C N 1
ATOM 5182 C CA . THR C 1 210 ? -8.371 83.845 -11.084 1.00 16.16 189 THR C CA 1
ATOM 5183 C C . THR C 1 210 ? -8.084 82.357 -11.356 1.00 15.65 189 THR C C 1
ATOM 5184 O O . THR C 1 210 ? -7.915 81.560 -10.409 1.00 16.45 189 THR C O 1
ATOM 5188 N N . HIS C 1 211 ? -8.027 82.021 -12.640 1.00 15.60 190 HIS C N 1
ATOM 5189 C CA . HIS C 1 211 ? -7.548 80.701 -13.090 1.00 14.82 190 HIS C CA 1
ATOM 5190 C C . HIS C 1 211 ? -6.159 80.786 -13.723 1.00 14.17 190 HIS C C 1
ATOM 5191 O O . HIS C 1 211 ? -5.751 79.936 -14.521 1.00 14.38 190 HIS C O 1
ATOM 5198 N N . ILE C 1 212 ? -5.422 81.830 -13.368 1.00 14.07 191 ILE C N 1
ATOM 5199 C CA . ILE C 1 212 ? -4.044 81.946 -13.806 1.00 14.65 191 ILE C CA 1
ATOM 5200 C C . ILE C 1 212 ? -3.202 80.908 -13.041 1.00 15.34 191 ILE C C 1
ATOM 5201 O O . ILE C 1 212 ? -3.337 80.723 -11.825 1.00 15.16 191 ILE C O 1
ATOM 5206 N N . ARG C 1 213 ? -2.403 80.174 -13.805 1.00 14.85 192 ARG C N 1
ATOM 5207 C CA . ARG C 1 213 ? -1.642 79.028 -13.263 1.00 15.27 192 ARG C CA 1
ATOM 5208 C C . ARG C 1 213 ? -0.213 79.396 -12.892 1.00 15.69 192 ARG C C 1
ATOM 5209 O O . ARG C 1 213 ? 0.421 80.213 -13.575 1.00 17.24 192 ARG C O 1
ATOM 5217 N N . ALA C 1 214 ? 0.311 78.751 -11.855 1.00 17.36 193 ALA C N 1
ATOM 5218 C CA . ALA C 1 214 ? 1.676 78.952 -11.436 1.00 16.75 193 ALA C CA 1
ATOM 5219 C C . ALA C 1 214 ? 2.365 77.604 -11.284 1.00 17.59 193 ALA C C 1
ATOM 5220 O O . ALA C 1 214 ? 1.812 76.705 -10.647 1.00 18.56 193 ALA C O 1
ATOM 5222 N N . THR C 1 215 ? 3.541 77.468 -11.875 1.00 16.57 194 THR C N 1
ATOM 5223 C CA . THR C 1 215 ? 4.245 76.183 -11.890 1.00 16.32 194 THR C CA 1
ATOM 5224 C C . THR C 1 215 ? 5.730 76.388 -11.756 1.00 16.74 194 THR C C 1
ATOM 5225 O O . THR C 1 215 ? 6.253 77.377 -12.278 1.00 17.91 194 THR C O 1
ATOM 5229 N N . CYS C 1 216 ? 6.429 75.450 -11.104 1.00 16.77 195 CYS C N 1
ATOM 5230 C CA A CYS C 1 216 ? 7.867 75.435 -11.368 0.50 16.18 195 CYS C CA 1
ATOM 5231 C CA B CYS C 1 216 ? 7.904 75.325 -11.206 0.50 17.43 195 CYS C CA 1
ATOM 5232 C C . CYS C 1 216 ? 8.307 74.103 -11.989 1.00 17.32 195 CYS C C 1
ATOM 5233 O O . CYS C 1 216 ? 7.630 73.051 -11.895 1.00 17.31 195 CYS C O 1
ATOM 5238 N N . ILE C 1 217 ? 9.447 74.194 -12.675 1.00 16.12 196 ILE C N 1
ATOM 5239 C CA . ILE C 1 217 ? 10.118 73.008 -13.214 1.00 16.18 196 ILE C CA 1
ATOM 5240 C C . ILE C 1 217 ? 11.454 72.954 -12.488 1.00 15.83 196 ILE C C 1
ATOM 5241 O O . ILE C 1 217 ? 12.155 73.980 -12.449 1.00 15.59 196 ILE C O 1
ATOM 5246 N N . SER C 1 218 ? 11.768 71.783 -11.912 1.00 14.46 197 SER C N 1
ATOM 5247 C CA . SER C 1 218 ? 12.950 71.637 -11.016 1.00 14.75 197 SER C CA 1
ATOM 5248 C C . SER C 1 218 ? 13.921 70.601 -11.566 1.00 14.96 197 SER C C 1
ATOM 5249 O O . SER C 1 218 ? 13.851 69.442 -11.182 1.00 15.16 197 SER C O 1
ATOM 5252 N N . PRO C 1 219 ? 14.808 71.008 -12.504 1.00 14.70 198 PRO C N 1
ATOM 5253 C CA . PRO C 1 219 ? 15.744 70.016 -13.081 1.00 15.31 198 PRO C CA 1
ATOM 5254 C C . PRO C 1 219 ? 16.996 69.770 -12.243 1.00 15.60 198 PRO C C 1
ATOM 5255 O O . PRO C 1 219 ? 17.382 70.674 -11.489 1.00 16.05 198 PRO C O 1
ATOM 5259 N N . GLY C 1 220 ? 17.604 68.576 -12.390 1.00 14.66 199 GLY C N 1
ATOM 5260 C CA . GLY C 1 220 ? 18.983 68.313 -11.975 1.00 14.70 199 GLY C CA 1
ATOM 5261 C C . GLY C 1 220 ? 19.860 68.853 -13.093 1.00 15.64 199 GLY C C 1
ATOM 5262 O O . GLY C 1 220 ? 19.471 69.800 -13.804 1.00 17.56 199 GLY C O 1
ATOM 5263 N N . VAL C 1 221 ? 21.017 68.268 -13.254 1.00 15.94 200 VAL C N 1
ATOM 5264 C CA . VAL C 1 221 ? 22.032 68.843 -14.159 1.00 16.39 200 VAL C CA 1
ATOM 5265 C C . VAL C 1 221 ? 21.543 68.821 -15.610 1.00 16.52 200 VAL C C 1
ATOM 5266 O O . VAL C 1 221 ? 21.091 67.801 -16.095 1.00 16.42 200 VAL C O 1
ATOM 5270 N N . VAL C 1 222 ? 21.623 69.994 -16.249 1.00 16.51 201 VAL C N 1
ATOM 5271 C CA . VAL C 1 222 ? 21.277 70.179 -17.652 1.00 15.59 201 VAL C CA 1
ATOM 5272 C C . VAL C 1 222 ? 22.551 70.685 -18.344 1.00 15.75 201 VAL C C 1
ATOM 5273 O O . VAL C 1 222 ? 23.236 71.597 -17.821 1.00 14.61 201 VAL C O 1
ATOM 5277 N N . GLU C 1 223 ? 22.836 70.095 -19.503 1.00 15.65 202 GLU C N 1
ATOM 5278 C CA . GLU C 1 223 ? 24.037 70.451 -20.291 1.00 16.77 202 GLU C CA 1
ATOM 5279 C C . GLU C 1 223 ? 23.819 71.806 -20.994 1.00 17.05 202 GLU C C 1
ATOM 5280 O O . GLU C 1 223 ? 23.189 71.882 -22.048 1.00 18.04 202 GLU C O 1
ATOM 5286 N N . THR C 1 224 ? 24.314 72.892 -20.378 1.00 15.63 203 THR C N 1
ATOM 5287 C CA . THR C 1 224 ? 24.180 74.238 -20.988 1.00 17.06 203 THR C CA 1
ATOM 5288 C C . THR C 1 224 ? 25.518 74.991 -20.757 1.00 17.48 203 THR C C 1
ATOM 5289 O O . THR C 1 224 ? 26.514 74.344 -20.483 1.00 19.19 203 THR C O 1
ATOM 5293 N N . GLN C 1 225 ? 25.512 76.330 -20.785 1.00 18.30 204 GLN C N 1
ATOM 5294 C CA . GLN C 1 225 ? 26.716 77.130 -20.415 1.00 18.45 204 GLN C CA 1
ATOM 5295 C C . GLN C 1 225 ? 26.800 77.361 -18.916 1.00 17.01 204 GLN C C 1
ATOM 5296 O O . GLN C 1 225 ? 27.804 77.854 -18.431 1.00 17.39 204 GLN C O 1
ATOM 5302 N N . PHE C 1 226 ? 25.747 76.966 -18.205 1.00 17.21 205 PHE C N 1
ATOM 5303 C CA . PHE C 1 226 ? 25.638 77.223 -16.769 1.00 15.89 205 PHE C CA 1
ATOM 5304 C C . PHE C 1 226 ? 26.912 76.818 -15.997 1.00 16.58 205 PHE C C 1
ATOM 5305 O O . PHE C 1 226 ? 27.443 77.626 -15.242 1.00 18.66 205 PHE C O 1
ATOM 5313 N N . ALA C 1 227 ? 27.381 75.583 -16.165 1.00 16.92 206 ALA C N 1
ATOM 5314 C CA . ALA C 1 227 ? 28.515 75.127 -15.383 1.00 16.74 206 ALA C CA 1
ATOM 5315 C C . ALA C 1 227 ? 29.795 75.846 -15.807 1.00 16.91 206 ALA C C 1
ATOM 5316 O O . ALA C 1 227 ? 30.698 76.072 -14.990 1.00 16.92 206 ALA C O 1
ATOM 5318 N N . PHE C 1 228 ? 29.873 76.173 -17.101 1.00 17.40 207 PHE C N 1
ATOM 5319 C CA . PHE C 1 228 ? 31.036 76.899 -17.610 1.00 17.88 207 PHE C CA 1
ATOM 5320 C C . PHE C 1 228 ? 31.182 78.290 -16.982 1.00 17.40 207 PHE C C 1
ATOM 5321 O O . PHE C 1 228 ? 32.318 78.758 -16.783 1.00 19.09 207 PHE C O 1
ATOM 5329 N N . LYS C 1 229 ? 30.050 78.938 -16.725 1.00 17.83 208 LYS C N 1
ATOM 5330 C CA . LYS C 1 229 ? 30.030 80.253 -16.103 1.00 18.29 208 LYS C CA 1
ATOM 5331 C C . LYS C 1 229 ? 30.299 80.137 -14.598 1.00 19.37 208 LYS C C 1
ATOM 5332 O O . LYS C 1 229 ? 31.114 80.912 -14.053 1.00 19.14 208 LYS C O 1
ATOM 5338 N N . LEU C 1 230 ? 29.673 79.166 -13.933 1.00 17.92 209 LEU C N 1
ATOM 5339 C CA . LEU C 1 230 ? 29.959 78.934 -12.514 1.00 19.04 209 LEU C CA 1
ATOM 5340 C C . LEU C 1 230 ? 31.444 78.643 -12.287 1.00 19.51 209 LEU C C 1
ATOM 5341 O O . LEU C 1 230 ? 32.087 79.145 -11.326 1.00 19.29 209 LEU C O 1
ATOM 5346 N N . HIS C 1 231 ? 31.990 77.796 -13.160 1.00 20.21 210 HIS C N 1
ATOM 5347 C CA . HIS C 1 231 ? 33.388 77.380 -13.044 1.00 21.40 210 HIS C CA 1
ATOM 5348 C C . HIS C 1 231 ? 34.231 78.138 -14.075 1.00 22.87 210 HIS C C 1
ATOM 5349 O O . HIS C 1 231 ? 34.981 77.529 -14.877 1.00 23.37 210 HIS C O 1
ATOM 5356 N N . ASP C 1 232 ? 34.140 79.466 -14.037 1.00 25.01 211 ASP C N 1
ATOM 5357 C CA . ASP C 1 232 ? 34.751 80.301 -15.078 1.00 28.36 211 ASP C CA 1
ATOM 5358 C C . ASP C 1 232 ? 36.274 80.233 -15.047 1.00 29.39 211 ASP C C 1
ATOM 5359 O O . ASP C 1 232 ? 36.929 80.438 -16.079 1.00 30.07 211 ASP C O 1
ATOM 5364 N N . LYS C 1 233 ? 36.823 79.926 -13.871 1.00 30.95 212 LYS C N 1
ATOM 5365 C CA . LYS C 1 233 ? 38.283 79.797 -13.709 1.00 33.14 212 LYS C CA 1
ATOM 5366 C C . LYS C 1 233 ? 38.784 78.341 -13.832 1.00 34.01 212 LYS C C 1
ATOM 5367 O O . LYS C 1 233 ? 39.991 78.086 -13.808 1.00 34.43 212 LYS C O 1
ATOM 5370 N N . ASP C 1 234 ? 37.860 77.390 -13.963 1.00 34.68 213 ASP C N 1
ATOM 5371 C CA . ASP C 1 234 ? 38.218 75.974 -14.111 1.00 35.24 213 ASP C CA 1
ATOM 5372 C C . ASP C 1 234 ? 37.259 75.265 -15.073 1.00 35.78 213 ASP C C 1
ATOM 5373 O O . ASP C 1 234 ? 36.447 74.430 -14.649 1.00 36.06 213 ASP C O 1
ATOM 5375 N N . PRO C 1 235 ? 37.348 75.590 -16.379 1.00 36.16 214 PRO C N 1
ATOM 5376 C CA . PRO C 1 235 ? 36.414 75.031 -17.370 1.00 36.32 214 PRO C CA 1
ATOM 5377 C C . PRO C 1 235 ? 36.470 73.501 -17.489 1.00 36.75 214 PRO C C 1
ATOM 5378 O O . PRO C 1 235 ? 35.523 72.897 -18.023 1.00 37.07 214 PRO C O 1
ATOM 5382 N N . GLU C 1 236 ? 37.576 72.903 -17.020 1.00 36.43 215 GLU C N 1
ATOM 5383 C CA . GLU C 1 236 ? 37.719 71.445 -16.890 1.00 36.08 215 GLU C CA 1
ATOM 5384 C C . GLU C 1 236 ? 36.664 70.836 -15.942 1.00 35.67 215 GLU C C 1
ATOM 5385 O O . GLU C 1 236 ? 36.062 69.802 -16.261 1.00 35.10 215 GLU C O 1
ATOM 5387 N N . LYS C 1 237 ? 36.454 71.485 -14.792 1.00 35.24 216 LYS C N 1
ATOM 5388 C CA . LYS C 1 237 ? 35.388 71.126 -13.844 1.00 35.12 216 LYS C CA 1
ATOM 5389 C C . LYS C 1 237 ? 33.982 71.145 -14.495 1.00 34.81 216 LYS C C 1
ATOM 5390 O O . LYS C 1 237 ? 33.133 70.285 -14.197 1.00 34.63 216 LYS C O 1
ATOM 5396 N N . ALA C 1 238 ? 33.752 72.116 -15.386 1.00 34.01 217 ALA C N 1
ATOM 5397 C CA . ALA C 1 238 ? 32.481 72.247 -16.111 1.00 33.28 217 ALA C CA 1
ATOM 5398 C C . ALA C 1 238 ? 32.289 71.125 -17.136 1.00 32.97 217 ALA C C 1
ATOM 5399 O O . ALA C 1 238 ? 31.205 70.578 -17.285 1.00 31.88 217 ALA C O 1
ATOM 5401 N N . ALA C 1 239 ? 33.354 70.785 -17.859 1.00 32.69 218 ALA C N 1
ATOM 5402 C CA . ALA C 1 239 ? 33.305 69.663 -18.791 1.00 33.11 218 ALA C CA 1
ATOM 5403 C C . ALA C 1 239 ? 33.134 68.307 -18.080 1.00 33.13 218 ALA C C 1
ATOM 5404 O O . ALA C 1 239 ? 32.474 67.410 -18.613 1.00 33.29 218 ALA C O 1
ATOM 5406 N N . ALA C 1 240 ? 33.739 68.157 -16.898 1.00 33.62 219 ALA C N 1
ATOM 5407 C CA . ALA C 1 240 ? 33.636 66.913 -16.124 1.00 34.02 219 ALA C CA 1
ATOM 5408 C C . ALA C 1 240 ? 32.174 66.638 -15.758 1.00 34.45 219 ALA C C 1
ATOM 5409 O O . ALA C 1 240 ? 31.694 65.510 -15.908 1.00 34.75 219 ALA C O 1
ATOM 5411 N N . THR C 1 241 ? 31.485 67.682 -15.295 1.00 34.33 220 THR C N 1
ATOM 5412 C CA . THR C 1 241 ? 30.037 67.651 -15.030 1.00 34.63 220 THR C CA 1
ATOM 5413 C C . THR C 1 241 ? 29.282 66.956 -16.165 1.00 34.12 220 THR C C 1
ATOM 5414 O O . THR C 1 241 ? 28.565 65.970 -15.939 1.00 35.01 220 THR C O 1
ATOM 5418 N N . TYR C 1 242 ? 29.483 67.445 -17.385 1.00 32.06 221 TYR C N 1
ATOM 5419 C CA . TYR C 1 242 ? 28.665 67.031 -18.512 1.00 31.13 221 TYR C CA 1
ATOM 5420 C C . TYR C 1 242 ? 29.140 65.737 -19.192 1.00 32.39 221 TYR C C 1
ATOM 5421 O O . TYR C 1 242 ? 28.448 65.193 -20.066 1.00 31.75 221 TYR C O 1
ATOM 5430 N N . GLU C 1 243 ? 30.319 65.260 -18.792 1.00 34.02 222 GLU C N 1
ATOM 5431 C CA . GLU C 1 243 ? 30.921 64.061 -19.387 1.00 35.79 222 GLU C CA 1
ATOM 5432 C C . GLU C 1 243 ? 30.802 62.808 -18.507 1.00 35.98 222 GLU C C 1
ATOM 5433 O O . GLU C 1 243 ? 30.825 61.680 -19.021 1.00 36.46 222 GLU C O 1
ATOM 5439 N N . GLN C 1 244 ? 30.702 63.010 -17.193 1.00 36.23 223 GLN C N 1
ATOM 5440 C CA . GLN C 1 244 ? 30.551 61.920 -16.220 1.00 36.19 223 GLN C CA 1
ATOM 5441 C C . GLN C 1 244 ? 29.299 61.095 -16.498 1.00 35.93 223 GLN C C 1
ATOM 5442 O O . GLN C 1 244 ? 29.269 59.895 -16.218 1.00 36.16 223 GLN C O 1
ATOM 5444 N N . MET C 1 245 ? 28.255 61.746 -17.022 1.00 34.93 224 MET C N 1
ATOM 5445 C CA . MET C 1 245 ? 26.989 61.061 -17.290 1.00 33.96 224 MET C CA 1
ATOM 5446 C C . MET C 1 245 ? 26.174 61.736 -18.392 1.00 30.74 224 MET C C 1
ATOM 5447 O O . MET C 1 245 ? 26.483 62.865 -18.800 1.00 29.20 224 MET C O 1
ATOM 5452 N N . LYS C 1 246 ? 25.153 61.031 -18.884 1.00 27.52 225 LYS C N 1
ATOM 5453 C CA . LYS C 1 246 ? 24.248 61.609 -19.853 1.00 24.87 225 LYS C CA 1
ATOM 5454 C C . LYS C 1 246 ? 23.284 62.554 -19.117 1.00 23.34 225 LYS C C 1
ATOM 5455 O O . LYS C 1 246 ? 22.243 62.125 -18.575 1.00 23.18 225 LYS C O 1
ATOM 5461 N N . CYS C 1 247 ? 23.656 63.831 -19.072 1.00 20.32 226 CYS C N 1
ATOM 5462 C CA . CYS C 1 247 ? 22.836 64.833 -18.393 1.00 19.03 226 CYS C CA 1
ATOM 5463 C C . CYS C 1 247 ? 21.535 65.125 -19.145 1.00 17.84 226 CYS C C 1
ATOM 5464 O O . CYS C 1 247 ? 21.310 64.665 -20.289 1.00 16.75 226 CYS C O 1
ATOM 5467 N N . LEU C 1 248 ? 20.664 65.902 -18.484 1.00 15.38 227 LEU C N 1
ATOM 5468 C CA . LEU C 1 248 ? 19.464 66.442 -19.157 1.00 15.35 227 LEU C CA 1
ATOM 5469 C C . LEU C 1 248 ? 19.962 67.422 -20.249 1.00 15.83 227 LEU C C 1
ATOM 5470 O O . LEU C 1 248 ? 21.048 67.982 -20.137 1.00 14.77 227 LEU C O 1
ATOM 5475 N N . LYS C 1 249 ? 19.183 67.556 -21.301 1.00 16.27 228 LYS C N 1
ATOM 5476 C CA . LYS C 1 249 ? 19.447 68.524 -22.365 1.00 16.43 228 LYS C CA 1
ATOM 5477 C C . LYS C 1 249 ? 18.414 69.651 -22.259 1.00 16.01 228 LYS C C 1
ATOM 5478 O O . LYS C 1 249 ? 17.308 69.490 -21.727 1.00 16.07 228 LYS C O 1
ATOM 5484 N N . PRO C 1 250 ? 18.758 70.845 -22.763 1.00 15.39 229 PRO C N 1
ATOM 5485 C CA . PRO C 1 250 ? 17.765 71.939 -22.711 1.00 15.73 229 PRO C CA 1
ATOM 5486 C C . PRO C 1 250 ? 16.395 71.586 -23.311 1.00 15.20 229 PRO C C 1
ATOM 5487 O O . PRO C 1 250 ? 15.352 71.994 -22.769 1.00 15.18 229 PRO C O 1
ATOM 5491 N N . GLU C 1 251 ? 16.408 70.832 -24.409 1.00 16.14 230 GLU C N 1
ATOM 5492 C CA . GLU C 1 251 ? 15.163 70.380 -25.049 1.00 16.52 230 GLU C CA 1
ATOM 5493 C C . GLU C 1 251 ? 14.293 69.528 -24.111 1.00 17.01 230 GLU C C 1
ATOM 5494 O O . GLU C 1 251 ? 13.083 69.522 -24.245 1.00 17.07 230 GLU C O 1
ATOM 5505 N N . ASP C 1 252 ? 14.894 68.841 -23.144 1.00 15.33 231 ASP C N 1
ATOM 5506 C CA . ASP C 1 252 ? 14.112 68.000 -22.213 1.00 15.62 231 ASP C CA 1
ATOM 5507 C C . ASP C 1 252 ? 13.340 68.920 -21.280 1.00 16.07 231 ASP C C 1
ATOM 5508 O O . ASP C 1 252 ? 12.188 68.642 -20.926 1.00 16.66 231 ASP C O 1
ATOM 5513 N N . VAL C 1 253 ? 13.978 69.997 -20.814 1.00 13.98 232 VAL C N 1
ATOM 5514 C CA . VAL C 1 253 ? 13.256 70.949 -19.984 1.00 15.62 232 VAL C CA 1
ATOM 5515 C C . VAL C 1 253 ? 12.165 71.679 -20.804 1.00 15.82 232 VAL C C 1
ATOM 5516 O O . VAL C 1 253 ? 11.031 71.884 -20.313 1.00 16.77 232 VAL C O 1
ATOM 5520 N N . ALA C 1 254 ? 12.463 71.986 -22.077 1.00 15.90 233 ALA C N 1
ATOM 5521 C CA . ALA C 1 254 ? 11.430 72.611 -22.902 1.00 15.75 233 ALA C CA 1
ATOM 5522 C C . ALA C 1 254 ? 10.252 71.655 -23.058 1.00 15.10 233 ALA C C 1
ATOM 5523 O O . ALA C 1 254 ? 9.092 72.095 -23.079 1.00 16.49 233 ALA C O 1
ATOM 5525 N N . GLU C 1 255 ? 10.520 70.355 -23.167 1.00 14.75 234 GLU C N 1
ATOM 5526 C CA . GLU C 1 255 ? 9.399 69.429 -23.329 1.00 13.92 234 GLU C CA 1
ATOM 5527 C C . GLU C 1 255 ? 8.534 69.411 -22.052 1.00 14.90 234 GLU C C 1
ATOM 5528 O O . GLU C 1 255 ? 7.291 69.272 -22.126 1.00 16.86 234 GLU C O 1
ATOM 5534 N N . ALA C 1 256 ? 9.178 69.535 -20.877 1.00 15.09 235 ALA C N 1
ATOM 5535 C CA . ALA C 1 256 ? 8.402 69.649 -19.617 1.00 15.70 235 ALA C CA 1
ATOM 5536 C C . ALA C 1 256 ? 7.513 70.905 -19.655 1.00 15.71 235 ALA C C 1
ATOM 5537 O O . ALA C 1 256 ? 6.356 70.836 -19.234 1.00 15.82 235 ALA C O 1
ATOM 5539 N N . VAL C 1 257 ? 8.047 72.044 -20.124 1.00 15.49 236 VAL C N 1
ATOM 5540 C CA . VAL C 1 257 ? 7.251 73.264 -20.260 1.00 15.38 236 VAL C CA 1
ATOM 5541 C C . VAL C 1 257 ? 6.069 73.029 -21.209 1.00 15.70 236 VAL C C 1
ATOM 5542 O O . VAL C 1 257 ? 4.930 73.459 -20.908 1.00 16.21 236 VAL C O 1
ATOM 5546 N N . ILE C 1 258 ? 6.299 72.388 -22.357 1.00 14.95 237 ILE C N 1
ATOM 5547 C CA . ILE C 1 258 ? 5.185 72.085 -23.259 1.00 15.58 237 ILE C CA 1
ATOM 5548 C C . ILE C 1 258 ? 4.112 71.202 -22.583 1.00 16.25 237 ILE C C 1
ATOM 5549 O O . ILE C 1 258 ? 2.919 71.500 -22.674 1.00 14.81 237 ILE C O 1
ATOM 5554 N N . TYR C 1 259 ? 4.527 70.169 -21.859 1.00 14.62 238 TYR C N 1
ATOM 5555 C CA . TYR C 1 259 ? 3.546 69.368 -21.147 1.00 14.52 238 TYR C CA 1
ATOM 5556 C C . TYR C 1 259 ? 2.693 70.258 -20.215 1.00 13.97 238 TYR C C 1
ATOM 5557 O O . TYR C 1 259 ? 1.447 70.190 -20.250 1.00 14.39 238 TYR C O 1
ATOM 5566 N N . VAL C 1 260 ? 3.353 71.085 -19.406 1.00 14.83 239 VAL C N 1
ATOM 5567 C CA . VAL C 1 260 ? 2.666 71.916 -18.405 1.00 14.78 239 VAL C CA 1
ATOM 5568 C C . VAL C 1 260 ? 1.690 72.839 -19.129 1.00 14.69 239 VAL C C 1
ATOM 5569 O O . VAL C 1 260 ? 0.527 72.939 -18.763 1.00 15.53 239 VAL C O 1
ATOM 5573 N N . LEU C 1 261 ? 2.138 73.494 -20.183 1.00 14.41 240 LEU C N 1
ATOM 5574 C CA . LEU C 1 261 ? 1.210 74.383 -20.912 1.00 14.48 240 LEU C CA 1
ATOM 5575 C C . LEU C 1 261 ? 0.035 73.651 -21.599 1.00 14.31 240 LEU C C 1
ATOM 5576 O O . LEU C 1 261 ? -1.095 74.164 -21.651 1.00 16.56 240 LEU C O 1
ATOM 5581 N N . SER C 1 262 ? 0.303 72.444 -22.118 1.00 14.16 241 SER C N 1
ATOM 5582 C CA . SER C 1 262 ? -0.678 71.677 -22.859 1.00 13.92 241 SER C CA 1
ATOM 5583 C C . SER C 1 262 ? -1.778 71.095 -21.959 1.00 13.43 241 SER C C 1
ATOM 5584 O O . SER C 1 262 ? -2.823 70.657 -22.459 1.00 16.01 241 SER C O 1
ATOM 5589 N N . THR C 1 263 ? -1.528 71.051 -20.648 1.00 14.81 242 THR C N 1
ATOM 5590 C CA . THR C 1 263 ? -2.547 70.486 -19.749 1.00 14.99 242 THR C CA 1
ATOM 5591 C C . THR C 1 263 ? -3.796 71.364 -19.835 1.00 15.81 242 THR C C 1
ATOM 5592 O O . THR C 1 263 ? -3.645 72.593 -19.882 1.00 15.57 242 THR C O 1
ATOM 5596 N N . PRO C 1 264 ? -4.992 70.735 -19.874 1.00 15.60 243 PRO C N 1
ATOM 5597 C CA . PRO C 1 264 ? -6.232 71.512 -19.847 1.00 16.14 243 PRO C CA 1
ATOM 5598 C C . PRO C 1 264 ? -6.255 72.502 -18.675 1.00 15.50 243 PRO C C 1
ATOM 5599 O O . PRO C 1 264 ? -5.597 72.325 -17.646 1.00 14.99 243 PRO C O 1
ATOM 5603 N N . ALA C 1 265 ? -7.051 73.551 -18.841 1.00 15.38 244 ALA C N 1
ATOM 5604 C CA . ALA C 1 265 ? -6.981 74.702 -17.964 1.00 14.98 244 ALA C CA 1
ATOM 5605 C C . ALA C 1 265 ? -7.293 74.404 -16.511 1.00 14.28 244 ALA C C 1
ATOM 5606 O O . ALA C 1 265 ? -6.871 75.156 -15.646 1.00 14.55 244 ALA C O 1
ATOM 5608 N N . HIS C 1 266 ? -8.077 73.332 -16.251 1.00 13.50 245 HIS C N 1
ATOM 5609 C CA . HIS C 1 266 ? -8.455 72.989 -14.850 1.00 14.18 245 HIS C CA 1
ATOM 5610 C C . HIS C 1 266 ? -7.339 72.250 -14.080 1.00 15.96 245 HIS C C 1
ATOM 5611 O O . HIS C 1 266 ? -7.459 71.985 -12.866 1.00 16.37 245 HIS C O 1
ATOM 5618 N N . ILE C 1 267 ? -6.262 71.943 -14.795 1.00 15.01 246 ILE C N 1
ATOM 5619 C CA . ILE C 1 267 ? -5.119 71.294 -14.168 1.00 15.53 246 ILE C CA 1
ATOM 5620 C C . ILE C 1 267 ? -4.009 72.295 -13.899 1.00 16.55 246 ILE C C 1
ATOM 5621 O O . ILE C 1 267 ? -3.590 73.057 -14.775 1.00 17.51 246 ILE C O 1
ATOM 5626 N N . GLN C 1 268 ? -3.511 72.268 -12.680 1.00 17.05 247 GLN C N 1
ATOM 5627 C CA . GLN C 1 268 ? -2.439 73.162 -12.312 1.00 17.30 247 GLN C CA 1
ATOM 5628 C C . GLN C 1 268 ? -1.228 72.353 -11.829 1.00 17.91 247 GLN C C 1
ATOM 5629 O O . GLN C 1 268 ? -1.175 71.947 -10.663 1.00 17.09 247 GLN C O 1
ATOM 5635 N N . ILE C 1 269 ? -0.287 72.112 -12.739 1.00 16.32 248 ILE C N 1
ATOM 5636 C CA . ILE C 1 269 ? 0.954 71.454 -12.353 1.00 16.76 248 ILE C CA 1
ATOM 5637 C C . ILE C 1 269 ? 1.727 72.384 -11.373 1.00 16.97 248 ILE C C 1
ATOM 5638 O O . ILE C 1 269 ? 2.010 73.574 -11.660 1.00 18.47 248 ILE C O 1
ATOM 5643 N N . GLY C 1 270 ? 2.061 71.893 -10.195 1.00 17.50 249 GLY C N 1
ATOM 5644 C CA . GLY C 1 270 ? 2.804 72.688 -9.232 1.00 16.44 249 GLY C CA 1
ATOM 5645 C C . GLY C 1 270 ? 4.322 72.613 -9.395 1.00 16.31 249 GLY C C 1
ATOM 5646 O O . GLY C 1 270 ? 5.019 73.623 -9.302 1.00 16.63 249 GLY C O 1
ATOM 5647 N N . ASP C 1 271 ? 4.815 71.383 -9.650 1.00 15.43 250 ASP C N 1
ATOM 5648 C CA . ASP C 1 271 ? 6.249 71.167 -9.790 1.00 15.26 250 ASP C CA 1
ATOM 5649 C C . ASP C 1 271 ? 6.459 69.913 -10.595 1.00 15.43 250 ASP C C 1
ATOM 5650 O O . ASP C 1 271 ? 5.709 68.920 -10.457 1.00 16.04 250 ASP C O 1
ATOM 5655 N N . ILE C 1 272 ? 7.475 69.959 -11.443 1.00 15.12 251 ILE C N 1
ATOM 5656 C CA . ILE C 1 272 ? 8.016 68.731 -12.072 1.00 16.46 251 ILE C CA 1
ATOM 5657 C C . ILE C 1 272 ? 9.468 68.674 -11.676 1.00 15.70 251 ILE C C 1
ATOM 5658 O O . ILE C 1 272 ? 10.247 69.535 -12.126 1.00 16.55 251 ILE C O 1
ATOM 5663 N N . GLN C 1 273 ? 9.818 67.670 -10.872 1.00 14.70 252 GLN C N 1
ATOM 5664 C CA . GLN C 1 273 ? 11.187 67.420 -10.468 1.00 14.52 252 GLN C CA 1
ATOM 5665 C C . GLN C 1 273 ? 11.698 66.399 -11.466 1.00 14.80 252 GLN C C 1
ATOM 5666 O O . GLN C 1 273 ? 11.067 65.343 -11.681 1.00 14.78 252 GLN C O 1
ATOM 5672 N N . MET C 1 274 ? 12.844 66.693 -12.067 1.00 15.06 253 MET C N 1
ATOM 5673 C CA . MET C 1 274 ? 13.405 65.776 -13.055 1.00 16.14 253 MET C CA 1
ATOM 5674 C C . MET C 1 274 ? 14.940 65.743 -12.942 1.00 16.32 253 MET C C 1
ATOM 5675 O O . MET C 1 274 ? 15.564 66.787 -12.670 1.00 17.34 253 MET C O 1
ATOM 5684 N N . ARG C 1 275 ? 15.529 64.565 -13.148 1.00 15.09 254 ARG C N 1
ATOM 5685 C CA . ARG C 1 275 ? 16.987 64.412 -13.047 1.00 15.84 254 ARG C CA 1
ATOM 5686 C C . ARG C 1 275 ? 17.423 63.549 -14.221 1.00 15.71 254 ARG C C 1
ATOM 5687 O O . ARG C 1 275 ? 16.612 62.777 -14.785 1.00 14.20 254 ARG C O 1
ATOM 5695 N N . PRO C 1 276 ? 18.742 63.583 -14.545 1.00 14.19 255 PRO C N 1
ATOM 5696 C CA . PRO C 1 276 ? 19.243 62.540 -15.475 1.00 14.54 255 PRO C CA 1
ATOM 5697 C C . PRO C 1 276 ? 19.029 61.137 -14.877 1.00 14.24 255 PRO C C 1
ATOM 5698 O O . PRO C 1 276 ? 19.241 60.945 -13.676 1.00 14.66 255 PRO C O 1
ATOM 5702 N N . THR C 1 277 ? 18.644 60.153 -15.686 1.00 13.75 256 THR C N 1
ATOM 5703 C CA . THR C 1 277 ? 18.532 58.760 -15.211 1.00 13.97 256 THR C CA 1
ATOM 5704 C C . THR C 1 277 ? 19.843 58.237 -14.688 1.00 16.61 256 THR C C 1
ATOM 5705 O O . THR C 1 277 ? 20.892 58.391 -15.334 1.00 17.06 256 THR C O 1
ATOM 5709 N N . GLY C 1 278 ? 19.766 5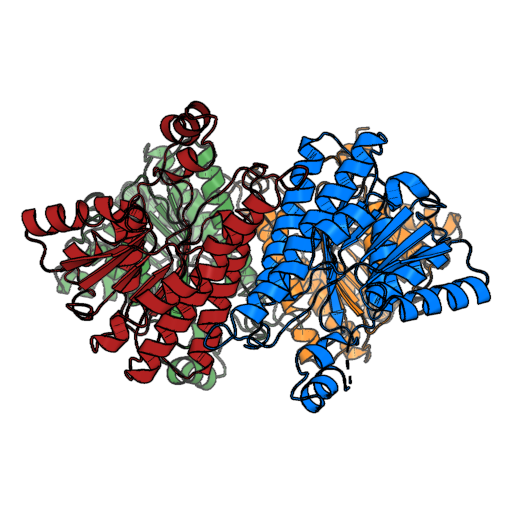7.590 -13.523 1.00 19.09 257 GLY C N 1
ATOM 5710 C CA . GLY C 1 278 ? 20.900 56.994 -12.857 1.00 23.42 257 GLY C CA 1
ATOM 5711 C C . GLY C 1 278 ? 21.831 57.964 -12.151 1.00 25.70 257 GLY C C 1
ATOM 5712 O O . GLY C 1 278 ? 22.906 57.544 -11.677 1.00 25.98 257 GLY C O 1
ATOM 5713 N N . SER C 1 279 ? 21.431 59.237 -12.077 1.00 27.91 258 SER C N 1
ATOM 5714 C CA . SER C 1 279 ? 22.273 60.280 -11.474 1.00 30.20 258 SER C CA 1
ATOM 5715 C C . SER C 1 279 ? 22.230 60.231 -9.946 1.00 31.35 258 SER C C 1
ATOM 5716 O O . SER C 1 279 ? 21.325 59.622 -9.342 1.00 31.99 258 SER C O 1
ATOM 5720 N N . ALA D 1 23 ? 0.426 55.958 -32.120 1.00 38.48 2 ALA D N 1
ATOM 5721 C CA . ALA D 1 23 ? 0.679 56.234 -30.677 1.00 38.43 2 ALA D CA 1
ATOM 5722 C C . ALA D 1 23 ? 1.377 57.586 -30.467 1.00 38.13 2 ALA D C 1
ATOM 5723 O O . ALA D 1 23 ? 2.044 58.120 -31.376 1.00 38.14 2 ALA D O 1
ATOM 5725 N N . ARG D 1 24 ? 1.201 58.129 -29.263 1.00 36.71 3 ARG D N 1
ATOM 5726 C CA . ARG D 1 24 ? 1.880 59.337 -28.815 1.00 36.03 3 ARG D CA 1
ATOM 5727 C C . ARG D 1 24 ? 3.401 59.212 -29.019 1.00 34.43 3 ARG D C 1
ATOM 5728 O O . ARG D 1 24 ? 3.980 58.138 -28.771 1.00 33.98 3 ARG D O 1
ATOM 5736 N N . PRO D 1 25 ? 4.042 60.292 -29.528 1.00 32.93 4 PRO D N 1
ATOM 5737 C CA . PRO D 1 25 ? 5.504 60.351 -29.631 1.00 30.94 4 PRO D CA 1
ATOM 5738 C C . PRO D 1 25 ? 6.174 60.018 -28.308 1.00 28.56 4 PRO D C 1
ATOM 5739 O O . PRO D 1 25 ? 5.918 60.679 -27.295 1.00 27.95 4 PRO D O 1
ATOM 5743 N N . GLY D 1 26 ? 7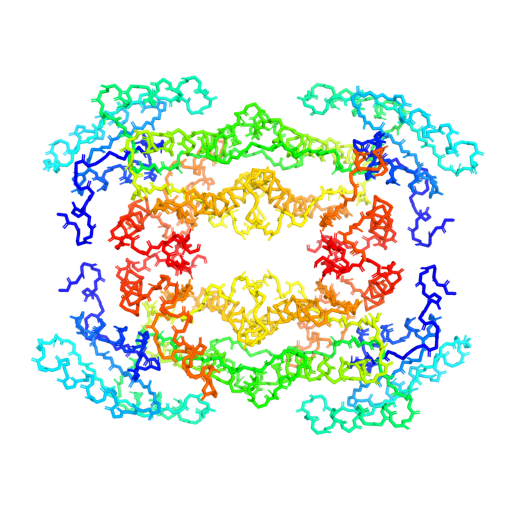.011 58.988 -28.336 1.00 25.72 5 GLY D N 1
ATOM 5744 C CA . GLY D 1 26 ? 7.763 58.573 -27.168 1.00 23.25 5 GLY D CA 1
ATOM 5745 C C . GLY D 1 26 ? 7.182 57.299 -26.596 1.00 21.41 5 GLY D C 1
ATOM 5746 O O . GLY D 1 26 ? 7.836 56.639 -25.782 1.00 20.94 5 GLY D O 1
ATOM 5747 N N . MET D 1 27 ? 5.970 56.927 -27.023 1.00 19.42 6 MET D N 1
ATOM 5748 C CA . MET D 1 27 ? 5.360 55.693 -26.483 1.00 18.88 6 MET D CA 1
ATOM 5749 C C . MET D 1 27 ? 5.700 54.476 -27.352 1.00 19.05 6 MET D C 1
ATOM 5750 O O . MET D 1 27 ? 5.491 53.343 -26.920 1.00 19.54 6 MET D O 1
ATOM 5755 N N . GLU D 1 28 ? 6.246 54.708 -28.550 1.00 19.37 7 GLU D N 1
ATOM 5756 C CA . GLU D 1 28 ? 6.591 53.607 -29.468 1.00 19.59 7 GLU D CA 1
ATOM 5757 C C . GLU D 1 28 ? 7.459 52.542 -28.807 1.00 18.57 7 GLU D C 1
ATOM 5758 O O . GLU D 1 28 ? 7.264 51.354 -29.061 1.00 19.89 7 GLU D O 1
ATOM 5764 N N . ARG D 1 29 ? 8.444 52.960 -28.013 1.00 18.30 8 ARG D N 1
ATOM 5765 C CA . ARG D 1 29 ? 9.385 52.017 -27.438 1.00 17.52 8 ARG D CA 1
ATOM 5766 C C . ARG D 1 29 ? 8.754 51.097 -26.382 1.00 17.77 8 ARG D C 1
ATOM 5767 O O . ARG D 1 29 ? 9.346 50.088 -26.011 1.00 19.10 8 ARG D O 1
ATOM 5775 N N . TRP D 1 30 ? 7.550 51.425 -25.932 1.00 16.53 9 TRP D N 1
ATOM 5776 C CA . TRP D 1 30 ? 6.851 50.613 -24.951 1.00 16.74 9 TRP D CA 1
ATOM 5777 C C . TRP D 1 30 ? 5.835 49.640 -25.587 1.00 16.82 9 TRP D C 1
ATOM 5778 O O . TRP D 1 30 ? 5.221 48.823 -24.891 1.00 16.92 9 TRP D O 1
ATOM 5789 N N . ARG D 1 31 ? 5.667 49.742 -26.908 1.00 18.15 10 ARG D N 1
ATOM 5790 C CA . ARG D 1 31 ? 4.726 48.890 -27.629 1.00 20.53 10 ARG D CA 1
ATOM 5791 C C . ARG D 1 31 ? 4.914 47.409 -27.275 1.00 20.67 10 ARG D C 1
ATOM 5792 O O . ARG D 1 31 ? 6.036 46.886 -27.280 1.00 21.27 10 ARG D O 1
ATOM 5795 N N . ASP D 1 32 ? 3.805 46.749 -26.944 1.00 21.83 11 ASP D N 1
ATOM 5796 C CA . ASP D 1 32 ? 3.814 45.308 -26.642 1.00 23.88 11 ASP D CA 1
ATOM 5797 C C . ASP D 1 32 ? 4.582 44.905 -25.377 1.00 24.06 11 ASP D C 1
ATOM 5798 O O . ASP D 1 32 ? 4.579 43.701 -25.057 1.00 25.64 11 ASP D O 1
ATOM 5803 N N . ARG D 1 33 ? 5.249 45.858 -24.688 1.00 22.41 12 ARG D N 1
ATOM 5804 C CA . ARG D 1 33 ? 5.899 45.598 -23.403 1.00 21.80 12 ARG D CA 1
ATOM 5805 C C . ARG D 1 33 ? 4.792 45.582 -22.358 1.00 21.21 12 ARG D C 1
ATOM 5806 O O . ARG D 1 33 ? 3.739 46.202 -22.563 1.00 23.71 12 ARG D O 1
ATOM 5814 N N . LEU D 1 34 ? 5.029 44.892 -21.246 1.00 18.99 13 LEU D N 1
ATOM 5815 C CA A LEU D 1 34 ? 3.972 44.605 -20.280 0.50 18.50 13 LEU D CA 1
ATOM 5816 C CA B LEU D 1 34 ? 3.965 44.614 -20.288 0.50 18.46 13 LEU D CA 1
ATOM 5817 C C . LEU D 1 34 ? 4.001 45.587 -19.111 1.00 18.11 13 LEU D C 1
ATOM 5818 O O . LEU D 1 34 ? 5.037 45.804 -18.464 1.00 17.41 13 LEU D O 1
ATOM 5827 N N . ALA D 1 35 ? 2.844 46.174 -18.814 1.00 17.51 14 ALA D N 1
ATOM 5828 C CA . ALA D 1 35 ? 2.651 47.041 -17.665 1.00 18.12 14 ALA D CA 1
ATOM 5829 C C . ALA D 1 35 ? 1.733 46.342 -16.684 1.00 18.04 14 ALA D C 1
ATOM 5830 O O . ALA D 1 35 ? 0.851 45.602 -17.087 1.00 19.11 14 ALA D O 1
ATOM 5832 N N . LEU D 1 36 ? 2.017 46.540 -15.413 1.00 17.40 15 LEU D N 1
ATOM 5833 C CA . LEU D 1 36 ? 1.116 46.172 -14.351 1.00 17.05 15 LEU D CA 1
ATOM 5834 C C . LEU D 1 36 ? 0.471 47.445 -13.805 1.00 17.09 15 LEU D C 1
ATOM 5835 O O . LEU D 1 36 ? 1.181 48.417 -13.477 1.00 17.35 15 LEU D O 1
ATOM 5840 N N . VAL D 1 37 ? -0.856 47.434 -13.684 1.00 16.49 16 VAL D N 1
ATOM 5841 C CA . VAL D 1 37 ? -1.534 48.556 -13.041 1.00 16.53 16 VAL D CA 1
ATOM 5842 C C . VAL D 1 37 ? -2.323 47.990 -11.878 1.00 15.38 16 VAL D C 1
ATOM 5843 O O . VAL D 1 37 ? -3.263 47.222 -12.092 1.00 14.99 16 VAL D O 1
ATOM 5847 N N . THR D 1 38 ? -1.905 48.347 -10.665 1.00 16.27 17 THR D N 1
ATOM 5848 C CA . THR D 1 38 ? -2.659 47.863 -9.487 1.00 15.72 17 THR D CA 1
ATOM 5849 C C . THR D 1 38 ? -3.845 48.790 -9.229 1.00 15.56 17 THR D C 1
ATOM 5850 O O . THR D 1 38 ? -3.757 49.985 -9.516 1.00 17.17 17 THR D O 1
ATOM 5854 N N . GLY D 1 39 ? -4.915 48.231 -8.666 1.00 15.00 18 GLY D N 1
ATOM 5855 C CA . GLY D 1 39 ? -6.192 48.979 -8.516 1.00 14.62 18 GLY D CA 1
ATOM 5856 C C . GLY D 1 39 ? -6.743 49.485 -9.847 1.00 15.23 18 GLY D C 1
ATOM 5857 O O . GLY D 1 39 ? -7.115 50.656 -10.002 1.00 16.28 18 GLY D O 1
ATOM 5858 N N . ALA D 1 40 ? -6.851 48.567 -10.797 1.00 14.91 19 ALA D N 1
ATOM 5859 C CA . ALA D 1 40 ? -7.396 48.890 -12.125 1.00 14.84 19 ALA D CA 1
ATOM 5860 C C . ALA D 1 40 ? -8.914 48.779 -12.293 1.00 14.70 19 ALA D C 1
ATOM 5861 O O . ALA D 1 40 ? -9.450 48.927 -13.414 1.00 15.05 19 ALA D O 1
ATOM 5863 N N . SER D 1 41 ? -9.614 48.495 -11.187 1.00 14.49 20 SER D N 1
ATOM 5864 C CA . SER D 1 41 ? -11.071 48.278 -11.252 1.00 14.83 20 SER D CA 1
ATOM 5865 C C . SER D 1 41 ? -11.862 49.589 -11.208 1.00 15.27 20 SER D C 1
ATOM 5866 O O . SER D 1 41 ? -13.090 49.566 -11.315 1.00 15.24 20 SER D O 1
ATOM 5869 N N . GLY D 1 42 ? -11.173 50.723 -11.048 1.00 15.80 21 GLY D N 1
ATOM 5870 C CA . GLY D 1 42 ? -11.892 52.004 -11.091 1.00 14.77 21 GLY D CA 1
ATOM 5871 C C . GLY D 1 42 ? -10.926 53.155 -10.913 1.00 13.69 21 GLY D C 1
ATOM 5872 O O . GLY D 1 42 ? -9.705 52.947 -10.851 1.00 13.56 21 GLY D O 1
ATOM 5873 N N . GLY D 1 43 ? -11.496 54.372 -10.960 1.00 13.93 22 GLY D N 1
ATOM 5874 C CA . GLY D 1 43 ? -10.699 55.553 -10.584 1.00 14.25 22 GLY D CA 1
ATOM 5875 C C . GLY D 1 43 ? -9.482 55.791 -11.441 1.00 15.33 22 GLY D C 1
ATOM 5876 O O . GLY D 1 43 ? -9.490 55.575 -12.668 1.00 15.94 22 GLY D O 1
ATOM 5877 N N . ILE D 1 44 ? -8.410 56.207 -10.755 1.00 13.70 23 ILE D N 1
ATOM 5878 C CA . ILE D 1 44 ? -7.153 56.521 -11.454 1.00 14.26 23 ILE D CA 1
ATOM 5879 C C . ILE D 1 44 ? -6.591 55.284 -12.196 1.00 14.11 23 ILE D C 1
ATOM 5880 O O . ILE D 1 44 ? -6.134 55.373 -13.367 1.00 15.48 23 ILE D O 1
ATOM 5885 N N . GLY D 1 45 ? -6.615 54.149 -11.499 1.00 13.72 24 GLY D N 1
ATOM 5886 C CA . GLY D 1 45 ? -5.996 52.927 -12.054 1.00 13.25 24 GLY D CA 1
ATOM 5887 C C . GLY D 1 45 ? -6.698 52.493 -13.341 1.00 13.23 24 GLY D C 1
ATOM 5888 O O . GLY D 1 45 ? -6.029 52.092 -14.323 1.00 16.08 24 GLY D O 1
ATOM 5889 N N . ALA D 1 46 ? -8.044 52.570 -13.370 1.00 13.88 25 ALA D N 1
ATOM 5890 C CA . ALA D 1 46 ? -8.760 52.208 -14.582 1.00 13.01 25 ALA D CA 1
ATOM 5891 C C . ALA D 1 46 ? -8.404 53.189 -15.712 1.00 14.21 25 ALA D C 1
ATOM 5892 O O . ALA D 1 46 ? -8.169 52.764 -16.839 1.00 14.54 25 ALA D O 1
ATOM 5894 N N . ALA D 1 47 ? -8.308 54.492 -15.381 1.00 14.70 26 ALA D N 1
ATOM 5895 C CA . ALA D 1 47 ? -7.921 55.452 -16.409 1.00 15.70 26 ALA D CA 1
ATOM 5896 C C . ALA D 1 47 ? -6.496 55.230 -16.949 1.00 14.99 26 ALA D C 1
ATOM 5897 O O . ALA D 1 47 ? -6.262 55.351 -18.166 1.00 14.97 26 ALA D O 1
ATOM 5899 N N . VAL D 1 48 ? -5.551 54.877 -16.071 1.00 14.16 27 VAL D N 1
ATOM 5900 C CA . VAL D 1 48 ? -4.177 54.607 -16.474 1.00 14.99 27 VAL D CA 1
ATOM 5901 C C . VAL D 1 48 ? -4.162 53.357 -17.344 1.00 13.96 27 VAL D C 1
ATOM 5902 O O . VAL D 1 48 ? -3.538 53.342 -18.390 1.00 15.08 27 VAL D O 1
ATOM 5906 N N . ALA D 1 49 ? -4.860 52.303 -16.909 1.00 14.20 28 ALA D N 1
ATOM 5907 C CA . ALA D 1 49 ? -4.892 51.078 -17.716 1.00 14.30 28 ALA D CA 1
ATOM 5908 C C . ALA D 1 49 ? -5.450 51.351 -19.120 1.00 13.87 28 ALA D C 1
ATOM 5909 O O . ALA D 1 49 ? -4.916 50.895 -20.141 1.00 16.12 28 ALA D O 1
ATOM 5911 N N . ARG D 1 50 ? -6.589 52.055 -19.185 1.00 13.92 29 ARG D N 1
ATOM 5912 C CA A ARG D 1 50 ? -7.196 52.421 -20.446 0.50 14.32 29 ARG D CA 1
ATOM 5913 C CA B ARG D 1 50 ? -7.166 52.382 -20.480 0.50 13.83 29 ARG D CA 1
ATOM 5914 C C . ARG D 1 50 ? -6.162 53.168 -21.316 1.00 13.65 29 ARG D C 1
ATOM 5915 O O . ARG D 1 50 ? -5.997 52.888 -22.511 1.00 15.15 29 ARG D O 1
ATOM 5930 N N . ALA D 1 51 ? -5.462 54.126 -20.701 1.00 13.70 30 ALA D N 1
ATOM 5931 C CA . ALA D 1 51 ? -4.510 54.938 -21.475 1.00 15.22 30 ALA D CA 1
ATOM 5932 C C . ALA D 1 51 ? -3.321 54.107 -22.016 1.00 15.93 30 ALA D C 1
ATOM 5933 O O . ALA D 1 51 ? -2.857 54.328 -23.165 1.00 16.71 30 ALA D O 1
ATOM 5935 N N . LEU D 1 52 ? -2.825 53.166 -21.213 1.00 15.65 31 LEU D N 1
ATOM 5936 C CA . LEU D 1 52 ? -1.711 52.323 -21.663 1.00 16.17 31 LEU D CA 1
ATOM 5937 C C . LEU D 1 52 ? -2.168 51.403 -22.798 1.00 16.24 31 LEU D C 1
ATOM 5938 O O . LEU D 1 52 ? -1.443 51.178 -23.773 1.00 16.70 31 LEU D O 1
ATOM 5943 N N . VAL D 1 53 ? -3.385 50.869 -22.682 1.00 16.78 32 VAL D N 1
ATOM 5944 C CA . VAL D 1 53 ? -3.900 50.003 -23.730 1.00 16.42 32 VAL D CA 1
ATOM 5945 C C . VAL D 1 53 ? -4.115 50.816 -25.033 1.00 17.63 32 VAL D C 1
ATOM 5946 O O . VAL D 1 53 ? -3.816 50.320 -26.136 1.00 16.74 32 VAL D O 1
ATOM 5950 N N . GLN D 1 54 ? -4.646 52.042 -24.905 1.00 17.92 33 GLN D N 1
ATOM 5951 C CA . GLN D 1 54 ? -4.809 52.947 -26.070 1.00 20.17 33 GLN D CA 1
ATOM 5952 C C . GLN D 1 54 ? -3.442 53.127 -26.759 1.00 19.45 33 GLN D C 1
ATOM 5953 O O . GLN D 1 54 ? -3.374 53.166 -28.006 1.00 20.02 33 GLN D O 1
ATOM 5959 N N . GLN D 1 55 ? -2.378 53.165 -25.955 1.00 19.50 34 GLN D N 1
ATOM 5960 C CA . GLN D 1 55 ? -0.990 53.390 -26.436 1.00 20.57 34 GLN D CA 1
ATOM 5961 C C . GLN D 1 55 ? -0.252 52.127 -26.912 1.00 21.65 34 GLN D C 1
ATOM 5962 O O . GLN D 1 55 ? 0.945 52.192 -27.231 1.00 23.78 34 GLN D O 1
ATOM 5968 N N . GLY D 1 56 ? -0.938 50.978 -26.911 1.00 20.59 35 GLY D N 1
ATOM 5969 C CA . GLY D 1 56 ? -0.388 49.727 -27.482 1.00 20.76 35 GLY D CA 1
ATOM 5970 C C . GLY D 1 56 ? 0.352 48.808 -26.520 1.00 21.18 35 GLY D C 1
ATOM 5971 O O . GLY D 1 56 ? 1.039 47.876 -26.940 1.00 22.12 35 GLY D O 1
ATOM 5972 N N . LEU D 1 57 ? 0.200 49.028 -25.225 1.00 19.47 36 LEU D N 1
ATOM 5973 C CA . LEU D 1 57 ? 0.844 48.142 -24.248 1.00 20.39 36 LEU D CA 1
ATOM 5974 C C . LEU D 1 57 ? -0.048 46.949 -23.935 1.00 19.74 36 LEU D C 1
ATOM 5975 O O . LEU D 1 57 ? -1.260 47.003 -24.102 1.00 17.37 36 LEU D O 1
ATOM 5980 N N . LYS D 1 58 ? 0.584 45.873 -23.477 1.00 19.24 37 LYS D N 1
ATOM 5981 C CA . LYS D 1 58 ? -0.105 44.779 -22.820 1.00 20.82 37 LYS D CA 1
ATOM 5982 C C . LYS D 1 58 ? -0.181 45.209 -21.374 1.00 18.70 37 LYS D C 1
ATOM 5983 O O . LYS D 1 58 ? 0.840 45.545 -20.772 1.00 19.51 37 LYS D O 1
ATOM 5989 N N . VAL D 1 59 ? -1.383 45.231 -20.801 1.00 16.63 38 VAL D N 1
ATOM 5990 C CA . VAL D 1 59 ? -1.552 45.683 -19.429 1.00 16.11 38 VAL D CA 1
ATOM 5991 C C . VAL D 1 59 ? -2.157 44.572 -18.576 1.00 15.10 38 VAL D C 1
ATOM 5992 O O . VAL D 1 59 ? -3.236 44.082 -18.908 1.00 15.20 38 VAL D O 1
ATOM 5996 N N . VAL D 1 60 ? -1.466 44.188 -17.504 1.00 14.47 39 VAL D N 1
ATOM 5997 C CA . VAL D 1 60 ? -2.123 43.379 -16.458 1.00 15.53 39 VAL D CA 1
ATOM 5998 C C . VAL D 1 60 ? -2.752 44.336 -15.478 1.00 15.05 39 VAL D C 1
ATOM 5999 O O . VAL D 1 60 ? -2.046 45.103 -14.820 1.00 16.18 39 VAL D O 1
ATOM 6003 N N . GLY D 1 61 ? -4.079 44.335 -15.416 1.00 15.19 40 GLY D N 1
ATOM 6004 C CA . GLY D 1 61 ? -4.694 45.201 -14.394 1.00 15.32 40 GLY D CA 1
ATOM 6005 C C . GLY D 1 61 ? -5.289 44.342 -13.287 1.00 13.94 40 GLY D C 1
ATOM 6006 O O . GLY D 1 61 ? -6.004 43.374 -13.589 1.00 14.57 40 GLY D O 1
ATOM 6007 N N . CYS D 1 62 ? -5.026 44.720 -12.038 1.00 14.92 41 CYS D N 1
ATOM 6008 C CA . CYS D 1 62 ? -5.444 43.851 -10.937 1.00 15.45 41 CYS D CA 1
ATOM 6009 C C . CYS D 1 62 ? -6.135 44.682 -9.878 1.00 16.30 41 CYS D C 1
ATOM 6010 O O . CYS D 1 62 ? -5.864 45.885 -9.700 1.00 16.06 41 CYS D O 1
ATOM 6013 N N . ALA D 1 63 ? -7.004 43.969 -9.167 1.00 15.67 42 ALA D N 1
ATOM 6014 C CA . ALA D 1 63 ? -7.774 44.512 -8.063 1.00 15.57 42 ALA D CA 1
ATOM 6015 C C . ALA D 1 63 ? -8.598 43.343 -7.532 1.00 15.63 42 ALA D C 1
ATOM 6016 O O . ALA D 1 63 ? -8.630 42.250 -8.126 1.00 15.12 42 ALA D O 1
ATOM 6018 N N . ARG D 1 64 ? -9.357 43.619 -6.476 1.00 14.21 43 ARG D N 1
ATOM 6019 C CA . ARG D 1 64 ? -10.383 42.652 -6.014 1.00 14.02 43 ARG D CA 1
ATOM 6020 C C . ARG D 1 64 ? -11.578 42.505 -6.939 1.00 14.83 43 ARG D C 1
ATOM 6021 O O . ARG D 1 64 ? -12.108 41.423 -7.169 1.00 17.17 43 ARG D O 1
ATOM 6029 N N . THR D 1 65 ? -12.045 43.648 -7.427 1.00 15.37 44 THR D N 1
ATOM 6030 C CA . THR D 1 65 ? -13.283 43.656 -8.183 1.00 15.21 44 THR D CA 1
ATOM 6031 C C . THR D 1 65 ? -12.898 43.398 -9.625 1.00 16.11 44 THR D C 1
ATOM 6032 O O . THR D 1 65 ? -12.997 44.293 -10.491 1.00 16.27 44 THR D O 1
ATOM 6036 N N . VAL D 1 66 ? -12.475 42.154 -9.880 1.00 15.92 45 VAL D N 1
ATOM 6037 C CA . VAL D 1 66 ? -11.972 41.751 -11.190 1.00 15.18 45 VAL D CA 1
ATOM 6038 C C . VAL D 1 66 ? -13.011 41.957 -12.320 1.00 14.19 45 VAL D C 1
ATOM 6039 O O . VAL D 1 66 ? -12.623 42.242 -13.455 1.00 15.95 45 VAL D O 1
ATOM 6043 N N . GLY D 1 67 ? -14.318 41.832 -12.015 1.00 12.61 46 GLY D N 1
ATOM 6044 C CA . GLY D 1 67 ? -15.415 41.976 -13.025 1.00 14.24 46 GLY D CA 1
ATOM 6045 C C . GLY D 1 67 ? -15.325 43.364 -13.699 1.00 14.16 46 GLY D C 1
ATOM 6046 O O . GLY D 1 67 ? -15.540 43.484 -14.894 1.00 14.01 46 GLY D O 1
ATOM 6047 N N . ASN D 1 68 ? -14.946 44.395 -12.941 1.00 15.64 47 ASN D N 1
ATOM 6048 C CA . ASN D 1 68 ? -14.813 45.735 -13.538 1.00 16.10 47 ASN D CA 1
ATOM 6049 C C . ASN D 1 68 ? -13.670 45.825 -14.532 1.00 15.59 47 ASN D C 1
ATOM 6050 O O . ASN D 1 68 ? -13.733 46.548 -15.519 1.00 16.39 47 ASN D O 1
ATOM 6055 N N . ILE D 1 69 ? -12.574 45.142 -14.218 1.00 14.63 48 ILE D N 1
ATOM 6056 C CA . ILE D 1 69 ? -11.442 45.074 -15.125 1.00 14.73 48 ILE D CA 1
ATOM 6057 C C . ILE D 1 69 ? -11.766 44.302 -16.407 1.00 14.54 48 ILE D C 1
ATOM 6058 O O . ILE D 1 69 ? -11.419 44.738 -17.503 1.00 14.33 48 ILE D O 1
ATOM 6063 N N . GLU D 1 70 ? -12.472 43.175 -16.273 1.00 14.23 49 GLU D N 1
ATOM 6064 C CA A GLU D 1 70 ? -12.957 42.442 -17.434 0.50 14.83 49 GLU D CA 1
ATOM 6065 C CA B GLU D 1 70 ? -12.957 42.445 -17.440 0.50 14.15 49 GLU D CA 1
ATOM 6066 C C . GLU D 1 70 ? -13.878 43.338 -18.281 1.00 14.20 49 GLU D C 1
ATOM 6067 O O . GLU D 1 70 ? -13.818 43.333 -19.512 1.00 15.17 49 GLU D O 1
ATOM 6078 N N . GLU D 1 71 ? -14.729 44.107 -17.606 1.00 14.85 50 GLU D N 1
ATOM 6079 C CA . GLU D 1 71 ? -15.626 45.020 -18.317 1.00 15.56 50 GLU D CA 1
ATOM 6080 C C . GLU D 1 71 ? -14.819 46.057 -19.114 1.00 15.45 50 GLU D C 1
ATOM 6081 O O . GLU D 1 71 ? -15.089 46.252 -20.299 1.00 15.27 50 GLU D O 1
ATOM 6087 N N . LEU D 1 72 ? -13.819 46.676 -18.467 1.00 15.08 51 LEU D N 1
ATOM 6088 C CA . LEU D 1 72 ? -12.953 47.635 -19.131 1.00 15.62 51 LEU D CA 1
ATOM 6089 C C . LEU D 1 72 ? -12.222 47.002 -20.320 1.00 15.20 51 LEU D C 1
ATOM 6090 O O . LEU D 1 72 ? -12.104 47.635 -21.385 1.00 16.01 51 LEU D O 1
ATOM 6095 N N . ALA D 1 73 ? -11.766 45.752 -20.164 1.00 15.28 52 ALA D N 1
ATOM 6096 C CA . ALA D 1 73 ? -11.017 45.081 -21.239 1.00 15.63 52 ALA D CA 1
ATOM 6097 C C . ALA D 1 73 ? -11.937 44.901 -22.428 1.00 16.01 52 ALA D C 1
ATOM 6098 O O . ALA D 1 73 ? -11.512 45.130 -23.563 1.00 16.31 52 ALA D O 1
ATOM 6100 N N . ALA D 1 74 ? -13.195 44.492 -22.182 1.00 16.02 53 ALA D N 1
ATOM 6101 C CA . ALA D 1 74 ? -14.204 44.351 -23.250 1.00 16.76 53 ALA D CA 1
ATOM 6102 C C . ALA D 1 74 ? -14.437 45.693 -23.953 1.00 16.85 53 ALA D C 1
ATOM 6103 O O . ALA D 1 74 ? -14.509 45.746 -25.151 1.00 17.28 53 ALA D O 1
ATOM 6105 N N . GLU D 1 75 ? -14.489 46.785 -23.193 1.00 17.37 54 GLU D N 1
ATOM 6106 C CA . GLU D 1 75 ? -14.615 48.107 -23.824 1.00 18.60 54 GLU D CA 1
ATOM 6107 C C . GLU D 1 75 ? -13.426 48.500 -24.701 1.00 18.43 54 GLU D C 1
ATOM 6108 O O . GLU D 1 75 ? -13.627 49.038 -25.798 1.00 18.80 54 GLU D O 1
ATOM 6114 N N . CYS D 1 76 ? -12.212 48.268 -24.198 1.00 18.55 55 CYS D N 1
ATOM 6115 C CA . CYS D 1 76 ? -10.986 48.449 -24.972 1.00 18.59 55 CYS D CA 1
ATOM 6116 C C . CYS D 1 76 ? -11.014 47.640 -26.288 1.00 19.09 55 CYS D C 1
ATOM 6117 O O . CYS D 1 76 ? -10.669 48.170 -27.356 1.00 19.14 55 CYS D O 1
ATOM 6120 N N . LYS D 1 77 ? -11.445 46.378 -26.216 1.00 18.44 56 LYS D N 1
ATOM 6121 C CA . LYS D 1 77 ? -11.519 45.540 -27.408 1.00 20.44 56 LYS D CA 1
ATOM 6122 C C . LYS D 1 77 ? -12.542 46.101 -28.395 1.00 20.12 56 LYS D C 1
ATOM 6123 O O . LYS D 1 77 ? -12.232 46.232 -29.590 1.00 20.86 56 LYS D O 1
ATOM 6129 N N . SER D 1 78 ? -13.731 46.461 -27.906 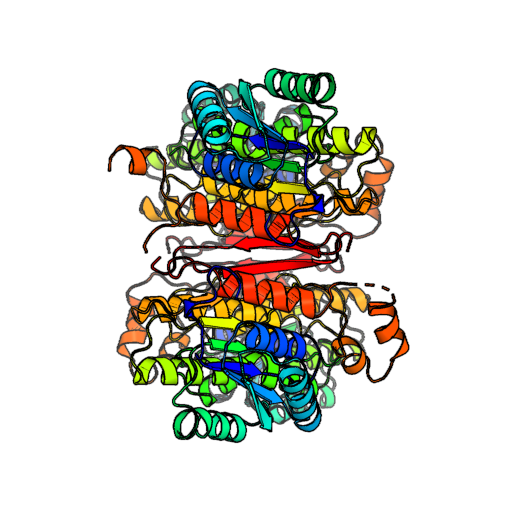1.00 20.61 57 SER D N 1
ATOM 6130 C CA . SER D 1 78 ? -14.780 47.049 -28.767 1.00 21.50 57 SER D CA 1
ATOM 6131 C C . SER D 1 78 ? -14.310 48.335 -29.433 1.00 21.03 57 SER D C 1
ATOM 6132 O O . SER D 1 78 ? -14.635 48.596 -30.581 1.00 20.79 57 SER D O 1
ATOM 6135 N N . ALA D 1 79 ? -13.554 49.139 -28.695 1.00 20.17 58 ALA D N 1
ATOM 6136 C CA . ALA D 1 79 ? -13.021 50.416 -29.190 1.00 20.58 58 ALA D CA 1
ATOM 6137 C C . ALA D 1 79 ? -11.916 50.236 -30.255 1.00 21.05 58 ALA D C 1
ATOM 6138 O O . ALA D 1 79 ? -11.533 51.190 -30.943 1.00 21.72 58 ALA D O 1
ATOM 6140 N N . GLY D 1 80 ? -11.386 49.023 -30.368 1.00 21.44 59 GLY D N 1
ATOM 6141 C CA . GLY D 1 80 ? -10.314 48.725 -31.313 1.00 21.62 59 GLY D CA 1
ATOM 6142 C C . GLY D 1 80 ? -8.916 49.186 -30.912 1.00 21.59 59 GLY D C 1
ATOM 6143 O O . GLY D 1 80 ? -8.051 49.364 -31.785 1.00 21.81 59 GLY D O 1
ATOM 6144 N N . TYR D 1 81 ? -8.654 49.345 -29.612 1.00 21.33 60 TYR D N 1
ATOM 6145 C CA . TYR D 1 81 ? -7.345 49.800 -29.192 1.00 20.93 60 TYR D CA 1
ATOM 6146 C C . TYR D 1 81 ? -6.229 48.793 -29.557 1.00 21.14 60 TYR D C 1
ATOM 6147 O O . TYR D 1 81 ? -6.462 47.575 -29.576 1.00 21.84 60 TYR D O 1
ATOM 6156 N N . PRO D 1 82 ? -5.013 49.295 -29.855 1.00 21.02 61 PRO D N 1
ATOM 6157 C CA . PRO D 1 82 ? -3.922 48.384 -30.236 1.00 21.33 61 PRO D CA 1
ATOM 6158 C C . PRO D 1 82 ? -3.403 47.468 -29.102 1.00 20.62 61 PRO D C 1
ATOM 6159 O O . PRO D 1 82 ? -2.898 46.361 -29.364 1.00 20.68 61 PRO D O 1
ATOM 6163 N N . GLY D 1 83 ? -3.493 47.942 -27.860 1.00 19.80 62 GLY D N 1
ATOM 6164 C CA . GLY D 1 83 ? -3.026 47.168 -26.698 1.00 18.68 62 GLY D CA 1
ATOM 6165 C C . GLY D 1 83 ? -4.047 46.146 -26.231 1.00 18.53 62 GLY D C 1
ATOM 6166 O O . GLY D 1 83 ? -5.080 45.965 -26.869 1.00 17.21 62 GLY D O 1
ATOM 6167 N N . THR D 1 84 ? -3.757 45.493 -25.103 1.00 18.71 63 THR D N 1
ATOM 6168 C CA . THR D 1 84 ? -4.642 44.452 -24.560 1.00 18.75 63 THR D CA 1
ATOM 6169 C C . THR D 1 84 ? -4.703 44.607 -23.037 1.00 17.58 63 THR D C 1
ATOM 6170 O O . THR D 1 84 ? -3.660 44.719 -22.418 1.00 18.26 63 THR D O 1
ATOM 6174 N N . LEU D 1 85 ? -5.910 44.647 -22.467 1.00 16.90 64 LEU D N 1
ATOM 6175 C CA . LEU D 1 85 ? -6.039 44.655 -21.009 1.00 16.11 64 LEU D CA 1
ATOM 6176 C C . LEU D 1 85 ? -6.312 43.219 -20.530 1.00 16.00 64 LEU D C 1
ATOM 6177 O O . LEU D 1 85 ? -7.241 42.559 -21.021 1.00 16.51 64 LEU D O 1
ATOM 6182 N N . ILE D 1 86 ? -5.468 42.753 -19.613 1.00 15.47 65 ILE D N 1
ATOM 6183 C CA . ILE D 1 86 ? -5.561 41.396 -19.071 1.00 16.27 65 ILE D CA 1
ATOM 6184 C C . ILE D 1 86 ? -5.945 41.501 -17.594 1.00 14.62 65 ILE D C 1
ATOM 6185 O O . ILE D 1 86 ? -5.156 41.924 -16.768 1.00 15.67 65 ILE D O 1
ATOM 6190 N N . PRO D 1 87 ? -7.189 41.139 -17.259 1.00 15.18 66 PRO D N 1
ATOM 6191 C CA . PRO D 1 87 ? -7.622 41.231 -15.868 1.00 14.87 66 PRO D CA 1
ATOM 6192 C C . PRO D 1 87 ? -6.986 40.175 -14.975 1.00 15.35 66 PRO D C 1
ATOM 6193 O O . PRO D 1 87 ? -6.735 39.048 -15.409 1.00 15.85 66 PRO D O 1
ATOM 6197 N N . TYR D 1 88 ? -6.715 40.559 -13.735 1.00 15.34 67 TYR D N 1
ATOM 6198 C CA . TYR D 1 88 ? -6.171 39.600 -12.792 1.00 14.87 67 TYR D CA 1
ATOM 6199 C C . TYR D 1 88 ? -6.731 39.933 -11.395 1.00 13.94 67 TYR D C 1
ATOM 6200 O O . TYR D 1 88 ? -6.562 41.056 -10.906 1.00 14.83 67 TYR D O 1
ATOM 6209 N N . ARG D 1 89 ? -7.407 38.962 -10.775 1.00 13.32 68 ARG D N 1
ATOM 6210 C CA . ARG D 1 89 ? -7.904 39.174 -9.412 1.00 13.71 68 ARG D CA 1
ATOM 6211 C C . ARG D 1 89 ? -6.753 39.100 -8.391 1.00 14.64 68 ARG D C 1
ATOM 6212 O O . ARG D 1 89 ? -6.087 38.069 -8.279 1.00 15.10 68 ARG D O 1
ATOM 6220 N N . CYS D 1 90 ? -6.589 40.149 -7.603 1.00 15.30 69 CYS D N 1
ATOM 6221 C CA . CYS D 1 90 ? -5.519 40.161 -6.616 1.00 15.02 69 CYS D CA 1
ATOM 6222 C C . CYS D 1 90 ? -5.924 41.083 -5.464 1.00 15.76 69 CYS D C 1
ATOM 6223 O O . CYS D 1 90 ? -6.241 42.253 -5.689 1.00 16.86 69 CYS D O 1
ATOM 6226 N N . ASP D 1 91 ? -5.940 40.533 -4.246 1.00 15.05 70 ASP D N 1
ATOM 6227 C CA . ASP D 1 91 ? -6.149 41.352 -3.055 1.00 15.42 70 ASP D CA 1
ATOM 6228 C C . ASP D 1 91 ? -4.778 41.756 -2.542 1.00 15.06 70 ASP D C 1
ATOM 6229 O O . ASP D 1 91 ? -4.027 40.910 -1.995 1.00 16.53 70 ASP D O 1
ATOM 6234 N N . LEU D 1 92 ? -4.446 43.020 -2.710 1.00 15.78 71 LEU D N 1
ATOM 6235 C CA . LEU D 1 92 ? -3.127 43.516 -2.341 1.00 15.64 71 LEU D CA 1
ATOM 6236 C C . LEU D 1 92 ? -2.846 43.483 -0.823 1.00 16.06 71 LEU D C 1
ATOM 6237 O O . LEU D 1 92 ? -1.689 43.669 -0.406 1.00 17.54 71 LEU D O 1
ATOM 6246 N N . SER D 1 93 ? -3.882 43.274 -0.006 1.00 16.73 72 SER D N 1
ATOM 6247 C CA . SER D 1 93 ? -3.664 43.116 1.460 1.00 18.05 72 SER D CA 1
ATOM 6248 C C . SER D 1 93 ? -3.128 41.720 1.786 1.00 18.36 72 SER D C 1
ATOM 6249 O O . SER D 1 93 ? -2.753 41.468 2.930 1.00 19.09 72 SER D O 1
ATOM 6252 N N . ASN D 1 94 ? -3.078 40.835 0.781 1.00 17.51 73 ASN D N 1
ATOM 6253 C CA . ASN D 1 94 ? -2.674 39.437 0.944 1.00 17.70 73 ASN D CA 1
ATOM 6254 C C . ASN D 1 94 ? -1.348 39.235 0.212 1.00 17.61 73 ASN D C 1
ATOM 6255 O O . ASN D 1 94 ? -1.360 39.148 -1.019 1.00 17.92 73 ASN D O 1
ATOM 6264 N N . GLU D 1 95 ? -0.226 39.164 0.950 1.00 18.72 74 GLU D N 1
ATOM 6265 C CA . GLU D 1 95 ? 1.090 39.016 0.328 1.00 19.92 74 GLU D CA 1
ATOM 6266 C C . GLU D 1 95 ? 1.125 37.844 -0.652 1.00 18.19 74 GLU D C 1
ATOM 6267 O O . GLU D 1 95 ? 1.626 37.995 -1.782 1.00 18.66 74 GLU D O 1
ATOM 6273 N N . GLU D 1 96 ? 0.547 36.702 -0.259 1.00 17.70 75 GLU D N 1
ATOM 6274 C CA . GLU D 1 96 ? 0.603 35.544 -1.167 1.00 17.58 75 GLU D CA 1
ATOM 6275 C C . GLU D 1 96 ? -0.124 35.812 -2.475 1.00 18.29 75 GLU D C 1
ATOM 6276 O O . GLU D 1 96 ? 0.259 35.290 -3.532 1.00 18.41 75 GLU D O 1
ATOM 6282 N N . ASP D 1 97 ? -1.191 36.609 -2.425 1.00 17.72 76 ASP D N 1
ATOM 6283 C CA . ASP D 1 97 ? -1.922 36.955 -3.649 1.00 18.01 76 ASP D CA 1
ATOM 6284 C C . ASP D 1 97 ? -1.006 37.685 -4.632 1.00 17.66 76 ASP D C 1
ATOM 6285 O O . ASP D 1 97 ? -1.030 37.405 -5.844 1.00 18.58 76 ASP D O 1
ATOM 6294 N N . ILE D 1 98 ? -0.214 38.609 -4.101 1.00 16.17 77 ILE D N 1
ATOM 6295 C CA . ILE D 1 98 ? 0.700 39.375 -4.941 1.00 16.07 77 ILE D CA 1
ATOM 6296 C C . ILE D 1 98 ? 1.790 38.459 -5.475 1.00 15.06 77 ILE D C 1
ATOM 6297 O O . ILE D 1 98 ? 2.118 38.517 -6.657 1.00 15.51 77 ILE D O 1
ATOM 6302 N N . LEU D 1 99 ? 2.370 37.650 -4.587 1.00 15.51 78 LEU D N 1
ATOM 6303 C CA . LEU D 1 99 ? 3.458 36.763 -5.059 1.00 15.13 78 LEU D CA 1
ATOM 6304 C C . LEU D 1 99 ? 2.949 35.816 -6.134 1.00 15.47 78 LEU D C 1
ATOM 6305 O O . LEU D 1 99 ? 3.665 35.525 -7.123 1.00 17.02 78 LEU D O 1
ATOM 6310 N N . SER D 1 100 ? 1.740 35.270 -5.928 1.00 15.56 79 SER D N 1
ATOM 6311 C CA . SER D 1 100 ? 1.125 34.387 -6.919 1.00 16.40 79 SER D CA 1
ATOM 6312 C C . SER D 1 100 ? 0.941 35.055 -8.295 1.00 15.68 79 SER D C 1
ATOM 6313 O O . SER D 1 100 ? 1.165 34.414 -9.321 1.00 16.60 79 SER D O 1
ATOM 6318 N N . MET D 1 101 ? 0.532 36.319 -8.305 1.00 16.17 80 MET D N 1
ATOM 6319 C CA . MET D 1 101 ? 0.338 37.064 -9.535 1.00 16.26 80 MET D CA 1
ATOM 6320 C C . MET D 1 101 ? 1.671 37.188 -10.284 1.00 16.85 80 MET D C 1
ATOM 6321 O O . MET D 1 101 ? 1.766 36.894 -11.471 1.00 17.46 80 MET D O 1
ATOM 6326 N N . PHE D 1 102 ? 2.708 37.594 -9.555 1.00 16.73 81 PHE D N 1
ATOM 6327 C CA . PHE D 1 102 ? 4.044 37.730 -10.197 1.00 15.85 81 PHE D CA 1
ATOM 6328 C C . PHE D 1 102 ? 4.581 36.385 -10.661 1.00 16.82 81 PHE D C 1
ATOM 6329 O O . PHE D 1 102 ? 5.185 36.275 -11.758 1.00 17.03 81 PHE D O 1
ATOM 6337 N N . SER D 1 103 ? 4.354 35.337 -9.855 1.00 16.98 82 SER D N 1
ATOM 6338 C CA A SER D 1 103 ? 4.725 33.965 -10.247 0.50 16.99 82 SER D CA 1
ATOM 6339 C CA B SER D 1 103 ? 4.737 33.978 -10.258 0.50 16.88 82 SER D CA 1
ATOM 6340 C C . SER D 1 103 ? 3.993 33.526 -11.521 1.00 17.25 82 SER D C 1
ATOM 6341 O O . SER D 1 103 ? 4.577 32.872 -12.438 1.00 17.53 82 SER D O 1
ATOM 6346 N N . ALA D 1 104 ? 2.705 33.870 -11.611 1.00 17.02 83 ALA D N 1
ATOM 6347 C CA . ALA D 1 104 ? 1.918 33.489 -12.787 1.00 16.82 83 ALA D CA 1
ATOM 6348 C C . ALA D 1 104 ? 2.499 34.159 -14.052 1.00 17.07 83 ALA D C 1
ATOM 6349 O O . ALA D 1 104 ? 2.594 33.515 -15.099 1.00 18.18 83 ALA D O 1
ATOM 6351 N N . ILE D 1 105 ? 2.890 35.423 -13.943 1.00 16.59 84 ILE D N 1
ATOM 6352 C CA . ILE D 1 105 ? 3.535 36.177 -15.034 1.00 16.98 84 ILE D CA 1
ATOM 6353 C C . ILE D 1 105 ? 4.871 35.539 -15.413 1.00 17.19 84 ILE D C 1
ATOM 6354 O O . ILE D 1 105 ? 5.132 35.326 -16.602 1.00 16.92 84 ILE D O 1
ATOM 6359 N N . ARG D 1 106 ? 5.673 35.193 -14.407 1.00 17.74 85 ARG D N 1
ATOM 6360 C CA . ARG D 1 106 ? 6.979 34.568 -14.653 1.00 19.41 85 ARG D CA 1
ATOM 6361 C C . ARG D 1 106 ? 6.853 33.180 -15.301 1.00 19.32 85 ARG D C 1
ATOM 6362 O O . ARG D 1 106 ? 7.586 32.858 -16.255 1.00 19.34 85 ARG D O 1
ATOM 6370 N N . SER D 1 107 ? 5.927 32.365 -14.782 1.00 19.18 86 SER D N 1
ATOM 6371 C CA . SER D 1 107 ? 5.691 30.987 -15.285 1.00 20.70 86 SER D CA 1
ATOM 6372 C C . SER D 1 107 ? 5.294 31.001 -16.735 1.00 20.54 86 SER D C 1
ATOM 6373 O O . SER D 1 107 ? 5.526 30.016 -17.461 1.00 20.94 86 SER D O 1
ATOM 6376 N N . GLN D 1 108 ? 4.679 32.108 -17.151 1.00 21.80 87 GLN D N 1
ATOM 6377 C CA . GLN D 1 108 ? 4.211 32.287 -18.508 1.00 22.35 87 GLN D CA 1
ATOM 6378 C C . GLN D 1 108 ? 5.271 32.925 -19.418 1.00 22.76 87 GLN D C 1
ATOM 6379 O O . GLN D 1 108 ? 4.950 33.388 -20.517 1.00 23.55 87 GLN D O 1
ATOM 6385 N N . HIS D 1 109 ? 6.522 32.931 -18.942 1.00 21.85 88 HIS D N 1
ATOM 6386 C CA . HIS D 1 109 ? 7.693 33.501 -19.624 1.00 22.65 88 HIS D CA 1
ATOM 6387 C C . HIS D 1 109 ? 7.527 34.972 -19.995 1.00 21.46 88 HIS D C 1
ATOM 6388 O O . HIS D 1 109 ? 7.948 35.412 -21.052 1.00 22.14 88 HIS D O 1
ATOM 6395 N N . SER D 1 110 ? 6.919 35.736 -19.096 1.00 20.58 89 SER D N 1
ATOM 6396 C CA . SER D 1 110 ? 6.696 37.146 -19.343 1.00 19.53 89 SER D CA 1
ATOM 6397 C C . SER D 1 110 ? 7.297 37.900 -18.150 1.00 18.15 89 SER D C 1
ATOM 6398 O O . SER D 1 110 ? 7.938 37.298 -17.295 1.00 16.93 89 SER D O 1
ATOM 6401 N N . GLY D 1 111 ? 7.103 39.194 -18.106 1.00 16.79 90 GLY D N 1
ATOM 6402 C CA . GLY D 1 111 ? 7.564 39.993 -16.978 1.00 17.27 90 GLY D CA 1
ATOM 6403 C C . GLY D 1 111 ? 7.064 41.412 -17.104 1.00 18.08 90 GLY D C 1
ATOM 6404 O O . GLY D 1 111 ? 6.804 41.882 -18.197 1.00 19.25 90 GLY D O 1
ATOM 6405 N N . VAL D 1 112 ? 7.040 42.111 -15.987 1.00 18.65 91 VAL D N 1
ATOM 6406 C CA . VAL D 1 112 ? 6.498 43.452 -15.910 1.00 19.16 91 VAL D CA 1
ATOM 6407 C C . VAL D 1 112 ? 7.635 44.448 -16.194 1.00 18.73 91 VAL D C 1
ATOM 6408 O O . VAL D 1 112 ? 8.648 44.418 -15.507 1.00 18.39 91 VAL D O 1
ATOM 6412 N N . ASP D 1 113 ? 7.489 45.282 -17.224 1.00 16.26 92 ASP D N 1
ATOM 6413 C CA . ASP D 1 113 ? 8.505 46.314 -17.516 1.00 16.35 92 ASP D CA 1
ATOM 6414 C C . ASP D 1 113 ? 8.106 47.673 -16.963 1.00 16.27 92 ASP D C 1
ATOM 6415 O O . ASP D 1 113 ? 8.969 48.526 -16.776 1.00 16.70 92 ASP D O 1
ATOM 6420 N N . ILE D 1 114 ? 6.802 47.873 -16.759 1.00 15.27 93 ILE D N 1
ATOM 6421 C CA . ILE D 1 114 ? 6.308 49.093 -16.126 1.00 16.46 93 ILE D CA 1
ATOM 6422 C C . ILE D 1 114 ? 5.434 48.682 -14.951 1.00 17.36 93 ILE D C 1
ATOM 6423 O O . ILE D 1 114 ? 4.540 47.862 -15.139 1.00 18.14 93 ILE D O 1
ATOM 6428 N N . CYS D 1 115 ? 5.684 49.225 -13.756 1.00 16.32 94 CYS D N 1
ATOM 6429 C CA . CYS D 1 115 ? 4.848 48.856 -12.599 1.00 16.77 94 CYS D CA 1
ATOM 6430 C C . CYS D 1 115 ? 4.192 50.140 -12.090 1.00 16.93 94 CYS D C 1
ATOM 6431 O O . CYS D 1 115 ? 4.909 51.033 -11.620 1.00 17.67 94 CYS D O 1
ATOM 6434 N N . ILE D 1 116 ? 2.854 50.226 -12.156 1.00 16.06 95 ILE D N 1
ATOM 6435 C CA . ILE D 1 116 ? 2.171 51.402 -11.646 1.00 16.46 95 ILE D CA 1
ATOM 6436 C C . ILE D 1 116 ? 1.504 51.005 -10.334 1.00 15.41 95 ILE D C 1
ATOM 6437 O O . ILE D 1 116 ? 0.506 50.261 -10.350 1.00 16.59 95 ILE D O 1
ATOM 6442 N N . ASN D 1 117 ? 2.107 51.472 -9.230 1.00 16.43 96 ASN D N 1
ATOM 6443 C CA . ASN D 1 117 ? 1.581 51.182 -7.917 1.00 15.77 96 ASN D CA 1
ATOM 6444 C C . ASN D 1 117 ? 0.526 52.197 -7.576 1.00 16.39 96 ASN D C 1
ATOM 6445 O O . ASN D 1 117 ? 0.805 53.232 -6.978 1.00 16.50 96 ASN D O 1
ATOM 6450 N N . ASN D 1 118 ? -0.711 51.886 -8.007 1.00 15.01 97 ASN D N 1
ATOM 6451 C CA . ASN D 1 118 ? -1.827 52.835 -7.903 1.00 17.02 97 ASN D CA 1
ATOM 6452 C C . ASN D 1 118 ? -2.802 52.511 -6.762 1.00 16.57 97 ASN D C 1
ATOM 6453 O O . ASN D 1 118 ? -3.413 53.434 -6.155 1.00 16.41 97 ASN D O 1
ATOM 6458 N N . ALA D 1 119 ? -3.022 51.224 -6.487 1.00 16.66 98 ALA D N 1
ATOM 6459 C CA . ALA D 1 119 ? -4.064 50.909 -5.456 1.00 17.00 98 ALA D CA 1
ATOM 6460 C C . ALA D 1 119 ? -3.746 51.633 -4.156 1.00 16.57 98 ALA D C 1
ATOM 6461 O O . ALA D 1 119 ? -2.575 51.688 -3.717 1.00 16.68 98 ALA D O 1
ATOM 6463 N N . GLY D 1 120 ? -4.786 52.167 -3.508 1.00 16.88 99 GLY D N 1
ATOM 6464 C CA . GLY D 1 120 ? -4.567 52.851 -2.243 1.00 17.04 99 GLY D CA 1
ATOM 6465 C C . GLY D 1 120 ? -5.925 53.258 -1.718 1.00 16.97 99 GLY D C 1
ATOM 6466 O O . GLY D 1 120 ? -6.919 53.244 -2.458 1.00 17.27 99 GLY D O 1
ATOM 6467 N N . LEU D 1 121 ? -5.963 53.592 -0.434 1.00 17.00 100 LEU D N 1
ATOM 6468 C CA . LEU D 1 121 ? -7.204 53.934 0.236 1.00 16.23 100 LEU D CA 1
ATOM 6469 C C . LEU D 1 121 ? -6.948 54.730 1.512 1.00 16.64 100 LEU D C 1
ATOM 6470 O O . LEU D 1 121 ? -5.855 54.662 2.056 1.00 15.99 100 LEU D O 1
ATOM 6475 N N . ALA D 1 122 ? -7.997 55.420 1.986 1.00 16.62 101 ALA D N 1
ATOM 6476 C CA . ALA D 1 122 ? -8.010 56.032 3.344 1.00 16.10 101 ALA D CA 1
ATOM 6477 C C . ALA D 1 122 ? -9.156 55.451 4.110 1.00 16.57 101 ALA D C 1
ATOM 6478 O O . ALA D 1 122 ? -10.240 55.282 3.551 1.00 17.43 101 ALA D O 1
ATOM 6480 N N . ARG D 1 123 ? -8.911 55.106 5.377 1.00 15.88 102 ARG D N 1
ATOM 6481 C CA . ARG D 1 123 ? -9.982 54.754 6.312 1.00 16.10 102 ARG D CA 1
ATOM 6482 C C . ARG D 1 123 ? -10.030 55.897 7.325 1.00 15.52 102 ARG D C 1
ATOM 6483 O O . ARG D 1 123 ? -8.999 56.494 7.605 1.00 16.35 102 ARG D O 1
ATOM 6491 N N . PRO D 1 124 ? -11.227 56.234 7.810 1.00 15.45 103 PRO D N 1
ATOM 6492 C CA . PRO D 1 124 ? -11.400 57.443 8.630 1.00 16.28 103 PRO D CA 1
ATOM 6493 C C . PRO D 1 124 ? -11.029 57.231 10.105 1.00 16.92 103 PRO D C 1
ATOM 6494 O O . PRO D 1 124 ? -11.800 57.507 11.019 1.00 18.39 103 PRO D O 1
ATOM 6498 N N . ASP D 1 125 ? -9.807 56.775 10.310 1.00 16.59 104 ASP D N 1
ATOM 6499 C CA . ASP D 1 125 ? -9.319 56.413 11.649 1.00 15.57 104 ASP D CA 1
ATOM 6500 C C . ASP D 1 125 ? -8.333 57.465 12.119 1.00 14.28 104 ASP D C 1
ATOM 6501 O O . ASP D 1 125 ? -7.190 57.475 11.678 1.00 14.41 104 ASP D O 1
ATOM 6506 N N . THR D 1 126 ? -8.828 58.367 12.972 1.00 14.39 105 THR D N 1
ATOM 6507 C CA . THR D 1 126 ? -8.037 59.504 13.412 1.00 14.53 105 THR D CA 1
ATOM 6508 C C . THR D 1 126 ? -6.880 59.057 14.295 1.00 15.04 105 THR D C 1
ATOM 6509 O O . THR D 1 126 ? -6.855 57.941 14.786 1.00 15.06 105 THR D O 1
ATOM 6513 N N . LEU D 1 127 ? -5.939 59.953 14.545 1.00 14.37 106 LEU D N 1
ATOM 6514 C CA . LEU D 1 127 ? -4.862 59.608 15.447 1.00 13.37 106 LEU D CA 1
ATOM 6515 C C . LEU D 1 127 ? -5.316 59.550 16.908 1.00 13.80 106 LEU D C 1
ATOM 6516 O O . LEU D 1 127 ? -4.748 58.782 17.692 1.00 14.36 106 LEU D O 1
ATOM 6521 N N . LEU D 1 128 ? -6.350 60.321 17.288 1.00 13.22 107 LEU D N 1
ATOM 6522 C CA . LEU D 1 128 ? -6.776 60.354 18.688 1.00 13.18 107 LEU D CA 1
ATOM 6523 C C . LEU D 1 128 ? -7.764 59.265 19.050 1.00 13.06 107 LEU D C 1
ATOM 6524 O O . LEU D 1 128 ? -7.848 58.892 20.216 1.00 13.84 107 LEU D O 1
ATOM 6529 N N . SER D 1 129 ? -8.484 58.742 18.061 1.00 13.96 108 SER D N 1
ATOM 6530 C CA . SER D 1 129 ? -9.513 57.715 18.382 1.00 14.00 108 SER D CA 1
ATOM 6531 C C . SER D 1 129 ? -9.690 56.630 17.305 1.00 15.07 108 SER D C 1
ATOM 6532 O O . SER D 1 129 ? -10.683 55.883 17.333 1.00 16.77 108 SER D O 1
ATOM 6535 N N . GLY D 1 130 ? -8.756 56.530 16.376 1.00 14.17 109 GLY D N 1
ATOM 6536 C CA . GLY D 1 130 ? -8.879 55.600 15.251 1.00 16.20 109 GLY D CA 1
ATOM 6537 C C . GLY D 1 130 ? -8.715 54.135 15.626 1.00 17.30 109 GLY D C 1
ATOM 6538 O O . GLY D 1 130 ? -8.120 53.801 16.668 1.00 16.85 109 GLY D O 1
ATOM 6539 N N . SER D 1 131 ? -9.292 53.264 14.780 1.00 17.44 110 SER D N 1
ATOM 6540 C CA . SER D 1 131 ? -9.139 51.836 14.958 1.00 17.13 110 SER D CA 1
ATOM 6541 C C . SER D 1 131 ? -7.803 51.412 14.345 1.00 16.19 110 SER D C 1
ATOM 6542 O O . SER D 1 131 ? -7.401 51.833 13.240 1.00 17.71 110 SER D O 1
ATOM 6545 N N . THR D 1 132 ? -7.131 50.540 15.087 1.00 17.03 111 THR D N 1
ATOM 6546 C CA . THR D 1 132 ? -5.866 49.976 14.665 1.00 16.53 111 THR D CA 1
ATOM 6547 C C . THR D 1 132 ? -6.048 49.227 13.345 1.00 16.05 111 THR D C 1
ATOM 6548 O O . THR D 1 132 ? -5.175 49.282 12.482 1.00 17.55 111 THR D O 1
ATOM 6552 N N . SER D 1 133 ? -7.192 48.568 13.169 1.00 16.67 112 SER D N 1
ATOM 6553 C CA . SER D 1 133 ? -7.441 47.824 11.930 1.00 17.64 112 SER D CA 1
ATOM 6554 C C . SER D 1 133 ? -7.417 48.735 10.707 1.00 17.02 112 SER D C 1
ATOM 6555 O O . SER D 1 133 ? -6.907 48.344 9.679 1.00 18.47 112 SER D O 1
ATOM 6558 N N . GLY D 1 134 ? -7.972 49.943 10.813 1.00 15.97 113 GLY D N 1
ATOM 6559 C CA . GLY D 1 134 ? -7.955 50.856 9.669 1.00 15.16 113 GLY D CA 1
ATOM 6560 C C . GLY D 1 134 ? -6.541 51.342 9.368 1.00 15.66 113 GLY D C 1
ATOM 6561 O O . GLY D 1 134 ? -6.153 51.431 8.203 1.00 17.03 113 GLY D O 1
ATOM 6562 N N . TRP D 1 135 ? -5.766 51.635 10.417 1.00 16.30 114 TRP D N 1
ATOM 6563 C CA . TRP D 1 135 ? -4.381 52.021 10.197 1.00 15.12 114 TRP D CA 1
ATOM 6564 C C . TRP D 1 135 ? -3.630 50.894 9.458 1.00 16.47 114 TRP D C 1
ATOM 6565 O O . TRP D 1 135 ? -2.872 51.146 8.526 1.00 16.46 114 TRP D O 1
ATOM 6576 N N . LYS D 1 136 ? -3.868 49.659 9.917 1.00 16.71 115 LYS D N 1
ATOM 6577 C CA . LYS D 1 136 ? -3.189 48.494 9.317 1.00 16.57 115 LYS D CA 1
ATOM 6578 C C . LYS D 1 136 ? -3.606 48.334 7.867 1.00 18.05 115 LYS D C 1
ATOM 6579 O O . LYS D 1 136 ? -2.751 48.075 6.993 1.00 18.45 115 LYS D O 1
ATOM 6585 N N . ASP D 1 137 ? -4.907 48.526 7.606 1.00 18.33 116 ASP D N 1
ATOM 6586 C CA . ASP D 1 137 ? -5.422 48.381 6.236 1.00 19.06 116 ASP D CA 1
ATOM 6587 C C . ASP D 1 137 ? -4.705 49.409 5.324 1.00 17.39 116 ASP D C 1
ATOM 6588 O O . ASP D 1 137 ? -4.268 49.086 4.222 1.00 18.05 116 ASP D O 1
ATOM 6593 N N . MET D 1 138 ? -4.628 50.659 5.776 1.00 16.88 117 MET D N 1
ATOM 6594 C CA . MET D 1 138 ? -3.935 51.692 4.980 1.00 16.58 117 MET D CA 1
ATOM 6595 C C . MET D 1 138 ? -2.488 51.358 4.716 1.00 17.08 117 MET D C 1
ATOM 6596 O O . MET D 1 138 ? -2.020 51.495 3.572 1.00 17.41 117 MET D O 1
ATOM 6601 N N . PHE D 1 139 ? -1.764 50.958 5.764 1.00 17.51 118 PHE D N 1
ATOM 6602 C CA . PHE D 1 139 ? -0.381 50.525 5.578 1.00 16.65 118 PHE D CA 1
ATOM 6603 C C . PHE D 1 139 ? -0.284 49.338 4.627 1.00 17.54 118 PHE D C 1
ATOM 6604 O O . PHE D 1 139 ? 0.547 49.359 3.722 1.00 16.96 118 PHE D O 1
ATOM 6612 N N . ASN D 1 140 ? -1.146 48.342 4.825 1.00 17.33 119 ASN D N 1
ATOM 6613 C CA . ASN D 1 140 ? -1.044 47.089 4.031 1.00 17.56 119 ASN D CA 1
ATOM 6614 C C . ASN D 1 140 ? -1.086 47.351 2.532 1.00 17.97 119 ASN D C 1
ATOM 6615 O O . ASN D 1 140 ? -0.302 46.759 1.766 1.00 18.51 119 ASN D O 1
ATOM 6620 N N . VAL D 1 141 ? -2.005 48.219 2.101 1.00 15.25 120 VAL D N 1
ATOM 6621 C CA . VAL D 1 141 ? -2.111 48.501 0.666 1.00 15.75 120 VAL D CA 1
ATOM 6622 C C . VAL D 1 141 ? -1.214 49.628 0.228 1.00 17.14 120 VAL D C 1
ATOM 6623 O O . VAL D 1 141 ? -0.510 49.516 -0.804 1.00 18.38 120 VAL D O 1
ATOM 6627 N N . ASN D 1 142 ? -1.244 50.738 0.978 1.00 16.22 121 ASN D N 1
ATOM 6628 C CA . ASN D 1 142 ? -0.552 51.934 0.458 1.00 15.66 121 ASN D CA 1
ATOM 6629 C C . ASN D 1 142 ? 0.941 51.877 0.488 1.00 16.30 121 ASN D C 1
ATOM 6630 O O . ASN D 1 142 ? 1.573 52.552 -0.299 1.00 17.84 121 ASN D O 1
ATOM 6635 N N . VAL D 1 143 ? 1.465 51.091 1.436 1.00 15.86 122 VAL D N 1
ATOM 6636 C CA . VAL D 1 143 ? 2.928 51.077 1.673 1.00 16.32 122 VAL D CA 1
ATOM 6637 C C . VAL D 1 143 ? 3.478 49.656 1.440 1.00 16.28 122 VAL D C 1
ATOM 6638 O O . VAL D 1 143 ? 4.395 49.485 0.630 1.00 16.63 122 VAL D O 1
ATOM 6642 N N . LEU D 1 144 ? 2.944 48.643 2.135 1.00 15.51 123 LEU D N 1
ATOM 6643 C CA . LEU D 1 144 ? 3.500 47.299 2.059 1.00 16.51 123 LEU D CA 1
ATOM 6644 C C . LEU D 1 144 ? 3.293 46.670 0.666 1.00 16.86 123 LEU D C 1
ATOM 6645 O O . LEU D 1 144 ? 4.267 46.187 0.059 1.00 17.26 123 LEU D O 1
ATOM 6650 N N . ALA D 1 145 ? 2.057 46.701 0.159 1.00 16.77 124 ALA D N 1
ATOM 6651 C CA . ALA D 1 145 ? 1.753 46.111 -1.198 1.00 16.40 124 ALA D CA 1
ATOM 6652 C C . ALA D 1 145 ? 2.577 46.874 -2.242 1.00 17.00 124 ALA D C 1
ATOM 6653 O O . ALA D 1 145 ? 3.154 46.274 -3.140 1.00 17.05 124 ALA D O 1
ATOM 6655 N N . LEU D 1 146 ? 2.629 48.215 -2.131 1.00 16.22 125 LEU D N 1
ATOM 6656 C CA . LEU D 1 146 ? 3.428 49.045 -3.063 1.00 15.76 125 LEU D CA 1
ATOM 6657 C C . LEU D 1 146 ? 4.871 48.575 -3.020 1.00 16.68 125 LEU D C 1
ATOM 6658 O O . LEU D 1 146 ? 5.519 48.472 -4.075 1.00 17.09 125 LEU D O 1
ATOM 6663 N N . SER D 1 147 ? 5.364 48.254 -1.825 1.00 15.89 126 SER D N 1
ATOM 6664 C CA . SER D 1 147 ? 6.774 47.837 -1.705 1.00 15.62 126 SER D CA 1
ATOM 6665 C C . SER D 1 147 ? 6.983 46.411 -2.222 1.00 15.54 126 SER D C 1
ATOM 6666 O O . SER D 1 147 ? 8.027 46.120 -2.811 1.00 15.81 126 SER D O 1
ATOM 6669 N N . ILE D 1 148 ? 6.044 45.507 -1.979 1.00 15.14 127 ILE D N 1
ATOM 6670 C CA . ILE D 1 148 ? 6.164 44.129 -2.478 1.00 14.67 127 ILE D CA 1
ATOM 6671 C C . ILE D 1 148 ? 6.126 44.133 -4.008 1.00 14.74 127 ILE D C 1
ATOM 6672 O O . ILE D 1 148 ? 6.966 43.467 -4.662 1.00 14.73 127 ILE D O 1
ATOM 6677 N N . CYS D 1 149 ? 5.164 44.858 -4.590 1.00 15.01 128 CYS D N 1
ATOM 6678 C CA . CYS D 1 149 ? 5.116 44.985 -6.060 1.00 15.96 128 CYS D CA 1
ATOM 6679 C C . CYS D 1 149 ? 6.388 45.579 -6.620 1.00 15.68 128 CYS D C 1
ATOM 6680 O O . CYS D 1 149 ? 6.887 45.114 -7.641 1.00 16.55 128 CYS D O 1
ATOM 6683 N N . THR D 1 150 ? 6.929 46.615 -5.969 1.00 15.10 129 THR D N 1
ATOM 6684 C CA . THR D 1 150 ? 8.153 47.244 -6.441 1.00 15.51 129 THR D CA 1
ATOM 6685 C C . THR D 1 150 ? 9.282 46.195 -6.469 1.00 14.84 129 THR D C 1
ATOM 6686 O O . THR D 1 150 ? 9.998 46.038 -7.476 1.00 15.48 129 THR D O 1
ATOM 6690 N N . ARG D 1 151 ? 9.428 45.455 -5.372 1.00 14.86 130 ARG D N 1
ATOM 6691 C CA . ARG D 1 151 ? 10.507 44.462 -5.268 1.00 14.67 130 ARG D CA 1
ATOM 6692 C C . ARG D 1 151 ? 10.334 43.377 -6.318 1.00 14.11 130 ARG D C 1
ATOM 6693 O O . ARG D 1 151 ? 11.274 43.017 -7.017 1.00 15.12 130 ARG D O 1
ATOM 6701 N N . GLU D 1 152 ? 9.095 42.873 -6.475 1.00 14.23 131 GLU D N 1
ATOM 6702 C CA . GLU D 1 152 ? 8.924 41.737 -7.390 1.00 14.59 131 GLU D CA 1
ATOM 6703 C C . GLU D 1 152 ? 9.082 42.199 -8.856 1.00 13.64 131 GLU D C 1
ATOM 6704 O O . GLU D 1 152 ? 9.589 41.449 -9.723 1.00 13.76 131 GLU D O 1
ATOM 6710 N N . ALA D 1 153 ? 8.591 43.402 -9.143 1.00 14.98 132 ALA D N 1
ATOM 6711 C CA . ALA D 1 153 ? 8.770 43.945 -10.512 1.00 14.98 132 ALA D CA 1
ATOM 6712 C C . ALA D 1 153 ? 10.258 44.132 -10.821 1.00 14.49 132 ALA D C 1
ATOM 6713 O O . ALA D 1 153 ? 10.727 43.762 -11.904 1.00 13.87 132 ALA D O 1
ATOM 6715 N N . TYR D 1 154 ? 11.000 44.716 -9.873 1.00 15.10 133 TYR D N 1
ATOM 6716 C CA . TYR D 1 154 ? 12.443 44.875 -10.058 1.00 14.39 133 TYR D CA 1
ATOM 6717 C C . TYR D 1 154 ? 13.161 43.503 -10.268 1.00 14.38 133 TYR D C 1
ATOM 6718 O O . TYR D 1 154 ? 13.950 43.331 -11.206 1.00 14.62 133 TYR D O 1
ATOM 6727 N N . GLN D 1 155 ? 12.850 42.513 -9.411 1.00 13.25 134 GLN D N 1
ATOM 6728 C CA . GLN D 1 155 ? 13.477 41.189 -9.525 1.00 15.26 134 GLN D CA 1
ATOM 6729 C C . GLN D 1 155 ? 13.190 40.543 -10.881 1.00 14.43 134 GLN D C 1
ATOM 6730 O O . GLN D 1 155 ? 14.061 39.936 -11.467 1.00 14.93 134 GLN D O 1
ATOM 6736 N N . SER D 1 156 ? 11.988 40.751 -11.399 1.00 15.45 135 SER D N 1
ATOM 6737 C CA . SER D 1 156 ? 11.675 40.228 -12.761 1.00 15.49 135 SER D CA 1
ATOM 6738 C C . SER D 1 156 ? 12.451 40.962 -13.881 1.00 13.95 135 SER D C 1
ATOM 6739 O O . SER D 1 156 ? 12.952 40.363 -14.826 1.00 14.76 135 SER D O 1
ATOM 6742 N N . MET D 1 157 ? 12.545 42.286 -13.761 1.00 14.09 136 MET D N 1
ATOM 6743 C CA . MET D 1 157 ? 13.386 43.041 -14.709 1.00 13.77 136 MET D CA 1
ATOM 6744 C C . MET D 1 157 ? 14.806 42.551 -14.682 1.00 13.66 136 MET D C 1
ATOM 6745 O O . MET D 1 157 ? 15.415 42.342 -15.713 1.00 13.60 136 MET D O 1
ATOM 6750 N N . LYS D 1 158 ? 15.317 42.365 -13.473 1.00 13.59 137 LYS D N 1
ATOM 6751 C CA . LYS D 1 158 ? 16.721 41.985 -13.321 1.00 13.81 137 LYS D CA 1
ATOM 6752 C C . LYS D 1 158 ? 16.982 40.669 -14.042 1.00 14.27 137 LYS D C 1
ATOM 6753 O O . LYS D 1 158 ? 17.947 40.533 -14.810 1.00 14.19 137 LYS D O 1
ATOM 6759 N N . GLU D 1 159 ? 16.132 39.663 -13.780 1.00 13.64 138 GLU D N 1
ATOM 6760 C CA . GLU D 1 159 ? 16.422 38.329 -14.360 1.00 14.44 138 GLU D CA 1
ATOM 6761 C C . GLU D 1 159 ? 16.215 38.286 -15.873 1.00 12.47 138 GLU D C 1
ATOM 6762 O O . GLU D 1 159 ? 16.722 37.401 -16.545 1.00 13.54 138 GLU D O 1
ATOM 6768 N N . ARG D 1 160 ? 15.448 39.264 -16.370 1.00 11.76 139 ARG D N 1
ATOM 6769 C CA . ARG D 1 160 ? 15.256 39.377 -17.821 1.00 13.10 139 ARG D CA 1
ATOM 6770 C C . ARG D 1 160 ? 16.201 40.338 -18.505 1.00 13.75 139 ARG D C 1
ATOM 6771 O O . ARG D 1 160 ? 16.091 40.540 -19.730 1.00 14.17 139 ARG D O 1
ATOM 6779 N N . ASN D 1 161 ? 17.161 40.876 -17.755 1.00 13.91 140 ASN D N 1
ATOM 6780 C CA . ASN D 1 161 ? 18.142 41.824 -18.312 1.00 14.66 140 ASN D CA 1
ATOM 6781 C C . ASN D 1 161 ? 17.459 43.088 -18.873 1.00 14.13 140 ASN D C 1
ATOM 6782 O O . ASN D 1 161 ? 17.884 43.638 -19.914 1.00 15.53 140 ASN D O 1
ATOM 6787 N N . VAL D 1 162 ? 16.395 43.507 -18.203 1.00 13.52 141 VAL D N 1
ATOM 6788 C CA . VAL D 1 162 ? 15.706 44.754 -18.547 1.00 14.15 141 VAL D CA 1
ATOM 6789 C C . VAL D 1 162 ? 16.356 45.900 -17.764 1.00 14.62 141 VAL D C 1
ATOM 6790 O O . VAL D 1 162 ? 16.309 45.920 -16.529 1.00 15.11 141 VAL D O 1
ATOM 6794 N N . ASP D 1 163 ? 16.996 46.812 -18.503 1.00 14.18 142 ASP D N 1
ATOM 6795 C CA . ASP D 1 163 ? 17.762 47.896 -17.889 1.00 14.76 142 ASP D CA 1
ATOM 6796 C C . ASP D 1 163 ? 17.036 49.242 -17.892 1.00 15.46 142 ASP D C 1
ATOM 6797 O O . ASP D 1 163 ? 17.602 50.224 -17.387 1.00 16.30 142 ASP D O 1
ATOM 6802 N N . ASP D 1 164 ? 15.835 49.284 -18.452 1.00 14.93 143 ASP D N 1
ATOM 6803 C CA . ASP D 1 164 ? 15.166 50.571 -18.753 1.00 15.38 143 ASP D CA 1
ATOM 6804 C C . ASP D 1 164 ? 13.668 50.561 -18.395 1.00 15.20 143 ASP D C 1
ATOM 6805 O O . ASP D 1 164 ? 12.870 51.339 -18.949 1.00 17.39 143 ASP D O 1
ATOM 6810 N N . GLY D 1 165 ? 13.297 49.704 -17.448 1.00 14.88 144 GLY D N 1
ATOM 6811 C CA . GLY D 1 165 ? 11.887 49.662 -17.005 1.00 14.07 144 GLY D CA 1
ATOM 6812 C C . GLY D 1 165 ? 11.550 50.890 -16.179 1.00 14.48 144 GLY D C 1
ATOM 6813 O O . GLY D 1 165 ? 12.382 51.790 -15.972 1.00 15.18 144 GLY D O 1
ATOM 6814 N N . HIS D 1 166 ? 10.306 50.935 -15.714 1.00 14.49 145 HIS D N 1
ATOM 6815 C CA . HIS D 1 166 ? 9.826 52.133 -15.021 1.00 15.49 145 HIS D CA 1
ATOM 6816 C C . HIS D 1 166 ? 8.865 51.748 -13.947 1.00 16.83 145 HIS D C 1
ATOM 6817 O O . HIS D 1 166 ? 7.914 51.001 -14.188 1.00 17.51 145 HIS D O 1
ATOM 6824 N N . ILE D 1 167 ? 9.125 52.274 -12.752 1.00 14.38 146 ILE D N 1
ATOM 6825 C CA . ILE D 1 167 ? 8.211 52.044 -11.641 1.00 16.37 146 ILE D CA 1
ATOM 6826 C C . ILE D 1 167 ? 7.610 53.405 -11.276 1.00 16.73 146 ILE D C 1
ATOM 6827 O O . ILE D 1 167 ? 8.387 54.361 -11.019 1.00 17.59 146 ILE D O 1
ATOM 6832 N N . ILE D 1 168 ? 6.266 53.482 -11.275 1.00 15.78 147 ILE D N 1
ATOM 6833 C CA . ILE D 1 168 ? 5.592 54.753 -10.989 1.00 16.40 147 ILE D CA 1
ATOM 6834 C C . ILE D 1 168 ? 4.678 54.515 -9.792 1.00 16.72 147 ILE D C 1
ATOM 6835 O O . ILE D 1 168 ? 3.777 53.665 -9.854 1.00 18.22 147 ILE D O 1
ATOM 6840 N N . ASN D 1 169 ? 4.936 55.251 -8.702 1.00 16.22 148 ASN D N 1
ATOM 6841 C CA . ASN D 1 169 ? 4.053 55.225 -7.521 1.00 15.98 148 ASN D CA 1
ATOM 6842 C C . ASN D 1 169 ? 3.083 56.381 -7.568 1.00 17.22 148 ASN D C 1
ATOM 6843 O O . ASN D 1 169 ? 3.442 57.548 -7.830 1.00 17.26 148 ASN D O 1
ATOM 6848 N N . ILE D 1 170 ? 1.815 56.077 -7.309 1.00 16.41 149 ILE D N 1
ATOM 6849 C CA . ILE D 1 170 ? 0.782 57.112 -7.242 1.00 15.88 149 ILE D CA 1
ATOM 6850 C C . ILE D 1 170 ? 0.792 57.586 -5.768 1.00 17.90 149 ILE D C 1
ATOM 6851 O O . ILE D 1 170 ? 0.344 56.896 -4.850 1.00 17.79 149 ILE D O 1
ATOM 6856 N N . ASN D 1 171 ? 1.372 58.759 -5.581 1.00 16.29 150 ASN D N 1
ATOM 6857 C CA . ASN D 1 171 ? 1.530 59.408 -4.274 1.00 16.51 150 ASN D CA 1
ATOM 6858 C C . ASN D 1 171 ? 0.334 60.332 -4.087 1.00 16.74 150 ASN D C 1
ATOM 6859 O O . ASN D 1 171 ? -0.780 59.990 -4.493 1.00 18.51 150 ASN D O 1
ATOM 6864 N N . SER D 1 172 ? 0.535 61.490 -3.481 1.00 16.33 151 SER D N 1
ATOM 6865 C CA . SER D 1 172 ? -0.559 62.435 -3.218 1.00 16.21 151 SER D CA 1
ATOM 6866 C C . SER D 1 172 ? 0.060 63.735 -2.799 1.00 15.93 151 SER D C 1
ATOM 6867 O O . SER D 1 172 ? 1.187 63.715 -2.270 1.00 15.01 151 SER D O 1
ATOM 6870 N N . MET D 1 173 ? -0.615 64.876 -2.992 1.00 15.03 152 MET D N 1
ATOM 6871 C CA . MET D 1 173 ? -0.120 66.065 -2.304 1.00 15.58 152 MET D CA 1
ATOM 6872 C C . MET D 1 173 ? -0.061 65.818 -0.797 1.00 15.70 152 MET D C 1
ATOM 6873 O O . MET D 1 173 ? 0.748 66.444 -0.113 1.00 15.75 152 MET D O 1
ATOM 6878 N N . SER D 1 174 ? -0.924 64.913 -0.304 1.00 15.81 153 SER D N 1
ATOM 6879 C CA . SER D 1 174 ? -0.877 64.535 1.118 1.00 16.35 153 SER D CA 1
ATOM 6880 C C . SER D 1 174 ? 0.422 63.769 1.532 1.00 16.35 153 SER D C 1
ATOM 6881 O O . SER D 1 174 ? 0.651 63.523 2.752 1.00 16.96 153 SER D O 1
ATOM 6884 N N . GLY D 1 175 ? 1.264 63.413 0.552 1.00 16.58 154 GLY D N 1
ATOM 6885 C CA . GLY D 1 175 ? 2.589 62.890 0.836 1.00 17.60 154 GLY D CA 1
ATOM 6886 C C . GLY D 1 175 ? 3.672 63.943 1.028 1.00 17.79 154 GLY D C 1
ATOM 6887 O O . GLY D 1 175 ? 4.835 63.610 1.265 1.00 16.82 154 GLY D O 1
ATOM 6888 N N . HIS D 1 176 ? 3.275 65.211 0.925 1.00 16.11 155 HIS D N 1
ATOM 6889 C CA . HIS D 1 176 ? 4.192 66.347 1.016 1.00 15.88 155 HIS D CA 1
ATOM 6890 C C . HIS D 1 176 ? 3.785 67.384 2.066 1.00 17.48 155 HIS D C 1
ATOM 6891 O O . HIS D 1 176 ? 4.614 68.188 2.478 1.00 16.92 155 HIS D O 1
ATOM 6898 N N . ARG D 1 177 ? 2.509 67.408 2.450 1.00 16.22 156 ARG D N 1
ATOM 6899 C CA . ARG D 1 177 ? 2.037 68.335 3.514 1.00 16.84 156 ARG D CA 1
ATOM 6900 C C . ARG D 1 177 ? 0.891 67.640 4.256 1.00 16.81 156 ARG D C 1
ATOM 6901 O O . ARG D 1 177 ? 0.171 66.828 3.650 1.00 17.02 156 ARG D O 1
ATOM 6909 N N . VAL D 1 178 ? 0.757 67.927 5.550 1.00 15.73 157 VAL D N 1
ATOM 6910 C CA . VAL D 1 178 ? -0.305 67.287 6.335 1.00 15.26 157 VAL D CA 1
ATOM 6911 C C . VAL D 1 178 ? -1.458 68.297 6.487 1.00 15.29 157 VAL D C 1
ATOM 6912 O O . VAL D 1 178 ? -1.304 69.350 7.129 1.00 15.33 157 VAL D O 1
ATOM 6916 N N . LEU D 1 179 ? -2.586 67.980 5.834 1.00 15.97 158 LEU D N 1
ATOM 6917 C CA . LEU D 1 179 ? -3.806 68.811 5.951 1.00 17.24 158 LEU D CA 1
ATOM 6918 C C . LEU D 1 179 ? -4.583 68.548 7.239 1.00 16.67 158 LEU D C 1
ATOM 6919 O O . LEU D 1 179 ? -4.648 67.389 7.683 1.00 16.75 158 LEU D O 1
ATOM 6924 N N . PRO D 1 180 ? -5.187 69.599 7.822 1.00 16.54 159 PRO D N 1
ATOM 6925 C CA . PRO D 1 180 ? -5.923 69.487 9.093 1.00 15.76 159 PRO D CA 1
ATOM 6926 C C . PRO D 1 180 ? -7.291 68.801 8.934 1.00 16.08 159 PRO D C 1
ATOM 6927 O O . PRO D 1 180 ? -8.320 69.354 9.347 1.00 17.28 159 PRO D O 1
ATOM 6931 N N . LEU D 1 181 ? -7.303 67.621 8.308 1.00 15.20 160 LEU D N 1
ATOM 6932 C CA . LEU D 1 181 ? -8.494 66.758 8.276 1.00 15.57 160 LEU D CA 1
ATOM 6933 C C . LEU D 1 181 ? -8.137 65.505 9.051 1.00 13.76 160 LEU D C 1
ATOM 6934 O O . LEU D 1 181 ? -7.319 64.698 8.607 1.00 13.69 160 LEU D O 1
ATOM 6939 N N . SER D 1 182 ? -8.788 65.317 10.192 1.00 13.85 161 SER D N 1
ATOM 6940 C CA . SER D 1 182 ? -8.337 64.263 11.104 1.00 14.58 161 SER D CA 1
ATOM 6941 C C . SER D 1 182 ? -8.450 62.869 10.523 1.00 15.04 161 SER D C 1
ATOM 6942 O O . SER D 1 182 ? -7.551 62.036 10.701 1.00 15.11 161 SER D O 1
ATOM 6945 N N . VAL D 1 183 ? -9.534 62.650 9.773 1.00 16.05 162 VAL D N 1
ATOM 6946 C CA . VAL D 1 183 ? -9.780 61.322 9.139 1.00 15.73 162 VAL D CA 1
ATOM 6947 C C . VAL D 1 183 ? -8.835 60.935 8.020 1.00 15.82 162 VAL D C 1
ATOM 6948 O O . VAL D 1 183 ? -8.873 59.785 7.546 1.00 16.28 162 VAL D O 1
ATOM 6952 N N . THR D 1 184 ? -7.993 61.874 7.562 1.00 14.91 163 THR D N 1
ATOM 6953 C CA . THR D 1 184 ? -6.925 61.495 6.626 1.00 15.50 163 THR D CA 1
ATOM 6954 C C . THR D 1 184 ? -5.491 61.650 7.151 1.00 14.89 163 THR D C 1
ATOM 6955 O O . THR D 1 184 ? -4.544 61.493 6.387 1.00 14.67 163 THR D O 1
ATOM 6959 N N . HIS D 1 185 ? -5.336 61.923 8.455 1.00 14.22 164 HIS D N 1
ATOM 6960 C CA . HIS D 1 185 ? -3.969 62.047 8.986 1.00 14.42 164 HIS D CA 1
ATOM 6961 C C . HIS D 1 185 ? -3.130 60.775 8.817 1.00 13.76 164 HIS D C 1
ATOM 6962 O O . HIS D 1 185 ? -1.983 60.842 8.344 1.00 14.27 164 HIS D O 1
ATOM 6969 N N . PHE D 1 186 ? -3.691 59.631 9.184 1.00 14.17 165 PHE D N 1
ATOM 6970 C CA . PHE D 1 186 ? -2.894 58.412 9.032 1.00 14.09 165 PHE D CA 1
ATOM 6971 C C . PHE D 1 186 ? -2.599 58.119 7.556 1.00 14.71 165 PHE D C 1
ATOM 6972 O O . PHE D 1 186 ? -1.477 57.762 7.177 1.00 15.52 165 PHE D O 1
ATOM 6980 N N . TYR D 1 187 ? -3.616 58.275 6.722 1.00 15.36 166 TYR D N 1
ATOM 6981 C CA . TYR D 1 187 ? -3.409 58.184 5.269 1.00 15.87 166 TYR D CA 1
ATOM 6982 C C . TYR D 1 187 ? -2.246 59.067 4.776 1.00 14.93 166 TYR D C 1
ATOM 6983 O O . TYR D 1 187 ? -1.357 58.618 4.055 1.00 15.27 166 TYR D O 1
ATOM 6992 N N . SER D 1 188 ? -2.256 60.322 5.228 1.00 14.93 167 SER D N 1
ATOM 6993 C CA A SER D 1 188 ? -1.186 61.265 4.872 0.50 14.66 167 SER D CA 1
ATOM 6994 C CA B SER D 1 188 ? -1.190 61.262 4.880 0.50 14.42 167 SER D CA 1
ATOM 6995 C C . SER D 1 188 ? 0.161 60.684 5.271 1.00 14.82 167 SER D C 1
ATOM 6996 O O . SER D 1 188 ? 1.123 60.753 4.500 1.00 15.12 167 SER D O 1
ATOM 7001 N N . ALA D 1 189 ? 0.225 60.094 6.466 1.00 15.04 168 ALA D N 1
ATOM 7002 C CA . ALA D 1 189 ? 1.487 59.478 6.908 1.00 15.09 168 ALA D CA 1
ATOM 7003 C C . ALA D 1 189 ? 1.924 58.322 6.007 1.00 14.97 168 ALA D C 1
ATOM 7004 O O . ALA D 1 189 ? 3.132 58.223 5.698 1.00 15.24 168 ALA D O 1
ATOM 7006 N N . THR D 1 190 ? 0.963 57.521 5.515 1.00 15.45 169 THR D N 1
ATOM 7007 C CA . THR D 1 190 ? 1.346 56.496 4.539 1.00 15.18 169 THR D CA 1
ATOM 7008 C C . THR D 1 190 ? 1.885 57.101 3.258 1.00 15.66 169 THR D C 1
ATOM 7009 O O . THR D 1 190 ? 2.773 56.518 2.661 1.00 16.42 169 THR D O 1
ATOM 7013 N N . LYS D 1 191 ? 1.338 58.243 2.822 1.00 15.09 170 LYS D N 1
ATOM 7014 C CA . LYS D 1 191 ? 1.858 58.877 1.610 1.00 16.17 170 LYS D CA 1
ATOM 7015 C C . LYS D 1 191 ? 3.210 59.538 1.855 1.00 15.15 170 LYS D C 1
ATOM 7016 O O . LYS D 1 191 ? 4.075 59.572 0.944 1.00 15.92 170 LYS D O 1
ATOM 7022 N N . TYR D 1 192 ? 3.455 60.043 3.070 1.00 15.50 171 TYR D N 1
ATOM 7023 C CA . TYR D 1 192 ? 4.830 60.489 3.378 1.00 15.72 171 TYR D CA 1
ATOM 7024 C C . TYR D 1 192 ? 5.822 59.318 3.221 1.00 15.32 171 TYR D C 1
ATOM 7025 O O . TYR D 1 192 ? 6.918 59.467 2.679 1.00 15.92 171 TYR D O 1
ATOM 7034 N N . ALA D 1 193 ? 5.408 58.131 3.689 1.00 15.83 172 ALA D N 1
ATOM 7035 C CA . ALA D 1 193 ? 6.230 56.931 3.461 1.00 16.62 172 ALA D CA 1
ATOM 7036 C C . ALA D 1 193 ? 6.481 56.674 1.986 1.00 16.40 172 ALA D C 1
ATOM 7037 O O . ALA D 1 193 ? 7.626 56.408 1.599 1.00 16.95 172 ALA D O 1
ATOM 7039 N N . VAL D 1 194 ? 5.442 56.836 1.175 1.00 16.53 173 VAL D N 1
ATOM 7040 C CA . VAL D 1 194 ? 5.624 56.683 -0.306 1.00 15.58 173 VAL D CA 1
ATOM 7041 C C . VAL D 1 194 ? 6.618 57.693 -0.901 1.00 16.41 173 VAL D C 1
ATOM 7042 O O . VAL D 1 194 ? 7.418 57.342 -1.760 1.00 17.64 173 VAL D O 1
ATOM 7046 N N . THR D 1 195 ? 6.581 58.939 -0.427 1.00 15.29 174 THR D N 1
ATOM 7047 C CA . THR D 1 195 ? 7.588 59.944 -0.850 1.00 14.91 174 THR D CA 1
ATOM 7048 C C . THR D 1 195 ? 8.980 59.402 -0.557 1.00 15.26 174 THR D C 1
ATOM 7049 O O . THR D 1 195 ? 9.856 59.429 -1.437 1.00 16.41 174 THR D O 1
ATOM 7053 N N . ALA D 1 196 ? 9.164 58.877 0.640 1.00 15.15 175 ALA D N 1
ATOM 7054 C CA . ALA D 1 196 ? 10.528 58.450 1.015 1.00 14.60 175 ALA D CA 1
ATOM 7055 C C . ALA D 1 196 ? 10.901 57.187 0.251 1.00 16.06 175 ALA D C 1
ATOM 7056 O O . ALA D 1 196 ? 12.044 57.049 -0.153 1.00 14.93 175 ALA D O 1
ATOM 7058 N N . LEU D 1 197 ? 9.963 56.264 0.074 1.00 14.81 176 LEU D N 1
ATOM 7059 C CA . LEU D 1 197 ? 10.249 54.985 -0.640 1.00 16.09 176 LEU D CA 1
ATOM 7060 C C . LEU D 1 197 ? 10.622 55.269 -2.076 1.00 15.87 176 LEU D C 1
ATOM 7061 O O . LEU D 1 197 ? 11.514 54.588 -2.629 1.00 17.09 176 LEU D O 1
ATOM 7066 N N . THR D 1 198 ? 9.985 56.250 -2.724 1.00 16.41 177 THR D N 1
ATOM 7067 C CA . THR D 1 198 ? 10.260 56.452 -4.136 1.00 17.71 177 THR D CA 1
ATOM 7068 C C . THR D 1 198 ? 11.683 57.006 -4.335 1.00 16.38 177 THR D C 1
ATOM 7069 O O . THR D 1 198 ? 12.402 56.606 -5.268 1.00 18.18 177 THR D O 1
ATOM 7073 N N . GLU D 1 199 ? 12.103 57.901 -3.424 1.00 16.45 178 GLU D N 1
ATOM 7074 C CA . GLU D 1 199 ? 13.447 58.421 -3.460 1.00 15.11 178 GLU D CA 1
ATOM 7075 C C . GLU D 1 199 ? 14.474 57.299 -3.115 1.00 14.50 178 GLU D C 1
ATOM 7076 O O . GLU D 1 199 ? 15.512 57.182 -3.764 1.00 15.90 178 GLU D O 1
ATOM 7082 N N . GLY D 1 200 ? 14.140 56.475 -2.121 1.00 15.72 179 GLY D N 1
ATOM 7083 C CA . GLY D 1 200 ? 15.060 55.375 -1.766 1.00 15.64 179 GLY D CA 1
ATOM 7084 C C . GLY D 1 200 ? 15.196 54.416 -2.932 1.00 15.56 179 GLY D C 1
ATOM 7085 O O . GLY D 1 200 ? 16.303 53.885 -3.194 1.00 15.08 179 GLY D O 1
ATOM 7086 N N . LEU D 1 201 ? 14.091 54.190 -3.638 1.00 16.17 180 LEU D N 1
ATOM 7087 C CA . LEU D 1 201 ? 14.075 53.295 -4.820 1.00 15.76 180 LEU D CA 1
ATOM 7088 C C . LEU D 1 201 ? 15.008 53.835 -5.897 1.00 15.36 180 LEU D C 1
ATOM 7089 O O . LEU D 1 201 ? 15.841 53.088 -6.442 1.00 15.35 180 LEU D O 1
ATOM 7094 N N . ARG D 1 202 ? 14.857 55.133 -6.211 1.00 16.90 181 ARG D N 1
ATOM 7095 C CA . ARG D 1 202 ? 15.768 55.770 -7.174 1.00 16.40 181 ARG D CA 1
ATOM 7096 C C . ARG D 1 202 ? 17.225 55.513 -6.766 1.00 17.34 181 ARG D C 1
ATOM 7097 O O . ARG D 1 202 ? 18.049 55.118 -7.567 1.00 15.39 181 ARG D O 1
ATOM 7105 N N . GLN D 1 203 ? 17.526 55.740 -5.495 1.00 15.53 182 GLN D N 1
ATOM 7106 C CA . GLN D 1 203 ? 18.856 55.480 -4.988 1.00 15.32 182 GLN D CA 1
ATOM 7107 C C . GLN D 1 203 ? 19.350 54.029 -5.166 1.00 14.65 182 GLN D C 1
ATOM 7108 O O . GLN D 1 203 ? 20.506 53.827 -5.567 1.00 15.00 182 GLN D O 1
ATOM 7114 N N . GLU D 1 204 ? 18.498 53.043 -4.846 1.00 15.08 183 GLU D N 1
ATOM 7115 C CA . GLU D 1 204 ? 18.942 51.659 -5.009 1.00 14.49 183 GLU D CA 1
ATOM 7116 C C . GLU D 1 204 ? 19.144 51.267 -6.471 1.00 14.62 183 GLU D C 1
ATOM 7117 O O . GLU D 1 204 ? 20.020 50.463 -6.794 1.00 15.11 183 GLU D O 1
ATOM 7123 N N . LEU D 1 205 ? 18.310 51.845 -7.341 1.00 14.55 184 LEU D N 1
ATOM 7124 C CA . LEU D 1 205 ? 18.436 51.521 -8.783 1.00 14.96 184 LEU D CA 1
ATOM 7125 C C . LEU D 1 205 ? 19.688 52.101 -9.392 1.00 16.19 184 LEU D C 1
ATOM 7126 O O . LEU D 1 205 ? 20.282 51.514 -10.297 1.00 15.49 184 LEU D O 1
ATOM 7131 N N . ARG D 1 206 ? 20.108 53.255 -8.896 1.00 15.75 185 ARG D N 1
ATOM 7132 C CA . ARG D 1 206 ? 21.419 53.789 -9.234 1.00 16.67 185 ARG D CA 1
ATOM 7133 C C . ARG D 1 206 ? 22.544 52.914 -8.672 1.00 16.75 185 ARG D C 1
ATOM 7134 O O . ARG D 1 206 ? 23.506 52.619 -9.369 1.00 15.93 185 ARG D O 1
ATOM 7142 N N . GLU D 1 207 ? 22.424 52.485 -7.413 1.00 15.15 186 GLU D N 1
ATOM 7143 C CA . GLU D 1 207 ? 23.482 51.663 -6.793 1.00 15.64 186 GLU D CA 1
ATOM 7144 C C . GLU D 1 207 ? 23.632 50.334 -7.535 1.00 15.74 186 GLU D C 1
ATOM 7145 O O . GLU D 1 207 ? 24.758 49.822 -7.655 1.00 15.40 186 GLU D O 1
ATOM 7151 N N . ALA D 1 208 ? 22.500 49.796 -8.010 1.00 16.07 187 ALA D N 1
ATOM 7152 C CA . ALA D 1 208 ? 22.498 48.566 -8.809 1.00 16.96 187 ALA D CA 1
ATOM 7153 C C . ALA D 1 208 ? 22.999 48.808 -10.240 1.00 16.72 187 ALA D C 1
ATOM 7154 O O . ALA D 1 208 ? 23.049 47.854 -11.030 1.00 17.28 187 ALA D O 1
ATOM 7156 N N . GLN D 1 209 ? 23.356 50.049 -10.577 1.00 15.85 188 GLN D N 1
ATOM 7157 C CA . GLN D 1 209 ? 23.981 50.355 -11.899 1.00 16.96 188 GLN D CA 1
ATOM 7158 C C . GLN D 1 209 ? 23.004 50.040 -13.044 1.00 17.26 188 GLN D C 1
ATOM 7159 O O . GLN D 1 209 ? 23.386 49.457 -14.061 1.00 18.16 188 GLN D O 1
ATOM 7165 N N . THR D 1 210 ? 21.747 50.423 -12.839 1.00 16.24 189 THR D N 1
ATOM 7166 C CA . THR D 1 210 ? 20.690 50.251 -13.853 1.00 15.92 189 THR D CA 1
ATOM 7167 C C . THR D 1 210 ? 20.203 51.602 -14.336 1.00 16.14 189 THR D C 1
ATOM 7168 O O . THR D 1 210 ? 20.470 52.647 -13.687 1.00 16.88 189 THR D O 1
ATOM 7172 N N . HIS D 1 211 ? 19.448 51.562 -15.448 1.00 15.67 190 HIS D N 1
ATOM 7173 C CA . HIS D 1 211 ? 18.722 52.738 -15.945 1.00 14.92 190 HIS D CA 1
ATOM 7174 C C . HIS D 1 211 ? 17.217 52.577 -15.749 1.00 15.22 190 HIS D C 1
ATOM 7175 O O . HIS D 1 211 ? 16.371 53.211 -16.444 1.00 15.88 190 HIS D O 1
ATOM 7182 N N . ILE D 1 212 ? 16.835 51.730 -14.783 1.00 14.85 191 ILE D N 1
ATOM 7183 C CA . ILE D 1 212 ? 15.428 51.609 -14.440 1.00 14.47 191 ILE D CA 1
ATOM 7184 C C . ILE D 1 212 ? 14.996 52.891 -13.713 1.00 15.59 191 ILE D C 1
ATOM 7185 O O . ILE D 1 212 ? 15.738 53.435 -12.857 1.00 16.23 191 ILE D O 1
ATOM 7190 N N . ARG D 1 213 ? 13.844 53.415 -14.113 1.00 15.08 192 ARG D N 1
ATOM 7191 C CA . ARG D 1 213 ? 13.386 54.717 -13.630 1.00 15.53 192 ARG D CA 1
ATOM 7192 C C . ARG D 1 213 ? 12.353 54.579 -12.502 1.00 16.61 192 ARG D C 1
ATOM 7193 O O . ARG D 1 213 ? 11.485 53.645 -12.510 1.00 17.78 192 ARG D O 1
ATOM 7201 N N . ALA D 1 214 ? 12.411 55.550 -11.573 1.00 16.55 193 ALA D N 1
ATOM 7202 C CA . ALA D 1 214 ? 11.412 55.588 -10.480 1.00 17.03 193 ALA D CA 1
ATOM 7203 C C . ALA D 1 214 ? 10.775 56.984 -10.395 1.00 16.92 193 ALA D C 1
ATOM 7204 O O . ALA D 1 214 ? 11.503 57.982 -10.363 1.00 18.71 193 ALA D O 1
ATOM 7206 N N . THR D 1 215 ? 9.452 57.007 -10.306 1.00 16.63 194 THR D N 1
ATOM 7207 C CA . THR D 1 215 ? 8.740 58.281 -10.333 1.00 15.89 194 THR D CA 1
ATOM 7208 C C . THR D 1 215 ? 7.556 58.204 -9.407 1.00 17.19 194 THR D C 1
ATOM 7209 O O . THR D 1 215 ? 6.954 57.146 -9.277 1.00 17.26 194 THR D O 1
ATOM 7213 N N . CYS D 1 216 ? 7.221 59.320 -8.768 1.00 16.48 195 CYS D N 1
ATOM 7214 C CA A CYS D 1 216 ? 5.924 59.536 -8.094 0.50 17.01 195 CYS D CA 1
ATOM 7215 C CA B CYS D 1 216 ? 5.871 59.369 -8.234 0.50 16.21 195 CYS D CA 1
ATOM 7216 C C . CYS D 1 216 ? 5.079 60.508 -8.888 1.00 16.16 195 CYS D C 1
ATOM 7217 O O . CYS D 1 216 ? 5.622 61.461 -9.455 1.00 16.67 195 CYS D O 1
ATOM 7222 N N . ILE D 1 217 ? 3.756 60.308 -8.869 1.00 16.15 196 ILE D N 1
ATOM 7223 C CA . ILE D 1 217 ? 2.830 61.354 -9.273 1.00 16.52 196 ILE D CA 1
ATOM 7224 C C . ILE D 1 217 ? 2.051 61.709 -8.022 1.00 16.17 196 ILE D C 1
ATOM 7225 O O . ILE D 1 217 ? 1.528 60.797 -7.350 1.00 17.29 196 ILE D O 1
ATOM 7230 N N . SER D 1 218 ? 1.951 63.020 -7.757 1.00 16.56 197 SER D N 1
ATOM 7231 C CA . SER D 1 218 ? 1.383 63.522 -6.498 1.00 15.99 197 SER D CA 1
ATOM 7232 C C . SER D 1 218 ? 0.190 64.453 -6.750 1.00 16.51 197 SER D C 1
ATOM 7233 O O . SER D 1 218 ? 0.359 65.659 -6.780 1.00 15.35 197 SER D O 1
ATOM 7236 N N . PRO D 1 219 ? -1.011 63.871 -6.988 1.00 16.35 198 PRO D N 1
ATOM 7237 C CA . PRO D 1 219 ? -2.214 64.695 -7.221 1.00 16.31 198 PRO D CA 1
ATOM 7238 C C . PRO D 1 219 ? -2.856 65.229 -5.960 1.00 16.17 198 PRO D C 1
ATOM 7239 O O . PRO D 1 219 ? -2.754 64.619 -4.880 1.00 17.65 198 PRO D O 1
ATOM 7243 N N . GLY D 1 220 ? -3.531 66.358 -6.147 1.00 15.38 199 GLY D N 1
ATOM 7244 C CA . GLY D 1 220 ? -4.509 66.864 -5.178 1.00 14.96 199 GLY D CA 1
ATOM 7245 C C . GLY D 1 220 ? -5.789 66.080 -5.422 1.00 14.84 199 GLY D C 1
ATOM 7246 O O . GLY D 1 220 ? -5.742 64.939 -5.896 1.00 16.43 199 GLY D O 1
ATOM 7247 N N . VAL D 1 221 ? -6.923 66.678 -5.091 1.00 14.77 200 VAL D N 1
ATOM 7248 C CA . VAL D 1 221 ? -8.189 65.910 -5.098 1.00 15.56 200 VAL D CA 1
ATOM 7249 C C . VAL D 1 221 ? -8.550 65.496 -6.533 1.00 15.42 200 VAL D C 1
ATOM 7250 O O . VAL D 1 221 ? -8.517 66.332 -7.455 1.00 15.61 200 VAL D O 1
ATOM 7257 N N . VAL D 1 222 ? -8.889 64.218 -6.670 1.00 14.78 201 VAL D N 1
ATOM 7258 C CA . VAL D 1 222 ? -9.311 63.649 -7.942 1.00 15.29 201 VAL D CA 1
ATOM 7259 C C . VAL D 1 222 ? -10.668 63.007 -7.742 1.00 15.15 201 VAL D C 1
ATOM 7260 O O . VAL D 1 222 ? -10.855 62.290 -6.740 1.00 16.28 201 VAL D O 1
ATOM 7264 N N . GLU D 1 223 ? -11.610 63.272 -8.661 1.00 14.60 202 GLU D N 1
ATOM 7265 C CA . GLU D 1 223 ? -12.969 62.739 -8.519 1.00 15.14 202 GLU D CA 1
ATOM 7266 C C . GLU D 1 223 ? -13.026 61.257 -8.919 1.00 15.53 202 GLU D C 1
ATOM 7267 O O . GLU D 1 223 ? -13.116 60.932 -10.099 1.00 15.91 202 GLU D O 1
ATOM 7273 N N . THR D 1 224 ? -12.964 60.365 -7.922 1.00 14.69 203 THR D N 1
ATOM 7274 C CA . THR D 1 224 ? -12.999 58.909 -8.125 1.00 15.32 203 THR D CA 1
ATOM 7275 C C . THR D 1 224 ? -13.963 58.307 -7.063 1.00 15.61 203 THR D C 1
ATOM 7276 O O . THR D 1 224 ? -14.852 58.979 -6.585 1.00 16.20 203 THR D O 1
ATOM 7280 N N . GLN D 1 225 ? -13.739 57.063 -6.674 1.00 16.33 204 GLN D N 1
ATOM 7281 C CA . GLN D 1 225 ? -14.551 56.522 -5.580 1.00 16.65 204 GLN D CA 1
ATOM 7282 C C . GLN D 1 225 ? -13.832 56.700 -4.240 1.00 16.17 204 GLN D C 1
ATOM 7283 O O . GLN D 1 225 ? -14.297 56.240 -3.197 1.00 16.06 204 GLN D O 1
ATOM 7289 N N . PHE D 1 226 ? -12.669 57.363 -4.264 1.00 15.87 205 PHE D N 1
ATOM 7290 C CA . PHE D 1 226 ? -11.840 57.368 -3.078 1.00 15.12 205 PHE D CA 1
ATOM 7291 C C . PHE D 1 226 ? -12.600 57.931 -1.853 1.00 15.66 205 PHE D C 1
ATOM 7292 O O . PHE D 1 226 ? -12.554 57.348 -0.764 1.00 15.36 205 PHE D O 1
ATOM 7300 N N . ALA D 1 227 ? -13.242 59.076 -2.030 1.00 16.36 206 ALA D N 1
ATOM 7301 C CA . ALA D 1 227 ? -13.932 59.743 -0.924 1.00 16.97 206 ALA D CA 1
ATOM 7302 C C . ALA D 1 227 ? -15.184 58.936 -0.514 1.00 17.57 206 ALA D C 1
ATOM 7303 O O . ALA D 1 227 ? -15.618 58.992 0.651 1.00 18.75 206 ALA D O 1
ATOM 7305 N N . PHE D 1 228 ? -15.788 58.197 -1.460 1.00 17.25 207 PHE D N 1
ATOM 7306 C CA . PHE D 1 228 ? -16.914 57.352 -1.133 1.00 19.31 207 PHE D CA 1
ATOM 7307 C C . PHE D 1 228 ? -16.555 56.180 -0.245 1.00 19.88 207 PHE D C 1
ATOM 7308 O O . PHE D 1 228 ? -17.364 55.761 0.594 1.00 20.94 207 PHE D O 1
ATOM 7316 N N . LYS D 1 229 ? -15.342 55.660 -0.425 1.00 19.87 208 LYS D N 1
ATOM 7317 C CA . LYS D 1 229 ? -14.843 54.587 0.420 1.00 20.87 208 LYS D CA 1
ATOM 7318 C C . LYS D 1 229 ? -14.417 55.099 1.790 1.00 21.33 208 LYS D C 1
ATOM 7319 O O . LYS D 1 229 ? -14.811 54.526 2.809 1.00 20.97 208 LYS D O 1
ATOM 7325 N N . LEU D 1 230 ? -13.689 56.213 1.812 1.00 19.38 209 LEU D N 1
ATOM 7326 C CA . LEU D 1 230 ? -13.326 56.868 3.072 1.00 20.03 209 LEU D CA 1
ATOM 7327 C C . LEU D 1 230 ? -14.561 57.132 3.946 1.00 21.25 209 LEU D C 1
ATOM 7328 O O . LEU D 1 230 ? -14.583 56.801 5.136 1.00 22.32 209 LEU D O 1
ATOM 7333 N N . HIS D 1 231 ? -15.580 57.739 3.347 1.00 21.95 210 HIS D N 1
ATOM 7334 C CA . HIS D 1 231 ? -16.799 58.124 4.061 1.00 23.53 210 HIS D CA 1
ATOM 7335 C C . HIS D 1 231 ? -17.907 57.090 3.785 1.00 24.25 210 HIS D C 1
ATOM 7336 O O . HIS D 1 231 ? -19.021 57.459 3.400 1.00 25.19 210 HIS D O 1
ATOM 7343 N N . ASP D 1 232 ? -17.604 55.805 3.990 1.00 26.65 211 ASP D N 1
ATOM 7344 C CA . ASP D 1 232 ? -18.518 54.712 3.588 1.00 29.39 211 ASP D CA 1
ATOM 7345 C C . ASP D 1 232 ? -19.783 54.688 4.439 1.00 30.49 211 ASP D C 1
ATOM 7346 O O . ASP D 1 232 ? -20.749 53.989 4.110 1.00 31.00 211 ASP D O 1
ATOM 7351 N N . LYS D 1 233 ? -19.751 55.456 5.528 1.00 31.72 212 LYS D N 1
ATOM 7352 C CA . LYS D 1 233 ? -20.879 55.589 6.451 1.00 33.37 212 LYS D CA 1
ATOM 7353 C C . LYS D 1 233 ? -21.578 56.956 6.313 1.00 34.44 212 LYS D C 1
ATOM 7354 O O . LYS D 1 233 ? -22.541 57.254 7.031 1.00 34.87 212 LYS D O 1
ATOM 7357 N N . ASP D 1 234 ? -21.104 57.777 5.378 1.00 35.67 213 ASP D N 1
ATOM 7358 C CA . ASP D 1 234 ? -21.624 59.129 5.175 1.00 36.88 213 ASP D CA 1
ATOM 7359 C C . ASP D 1 234 ? -21.467 59.574 3.707 1.00 37.36 213 ASP D C 1
ATOM 7360 O O . ASP D 1 234 ? -20.713 60.512 3.428 1.00 36.77 213 ASP D O 1
ATOM 7365 N N . PRO D 1 235 ? -22.167 58.891 2.768 1.00 38.17 214 PRO D N 1
ATOM 7366 C CA . PRO D 1 235 ? -22.172 59.171 1.312 1.00 38.49 214 PRO D CA 1
ATOM 7367 C C . PRO D 1 235 ? -22.257 60.655 0.946 1.00 39.01 214 PRO D C 1
ATOM 7368 O O . PRO D 1 235 ? -21.661 61.078 -0.063 1.00 39.47 214 PRO D O 1
ATOM 7372 N N . GLU D 1 236 ? -22.998 61.418 1.754 1.00 38.53 215 GLU D N 1
ATOM 7373 C CA . GLU D 1 236 ? -23.189 62.852 1.548 1.00 38.27 215 GLU D CA 1
ATOM 7374 C C . GLU D 1 236 ? -21.908 63.642 1.759 1.00 37.93 215 GLU D C 1
ATOM 7375 O O . GLU D 1 236 ? -21.627 64.595 1.024 1.00 38.09 215 GLU D O 1
ATOM 7377 N N . LYS D 1 237 ? -21.123 63.258 2.760 1.00 37.24 216 LYS D N 1
ATOM 7378 C CA . LYS D 1 237 ? -19.859 63.937 2.989 1.00 36.68 216 LYS D CA 1
ATOM 7379 C C . LYS D 1 237 ? -18.932 63.695 1.779 1.00 36.07 216 LYS D C 1
ATOM 7380 O O . LYS D 1 237 ? -18.129 64.568 1.429 1.00 36.35 216 LYS D O 1
ATOM 7384 N N . ALA D 1 238 ? -19.078 62.535 1.127 1.00 35.12 217 ALA D N 1
ATOM 7385 C CA . ALA D 1 238 ? -18.245 62.188 -0.039 1.00 34.11 217 ALA D CA 1
ATOM 7386 C C . ALA D 1 238 ? -18.613 63.007 -1.289 1.00 34.22 217 ALA D C 1
ATOM 7387 O O . ALA D 1 238 ? -17.749 63.601 -1.930 1.00 33.11 217 ALA D O 1
ATOM 7389 N N . ALA D 1 239 ? -19.899 63.060 -1.617 1.00 34.41 218 ALA D N 1
ATOM 7390 C CA . ALA D 1 239 ? -20.383 63.977 -2.662 1.00 35.70 218 ALA D CA 1
ATOM 7391 C C . ALA D 1 239 ? -19.876 65.431 -2.508 1.00 36.22 218 ALA D C 1
ATOM 7392 O O . ALA D 1 239 ? -19.525 66.062 -3.503 1.00 37.05 218 ALA D O 1
ATOM 7394 N N . ALA D 1 240 ? -19.825 65.954 -1.279 1.00 36.19 219 ALA D N 1
ATOM 7395 C CA . ALA D 1 240 ? -19.441 67.350 -1.059 1.00 35.89 219 ALA D CA 1
ATOM 7396 C C . ALA D 1 240 ? -17.956 67.615 -1.270 1.00 35.76 219 ALA D C 1
ATOM 7397 O O . ALA D 1 240 ? -17.588 68.744 -1.629 1.00 36.08 219 ALA D O 1
ATOM 7399 N N . THR D 1 241 ? -17.103 66.611 -1.031 1.00 34.71 220 THR D N 1
ATOM 7400 C CA . THR D 1 241 ? -15.689 66.722 -1.384 1.00 34.65 220 THR D CA 1
ATOM 7401 C C . THR D 1 241 ? -15.607 67.094 -2.874 1.00 34.02 220 THR D C 1
ATOM 7402 O O . THR D 1 241 ? -14.686 67.825 -3.293 1.00 35.06 220 THR D O 1
ATOM 7406 N N . TYR D 1 242 ? -16.586 66.605 -3.652 1.00 32.05 221 TYR D N 1
ATOM 7407 C CA . TYR D 1 242 ? -16.488 66.555 -5.125 1.00 29.66 221 TYR D CA 1
ATOM 7408 C C . TYR D 1 242 ? -17.395 67.558 -5.836 1.00 29.85 221 TYR D C 1
ATOM 7409 O O . TYR D 1 242 ? -16.946 68.211 -6.770 1.00 29.27 221 TYR D O 1
ATOM 7418 N N . GLU D 1 243 ? -18.663 67.653 -5.419 1.00 30.65 222 GLU D N 1
ATOM 7419 C CA . GLU D 1 243 ? -19.602 68.635 -6.010 1.00 30.97 222 GLU D CA 1
ATOM 7420 C C . GLU D 1 243 ? -19.189 70.056 -5.639 1.00 31.26 222 GLU D C 1
ATOM 7421 O O . GLU D 1 243 ? -19.319 70.985 -6.452 1.00 31.39 222 GLU D O 1
ATOM 7423 N N . GLN D 1 244 ? -18.660 70.226 -4.434 1.00 31.49 223 GLN D N 1
ATOM 7424 C CA . GLN D 1 244 ? -18.360 71.566 -3.938 1.00 32.44 223 GLN D CA 1
ATOM 7425 C C . GLN D 1 244 ? -17.030 72.110 -4.444 1.00 31.72 223 GLN D C 1
ATOM 7426 O O . GLN D 1 244 ? -16.862 73.323 -4.575 1.00 32.77 223 GLN D O 1
ATOM 7432 N N . MET D 1 245 ? -16.082 71.221 -4.714 1.00 31.51 224 MET D N 1
ATOM 7433 C CA . MET D 1 245 ? -14.749 71.644 -5.121 1.00 30.41 224 MET D CA 1
ATOM 7434 C C . MET D 1 245 ? -14.506 71.322 -6.598 1.00 29.04 224 MET D C 1
ATOM 7435 O O . MET D 1 245 ? -15.039 70.337 -7.113 1.00 28.62 224 MET D O 1
ATOM 7437 N N . LYS D 1 246 ? -13.749 72.172 -7.289 1.00 27.88 225 LYS D N 1
ATOM 7438 C CA . LYS D 1 246 ? -13.190 71.771 -8.595 1.00 26.00 225 LYS D CA 1
ATOM 7439 C C . LYS D 1 246 ? -12.186 70.650 -8.360 1.00 24.13 225 LYS D C 1
ATOM 7440 O O . LYS D 1 246 ? -11.333 70.730 -7.456 1.00 24.73 225 LYS D O 1
ATOM 7442 N N . CYS D 1 247 ? -12.304 69.570 -9.130 1.00 20.78 226 CYS D N 1
ATOM 7443 C CA . CYS D 1 247 ? -11.391 68.448 -8.930 1.00 18.28 226 CYS D CA 1
ATOM 7444 C C . CYS D 1 247 ? -10.659 68.070 -10.198 1.00 16.23 226 CYS D C 1
ATOM 7445 O O . CYS D 1 247 ? -11.035 68.451 -11.307 1.00 14.67 226 CYS D O 1
ATOM 7448 N N . LEU D 1 248 ? -9.596 67.300 -9.993 1.00 14.84 227 LEU D N 1
ATOM 7449 C CA . LEU D 1 248 ? -8.947 66.624 -11.117 1.00 14.11 227 LEU D CA 1
ATOM 7450 C C . LEU D 1 248 ? -9.820 65.449 -11.530 1.00 15.50 227 LEU D C 1
ATOM 7451 O O . LEU D 1 248 ? -10.682 64.995 -10.761 1.00 15.06 227 LEU D O 1
ATOM 7456 N N . LYS D 1 249 ? -9.556 64.951 -12.738 1.00 14.55 228 LYS D N 1
ATOM 7457 C CA . LYS D 1 249 ? -10.222 63.742 -13.235 1.00 15.15 228 LYS D CA 1
ATOM 7458 C C . LYS D 1 249 ? -9.167 62.638 -13.322 1.00 14.70 228 LYS D C 1
ATOM 7459 O O . LYS D 1 249 ? -7.971 62.921 -13.465 1.00 14.86 228 LYS D O 1
ATOM 7463 N N . PRO D 1 250 ? -9.597 61.379 -13.170 1.00 14.06 229 PRO D N 1
ATOM 7464 C CA . PRO D 1 250 ? -8.614 60.294 -13.273 1.00 14.64 229 PRO D CA 1
ATOM 7465 C C . PRO D 1 250 ? -7.816 60.327 -14.594 1.00 14.20 229 PRO D C 1
ATOM 7466 O O . PRO D 1 250 ? -6.619 60.006 -14.586 1.00 14.58 229 PRO D O 1
ATOM 7470 N N . GLU D 1 251 ? -8.461 60.764 -15.683 1.00 14.44 230 GLU D N 1
ATOM 7471 C CA . GLU D 1 251 ? -7.775 60.924 -16.989 1.00 15.01 230 GLU D CA 1
ATOM 7472 C C . GLU D 1 251 ? -6.615 61.888 -16.906 1.00 15.66 230 GLU D C 1
ATOM 7473 O O . GLU D 1 251 ? -5.641 61.717 -17.632 1.00 15.39 230 GLU D O 1
ATOM 7479 N N . ASP D 1 252 ? -6.686 62.878 -16.005 1.00 13.59 231 ASP D N 1
ATOM 7480 C CA . ASP D 1 252 ? -5.602 63.877 -15.898 1.00 13.77 231 ASP D CA 1
ATOM 7481 C C . ASP D 1 252 ? -4.372 63.243 -15.306 1.00 14.96 231 ASP D C 1
ATOM 7482 O O . ASP D 1 252 ? -3.247 63.526 -15.736 1.00 16.71 231 ASP D O 1
ATOM 7487 N N . VAL D 1 253 ? -4.588 62.344 -14.334 1.00 15.51 232 VAL D N 1
ATOM 7488 C CA . VAL D 1 253 ? -3.450 61.612 -13.757 1.00 14.96 232 VAL D CA 1
ATOM 7489 C C . VAL D 1 253 ? -2.879 60.638 -14.791 1.00 16.26 232 VAL D C 1
ATOM 7490 O O . VAL D 1 253 ? -1.679 60.465 -14.872 1.00 17.25 232 VAL D O 1
ATOM 7494 N N . ALA D 1 254 ? -3.772 60.009 -15.566 1.00 16.22 233 ALA D N 1
ATOM 7495 C CA . ALA D 1 254 ? -3.338 59.065 -16.590 1.00 16.42 233 ALA D CA 1
ATOM 7496 C C . ALA D 1 254 ? -2.440 59.808 -17.594 1.00 15.63 233 ALA D C 1
ATOM 7497 O O . ALA D 1 254 ? -1.413 59.258 -18.061 1.00 16.01 233 ALA D O 1
ATOM 7499 N N . GLU D 1 255 ? -2.819 61.042 -17.928 1.00 15.28 234 GLU D N 1
ATOM 7500 C CA . GLU D 1 255 ? -2.009 61.824 -18.900 1.00 15.38 234 GLU D CA 1
ATOM 7501 C C . GLU D 1 255 ? -0.623 62.134 -18.324 1.00 14.28 234 GLU D C 1
ATOM 7502 O O . GLU D 1 255 ? 0.395 62.188 -19.077 1.00 15.35 234 GLU D O 1
ATOM 7508 N N . ALA D 1 256 ? -0.562 62.373 -17.013 1.00 14.37 235 ALA D N 1
ATOM 7509 C CA . ALA D 1 256 ? 0.740 62.556 -16.356 1.00 15.54 235 ALA D CA 1
ATOM 7510 C C . ALA D 1 256 ? 1.580 61.292 -16.450 1.00 15.67 235 ALA D C 1
ATOM 7511 O O . ALA D 1 256 ? 2.770 61.366 -16.731 1.00 16.29 235 ALA D O 1
ATOM 7513 N N . VAL D 1 257 ? 0.982 60.127 -16.208 1.00 15.39 236 VAL D N 1
ATOM 7514 C CA . VAL D 1 257 ? 1.697 58.855 -16.405 1.00 16.11 236 VAL D CA 1
ATOM 7515 C C . VAL D 1 257 ? 2.187 58.713 -17.861 1.00 16.42 236 VAL D C 1
ATOM 7516 O O . VAL D 1 257 ? 3.346 58.311 -18.074 1.00 16.15 236 VAL D O 1
ATOM 7520 N N . ILE D 1 258 ? 1.355 59.046 -18.852 1.00 15.74 237 ILE D N 1
ATOM 7521 C CA . ILE D 1 258 ? 1.782 58.962 -20.241 1.00 15.96 237 ILE D CA 1
ATOM 7522 C C . ILE D 1 258 ? 2.985 59.881 -20.491 1.00 15.92 237 ILE D C 1
ATOM 7523 O O . ILE D 1 258 ? 3.945 59.499 -21.198 1.00 16.59 237 ILE D O 1
ATOM 7528 N N . TYR D 1 259 ? 2.921 61.119 -19.980 1.00 14.44 238 TYR D N 1
ATOM 7529 C CA . TYR D 1 259 ? 4.039 62.055 -20.166 1.00 14.87 238 TYR D CA 1
ATOM 7530 C C . TYR D 1 259 ? 5.307 61.417 -19.569 1.00 15.08 238 TYR D C 1
ATOM 7531 O O . TYR D 1 259 ? 6.320 61.368 -20.242 1.00 14.77 238 TYR D O 1
ATOM 7540 N N . VAL D 1 260 ? 5.246 60.908 -18.338 1.00 14.71 239 VAL D N 1
ATOM 7541 C CA . VAL D 1 260 ? 6.424 60.328 -17.686 1.00 15.61 239 VAL D CA 1
ATOM 7542 C C . VAL D 1 260 ? 6.977 59.169 -18.515 1.00 15.24 239 VAL D C 1
ATOM 7543 O O . VAL D 1 260 ? 8.179 59.087 -18.756 1.00 14.28 239 VAL D O 1
ATOM 7547 N N . LEU D 1 261 ? 6.108 58.283 -19.000 1.00 14.81 240 LEU D N 1
ATOM 7548 C CA . LEU D 1 261 ? 6.614 57.127 -19.748 1.00 15.37 240 LEU D CA 1
ATOM 7549 C C . LEU D 1 261 ? 7.183 57.535 -21.092 1.00 15.42 240 LEU D C 1
ATOM 7550 O O . LEU D 1 261 ? 8.111 56.905 -21.588 1.00 16.42 240 LEU D O 1
ATOM 7555 N N . SER D 1 262 ? 6.613 58.565 -21.697 1.00 16.04 241 SER D N 1
ATOM 7556 C CA . SER D 1 262 ? 7.034 58.949 -23.029 1.00 15.44 241 SER D CA 1
ATOM 7557 C C . SER D 1 262 ? 8.381 59.682 -23.033 1.00 15.63 241 SER D C 1
ATOM 7558 O O . SER D 1 262 ? 8.976 59.839 -24.125 1.00 17.07 241 SER D O 1
ATOM 7563 N N . THR D 1 263 ? 8.821 60.174 -21.868 1.00 14.46 242 THR D N 1
ATOM 7564 C CA . THR D 1 263 ? 10.140 60.880 -21.823 1.00 15.41 242 THR D CA 1
ATOM 7565 C C . THR D 1 263 ? 11.231 59.906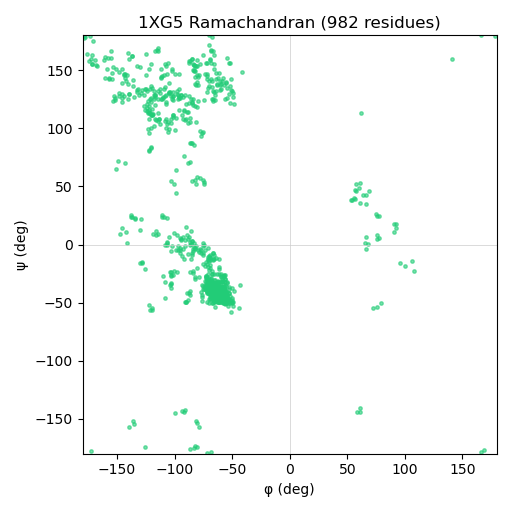 -22.270 1.00 15.51 242 THR D C 1
ATOM 7566 O O . THR D 1 263 ? 11.217 58.724 -21.888 1.00 16.85 242 THR D O 1
ATOM 7570 N N . PRO D 1 264 ? 12.161 60.376 -23.093 1.00 15.74 243 PRO D N 1
ATOM 7571 C CA . PRO D 1 264 ? 13.287 59.496 -23.441 1.00 15.47 243 PRO D CA 1
ATOM 7572 C C . PRO D 1 264 ? 14.052 58.932 -22.219 1.00 14.90 243 PRO D C 1
ATOM 7573 O O . PRO D 1 264 ? 14.013 59.480 -21.113 1.00 15.71 243 PRO D O 1
ATOM 7577 N N . ALA D 1 265 ? 14.778 57.846 -22.479 1.00 14.93 244 ALA D N 1
ATOM 7578 C CA . ALA D 1 265 ? 15.267 56.990 -21.433 1.00 14.65 244 ALA D CA 1
ATOM 7579 C C . ALA D 1 265 ? 16.250 57.631 -20.444 1.00 13.88 244 ALA D C 1
ATOM 7580 O O . ALA D 1 265 ? 16.302 57.207 -19.299 1.00 15.02 244 ALA D O 1
ATOM 7582 N N . HIS D 1 266 ? 16.956 58.684 -20.882 1.00 13.80 245 HIS D N 1
ATOM 7583 C CA . HIS D 1 266 ? 17.953 59.400 -20.028 1.00 13.85 245 HIS D CA 1
ATOM 7584 C C . HIS D 1 266 ? 17.322 60.438 -19.071 1.00 14.22 245 HIS D C 1
ATOM 7585 O O . HIS D 1 266 ? 18.044 61.091 -18.306 1.00 15.68 245 HIS D O 1
ATOM 7592 N N . ILE D 1 267 ? 16.007 60.605 -19.168 1.00 14.55 246 ILE D N 1
ATOM 7593 C CA . ILE D 1 267 ? 15.300 61.536 -18.287 1.00 15.88 246 ILE D CA 1
ATOM 7594 C C . ILE D 1 267 ? 14.564 60.736 -17.244 1.00 17.08 246 ILE D C 1
ATOM 7595 O O . ILE D 1 267 ? 13.794 59.803 -17.576 1.00 17.49 246 ILE D O 1
ATOM 7600 N N . GLN D 1 268 ? 14.728 61.139 -15.987 1.00 16.72 247 GLN D N 1
ATOM 7601 C CA . GLN D 1 268 ? 14.035 60.463 -14.910 1.00 17.29 247 GLN D CA 1
ATOM 7602 C C . GLN D 1 268 ? 13.195 61.496 -14.150 1.00 17.10 247 GLN D C 1
ATOM 7603 O O . GLN D 1 268 ? 13.716 62.248 -13.322 1.00 16.62 247 GLN D O 1
ATOM 7609 N N . ILE D 1 269 ? 11.909 61.526 -14.463 1.00 16.27 248 ILE D N 1
ATOM 7610 C CA . ILE D 1 269 ? 10.946 62.405 -13.729 1.00 16.78 248 ILE D CA 1
ATOM 7611 C C . ILE D 1 269 ? 10.879 61.823 -12.293 1.00 16.98 248 ILE D C 1
ATOM 7612 O O . ILE D 1 269 ? 10.608 60.620 -12.120 1.00 19.59 248 ILE D O 1
ATOM 7617 N N . GLY D 1 270 ? 11.176 62.653 -11.286 1.00 17.37 249 GLY D N 1
ATOM 7618 C CA . GLY D 1 270 ? 11.142 62.220 -9.900 1.00 18.23 249 GLY D CA 1
ATOM 7619 C C . GLY D 1 270 ? 9.733 62.367 -9.318 1.00 17.25 249 GLY D C 1
ATOM 7620 O O . GLY D 1 270 ? 9.216 61.502 -8.570 1.00 18.29 249 GLY D O 1
ATOM 7621 N N . ASP D 1 271 ? 9.099 63.509 -9.625 1.00 16.33 250 ASP D N 1
ATOM 7622 C CA . ASP D 1 271 ? 7.773 63.761 -9.057 1.00 15.58 250 ASP D CA 1
ATOM 7623 C C . ASP D 1 271 ? 7.062 64.752 -9.943 1.00 15.68 250 ASP D C 1
ATOM 7624 O O . ASP D 1 271 ? 7.681 65.681 -10.481 1.00 15.79 250 ASP D O 1
ATOM 7629 N N . ILE D 1 272 ? 5.753 64.551 -10.089 1.00 15.31 251 ILE D N 1
ATOM 7630 C CA . ILE D 1 272 ? 4.867 65.584 -10.689 1.00 15.51 251 ILE D CA 1
ATOM 7631 C C . ILE D 1 272 ? 3.794 65.884 -9.679 1.00 14.75 251 ILE D C 1
ATOM 7632 O O . ILE D 1 272 ? 3.006 65.010 -9.368 1.00 15.96 251 ILE D O 1
ATOM 7637 N N . GLN D 1 273 ? 3.833 67.100 -9.161 1.00 15.84 252 GLN D N 1
ATOM 7638 C CA . GLN D 1 273 ? 2.840 67.595 -8.187 1.00 15.42 252 GLN D CA 1
ATOM 7639 C C . GLN D 1 273 ? 1.796 68.352 -8.992 1.00 16.22 252 GLN D C 1
ATOM 7640 O O . GLN D 1 273 ? 2.137 69.231 -9.795 1.00 15.03 252 GLN D O 1
ATOM 7646 N N . MET D 1 274 ? 0.533 67.963 -8.813 1.00 16.01 253 MET D N 1
ATOM 7647 C CA A MET D 1 274 ? -0.562 68.541 -9.594 0.50 15.02 253 MET D CA 1
ATOM 7648 C CA B MET D 1 274 ? -0.556 68.571 -9.582 0.50 17.76 253 MET D CA 1
ATOM 7649 C C . MET D 1 274 ? -1.821 68.743 -8.755 1.00 16.42 253 MET D C 1
ATOM 7650 O O . MET D 1 274 ? -2.161 67.888 -7.918 1.00 17.01 253 MET D O 1
ATOM 7659 N N . ARG D 1 275 ? -2.500 69.838 -8.987 1.00 15.63 254 ARG D N 1
ATOM 7660 C CA . ARG D 1 275 ? -3.697 70.163 -8.222 1.00 15.50 254 ARG D CA 1
ATOM 7661 C C . ARG D 1 275 ? -4.725 70.745 -9.164 1.00 15.45 254 ARG D C 1
ATOM 7662 O O . ARG D 1 275 ? -4.376 71.241 -10.263 1.00 14.71 254 ARG D O 1
ATOM 7674 N N . PRO D 1 276 ? -5.997 70.706 -8.756 1.00 15.46 255 PRO D N 1
ATOM 7675 C CA . PRO D 1 276 ? -6.958 71.466 -9.585 1.00 14.65 255 PRO D CA 1
ATOM 7676 C C . PRO D 1 276 ? -6.636 72.962 -9.591 1.00 14.79 255 PRO D C 1
ATOM 7677 O O . PRO D 1 276 ? -6.235 73.506 -8.553 1.00 15.91 255 PRO D O 1
ATOM 7681 N N . THR D 1 277 ? -6.837 73.634 -10.719 1.00 15.60 256 THR D N 1
ATOM 7682 C CA . THR D 1 277 ? -6.533 75.059 -10.801 1.00 15.58 256 THR D CA 1
ATOM 7683 C C . THR D 1 277 ? -7.409 75.839 -9.837 1.00 18.08 256 THR D C 1
ATOM 7684 O O . THR D 1 277 ? -8.618 75.580 -9.737 1.00 18.06 256 THR D O 1
ATOM 7688 N N . GLY D 1 278 ? -6.809 76.799 -9.148 1.00 19.39 257 GLY D N 1
ATOM 7689 C CA . GLY D 1 278 ? -7.553 77.659 -8.242 1.00 22.09 257 GLY D CA 1
ATOM 7690 C C . GLY D 1 278 ? -7.957 77.034 -6.923 1.00 23.78 257 GLY D C 1
ATOM 7691 O O . GLY D 1 278 ? -8.661 77.664 -6.129 1.00 25.06 257 GLY D O 1
ATOM 7692 N N . SER D 1 279 ? -7.517 75.803 -6.680 1.00 25.92 258 SER D N 1
ATOM 7693 C CA . SER D 1 279 ? -7.816 75.107 -5.437 1.00 28.01 258 SER D CA 1
ATOM 7694 C C . SER D 1 279 ? -6.874 75.564 -4.311 1.00 29.37 258 SER D C 1
ATOM 7695 O O . SER D 1 279 ? -5.818 76.161 -4.528 1.00 28.85 258 SER D O 1
#